Protein AF-A0A7J6LJI0-F1 (afdb_monomer_lite)

Foldseek 3Di:
DDDDDDDDDPDDDPPPPQPDFAFDPQFDELVLLLLLLLLQQAQLCLWALLLLCLAWFDPLSVVLLVVLLVQLLVLLVLLLVLQCLDLVDNRAGQQAQLSLLCSQPRPVRNVVCLVQQQLLLLLVLLLLLLLLLVLVCLVPVPDDSLVSSVVLLVVLLVLLLDDAVVVLSVLSVLLVVLLVLLLVLLLVLLVCCLVVPDPPPDDGDAPDRGNDGDHDPLSSLLSSLSSNSSNNSLSCSSNNLNRHRGSVCVSVSSVVSSVVSVVSSVSSNVSQCSRHHSNCNVDNTPLPVQRDSDPVPHDPSNVSNSVSSNSNSSSSSSSSSNSSLVSVCVVVVLVPPVVDPDPVVSSVVSSVVSSVSSVVSSVVCVVDSGSNVSSSVSSQPRSLCSSQPSSLSSSVSSCVSSVPDDDPVVVVVSVVSVVVSVVSNVSSVVVVCCVCCVVCVVVVLPPPPPPVPPPPDDDDDDDPVVVVVVVVVVLVVQVPAFDWDWDAFPQQAIEIEGEDPDQKKKKKKKFQDAQLPDDLLQRQLLVLLQQQLQCDFPVGHNVRLVVVCVVQPKDWDWDGDHGITMTMIMGGAVCVLVRLLSNLRSLPTRPQDQVSLVVVLVVLVVVVVVVVVVVVSVQVLVQQCQFQVPRSSNADRNGDNVSSVVDDPVSNVVSSLQGVANSRMYIFMYYNYDRVVSVVSCCVRCVPGHRDPDSDDDRDQGGGDQEEAEAADCPVPQKKKKKKKFKAFAPPDLCLLLLLLLQLLLAKDAPVDPDPAQLCRDPRPNSNQQQQDPVNDDSDGQFGMKHWDWAHHQGITITTMMGMGGPVRQQSNLLSRLLSLVCLQPPDDQVSSVSSLVVSLVVLVSLCPDSVSVRCQQGVCCSRVVGHQRSSNSNVSSVPDGSVSSNVSSCVTQALGRMYMYMYYNCPPHDDRVRSSVSSNDDPPDPDPD

Structure (mmCIF, N/CA/C/O backbone):
data_AF-A0A7J6LJI0-F1
#
_entry.id   AF-A0A7J6LJI0-F1
#
loop_
_atom_site.group_PDB
_atom_site.id
_atom_site.type_symbol
_atom_site.label_atom_id
_atom_site.label_alt_id
_atom_site.label_comp_id
_atom_site.label_asym_id
_atom_site.label_entity_id
_atom_site.label_seq_id
_atom_site.pdbx_PDB_ins_code
_atom_site.Cartn_x
_atom_site.Cartn_y
_atom_site.Cartn_z
_atom_site.occupancy
_atom_site.B_iso_or_equiv
_atom_site.auth_seq_id
_atom_site.auth_comp_id
_atom_site.auth_asym_id
_atom_site.auth_atom_id
_atom_site.pdbx_PDB_model_num
ATOM 1 N N . MET A 1 1 ? -45.291 64.180 21.297 1.00 36.34 1 MET A N 1
ATOM 2 C CA . MET A 1 1 ? -46.353 63.161 21.133 1.00 36.34 1 MET A CA 1
ATOM 3 C C . MET A 1 1 ? -46.719 63.072 19.653 1.00 36.34 1 MET A C 1
ATOM 5 O O . MET A 1 1 ? -46.856 64.115 19.028 1.00 36.34 1 MET A O 1
ATOM 9 N N . SER A 1 2 ? -46.889 61.838 19.151 1.00 25.89 2 SER A N 1
ATOM 10 C CA . SER A 1 2 ? -47.176 61.412 17.756 1.00 25.89 2 SER A CA 1
ATOM 11 C C . SER A 1 2 ? -46.004 61.509 16.744 1.00 25.89 2 SER A C 1
ATOM 13 O O . SER A 1 2 ? -45.050 62.235 17.014 1.00 25.89 2 SER A O 1
ATOM 15 N N . PRO A 1 3 ? -46.009 60.719 15.648 1.00 38.97 3 PRO A N 1
ATOM 16 C CA . PRO A 1 3 ? -45.572 59.318 15.632 1.00 38.97 3 PRO A CA 1
ATOM 17 C C . PRO A 1 3 ? -44.532 59.035 14.523 1.00 38.97 3 PRO A C 1
ATOM 19 O O . PRO A 1 3 ? -44.311 59.841 13.625 1.00 38.97 3 PRO A O 1
ATOM 22 N N . GLY A 1 4 ? -43.864 57.880 14.600 1.00 37.00 4 GLY A N 1
ATOM 23 C CA . GLY A 1 4 ? -42.831 57.482 13.643 1.00 37.00 4 GLY A CA 1
ATOM 24 C C . GLY A 1 4 ? -43.352 57.070 12.264 1.00 37.00 4 GLY A C 1
ATOM 25 O O . GLY A 1 4 ? -44.535 56.797 12.078 1.00 37.00 4 GLY A O 1
ATOM 26 N N . SER A 1 5 ? -42.417 56.919 11.324 1.00 26.34 5 SER A N 1
ATOM 27 C CA . SER A 1 5 ? -42.541 55.913 10.271 1.00 26.34 5 SER A CA 1
ATOM 28 C C . SER A 1 5 ? -41.179 55.271 9.947 1.00 26.34 5 SER A C 1
ATOM 30 O O . SER A 1 5 ? -40.139 55.878 10.221 1.00 26.34 5 SER A O 1
ATOM 32 N N . PRO A 1 6 ? -41.181 54.013 9.470 1.00 44.16 6 PRO A N 1
ATOM 33 C CA . PRO A 1 6 ? -40.078 53.067 9.616 1.00 44.16 6 PRO A CA 1
ATOM 34 C C . PRO A 1 6 ? -39.482 52.655 8.264 1.00 44.16 6 PRO A C 1
ATOM 36 O O . PRO A 1 6 ? -40.239 52.287 7.383 1.00 44.16 6 PRO A O 1
ATOM 39 N N . THR A 1 7 ? -38.151 52.616 8.119 1.00 28.30 7 THR A N 1
ATOM 40 C CA . THR A 1 7 ? -37.441 51.665 7.227 1.00 28.30 7 THR A CA 1
ATOM 41 C C . THR A 1 7 ? -35.925 51.890 7.244 1.00 28.30 7 THR A C 1
ATOM 43 O O . THR A 1 7 ? -35.460 53.021 7.150 1.00 28.30 7 THR A O 1
ATOM 46 N N . SER A 1 8 ? -35.179 50.776 7.266 1.00 23.16 8 SER A N 1
ATOM 47 C CA . SER A 1 8 ? -33.708 50.618 7.292 1.00 23.16 8 SER A CA 1
ATOM 48 C C . SER A 1 8 ? -33.062 50.907 8.663 1.00 23.16 8 SER A C 1
ATOM 50 O O . SER A 1 8 ? -33.266 51.955 9.248 1.00 23.16 8 SER A O 1
ATOM 52 N N . SER A 1 9 ? -32.289 50.037 9.310 1.00 25.69 9 SER A N 1
ATOM 53 C CA . SER A 1 9 ? -31.582 48.829 8.893 1.00 25.69 9 SER A CA 1
ATOM 54 C C . SER A 1 9 ? -31.419 47.895 10.105 1.00 25.69 9 SER A C 1
ATOM 56 O O . SER A 1 9 ? -31.029 48.303 11.199 1.00 25.69 9 SER A O 1
ATOM 58 N N . VAL A 1 10 ? -31.741 46.618 9.908 1.00 30.22 10 VAL A N 1
ATOM 59 C CA . VAL A 1 10 ? -31.504 45.534 10.868 1.00 30.22 10 VAL A CA 1
ATOM 60 C C . VAL A 1 10 ? -30.024 45.160 10.787 1.00 30.22 10 VAL A C 1
ATOM 62 O O . VAL A 1 10 ? -29.657 44.240 10.074 1.00 30.22 10 VAL A O 1
ATOM 65 N N . LEU A 1 11 ? -29.163 45.911 11.477 1.00 28.36 11 LEU A N 1
ATOM 66 C CA . LEU A 1 11 ? -27.764 45.555 11.755 1.00 28.36 11 LEU A CA 1
ATOM 67 C C . LEU A 1 11 ? -27.332 46.251 13.060 1.00 28.36 11 LEU A C 1
ATOM 69 O O . LEU A 1 11 ? -27.009 47.431 13.112 1.00 28.36 11 LEU A O 1
ATOM 73 N N . PHE A 1 12 ? -27.427 45.479 14.142 1.00 34.94 12 PHE A N 1
ATOM 74 C CA . PHE A 1 12 ? -27.018 45.732 15.528 1.00 34.94 12 PHE A CA 1
ATOM 75 C C . PHE A 1 12 ? -26.008 46.872 15.810 1.00 34.94 12 PHE A C 1
ATOM 77 O O . PHE A 1 12 ? -24.849 46.812 15.403 1.00 34.94 12 PHE A O 1
ATOM 84 N N . LYS A 1 13 ? -26.372 47.785 16.728 1.00 35.41 13 LYS A N 1
ATOM 85 C CA . LYS A 1 13 ? -25.414 48.526 17.572 1.00 35.41 13 LYS A CA 1
ATOM 86 C C . LYS A 1 13 ? -24.771 47.558 18.582 1.00 35.41 13 LYS A C 1
ATOM 88 O O . LYS A 1 13 ? -25.374 47.224 19.595 1.00 35.41 13 LYS A O 1
ATOM 93 N N . ILE A 1 14 ? -23.545 47.103 18.313 1.00 43.47 14 ILE A N 1
ATOM 94 C CA . ILE A 1 14 ? -22.691 46.356 19.269 1.00 43.47 14 ILE A CA 1
ATOM 95 C C . ILE A 1 14 ? -21.822 47.323 20.120 1.00 43.47 14 ILE A C 1
ATOM 97 O O . ILE A 1 14 ? -21.064 46.912 20.990 1.00 43.47 14 ILE A O 1
ATOM 101 N N . GLY A 1 15 ? -21.950 48.638 19.904 1.00 39.94 15 GLY A N 1
ATOM 102 C CA . GLY A 1 15 ? -21.090 49.662 20.512 1.00 39.94 15 GLY A CA 1
ATOM 103 C C . GLY A 1 15 ? -21.413 50.091 21.951 1.00 39.94 15 GLY A C 1
ATOM 104 O O . GLY A 1 15 ? -20.602 50.794 22.538 1.00 39.94 15 GLY A O 1
ATOM 105 N N . GLU A 1 16 ? -22.544 49.694 22.543 1.00 42.22 16 GLU A N 1
ATOM 106 C CA . GLU A 1 16 ? -22.980 50.197 23.867 1.00 42.22 16 GLU A CA 1
ATOM 107 C C . GLU A 1 16 ? -22.423 49.404 25.072 1.00 42.22 16 GLU A C 1
ATOM 109 O O . GLU A 1 16 ? -22.780 49.681 26.213 1.00 42.22 16 GLU A O 1
ATOM 114 N N . SER A 1 17 ? -21.534 48.424 24.860 1.00 49.53 17 SER A N 1
ATOM 115 C CA . SER A 1 17 ? -20.990 47.581 25.946 1.00 49.53 17 SER A CA 1
ATOM 116 C C . SER A 1 17 ? -19.634 48.024 26.512 1.00 49.53 17 SER A C 1
ATOM 118 O O . SER A 1 17 ? -19.169 47.427 27.483 1.00 49.53 17 SER A O 1
ATOM 120 N N . TYR A 1 18 ? -18.992 49.057 25.960 1.00 53.94 18 TYR A N 1
ATOM 121 C CA . TYR A 1 18 ? -17.708 49.545 26.474 1.00 53.94 18 TYR A CA 1
ATOM 122 C C . TYR A 1 18 ? -17.928 50.601 27.560 1.00 53.94 18 TYR A C 1
ATOM 124 O O . TYR A 1 18 ? -18.447 51.678 27.287 1.00 53.94 18 TYR A O 1
ATOM 132 N N . LYS A 1 19 ? -17.513 50.305 28.799 1.00 52.50 19 LYS A N 1
ATOM 133 C CA . LYS A 1 19 ? -17.612 51.251 29.926 1.00 52.50 19 LYS A CA 1
ATOM 134 C C . LYS A 1 19 ? -16.608 52.420 29.836 1.00 52.50 19 LYS A C 1
ATOM 136 O O . LYS A 1 19 ? -16.816 53.417 30.517 1.00 52.50 19 LYS A O 1
ATOM 141 N N . ALA A 1 20 ? -15.552 52.315 29.017 1.00 59.75 20 ALA A N 1
ATOM 142 C CA . ALA A 1 20 ? -14.551 53.363 28.764 1.00 59.75 20 ALA A CA 1
ATOM 143 C C . ALA A 1 20 ? -13.821 53.146 27.416 1.00 59.75 20 ALA A C 1
ATOM 145 O O . ALA A 1 20 ? -13.665 52.005 26.974 1.00 59.75 20 ALA A O 1
ATOM 146 N N . GLU A 1 21 ? -13.364 54.227 26.767 1.00 72.81 21 GLU A N 1
ATOM 147 C CA . GLU A 1 21 ? -12.492 54.164 25.579 1.00 72.81 21 GLU A CA 1
ATOM 148 C C . GLU A 1 21 ? -11.061 53.777 26.004 1.00 72.81 21 GLU A C 1
ATOM 150 O O . GLU A 1 21 ? -10.511 54.338 26.949 1.00 72.81 21 GLU A O 1
ATOM 155 N N . ILE A 1 22 ? -10.465 52.797 25.319 1.00 79.56 22 ILE A N 1
ATOM 156 C CA . ILE A 1 22 ? -9.112 52.283 25.594 1.00 79.56 22 ILE A CA 1
ATOM 157 C C . ILE A 1 22 ? -8.183 52.894 24.552 1.00 79.56 22 ILE A C 1
ATOM 159 O O . ILE A 1 22 ? -8.407 52.718 23.355 1.00 79.56 22 ILE A O 1
ATOM 163 N N . ILE A 1 23 ? -7.140 53.589 25.002 1.00 80.19 23 ILE A N 1
ATOM 164 C CA . ILE A 1 23 ? -6.153 54.231 24.131 1.00 80.19 23 ILE A CA 1
ATOM 165 C C . ILE A 1 23 ? -4.787 53.618 24.420 1.00 80.19 23 ILE A C 1
ATOM 167 O O . ILE A 1 23 ? -4.312 53.668 25.553 1.00 80.19 23 ILE A O 1
ATOM 171 N N . VAL A 1 24 ? -4.148 53.061 23.389 1.00 80.06 24 VAL A N 1
ATOM 172 C CA . VAL A 1 24 ? -2.784 52.524 23.493 1.00 80.06 24 VAL A CA 1
ATOM 173 C C . VAL A 1 24 ? -1.785 53.615 23.079 1.00 80.06 24 VAL A C 1
ATOM 175 O O . VAL A 1 24 ? -1.740 53.985 21.898 1.00 80.06 24 VAL A O 1
ATOM 178 N N . PRO A 1 25 ? -0.978 54.164 24.007 1.00 72.69 25 PRO A N 1
ATOM 179 C CA . PRO A 1 25 ? 0.011 55.185 23.673 1.00 72.69 25 PRO A CA 1
ATOM 180 C C . PRO A 1 25 ? 1.071 54.610 22.719 1.00 72.69 25 PRO A C 1
ATOM 182 O O . PRO A 1 25 ? 1.584 53.518 22.941 1.00 72.69 25 PRO A O 1
ATOM 185 N N . ASN A 1 26 ? 1.401 55.349 21.653 1.00 72.94 26 ASN A N 1
ATOM 186 C CA . ASN A 1 26 ? 2.303 54.931 20.563 1.00 72.94 26 ASN A CA 1
ATOM 187 C C . ASN A 1 26 ? 1.827 53.739 19.698 1.00 72.94 26 ASN A C 1
ATOM 189 O O . ASN A 1 26 ? 2.646 53.150 18.984 1.00 72.94 26 ASN A O 1
ATOM 193 N N . GLY A 1 27 ? 0.529 53.409 19.717 1.00 74.69 27 GLY A N 1
ATOM 194 C CA . GLY A 1 27 ? -0.056 52.357 18.876 1.00 74.69 27 GLY A CA 1
ATOM 195 C C . GLY A 1 27 ? 0.040 52.620 17.362 1.00 74.69 27 GLY A C 1
ATOM 196 O O . GLY A 1 27 ? 0.193 53.754 16.902 1.00 74.69 27 GLY A O 1
ATOM 197 N N . CYS A 1 28 ? -0.048 51.556 16.562 1.00 80.31 28 CYS A N 1
ATOM 198 C CA . CYS A 1 28 ? -0.049 51.604 15.104 1.00 80.31 28 CYS A CA 1
ATOM 199 C C . CYS A 1 28 ? -1.390 52.110 14.538 1.00 80.31 28 CYS A C 1
ATOM 201 O O . CYS A 1 28 ? -2.442 52.029 15.181 1.00 80.31 28 CYS A O 1
ATOM 203 N N . SER A 1 29 ? -1.342 52.669 13.323 1.00 85.75 29 SER A N 1
ATOM 204 C CA . SER A 1 29 ? -2.524 53.177 12.623 1.00 85.75 29 SER A CA 1
ATOM 205 C C . SER A 1 29 ? -3.402 52.040 12.099 1.00 85.75 29 SER A C 1
ATOM 207 O O . SER A 1 29 ? -2.917 50.948 11.796 1.00 85.75 29 SER A O 1
ATOM 209 N N . ASN A 1 30 ? -4.692 52.324 11.898 1.00 85.62 30 ASN A N 1
ATOM 210 C CA . ASN A 1 30 ? -5.641 51.352 11.347 1.00 85.62 30 ASN A CA 1
ATOM 211 C C . ASN A 1 30 ? -5.193 50.801 9.983 1.00 85.62 30 ASN A C 1
ATOM 213 O O . ASN A 1 30 ? -5.393 49.624 9.719 1.00 85.62 30 ASN A O 1
ATOM 217 N N . ALA A 1 31 ? -4.525 51.606 9.149 1.00 84.19 31 ALA A N 1
ATOM 218 C CA . ALA A 1 31 ? -3.984 51.150 7.866 1.00 84.19 31 ALA A CA 1
ATOM 219 C C . ALA A 1 31 ? -2.896 50.071 8.030 1.00 84.19 31 ALA A C 1
ATOM 221 O O . ALA A 1 31 ? -2.928 49.056 7.341 1.00 84.19 31 ALA A O 1
ATOM 222 N N . LYS A 1 32 ? -1.974 50.234 8.992 1.00 84.06 32 LYS A N 1
ATOM 223 C CA . LYS A 1 32 ? -0.954 49.211 9.291 1.00 84.06 32 LYS A CA 1
ATOM 224 C C . LYS A 1 32 ? -1.578 47.934 9.856 1.00 84.06 32 LYS A C 1
ATOM 226 O O . LYS A 1 32 ? -1.126 46.838 9.539 1.00 84.06 32 LYS A O 1
ATOM 231 N N . ALA A 1 33 ? -2.636 48.071 10.656 1.00 85.75 33 ALA A N 1
ATOM 232 C CA . ALA A 1 33 ? -3.402 46.930 11.147 1.00 85.75 33 ALA A CA 1
ATOM 233 C C . ALA A 1 33 ? -4.111 46.178 10.005 1.00 85.75 33 ALA A C 1
ATOM 235 O O . ALA A 1 33 ? -4.071 44.950 9.986 1.00 85.75 33 ALA A O 1
ATOM 236 N N . VAL A 1 34 ? -4.678 46.898 9.021 1.00 88.44 34 VAL A N 1
ATOM 237 C CA . VAL A 1 34 ? -5.245 46.288 7.805 1.00 88.44 34 VAL A CA 1
ATOM 238 C C . VAL A 1 34 ? -4.172 45.501 7.057 1.00 88.44 34 VAL A C 1
ATOM 240 O O . VAL A 1 34 ? -4.415 44.338 6.751 1.00 88.44 34 VAL A O 1
ATOM 243 N N . PHE A 1 35 ? -2.990 46.081 6.810 1.00 87.44 35 PHE A N 1
ATOM 244 C CA . PHE A 1 35 ? -1.911 45.382 6.102 1.00 87.44 35 PHE A CA 1
ATOM 245 C C . PHE A 1 35 ? -1.467 44.109 6.822 1.00 87.44 35 PHE A C 1
ATOM 247 O O . PHE A 1 35 ? -1.378 43.069 6.185 1.00 87.44 35 PHE A O 1
ATOM 254 N N . ASN A 1 36 ? -1.274 44.145 8.143 1.00 85.00 36 ASN A N 1
ATOM 255 C CA . ASN A 1 36 ? -0.908 42.949 8.908 1.00 85.00 36 ASN A CA 1
ATOM 256 C C . ASN A 1 36 ? -1.998 41.864 8.889 1.00 85.00 36 ASN A C 1
ATOM 258 O O . ASN A 1 36 ? -1.672 40.683 8.805 1.00 85.00 36 ASN A O 1
ATOM 262 N N . LEU A 1 37 ? -3.282 42.236 8.945 1.00 87.44 37 LEU A N 1
ATOM 263 C CA . LEU A 1 37 ? -4.386 41.271 8.863 1.00 87.44 37 LEU A CA 1
ATOM 264 C C . LEU A 1 37 ? -4.515 40.662 7.465 1.00 87.44 37 LEU A C 1
ATOM 266 O O . LEU A 1 37 ? -4.658 39.449 7.343 1.00 87.44 37 LEU A O 1
ATOM 270 N N . VAL A 1 38 ? -4.424 41.486 6.419 1.00 88.62 38 VAL A N 1
ATOM 271 C CA . VAL A 1 38 ? -4.421 41.028 5.022 1.00 88.62 38 VAL A CA 1
ATOM 272 C C . VAL A 1 38 ? -3.249 40.069 4.797 1.00 88.62 38 VAL A C 1
ATOM 274 O O . VAL A 1 38 ? -3.443 38.963 4.309 1.00 88.62 38 VAL A O 1
ATOM 277 N N . MET A 1 39 ? -2.060 40.442 5.267 1.00 85.19 39 MET A N 1
ATOM 278 C CA . MET A 1 39 ? -0.856 39.613 5.231 1.00 85.19 39 MET A CA 1
ATOM 279 C C . MET A 1 39 ? -0.944 38.358 6.109 1.00 85.19 39 MET A C 1
ATOM 281 O O . MET A 1 39 ? -0.177 37.427 5.943 1.00 85.19 39 MET A O 1
ATOM 285 N N . THR A 1 40 ? -1.851 38.297 7.081 1.00 84.94 40 THR A N 1
ATOM 286 C CA . THR A 1 40 ? -2.051 37.051 7.835 1.00 84.94 40 THR A CA 1
ATOM 287 C C . THR A 1 40 ? -2.884 36.065 7.019 1.00 84.94 40 THR A C 1
ATOM 289 O O . THR A 1 40 ? -2.604 34.871 7.030 1.00 84.94 40 THR A O 1
ATOM 292 N N . ALA A 1 41 ? -3.911 36.560 6.324 1.00 84.31 41 ALA A N 1
ATOM 293 C CA . ALA A 1 41 ? -4.841 35.720 5.580 1.00 84.31 41 ALA A CA 1
ATOM 294 C C . ALA A 1 41 ? -4.226 35.193 4.278 1.00 84.31 41 ALA A C 1
ATOM 296 O O . ALA A 1 41 ? -4.250 33.995 4.028 1.00 84.31 41 ALA A O 1
ATOM 297 N N . ILE A 1 42 ? -3.660 36.087 3.463 1.00 81.88 42 ILE A N 1
ATOM 298 C CA . ILE A 1 42 ? -3.459 35.849 2.031 1.00 81.88 42 ILE A CA 1
ATOM 299 C C . ILE A 1 42 ? -2.454 34.730 1.699 1.00 81.88 42 ILE A C 1
ATOM 301 O O . ILE A 1 42 ? -2.652 34.027 0.711 1.00 81.88 42 ILE A O 1
ATOM 305 N N . GLY A 1 43 ? -1.401 34.550 2.501 1.00 74.31 43 GLY A N 1
ATOM 306 C CA . GLY A 1 43 ? -0.220 33.750 2.152 1.00 74.31 43 GLY A CA 1
ATOM 307 C C . GLY A 1 43 ? -0.509 32.341 1.650 1.00 74.31 43 GLY A C 1
ATOM 308 O O . GLY A 1 43 ? -0.435 32.074 0.453 1.00 74.31 43 GLY A O 1
ATOM 309 N N . LEU A 1 44 ? -0.822 31.425 2.567 1.00 68.31 44 LEU A N 1
ATOM 310 C CA . LEU A 1 44 ? -1.060 30.022 2.224 1.00 68.31 44 LEU A CA 1
ATOM 311 C C . LEU A 1 44 ? -2.347 29.832 1.397 1.00 68.31 44 LEU A C 1
ATOM 313 O O . LEU A 1 44 ? -2.441 28.902 0.596 1.00 68.31 44 LEU A O 1
ATOM 317 N N . GLY A 1 45 ? -3.320 30.735 1.567 1.00 73.81 45 GLY A N 1
ATOM 318 C CA . GLY A 1 45 ? -4.577 30.710 0.828 1.00 73.81 45 GLY A CA 1
ATOM 319 C C . GLY A 1 45 ? -4.367 30.890 -0.671 1.00 73.81 45 GLY A C 1
ATOM 320 O O . GLY A 1 45 ? -4.786 30.034 -1.438 1.00 73.81 45 GLY A O 1
ATOM 321 N N . ILE A 1 46 ? -3.636 31.922 -1.111 1.00 75.00 46 ILE A N 1
ATOM 322 C CA . ILE A 1 46 ? -3.358 32.134 -2.547 1.00 75.00 46 ILE A CA 1
ATOM 323 C C . ILE A 1 46 ? -2.768 30.890 -3.209 1.00 75.00 46 ILE A C 1
ATOM 325 O O . ILE A 1 46 ? -3.109 30.570 -4.343 1.00 75.00 46 ILE A O 1
ATOM 329 N N . MET A 1 47 ? -1.890 30.190 -2.496 1.00 73.19 47 MET A N 1
ATOM 330 C CA . MET A 1 47 ? -1.185 29.047 -3.057 1.00 73.19 47 MET A CA 1
ATOM 331 C C . MET A 1 47 ? -2.068 27.810 -3.173 1.00 73.19 47 MET A C 1
ATOM 333 O O . MET A 1 47 ? -1.918 27.076 -4.138 1.00 73.19 47 MET A O 1
ATOM 337 N N . THR A 1 48 ? -2.997 27.597 -2.239 1.00 76.12 48 THR A N 1
ATOM 338 C CA . THR A 1 48 ? -3.765 26.341 -2.117 1.00 76.12 48 THR A CA 1
ATOM 339 C C . THR A 1 48 ? -5.223 26.445 -2.582 1.00 76.12 48 THR A C 1
ATOM 341 O O . THR A 1 48 ? -5.873 25.424 -2.808 1.00 76.12 48 THR A O 1
ATOM 344 N N . LEU A 1 49 ? -5.758 27.662 -2.748 1.00 78.75 49 LEU A N 1
ATOM 345 C CA . LEU A 1 49 ? -7.159 27.902 -3.111 1.00 78.75 49 LEU A CA 1
ATOM 346 C C . LEU A 1 49 ? -7.564 27.322 -4.474 1.00 78.75 49 LEU A C 1
ATOM 348 O O . LEU A 1 49 ? -8.604 26.666 -4.515 1.00 78.75 49 LEU A O 1
ATOM 352 N N . PRO A 1 50 ? -6.802 27.488 -5.572 1.00 76.62 50 PRO A N 1
ATOM 353 C CA . PRO A 1 50 ? -7.230 26.963 -6.869 1.00 76.62 50 PRO A CA 1
ATOM 354 C C . PRO A 1 50 ? -7.381 25.434 -6.877 1.00 76.62 50 PRO A C 1
ATOM 356 O O . PRO A 1 50 ? -8.377 24.916 -7.377 1.00 76.62 50 PRO A O 1
ATOM 359 N N . MET A 1 51 ? -6.473 24.715 -6.207 1.00 77.69 51 MET A N 1
ATOM 360 C CA . MET A 1 51 ? -6.578 23.266 -5.990 1.00 77.69 51 MET A CA 1
ATOM 361 C C . MET A 1 51 ? -7.868 22.892 -5.239 1.00 77.69 51 MET A C 1
ATOM 363 O O . MET A 1 51 ? -8.529 21.907 -5.569 1.00 77.69 51 MET A O 1
ATOM 367 N N . ALA A 1 52 ? -8.261 23.678 -4.232 1.00 80.75 52 ALA A N 1
ATOM 368 C CA . ALA A 1 52 ? -9.490 23.440 -3.478 1.00 80.75 52 ALA A CA 1
ATOM 369 C C . ALA A 1 52 ? -10.752 23.578 -4.355 1.00 80.75 52 ALA A C 1
ATOM 371 O O . ALA A 1 52 ? -11.715 22.838 -4.157 1.00 80.75 52 ALA A O 1
ATOM 372 N N . PHE A 1 53 ? -10.726 24.467 -5.353 1.00 82.31 53 PHE A N 1
ATOM 373 C CA . PHE A 1 53 ? -11.785 24.585 -6.358 1.00 82.31 53 PHE A CA 1
ATOM 374 C C . PHE A 1 53 ? -11.776 23.421 -7.353 1.00 82.31 53 PHE A C 1
ATOM 376 O O . PHE A 1 53 ? -12.838 22.850 -7.576 1.00 82.31 53 PHE A O 1
ATOM 383 N N . GLY A 1 54 ? -10.610 22.984 -7.842 1.00 77.25 54 GLY A N 1
ATOM 384 C CA . GLY A 1 54 ? -10.511 21.769 -8.668 1.00 77.25 54 GLY A CA 1
ATOM 385 C C . GLY A 1 54 ? -11.027 20.510 -7.954 1.00 77.25 54 GLY A C 1
ATOM 386 O O . GLY A 1 54 ? -11.624 19.635 -8.566 1.00 77.25 54 GLY A O 1
ATOM 387 N N . ARG A 1 55 ? -10.888 20.432 -6.622 1.00 80.12 55 ARG A N 1
ATOM 388 C CA . ARG A 1 55 ? -11.410 19.311 -5.816 1.00 80.12 55 ARG A CA 1
ATOM 389 C C . ARG A 1 55 ? -12.912 19.392 -5.518 1.00 80.12 55 ARG A C 1
ATOM 391 O O . ARG A 1 55 ? -13.507 18.353 -5.249 1.00 80.12 55 ARG A O 1
ATOM 398 N N . ALA A 1 56 ? -13.512 20.579 -5.472 1.00 81.31 56 ALA A N 1
ATOM 399 C CA . ALA A 1 56 ? -14.916 20.756 -5.081 1.00 81.31 56 ALA A CA 1
ATOM 400 C C . ALA A 1 56 ? -15.847 21.103 -6.246 1.00 81.31 56 ALA A C 1
ATOM 402 O O . ALA A 1 56 ? -17.060 21.041 -6.068 1.00 81.31 56 ALA A O 1
ATOM 403 N N . GLY A 1 57 ? -15.317 21.497 -7.401 1.00 83.25 57 GLY A N 1
ATOM 404 C CA . GLY A 1 57 ? -16.094 22.082 -8.490 1.00 83.25 57 GLY A CA 1
ATOM 405 C C . GLY A 1 57 ? -16.467 23.544 -8.227 1.00 83.25 57 GLY A C 1
ATOM 406 O O . GLY A 1 57 ? -16.444 24.039 -7.091 1.00 83.25 57 GLY A O 1
ATOM 407 N N . TRP A 1 58 ? -16.833 24.256 -9.293 1.00 84.62 58 TRP A N 1
ATOM 408 C CA . TRP A 1 58 ? -16.973 25.716 -9.277 1.00 84.62 58 TRP A CA 1
ATOM 409 C C . TRP A 1 58 ? -18.029 26.233 -8.289 1.00 84.62 58 TRP A C 1
ATOM 411 O O . TRP A 1 58 ? -17.753 27.080 -7.434 1.00 84.62 58 TRP A O 1
ATOM 421 N N . VAL A 1 59 ? -19.256 25.709 -8.380 1.00 85.31 59 VAL A N 1
ATOM 422 C CA . VAL A 1 59 ? -20.402 26.197 -7.594 1.00 85.31 59 VAL A CA 1
ATOM 423 C C . VAL A 1 59 ? -20.230 25.886 -6.108 1.00 85.31 59 VAL A C 1
ATOM 425 O O . VAL A 1 59 ? -20.421 26.766 -5.265 1.00 85.31 59 VAL A O 1
ATOM 428 N N . SER A 1 60 ? -19.827 24.658 -5.773 1.00 84.50 60 SER A N 1
ATOM 429 C CA . SER A 1 60 ? -19.542 24.234 -4.395 1.00 84.50 60 SER A CA 1
ATOM 430 C C . SER A 1 60 ? -18.402 25.042 -3.800 1.00 84.50 60 SER A C 1
ATOM 432 O O . SER A 1 60 ? -18.531 25.524 -2.676 1.00 84.50 60 SER A O 1
ATOM 434 N N . GLY A 1 61 ? -17.312 25.222 -4.554 1.00 87.31 61 GLY A N 1
ATOM 435 C CA . GLY A 1 61 ? -16.163 26.019 -4.140 1.00 87.31 61 GLY A CA 1
ATOM 436 C C . GLY A 1 61 ? -16.571 27.443 -3.766 1.00 87.31 61 GLY A C 1
ATOM 437 O O . GLY A 1 61 ? -16.269 27.895 -2.661 1.00 87.31 61 GLY A O 1
ATOM 438 N N . CYS A 1 62 ? -17.346 28.128 -4.618 1.00 88.06 62 CYS A N 1
ATOM 439 C CA . CYS A 1 62 ? -17.825 29.486 -4.340 1.00 88.06 62 CYS A CA 1
ATOM 440 C C . CYS A 1 62 ? -18.703 29.557 -3.083 1.00 88.06 62 CYS A C 1
ATOM 442 O O . CYS A 1 62 ? -18.507 30.437 -2.241 1.00 88.06 62 CYS A O 1
ATOM 444 N N . ILE A 1 63 ? -19.664 28.637 -2.941 1.00 88.31 63 ILE A N 1
ATOM 445 C CA . ILE A 1 63 ? -20.555 28.596 -1.774 1.00 88.31 63 ILE A CA 1
ATOM 446 C C . ILE A 1 63 ? -19.735 28.371 -0.500 1.00 88.31 63 ILE A C 1
ATOM 448 O O . ILE A 1 63 ? -19.870 29.127 0.463 1.00 88.31 63 ILE A O 1
ATOM 452 N N . LEU A 1 64 ? -18.857 27.366 -0.497 1.00 88.31 64 LEU A N 1
ATOM 453 C CA . LEU A 1 64 ? -18.035 27.018 0.658 1.00 88.31 64 LEU A CA 1
ATOM 454 C C . LEU A 1 64 ? -17.057 28.140 1.029 1.00 88.31 64 LEU A C 1
ATOM 456 O O . LEU A 1 64 ? -16.890 28.409 2.218 1.00 88.31 64 LEU A O 1
ATOM 460 N N . LEU A 1 65 ? -16.469 28.836 0.051 1.00 89.12 65 LEU A N 1
ATOM 461 C CA . LEU A 1 65 ? -15.570 29.969 0.287 1.00 89.12 65 LEU A CA 1
ATOM 462 C C . LEU A 1 65 ? -16.299 31.138 0.969 1.00 89.12 65 LEU A C 1
ATOM 464 O O . LEU A 1 65 ? -15.809 31.675 1.963 1.00 89.12 65 LEU A O 1
ATOM 468 N N . ILE A 1 66 ? -17.493 31.504 0.482 1.00 90.06 66 ILE A N 1
ATOM 469 C CA . ILE A 1 66 ? -18.316 32.576 1.070 1.00 90.06 66 ILE A CA 1
ATOM 470 C C . ILE A 1 66 ? -18.750 32.203 2.489 1.00 90.06 66 ILE A C 1
ATOM 472 O O . ILE A 1 66 ? -18.666 33.026 3.406 1.00 90.06 66 ILE A O 1
ATOM 476 N N . VAL A 1 67 ? -19.193 30.958 2.687 1.00 88.75 67 VAL A N 1
ATOM 477 C CA . VAL A 1 67 ? -19.595 30.455 4.005 1.00 88.75 67 VAL A CA 1
ATOM 478 C C . VAL A 1 67 ? -18.405 30.476 4.966 1.00 88.75 67 VAL A C 1
ATOM 480 O O . VAL A 1 67 ? -18.536 30.995 6.074 1.00 88.75 67 VAL A O 1
ATOM 483 N N . ALA A 1 68 ? -17.231 29.997 4.548 1.00 87.62 68 ALA A N 1
ATOM 484 C CA . ALA A 1 68 ? -16.021 30.023 5.367 1.00 87.62 68 ALA A CA 1
ATOM 485 C C . ALA A 1 68 ? -15.637 31.460 5.757 1.00 87.62 68 ALA A C 1
ATOM 487 O O . ALA A 1 68 ? -15.440 31.742 6.940 1.00 87.62 68 ALA A O 1
ATOM 488 N N . ALA A 1 69 ? -15.621 32.391 4.797 1.00 89.62 69 ALA A N 1
ATOM 489 C CA . ALA A 1 69 ? -15.318 33.799 5.048 1.00 89.62 69 ALA A CA 1
ATOM 490 C C . ALA A 1 69 ? -16.277 34.425 6.075 1.00 89.62 69 ALA A C 1
ATOM 492 O O . ALA A 1 69 ? -15.835 35.080 7.023 1.00 89.62 69 ALA A O 1
ATOM 493 N N . ALA A 1 70 ? -17.585 34.184 5.932 1.00 89.00 70 ALA A N 1
ATOM 494 C CA . ALA A 1 70 ? -18.600 34.693 6.853 1.00 89.00 70 ALA A CA 1
ATOM 495 C C . ALA A 1 70 ? -18.434 34.125 8.273 1.00 89.00 70 ALA A C 1
ATOM 497 O O . ALA A 1 70 ? -18.515 34.869 9.255 1.00 89.00 70 ALA A O 1
ATOM 498 N N . PHE A 1 71 ? -18.161 32.821 8.388 1.00 87.44 71 PHE A N 1
ATOM 499 C CA . PHE A 1 71 ? -17.951 32.147 9.670 1.00 87.44 71 PHE A CA 1
ATOM 500 C C . PHE A 1 71 ? -16.708 32.665 10.394 1.00 87.44 71 PHE A C 1
ATOM 502 O O . PHE A 1 71 ? -16.780 32.986 11.585 1.00 87.44 71 PHE A O 1
ATOM 509 N N . VAL A 1 72 ? -15.576 32.768 9.695 1.00 88.50 72 VAL A N 1
ATOM 510 C CA . VAL A 1 72 ? -14.332 33.241 10.312 1.00 88.50 72 VAL A CA 1
ATOM 511 C C . VAL A 1 72 ? -14.450 34.719 10.680 1.00 88.50 72 VAL A C 1
ATOM 513 O O . VAL A 1 72 ? -14.103 35.084 11.802 1.00 88.50 72 VAL A O 1
ATOM 516 N N . TYR A 1 73 ? -15.028 35.561 9.815 1.00 91.19 73 TYR A N 1
ATOM 517 C CA . TYR A 1 73 ? -15.268 36.971 10.132 1.00 91.19 73 TYR A CA 1
ATOM 518 C C . TYR A 1 73 ? -16.115 37.138 11.400 1.00 91.19 73 TYR A C 1
ATOM 520 O O . TYR A 1 73 ? -15.745 37.893 12.304 1.00 91.19 73 TYR A O 1
ATOM 528 N N . TYR A 1 74 ? -17.225 36.400 11.509 1.00 89.38 74 TYR A N 1
ATOM 529 C CA . TYR A 1 74 ? -18.085 36.448 12.691 1.00 89.38 74 TYR A CA 1
ATOM 530 C C . TYR A 1 74 ? -17.315 36.090 13.971 1.00 89.38 74 TYR A C 1
ATOM 532 O O . TYR A 1 74 ? -17.395 36.812 14.968 1.00 89.38 74 TYR A O 1
ATOM 540 N N . ASN A 1 75 ? -16.515 35.021 13.936 1.00 88.75 75 ASN A N 1
ATOM 541 C CA . ASN A 1 75 ? -15.706 34.590 15.077 1.00 88.75 75 ASN A CA 1
ATOM 542 C C . ASN A 1 75 ? -14.590 35.583 15.427 1.00 88.75 75 ASN A C 1
ATOM 544 O O . ASN A 1 75 ? -14.359 35.846 16.607 1.00 88.75 75 ASN A O 1
ATOM 548 N N . VAL A 1 76 ? -13.950 36.204 14.436 1.00 90.25 76 VAL A N 1
ATOM 549 C CA . VAL A 1 76 ? -12.965 37.275 14.653 1.00 90.25 76 VAL A CA 1
ATOM 550 C C . VAL A 1 76 ? -13.602 38.462 15.371 1.00 90.25 76 VAL A C 1
ATOM 552 O O . VAL A 1 76 ? -13.014 38.996 16.311 1.00 90.25 76 VAL A O 1
ATOM 555 N N . VAL A 1 77 ? -14.823 38.856 15.000 1.00 89.12 77 VAL A N 1
ATOM 556 C CA . VAL A 1 77 ? -15.551 39.931 15.693 1.00 89.12 77 VAL A CA 1
ATOM 557 C C . VAL A 1 77 ? -15.845 39.555 17.151 1.00 89.12 77 VAL A C 1
ATOM 559 O O . VAL A 1 77 ? -15.650 40.386 18.041 1.00 89.12 77 VAL A O 1
ATOM 562 N N . LEU A 1 78 ? -16.263 38.312 17.422 1.00 88.38 78 LEU A N 1
ATOM 563 C CA . LEU A 1 78 ? -16.449 37.824 18.796 1.00 88.38 78 LEU A CA 1
ATOM 564 C C . LEU A 1 78 ? -15.143 37.871 19.598 1.00 88.38 78 LEU A C 1
ATOM 566 O O . LEU A 1 78 ? -15.141 38.347 20.735 1.00 88.38 78 LEU A O 1
ATOM 570 N N . LEU A 1 79 ? -14.036 37.435 18.993 1.00 89.81 79 LEU A N 1
ATOM 571 C CA . LEU A 1 79 ? -12.713 37.471 19.608 1.00 89.81 79 LEU A CA 1
ATOM 572 C C . LEU A 1 79 ? -12.293 38.904 19.947 1.00 89.81 79 LEU A C 1
ATOM 574 O O . LEU A 1 79 ? -11.881 39.164 21.073 1.00 89.81 79 LEU A O 1
ATOM 578 N N . CYS A 1 80 ? -12.456 39.851 19.019 1.00 88.44 80 CYS A N 1
ATOM 579 C CA . CYS A 1 80 ? -12.129 41.261 19.251 1.00 88.44 80 CYS A CA 1
ATOM 580 C C . CYS A 1 80 ? -12.882 41.820 20.461 1.00 88.44 80 CYS A C 1
ATOM 582 O O . CYS A 1 80 ? -12.292 42.465 21.326 1.00 88.44 80 CYS A O 1
ATOM 584 N N . HIS A 1 81 ? -14.181 41.532 20.553 1.00 85.06 81 HIS A N 1
ATOM 585 C CA . HIS A 1 81 ? -14.983 41.958 21.694 1.00 85.06 81 HIS A CA 1
ATOM 586 C C . HIS A 1 81 ? -14.535 41.290 22.997 1.00 85.06 81 HIS A C 1
ATOM 588 O O . HIS A 1 81 ? -14.458 41.969 24.016 1.00 85.06 81 HIS A O 1
ATOM 594 N N . ALA A 1 82 ? -14.206 39.995 22.975 1.00 86.38 82 ALA A N 1
ATOM 595 C CA . ALA A 1 82 ? -13.704 39.284 24.150 1.00 86.38 82 ALA A CA 1
ATOM 596 C C . ALA A 1 82 ? -12.385 39.884 24.665 1.00 86.38 82 ALA A C 1
ATOM 598 O O . ALA A 1 82 ? -12.227 40.073 25.867 1.00 86.38 82 ALA A O 1
ATOM 599 N N . LEU A 1 83 ? -11.466 40.236 23.762 1.00 87.31 83 LEU A N 1
ATOM 600 C CA . LEU A 1 83 ? -10.166 40.816 24.114 1.00 87.31 83 LEU A CA 1
ATOM 601 C C . LEU A 1 83 ? -10.292 42.224 24.711 1.00 87.31 83 LEU A C 1
ATOM 603 O O . LEU A 1 83 ? -9.538 42.577 25.618 1.00 87.31 83 LEU A O 1
ATOM 607 N N . CYS A 1 84 ? -11.242 43.027 24.220 1.00 84.94 84 CYS A N 1
ATOM 608 C CA . CYS A 1 84 ? -11.506 44.369 24.743 1.00 84.94 84 CYS A CA 1
ATOM 609 C C . CYS A 1 84 ? -12.354 44.375 26.028 1.00 84.94 84 CYS A C 1
ATOM 611 O O . CYS A 1 84 ? -12.315 45.354 26.771 1.00 84.94 84 CYS A O 1
ATOM 613 N N . LEU A 1 85 ? -13.113 43.312 26.308 1.00 82.31 85 LEU A N 1
ATOM 614 C CA . LEU A 1 85 ? -13.915 43.151 27.526 1.00 82.31 85 LEU A CA 1
ATOM 615 C C . LEU A 1 85 ? -13.114 42.435 28.621 1.00 82.31 85 LEU A C 1
ATOM 617 O O . LEU A 1 85 ? -13.502 41.370 29.088 1.00 82.31 85 LEU A O 1
ATOM 621 N N . ASN A 1 86 ? -11.987 43.010 29.039 1.00 82.88 86 ASN A N 1
ATOM 622 C CA . ASN A 1 86 ? -11.134 42.409 30.063 1.00 82.88 86 ASN A CA 1
ATOM 623 C C . ASN A 1 86 ? -11.793 42.461 31.466 1.00 82.88 86 ASN A C 1
ATOM 625 O O . ASN A 1 86 ? -11.958 43.560 32.008 1.00 82.88 86 ASN A O 1
ATOM 629 N N . PRO A 1 87 ? -12.143 41.312 32.089 1.00 78.94 87 PRO A N 1
ATOM 630 C CA . PRO A 1 87 ? -12.765 41.277 33.415 1.00 78.94 87 PRO A CA 1
ATOM 631 C C . PRO A 1 87 ? -11.802 41.614 34.565 1.00 78.94 87 PRO A C 1
ATOM 633 O O . PRO A 1 87 ? -12.254 42.110 35.593 1.00 78.94 87 PRO A O 1
ATOM 636 N N . GLU A 1 88 ? -10.497 41.349 34.413 1.00 82.38 88 GLU A N 1
ATOM 637 C CA . GLU A 1 88 ? -9.484 41.612 35.450 1.00 82.38 88 GLU A CA 1
ATOM 638 C C . GLU A 1 88 ? -9.035 43.085 35.446 1.00 82.38 88 GLU A C 1
ATOM 640 O O . GLU A 1 88 ? -8.798 43.663 36.506 1.00 82.38 88 GLU A O 1
ATOM 645 N N . ASN A 1 89 ? -8.923 43.712 34.266 1.00 80.19 89 ASN A N 1
ATOM 646 C CA . ASN A 1 89 ? -8.513 45.114 34.127 1.00 80.19 89 ASN A CA 1
ATOM 647 C C . ASN A 1 89 ? -9.231 45.816 32.954 1.00 80.19 89 ASN A C 1
ATOM 649 O O . ASN A 1 89 ? -8.754 45.748 31.820 1.00 80.19 89 ASN A O 1
ATOM 653 N N . PRO A 1 90 ? -10.324 46.561 33.210 1.00 76.50 90 PRO A N 1
ATOM 654 C CA . PRO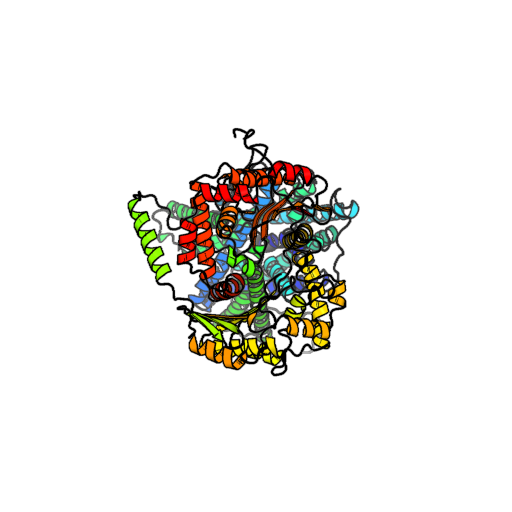 A 1 90 ? -11.138 47.185 32.161 1.00 76.50 90 PRO A CA 1
ATOM 655 C C . PRO A 1 90 ? -10.429 48.234 31.288 1.00 76.50 90 PRO A C 1
ATOM 657 O O . PRO A 1 90 ? -10.971 48.618 30.255 1.00 76.50 90 PRO A O 1
ATOM 660 N N . GLN A 1 91 ? -9.251 48.727 31.690 1.00 73.94 91 GLN A N 1
ATOM 661 C CA . GLN A 1 91 ? -8.479 49.712 30.919 1.00 73.94 91 GLN A CA 1
ATOM 662 C C . GLN A 1 91 ? -7.425 49.082 29.998 1.00 73.94 91 GLN A C 1
ATOM 664 O O . GLN A 1 91 ? -6.792 49.796 29.225 1.00 73.94 91 GLN A O 1
ATOM 669 N N . HIS A 1 92 ? -7.221 47.763 30.066 1.00 81.12 92 HIS A N 1
ATOM 670 C CA . HIS A 1 92 ? -6.186 47.068 29.305 1.00 81.12 92 HIS A CA 1
ATOM 671 C C . HIS A 1 92 ? -6.780 45.930 28.478 1.00 81.12 92 HIS A C 1
ATOM 673 O O . HIS A 1 92 ? -7.522 45.094 28.987 1.00 81.12 92 HIS A O 1
ATOM 679 N N . VAL A 1 93 ? -6.404 45.866 27.201 1.00 84.31 93 VAL A N 1
ATOM 680 C CA . VAL A 1 93 ? -6.781 44.765 26.304 1.00 84.31 93 VAL A CA 1
ATOM 681 C C . VAL A 1 93 ? -5.988 43.508 26.665 1.00 84.31 93 VAL A C 1
ATOM 683 O O . VAL A 1 93 ? -4.804 43.595 27.004 1.00 84.31 93 VAL A O 1
ATOM 686 N N . ILE A 1 94 ? -6.636 42.348 26.576 1.00 84.69 94 ILE A N 1
ATOM 687 C CA . ILE A 1 94 ? -5.989 41.041 26.740 1.00 84.69 94 ILE A CA 1
ATOM 688 C C . ILE A 1 94 ? -4.996 40.819 25.587 1.00 84.69 94 ILE A C 1
ATOM 690 O O . ILE A 1 94 ? -5.327 41.059 24.426 1.00 84.69 94 ILE A O 1
ATOM 694 N N . ARG A 1 95 ? -3.771 40.379 25.892 1.00 78.31 95 ARG A N 1
ATOM 695 C CA . ARG A 1 95 ? -2.627 40.458 24.965 1.00 78.31 95 ARG A CA 1
ATOM 696 C C . ARG A 1 95 ? -2.348 39.175 24.185 1.00 78.31 95 ARG A C 1
ATOM 698 O O . ARG A 1 95 ? -1.619 39.230 23.195 1.00 78.31 95 ARG A O 1
ATOM 705 N N . SER A 1 96 ? -2.880 38.032 24.619 1.00 82.88 96 SER A N 1
ATOM 706 C CA . SER A 1 96 ? -2.687 36.738 23.950 1.00 82.88 96 SER A CA 1
ATOM 707 C C . SER A 1 96 ? -3.853 35.770 24.184 1.00 82.88 96 SER A C 1
ATOM 709 O O . SER A 1 96 ? -4.694 35.982 25.063 1.00 82.88 96 SER A O 1
ATOM 711 N N . PHE A 1 97 ? -3.900 34.680 23.410 1.00 82.88 97 PHE A N 1
ATOM 712 C CA . PHE A 1 97 ? -4.888 33.614 23.612 1.00 82.88 97 PHE A CA 1
ATOM 713 C C . PHE A 1 97 ? -4.708 32.893 24.949 1.00 82.88 97 PHE A C 1
ATOM 715 O O . PHE A 1 97 ? -5.684 32.490 25.571 1.00 82.88 97 PHE A O 1
ATOM 722 N N . GLU A 1 98 ? -3.482 32.719 25.423 1.00 83.00 98 GLU A N 1
ATOM 723 C CA . GLU A 1 98 ? -3.161 32.046 26.683 1.00 83.00 98 GLU A CA 1
ATOM 724 C C . GLU A 1 98 ? -3.615 32.867 27.882 1.00 83.00 98 GLU A C 1
ATOM 726 O O . GLU A 1 98 ? -4.116 32.304 28.857 1.00 83.00 98 GLU A O 1
ATOM 731 N N . GLU A 1 99 ? -3.474 34.192 27.793 1.00 84.69 99 GLU A N 1
ATOM 732 C CA . GLU A 1 99 ? -3.995 35.124 28.786 1.00 84.69 99 GLU A CA 1
ATOM 733 C C . GLU A 1 99 ? -5.529 35.109 28.793 1.00 84.69 99 GLU A C 1
ATOM 735 O O . GLU A 1 99 ? -6.132 34.979 29.859 1.00 84.69 99 GLU A O 1
ATOM 740 N N . LEU A 1 100 ? -6.163 35.128 27.614 1.00 87.25 100 LEU A N 1
ATOM 741 C CA . LEU A 1 100 ? -7.617 34.993 27.483 1.00 87.25 100 LEU A CA 1
ATOM 742 C C . LEU A 1 100 ? -8.119 33.665 28.080 1.00 87.25 100 LEU A C 1
ATOM 744 O O . LEU A 1 100 ? -9.085 33.645 28.847 1.00 87.25 100 LEU A O 1
ATOM 748 N N . GLY A 1 101 ? -7.429 32.562 27.785 1.00 87.00 101 GLY A N 1
ATOM 749 C CA . GLY A 1 101 ? -7.715 31.238 28.335 1.00 87.00 101 GLY A CA 1
ATOM 750 C C . GLY A 1 101 ? -7.542 31.183 29.855 1.00 87.00 101 GLY A C 1
ATOM 751 O O . GLY A 1 101 ? -8.417 30.656 30.546 1.00 87.00 101 GLY A O 1
ATOM 752 N N . ARG A 1 102 ? -6.469 31.790 30.387 1.00 88.31 102 ARG A N 1
ATOM 753 C CA . ARG A 1 102 ? -6.199 31.889 31.832 1.00 88.31 102 ARG A CA 1
ATOM 754 C C . ARG A 1 102 ? -7.343 32.584 32.563 1.00 88.31 102 ARG A C 1
ATOM 756 O O . ARG A 1 102 ? -7.797 32.070 33.581 1.00 88.31 102 ARG A O 1
ATOM 763 N N . ILE A 1 103 ? -7.805 33.721 32.043 1.00 86.50 103 ILE A N 1
ATOM 764 C CA . ILE A 1 103 ? -8.904 34.501 32.631 1.00 86.50 103 ILE A CA 1
ATOM 765 C C . ILE A 1 103 ? -10.209 33.691 32.619 1.00 86.50 103 ILE A C 1
ATOM 767 O O . ILE A 1 103 ? -10.967 33.707 33.586 1.00 86.50 103 ILE A O 1
ATOM 771 N N . CYS A 1 104 ? -10.474 32.950 31.541 1.00 88.19 104 CYS A N 1
ATOM 772 C CA . CYS A 1 104 ? -11.737 32.232 31.375 1.00 88.19 104 CYS A CA 1
ATOM 773 C C . CYS A 1 104 ? -11.827 30.926 32.189 1.00 88.19 104 CYS A C 1
ATOM 775 O O . CYS A 1 104 ? -12.865 30.662 32.808 1.00 88.19 104 CYS A O 1
ATOM 777 N N . TYR A 1 105 ? -10.770 30.103 32.157 1.00 89.56 105 TYR A N 1
ATOM 778 C CA . TYR A 1 105 ? -10.767 28.717 32.660 1.00 89.56 105 TYR A CA 1
ATOM 779 C C . TYR A 1 105 ? -9.466 28.315 33.388 1.00 89.56 105 TYR A C 1
ATOM 781 O O . TYR A 1 105 ? -9.251 27.138 33.681 1.00 89.56 105 TYR A O 1
ATOM 789 N N . GLY A 1 106 ? -8.585 29.265 33.707 1.00 87.06 106 GLY A N 1
ATOM 790 C CA . GLY A 1 106 ? -7.362 29.005 34.468 1.00 87.06 106 GLY A CA 1
ATOM 791 C C . GLY A 1 106 ? -6.266 28.280 33.677 1.00 87.06 106 GLY A C 1
ATOM 792 O O . GLY A 1 106 ? -6.208 28.331 32.449 1.00 87.06 106 GLY A O 1
ATOM 793 N N . ARG A 1 107 ? -5.357 27.606 34.400 1.00 85.12 107 ARG A N 1
ATOM 794 C CA . ARG A 1 107 ? -4.113 27.037 33.837 1.00 85.12 107 ARG A CA 1
ATOM 795 C C . ARG A 1 107 ? -4.342 25.984 32.751 1.00 85.12 107 ARG A C 1
ATOM 797 O O . ARG A 1 107 ? -3.525 25.885 31.841 1.00 85.12 107 ARG A O 1
ATOM 804 N N . LEU A 1 108 ? -5.429 25.216 32.832 1.00 85.06 108 LEU A N 1
ATOM 805 C CA . LEU A 1 108 ? -5.726 24.169 31.851 1.00 85.06 108 LEU A CA 1
ATOM 806 C C . LEU A 1 108 ? -5.919 24.764 30.448 1.00 85.06 108 LEU A C 1
ATOM 808 O O . LEU A 1 108 ? -5.302 24.297 29.496 1.00 85.06 108 LEU A O 1
ATOM 812 N N . ALA A 1 109 ? -6.695 25.846 30.330 1.00 85.50 109 ALA A N 1
ATOM 813 C CA . ALA A 1 109 ? -6.917 26.512 29.048 1.00 85.50 109 ALA A CA 1
ATOM 814 C C . ALA A 1 109 ? -5.654 27.197 28.506 1.00 85.50 109 ALA A C 1
ATOM 816 O O . ALA A 1 109 ? -5.444 27.213 27.299 1.00 85.50 109 ALA A O 1
ATOM 817 N N . THR A 1 110 ? -4.780 27.707 29.377 1.00 84.25 110 THR A N 1
ATOM 818 C CA . THR A 1 110 ? -3.461 28.225 28.976 1.00 84.25 110 THR A CA 1
ATOM 819 C C . THR A 1 110 ? -2.620 27.140 28.294 1.00 84.25 110 THR A C 1
ATOM 821 O O . THR A 1 110 ? -2.045 27.387 27.236 1.00 84.25 110 THR A O 1
ATOM 824 N N . VAL A 1 111 ? -2.571 25.930 28.867 1.00 84.88 111 VAL A N 1
ATOM 825 C CA . VAL A 1 111 ? -1.830 24.799 28.284 1.00 84.88 111 VAL A CA 1
ATOM 826 C C . VAL A 1 111 ? -2.475 24.340 26.980 1.00 84.88 111 VAL A C 1
ATOM 828 O O . VAL A 1 111 ? -1.766 24.173 25.994 1.00 84.88 111 VAL A O 1
ATOM 831 N N . MET A 1 112 ? -3.804 24.195 26.946 1.00 85.56 112 MET A N 1
ATOM 832 C CA . MET A 1 112 ? -4.525 23.810 25.728 1.00 85.56 112 MET A CA 1
ATOM 833 C C . MET A 1 112 ? -4.261 24.791 24.581 1.00 85.56 112 MET A C 1
ATOM 835 O O . MET A 1 112 ? -3.884 24.360 23.496 1.00 85.56 112 MET A O 1
ATOM 839 N N . ASN A 1 113 ? -4.362 26.101 24.833 1.00 86.12 113 ASN A N 1
ATOM 840 C CA . ASN A 1 113 ? -4.079 27.121 23.822 1.00 86.12 113 ASN A CA 1
ATOM 841 C C . ASN A 1 113 ? -2.642 27.021 23.325 1.00 86.12 113 ASN A C 1
ATOM 843 O O . ASN A 1 113 ? -2.433 26.942 22.119 1.00 86.12 113 ASN A O 1
ATOM 847 N N . SER A 1 114 ? -1.676 26.904 24.237 1.00 83.88 114 SER A N 1
ATOM 848 C CA . SER A 1 114 ? -0.263 26.755 23.886 1.00 83.88 114 SER A CA 1
ATOM 849 C C . SER A 1 114 ? 0.006 25.524 23.007 1.00 83.88 114 SER A C 1
ATOM 851 O O . SER A 1 114 ? 0.677 25.644 21.981 1.00 83.88 114 SER A O 1
ATOM 853 N N . VAL A 1 115 ? -0.562 24.364 23.361 1.00 84.75 115 VAL A N 1
ATOM 854 C CA . VAL A 1 115 ? -0.423 23.101 22.609 1.00 84.75 115 VAL A CA 1
ATOM 855 C C . VAL A 1 115 ? -1.122 23.164 21.250 1.00 84.75 115 VAL A C 1
ATOM 857 O O . VAL A 1 115 ? -0.715 22.468 20.330 1.00 84.75 115 VAL A O 1
ATOM 860 N N . THR A 1 116 ? -2.139 24.010 21.083 1.00 84.94 116 THR A N 1
ATOM 861 C CA . THR A 1 116 ? -2.792 24.198 19.778 1.00 84.94 116 THR A CA 1
ATOM 862 C C . THR A 1 116 ? -2.135 25.267 18.902 1.00 84.94 116 THR A C 1
ATOM 864 O O . THR A 1 116 ? -2.000 25.062 17.699 1.00 84.94 116 THR A O 1
ATOM 867 N N . LEU A 1 117 ? -1.703 26.399 19.470 1.00 85.31 117 LEU A N 1
ATOM 868 C CA . LEU A 1 117 ? -1.192 27.539 18.704 1.00 85.31 117 LEU A CA 1
ATOM 869 C C . LEU A 1 117 ? 0.266 27.361 18.266 1.00 85.31 117 LEU A C 1
ATOM 871 O O . LEU A 1 117 ? 0.571 27.657 17.112 1.00 85.31 117 LEU A O 1
ATOM 875 N N . HIS A 1 118 ? 1.166 26.879 19.137 1.00 85.00 118 HIS A N 1
ATOM 876 C CA . HIS A 1 118 ? 2.582 26.756 18.756 1.00 85.00 118 HIS A CA 1
ATOM 877 C C . HIS A 1 118 ? 2.795 25.760 17.621 1.00 85.00 118 HIS A C 1
ATOM 879 O O . HIS A 1 118 ? 3.453 26.138 16.653 1.00 85.00 118 HIS A O 1
ATOM 885 N N . PRO A 1 119 ? 2.253 24.525 17.673 1.00 85.62 119 PRO A N 1
ATOM 886 C CA . PRO A 1 119 ? 2.458 23.584 16.581 1.00 85.62 119 PRO A CA 1
ATOM 887 C C . PRO A 1 119 ? 1.860 24.099 15.274 1.00 85.62 119 PRO A C 1
ATOM 889 O O . PRO A 1 119 ? 2.495 23.957 14.234 1.00 85.62 119 PRO A O 1
ATOM 892 N N . LEU A 1 120 ? 0.698 24.769 15.332 1.00 86.12 120 LEU A N 1
ATOM 893 C CA . LEU A 1 120 ? 0.073 25.358 14.150 1.00 86.12 120 LEU A CA 1
ATOM 894 C C . LEU A 1 120 ? 0.979 26.401 13.482 1.00 86.12 120 LEU A C 1
ATOM 896 O O . LEU A 1 120 ? 1.222 26.329 12.280 1.00 86.12 120 LEU A O 1
ATOM 900 N N . LEU A 1 121 ? 1.486 27.362 14.256 1.00 86.69 121 LEU A N 1
ATOM 901 C CA . LEU A 1 121 ? 2.304 28.453 13.729 1.00 86.69 121 LEU A CA 1
ATOM 902 C C . LEU A 1 121 ? 3.701 27.986 13.298 1.00 86.69 121 LEU A C 1
ATOM 904 O O . LEU A 1 121 ? 4.191 28.423 12.263 1.00 86.69 121 LEU A O 1
ATOM 908 N N . ILE A 1 122 ? 4.334 27.082 14.054 1.00 88.38 122 ILE A N 1
ATOM 909 C CA . ILE A 1 122 ? 5.642 26.506 13.698 1.00 88.38 122 ILE A CA 1
ATOM 910 C C . ILE A 1 122 ? 5.536 25.730 12.385 1.00 88.38 122 ILE A C 1
ATOM 912 O O . ILE A 1 122 ? 6.378 25.885 11.504 1.00 88.38 122 ILE A O 1
ATOM 916 N N . ALA A 1 123 ? 4.490 24.922 12.227 1.00 86.75 123 ALA A N 1
ATOM 917 C CA . ALA A 1 123 ? 4.296 24.165 11.004 1.00 86.75 123 ALA A CA 1
ATOM 918 C C . ALA A 1 123 ? 3.905 25.076 9.826 1.00 86.75 123 ALA A C 1
ATOM 920 O O . ALA A 1 123 ? 4.445 24.906 8.739 1.00 86.75 123 ALA A O 1
ATOM 921 N N . ALA A 1 124 ? 3.075 26.107 10.025 1.00 86.00 124 ALA A N 1
ATOM 922 C CA . ALA A 1 124 ? 2.828 27.111 8.984 1.00 86.00 124 ALA A CA 1
ATOM 923 C C . ALA A 1 124 ? 4.135 27.794 8.526 1.00 86.00 124 ALA A C 1
ATOM 925 O O . ALA A 1 124 ? 4.383 27.932 7.331 1.00 86.00 124 ALA A O 1
ATOM 926 N N . CYS A 1 125 ? 5.019 28.144 9.465 1.00 89.75 125 CYS A N 1
ATOM 927 C CA . CYS A 1 125 ? 6.353 28.660 9.161 1.00 89.75 125 CYS A CA 1
ATOM 928 C C . CYS A 1 125 ? 7.233 27.643 8.413 1.00 89.75 125 CYS A C 1
ATOM 930 O O . CYS A 1 125 ? 7.952 28.031 7.494 1.00 89.75 125 CYS A O 1
ATOM 932 N N . ALA A 1 126 ? 7.156 26.352 8.750 1.00 90.81 126 ALA A N 1
ATOM 933 C CA . ALA A 1 126 ? 7.850 25.293 8.018 1.00 90.81 126 ALA A CA 1
ATOM 934 C C . ALA A 1 126 ? 7.366 25.192 6.560 1.00 90.81 126 ALA A C 1
ATOM 936 O O . ALA A 1 126 ? 8.195 25.111 5.657 1.00 90.81 126 ALA A O 1
ATOM 937 N N . VAL A 1 127 ? 6.054 25.299 6.309 1.00 88.25 127 VAL A N 1
ATOM 938 C CA . VAL A 1 127 ? 5.495 25.350 4.945 1.00 88.25 127 VAL A CA 1
ATOM 939 C C . VAL A 1 127 ? 6.085 26.511 4.142 1.00 88.25 127 VAL A C 1
ATOM 941 O O . VAL A 1 127 ? 6.486 26.330 2.996 1.00 88.25 127 VAL A O 1
ATOM 944 N N . PHE A 1 128 ? 6.206 27.698 4.734 1.00 89.06 128 PHE A N 1
ATOM 945 C CA . PHE A 1 128 ? 6.809 28.842 4.046 1.00 89.06 128 PHE A CA 1
ATOM 946 C C . PHE A 1 128 ? 8.297 28.647 3.741 1.00 89.06 128 PHE A C 1
ATOM 948 O O . PHE A 1 128 ? 8.757 29.076 2.684 1.00 89.06 128 PHE A O 1
ATOM 955 N N . LEU A 1 129 ? 9.047 27.960 4.608 1.00 90.62 129 LEU A N 1
ATOM 956 C CA . LEU A 1 129 ? 10.431 27.589 4.304 1.00 90.62 129 LEU A CA 1
ATOM 957 C C . LEU A 1 129 ? 10.508 26.607 3.128 1.00 90.62 129 LEU A C 1
ATOM 959 O O . LEU A 1 129 ? 11.359 26.791 2.258 1.00 90.62 129 LEU A O 1
ATOM 963 N N . ILE A 1 130 ? 9.601 25.625 3.054 1.00 89.00 130 ILE A N 1
ATOM 964 C CA . ILE A 1 130 ? 9.491 24.702 1.910 1.00 89.00 130 ILE A CA 1
ATOM 965 C C . ILE A 1 130 ? 9.239 25.491 0.620 1.00 89.00 130 ILE A C 1
ATOM 967 O O . ILE A 1 130 ? 9.970 25.334 -0.356 1.00 89.00 130 ILE A O 1
ATOM 971 N N . LEU A 1 131 ? 8.262 26.400 0.627 1.00 86.88 131 LEU A N 1
ATOM 972 C CA . LEU A 1 131 ? 7.885 27.199 -0.544 1.00 86.88 131 LEU A CA 1
ATOM 973 C C . LEU A 1 131 ? 9.007 28.129 -1.020 1.00 86.88 131 LEU A C 1
ATOM 975 O O . LEU A 1 131 ? 9.275 28.214 -2.220 1.00 86.88 131 LEU A O 1
ATOM 979 N N . LEU A 1 132 ? 9.701 28.798 -0.093 1.00 88.81 132 LEU A N 1
ATOM 980 C CA . LEU A 1 132 ? 10.861 29.633 -0.421 1.00 88.81 132 LEU A CA 1
ATOM 981 C C . LEU A 1 132 ? 11.987 28.818 -1.043 1.00 88.81 132 LEU A C 1
ATOM 983 O O . LEU A 1 132 ? 12.572 29.233 -2.038 1.00 88.81 132 LEU A O 1
ATOM 987 N N . SER A 1 133 ? 12.278 27.659 -0.459 1.00 88.75 133 SER A N 1
ATOM 988 C CA . SER A 1 133 ? 13.368 26.792 -0.910 1.00 88.75 133 SER A CA 1
ATOM 989 C C . SER A 1 133 ? 13.061 26.180 -2.267 1.00 88.75 133 SER A C 1
ATOM 991 O O . SER A 1 133 ? 13.942 26.126 -3.115 1.00 88.75 133 SER A O 1
ATOM 993 N N . THR A 1 134 ? 11.800 25.811 -2.500 1.00 85.50 134 THR A N 1
ATOM 994 C CA . THR A 1 134 ? 11.307 25.336 -3.799 1.00 85.50 134 THR A CA 1
ATOM 995 C C . THR A 1 134 ? 11.436 26.433 -4.855 1.00 85.50 134 THR A C 1
ATOM 997 O O . THR A 1 134 ? 12.001 26.199 -5.915 1.00 85.50 134 THR A O 1
ATOM 1000 N N . SER A 1 135 ? 11.027 27.668 -4.538 1.00 86.56 135 SER A N 1
ATOM 1001 C CA . SER A 1 135 ? 11.158 28.808 -5.461 1.00 86.56 135 SER A CA 1
ATOM 1002 C C . SER A 1 135 ? 12.629 29.119 -5.788 1.00 86.56 135 SER A C 1
ATOM 1004 O O . SER A 1 135 ? 12.978 29.361 -6.941 1.00 86.56 135 SER A O 1
ATOM 1006 N N . MET A 1 136 ? 13.520 29.080 -4.786 1.00 87.50 136 MET A N 1
ATOM 1007 C CA . MET A 1 136 ? 14.969 29.269 -4.968 1.00 87.50 136 MET A CA 1
ATOM 1008 C C . MET A 1 136 ? 15.607 28.157 -5.802 1.00 87.50 136 MET A C 1
ATOM 1010 O O . MET A 1 136 ? 16.422 28.435 -6.687 1.00 87.50 136 MET A O 1
ATOM 1014 N N . TYR A 1 137 ? 15.231 26.909 -5.525 1.00 86.75 137 TYR A N 1
ATOM 1015 C CA . TYR A 1 137 ? 15.680 25.741 -6.267 1.00 86.75 137 TYR A CA 1
ATOM 1016 C C . TYR A 1 137 ? 15.274 25.859 -7.740 1.00 86.75 137 TYR A C 1
ATOM 1018 O O . TYR A 1 137 ? 16.145 25.896 -8.606 1.00 86.75 137 TYR A O 1
ATOM 1026 N N . ASN A 1 138 ? 13.987 26.091 -8.003 1.00 81.94 138 ASN A N 1
ATOM 1027 C CA . ASN A 1 138 ? 13.427 26.233 -9.345 1.00 81.94 138 ASN A CA 1
ATOM 1028 C C . ASN A 1 138 ? 14.078 27.382 -10.143 1.00 81.94 138 ASN A C 1
ATOM 1030 O O . ASN A 1 138 ? 14.385 27.224 -11.325 1.00 81.94 138 ASN A O 1
ATOM 1034 N N . MET A 1 139 ? 14.358 28.527 -9.505 1.00 82.75 139 MET A N 1
ATOM 1035 C CA . MET A 1 139 ? 14.982 29.685 -10.166 1.00 82.75 139 MET A CA 1
ATOM 1036 C C . MET A 1 139 ? 16.480 29.530 -10.453 1.00 82.75 139 MET A C 1
ATOM 1038 O O . MET A 1 139 ? 16.969 30.124 -11.412 1.00 82.75 139 MET A O 1
ATOM 1042 N N . THR A 1 140 ? 17.232 28.794 -9.626 1.00 82.75 140 THR A N 1
ATOM 1043 C CA . THR A 1 140 ? 18.704 28.738 -9.737 1.00 82.75 140 THR A CA 1
ATOM 1044 C C . THR A 1 140 ? 19.229 27.408 -10.268 1.00 82.75 140 THR A C 1
ATOM 1046 O O . THR A 1 140 ? 20.074 27.418 -11.156 1.00 82.75 140 THR A O 1
ATOM 1049 N N . ASP A 1 141 ? 18.677 26.271 -9.830 1.00 76.25 141 ASP A N 1
ATOM 1050 C CA . ASP A 1 141 ? 19.114 24.895 -10.156 1.00 76.25 141 ASP A CA 1
ATOM 1051 C C . ASP A 1 141 ? 20.629 24.654 -9.961 1.00 76.25 141 ASP A C 1
ATOM 1053 O O . ASP A 1 141 ? 21.241 23.790 -10.573 1.00 76.25 141 ASP A O 1
ATOM 1057 N N . VAL A 1 142 ? 21.269 25.454 -9.098 1.00 78.25 142 VAL A N 1
ATOM 1058 C CA . VAL A 1 142 ? 22.713 25.347 -8.805 1.00 78.25 142 VAL A CA 1
ATOM 1059 C C . VAL A 1 142 ? 22.975 24.476 -7.575 1.00 78.25 142 VAL A C 1
ATOM 1061 O O . VAL A 1 142 ? 24.004 23.812 -7.476 1.00 78.25 142 VAL A O 1
ATOM 1064 N N . LEU A 1 143 ? 22.065 24.510 -6.599 1.00 83.94 143 LEU A N 1
ATOM 1065 C CA . LEU A 1 143 ? 22.210 23.849 -5.301 1.00 83.94 143 LEU A CA 1
ATOM 1066 C C . LEU A 1 143 ? 21.013 22.938 -5.048 1.00 83.94 143 LEU A C 1
ATOM 1068 O O . LEU A 1 143 ? 19.908 23.218 -5.505 1.00 83.94 143 LEU A O 1
ATOM 1072 N N . SER A 1 144 ? 21.216 21.878 -4.265 1.00 86.25 144 SER A N 1
ATOM 1073 C CA . SER A 1 144 ? 20.128 20.979 -3.880 1.00 86.25 144 SER A CA 1
ATOM 1074 C C . SER A 1 144 ? 19.068 21.696 -3.038 1.00 86.25 144 SER A C 1
ATOM 1076 O O . SER A 1 144 ? 19.375 22.609 -2.265 1.00 86.25 144 SER A O 1
ATOM 1078 N N . TYR A 1 145 ? 17.819 21.234 -3.133 1.00 84.31 145 TYR A N 1
ATOM 1079 C CA . TYR A 1 145 ? 16.690 21.746 -2.348 1.00 84.31 145 TYR A CA 1
ATOM 1080 C C . TYR A 1 145 ? 17.002 21.841 -0.842 1.00 84.31 145 TYR A C 1
ATOM 1082 O O . TYR A 1 145 ? 16.774 22.877 -0.218 1.00 84.31 145 TYR A O 1
ATOM 1090 N N . ASN A 1 146 ? 17.604 20.795 -0.261 1.00 88.88 146 ASN A N 1
ATOM 1091 C CA . ASN A 1 146 ? 17.955 20.763 1.164 1.00 88.88 146 ASN A CA 1
ATOM 1092 C C . ASN A 1 146 ? 18.988 21.836 1.540 1.00 88.88 146 ASN A C 1
ATOM 1094 O O . ASN A 1 146 ? 18.928 22.403 2.631 1.00 88.88 146 ASN A O 1
ATOM 1098 N N . LEU A 1 147 ? 19.935 22.130 0.644 1.00 88.88 147 LEU A N 1
ATOM 1099 C CA . LEU A 1 147 ? 20.927 23.174 0.877 1.00 88.88 147 LEU A CA 1
ATOM 1100 C C . LEU A 1 147 ? 20.296 24.565 0.760 1.00 88.88 147 LEU A C 1
ATOM 1102 O O . LEU A 1 147 ? 20.559 25.420 1.607 1.00 88.88 147 LEU A O 1
ATOM 1106 N N . TRP A 1 148 ? 19.406 24.772 -0.214 1.00 91.81 148 TRP A N 1
ATOM 1107 C CA . TRP A 1 148 ? 18.600 25.991 -0.300 1.00 91.81 148 TRP A CA 1
ATOM 1108 C C . TRP A 1 148 ? 17.744 26.206 0.947 1.00 91.81 148 TRP A C 1
ATOM 1110 O O . TRP A 1 148 ? 17.707 27.320 1.464 1.00 91.81 148 TRP A O 1
ATOM 1120 N N . LEU A 1 149 ? 17.154 25.146 1.500 1.00 91.00 149 LEU A N 1
ATOM 1121 C CA . LEU A 1 149 ? 16.389 25.213 2.745 1.00 91.00 149 LEU A CA 1
ATOM 1122 C C . LEU A 1 149 ? 17.231 25.675 3.934 1.00 91.00 149 LEU A C 1
ATOM 1124 O O . LEU A 1 149 ? 16.783 26.521 4.716 1.00 91.00 149 LEU A O 1
ATOM 1128 N N . LEU A 1 150 ? 18.470 25.192 4.049 1.00 90.69 150 LEU A N 1
ATOM 1129 C CA . LEU A 1 150 ? 19.404 25.656 5.076 1.00 90.69 150 LEU A CA 1
ATOM 1130 C C . LEU A 1 150 ? 19.801 27.122 4.862 1.00 90.69 150 LEU A C 1
ATOM 1132 O O . LEU A 1 150 ? 19.777 27.901 5.815 1.00 90.69 150 LEU A O 1
ATOM 1136 N N . ILE A 1 151 ? 20.114 27.516 3.625 1.00 91.44 151 ILE A N 1
ATOM 1137 C CA . ILE A 1 151 ? 20.497 28.894 3.283 1.00 91.44 151 ILE A CA 1
ATOM 1138 C C . ILE A 1 151 ? 19.355 29.866 3.587 1.00 91.44 151 ILE A C 1
ATOM 1140 O O . ILE A 1 151 ? 19.562 30.859 4.280 1.00 91.44 151 ILE A O 1
ATOM 1144 N N . VAL A 1 152 ? 18.139 29.569 3.129 1.00 90.81 152 VAL A N 1
ATOM 1145 C CA . VAL A 1 152 ? 16.950 30.397 3.372 1.00 90.81 152 VAL A CA 1
ATOM 1146 C C . VAL A 1 152 ? 16.677 30.517 4.871 1.00 90.81 152 VAL A C 1
ATOM 1148 O O . VAL A 1 152 ? 16.429 31.616 5.368 1.00 90.81 152 VAL A O 1
ATOM 1151 N N . SER A 1 153 ? 16.795 29.416 5.616 1.00 90.75 153 SER A N 1
ATOM 1152 C CA . SER A 1 153 ? 16.620 29.427 7.073 1.00 90.75 153 SER A CA 1
ATOM 1153 C C . SER A 1 153 ? 17.661 30.311 7.773 1.00 90.75 153 SER A C 1
ATOM 1155 O O . SER A 1 153 ? 17.312 31.069 8.679 1.00 90.75 153 SER A O 1
ATOM 1157 N N . LEU A 1 154 ? 18.924 30.275 7.331 1.00 90.38 154 LEU A N 1
ATOM 1158 C CA . LEU A 1 154 ? 19.994 31.139 7.845 1.00 90.38 154 LEU A CA 1
ATOM 1159 C C . LEU A 1 154 ? 19.773 32.615 7.499 1.00 90.38 154 LEU A C 1
ATOM 1161 O O . LEU A 1 154 ? 20.045 33.477 8.331 1.00 90.38 154 LEU A O 1
ATOM 1165 N N . VAL A 1 155 ? 19.254 32.910 6.306 1.00 90.00 155 VAL A N 1
ATOM 1166 C CA . VAL A 1 155 ? 18.931 34.280 5.878 1.00 90.00 155 VAL A CA 1
ATOM 1167 C C . VAL A 1 155 ? 17.765 34.851 6.686 1.00 90.00 155 VAL A C 1
ATOM 1169 O O . VAL A 1 155 ? 17.785 36.030 7.027 1.00 90.00 155 VAL A O 1
ATOM 1172 N N . ILE A 1 156 ? 16.767 34.034 7.032 1.00 87.81 156 ILE A N 1
ATOM 1173 C CA . ILE A 1 156 ? 15.581 34.461 7.789 1.00 87.81 156 ILE A CA 1
ATOM 1174 C C . ILE A 1 156 ? 15.851 34.588 9.295 1.00 87.81 156 ILE A C 1
ATOM 1176 O O . ILE A 1 156 ? 15.254 35.442 9.957 1.00 87.81 156 ILE A O 1
ATOM 1180 N N . ALA A 1 157 ? 16.758 33.781 9.851 1.00 87.06 157 ALA A N 1
ATOM 1181 C CA . ALA A 1 157 ? 17.019 33.723 11.289 1.00 87.06 157 ALA A CA 1
ATOM 1182 C C . ALA A 1 157 ? 17.319 35.092 11.957 1.00 87.06 157 ALA A C 1
ATOM 1184 O O . ALA A 1 157 ? 16.764 35.345 13.028 1.00 87.06 157 ALA A O 1
ATOM 1185 N N . PRO A 1 158 ? 18.098 36.020 11.362 1.00 84.62 158 PRO A N 1
ATOM 1186 C CA . PRO A 1 158 ? 18.304 37.356 11.929 1.00 84.62 158 PRO A CA 1
ATOM 1187 C C . PRO A 1 158 ? 17.027 38.206 11.980 1.00 84.62 158 PRO A C 1
ATOM 1189 O O . PRO A 1 158 ? 16.813 38.941 12.943 1.00 84.62 158 PRO A O 1
ATOM 1192 N N . PHE A 1 159 ? 16.154 38.093 10.976 1.00 81.56 159 PHE A N 1
ATOM 1193 C CA . PHE A 1 159 ? 14.900 38.853 10.912 1.00 81.56 159 PHE A CA 1
ATOM 1194 C C . PHE A 1 159 ? 13.852 38.335 11.906 1.00 81.56 159 PHE A C 1
ATOM 1196 O O . PHE A 1 159 ? 13.004 39.095 12.370 1.00 81.56 159 PHE A O 1
ATOM 1203 N N . ALA A 1 160 ? 13.943 37.065 12.306 1.00 77.75 160 ALA A N 1
ATOM 1204 C CA . ALA A 1 160 ? 13.113 36.484 13.361 1.00 77.75 160 ALA A CA 1
ATOM 1205 C C . ALA A 1 160 ? 13.373 37.108 14.753 1.00 77.75 160 ALA A C 1
ATOM 1207 O O . ALA A 1 160 ? 12.529 37.034 15.652 1.00 77.75 160 ALA A O 1
ATOM 1208 N N . CYS A 1 161 ? 14.522 37.765 14.936 1.00 81.00 161 CYS A N 1
ATOM 1209 C CA . CYS A 1 161 ? 14.891 38.456 16.171 1.00 81.00 161 CYS A CA 1
ATOM 1210 C C . CYS A 1 161 ? 14.318 39.878 16.282 1.00 81.00 161 CYS A C 1
ATOM 1212 O O . CYS A 1 161 ? 14.546 40.534 17.296 1.00 81.00 161 CYS A O 1
ATOM 1214 N N . LEU A 1 162 ? 13.558 40.362 15.289 1.00 75.62 162 LEU A N 1
ATOM 1215 C CA . LEU A 1 162 ? 12.961 41.697 15.352 1.00 75.62 162 LEU A CA 1
ATOM 1216 C C . LEU A 1 162 ? 12.006 41.825 16.567 1.00 75.62 162 LEU A C 1
ATOM 1218 O O . LEU A 1 162 ? 11.145 40.960 16.786 1.00 75.62 162 LEU A O 1
ATOM 1222 N N . PRO A 1 163 ? 12.157 42.872 17.400 1.00 59.16 163 PRO A N 1
ATOM 1223 C CA . PRO A 1 163 ? 11.509 42.957 18.708 1.00 59.16 163 PRO A CA 1
ATOM 1224 C C . PRO A 1 163 ? 10.023 43.344 18.675 1.00 59.16 163 PRO A C 1
ATOM 1226 O O . PRO A 1 163 ? 9.314 43.024 19.630 1.00 59.16 163 PRO A O 1
ATOM 1229 N N . THR A 1 164 ? 9.520 44.030 17.635 1.00 64.19 164 THR A N 1
ATOM 1230 C CA . THR A 1 164 ? 8.156 44.605 17.667 1.00 64.19 164 THR A CA 1
ATOM 1231 C C . THR A 1 164 ? 7.355 44.472 16.363 1.00 64.19 164 THR A C 1
ATOM 1233 O O . THR A 1 164 ? 7.880 44.615 15.260 1.00 64.19 164 THR A O 1
ATOM 1236 N N . MET A 1 165 ? 6.026 44.301 16.474 1.00 64.62 165 MET A N 1
ATOM 1237 C CA . MET A 1 165 ? 5.097 44.289 15.321 1.00 64.62 165 MET A CA 1
ATOM 1238 C C . MET A 1 165 ? 5.078 45.618 14.548 1.00 64.62 165 MET A C 1
ATOM 1240 O O . MET A 1 165 ? 4.659 45.669 13.393 1.00 64.62 165 MET A O 1
ATOM 1244 N N . LYS A 1 166 ? 5.546 46.709 15.166 1.00 67.06 166 LYS A N 1
ATOM 1245 C CA . LYS A 1 166 ? 5.680 48.023 14.527 1.00 67.06 166 LYS A CA 1
ATOM 1246 C C . LYS A 1 166 ? 6.725 48.013 13.408 1.00 67.06 166 LYS A C 1
ATOM 1248 O O . LYS A 1 166 ? 6.518 48.682 12.396 1.00 67.06 166 LYS A O 1
ATOM 1253 N N . GLU A 1 167 ? 7.805 47.257 13.591 1.00 69.69 167 GLU A N 1
ATOM 1254 C CA . GLU A 1 167 ? 8.870 47.057 12.600 1.00 69.69 167 GLU A CA 1
ATOM 1255 C C . GLU A 1 167 ? 8.425 46.063 11.521 1.00 69.69 167 GLU A C 1
ATOM 1257 O O . GLU A 1 167 ? 8.568 46.335 10.329 1.00 69.69 167 GLU A O 1
ATOM 1262 N N . VAL A 1 168 ? 7.751 44.979 11.926 1.00 70.75 168 VAL A N 1
ATOM 1263 C CA . VAL A 1 168 ? 7.146 43.998 11.005 1.00 70.75 168 VAL A CA 1
ATOM 1264 C C . VAL A 1 168 ? 6.061 44.635 10.122 1.00 70.75 168 VAL A C 1
ATOM 1266 O O . VAL A 1 168 ? 5.917 44.278 8.957 1.00 70.75 168 VAL A O 1
ATOM 1269 N N . GLY A 1 169 ? 5.347 45.647 10.626 1.00 70.31 169 GLY A N 1
ATOM 1270 C CA . GLY A 1 169 ? 4.305 46.368 9.889 1.00 70.31 169 GLY A CA 1
ATOM 1271 C C . GLY A 1 169 ? 4.781 47.115 8.633 1.00 70.31 169 GLY A C 1
ATOM 1272 O O . GLY A 1 169 ? 3.958 47.494 7.804 1.00 70.31 169 GLY A O 1
ATOM 1273 N N . VAL A 1 170 ? 6.086 47.366 8.486 1.00 77.00 170 VAL A N 1
ATOM 1274 C CA . VAL A 1 170 ? 6.664 47.911 7.242 1.00 77.00 170 VAL A CA 1
ATOM 1275 C C . VAL A 1 170 ? 6.888 46.788 6.225 1.00 77.00 170 VAL A C 1
ATOM 1277 O O . VAL A 1 170 ? 6.594 46.957 5.044 1.00 77.00 170 VAL A O 1
ATOM 1280 N N . LEU A 1 171 ? 7.332 45.619 6.692 1.00 80.44 171 LEU A N 1
ATOM 1281 C CA . LEU A 1 171 ? 7.518 44.423 5.867 1.00 80.44 171 LEU A CA 1
ATOM 1282 C C . LEU A 1 171 ? 6.184 43.854 5.367 1.00 80.44 171 LEU A C 1
ATOM 1284 O O . LEU A 1 171 ? 6.118 43.358 4.246 1.00 80.44 171 LEU A O 1
ATOM 1288 N N . SER A 1 172 ? 5.100 43.981 6.136 1.00 81.50 172 SER A N 1
ATOM 1289 C CA . SER A 1 172 ? 3.770 43.571 5.669 1.00 81.50 172 SER A CA 1
ATOM 1290 C C . SER A 1 172 ? 3.226 44.459 4.550 1.00 81.50 172 SER A C 1
ATOM 1292 O O . SER A 1 172 ? 2.520 43.955 3.684 1.00 81.50 172 SER A O 1
ATOM 1294 N N . ALA A 1 173 ? 3.595 45.744 4.486 1.00 84.94 173 ALA A N 1
ATOM 1295 C CA . ALA A 1 173 ? 3.247 46.593 3.342 1.00 84.94 173 ALA A CA 1
ATOM 1296 C C . ALA A 1 173 ? 3.950 46.129 2.051 1.00 84.94 173 ALA A C 1
ATOM 1298 O O . ALA A 1 173 ? 3.322 46.087 0.995 1.00 84.94 173 ALA A O 1
ATOM 1299 N N . LEU A 1 174 ? 5.223 45.719 2.149 1.00 87.44 174 LEU A N 1
ATOM 1300 C CA . LEU A 1 174 ? 5.958 45.097 1.040 1.00 87.44 174 LEU A CA 1
ATOM 1301 C C . LEU A 1 174 ? 5.309 43.771 0.614 1.00 87.44 174 LEU A C 1
ATOM 1303 O O . LEU A 1 174 ? 5.131 43.526 -0.577 1.00 87.44 174 LEU A O 1
ATOM 1307 N N . GLY A 1 175 ? 4.900 42.950 1.581 1.00 86.50 175 GLY A N 1
ATOM 1308 C CA . GLY A 1 175 ? 4.170 41.713 1.326 1.00 86.50 175 GLY A CA 1
ATOM 1309 C C . GLY A 1 175 ? 2.840 41.936 0.604 1.00 86.50 175 GLY A C 1
ATOM 1310 O O . GLY A 1 175 ? 2.576 41.284 -0.400 1.00 86.50 175 GLY A O 1
ATOM 1311 N N . VAL A 1 176 ? 2.036 42.916 1.031 1.00 87.19 176 VAL A N 1
ATOM 1312 C CA . VAL A 1 176 ? 0.770 43.281 0.364 1.00 87.19 176 VAL A CA 1
ATOM 1313 C C . VAL A 1 176 ? 1.003 43.820 -1.055 1.00 87.19 176 VAL A C 1
ATOM 1315 O O . VAL A 1 176 ? 0.223 43.520 -1.957 1.00 87.19 176 VAL A O 1
ATOM 1318 N N . ALA A 1 177 ? 2.081 44.574 -1.291 1.00 89.12 177 ALA A N 1
ATOM 1319 C CA . ALA A 1 177 ? 2.448 45.000 -2.644 1.00 89.12 177 ALA A CA 1
ATOM 1320 C C . ALA A 1 177 ? 2.831 43.804 -3.535 1.00 89.12 177 ALA A C 1
ATOM 1322 O O . ALA A 1 177 ? 2.412 43.737 -4.690 1.00 89.12 177 ALA A O 1
ATOM 1323 N N . SER A 1 178 ? 3.564 42.832 -2.984 1.00 89.12 178 SER A N 1
ATOM 1324 C CA . SER A 1 178 ? 3.894 41.579 -3.671 1.00 89.12 178 SER A CA 1
ATOM 1325 C C . SER A 1 178 ? 2.645 40.742 -3.989 1.00 89.12 178 SER A C 1
ATOM 1327 O O . SER A 1 178 ? 2.521 40.239 -5.103 1.00 89.12 178 SER A O 1
ATOM 1329 N N . VAL A 1 179 ? 1.659 40.677 -3.083 1.00 88.50 179 VAL A N 1
ATOM 1330 C CA . VAL A 1 179 ? 0.348 40.063 -3.369 1.00 88.50 179 VAL A CA 1
ATOM 1331 C C . VAL A 1 179 ? -0.297 40.699 -4.595 1.00 88.50 179 VAL A C 1
ATOM 1333 O O . VAL A 1 179 ? -0.731 39.988 -5.496 1.00 88.50 179 VAL A O 1
ATOM 1336 N N . ALA A 1 180 ? -0.372 42.032 -4.636 1.00 88.56 180 ALA A N 1
ATOM 1337 C CA . ALA A 1 180 ? -0.981 42.734 -5.760 1.00 88.56 180 ALA A CA 1
ATOM 1338 C C . ALA A 1 180 ? -0.249 42.426 -7.077 1.00 88.56 180 ALA A C 1
ATOM 1340 O O . ALA A 1 180 ? -0.901 42.204 -8.096 1.00 88.56 180 ALA A O 1
ATOM 1341 N N . ALA A 1 181 ? 1.085 42.339 -7.044 1.00 90.38 181 ALA A N 1
ATOM 1342 C CA . ALA A 1 181 ? 1.884 41.925 -8.192 1.00 90.38 181 ALA A CA 1
ATOM 1343 C C . ALA A 1 181 ? 1.563 40.485 -8.627 1.00 90.38 181 ALA A C 1
ATOM 1345 O O . ALA A 1 181 ? 1.316 40.262 -9.807 1.00 90.38 181 ALA A O 1
ATOM 1346 N N . ILE A 1 182 ? 1.488 39.529 -7.694 1.00 88.12 182 ILE A N 1
ATOM 1347 C CA . ILE A 1 182 ? 1.143 38.129 -7.993 1.00 88.12 182 ILE A CA 1
ATOM 1348 C C . ILE A 1 182 ? -0.246 38.028 -8.615 1.00 88.12 182 ILE A C 1
ATOM 1350 O O . ILE A 1 182 ? -0.390 37.354 -9.625 1.00 88.12 182 ILE A O 1
ATOM 1354 N N . VAL A 1 183 ? -1.249 38.725 -8.071 1.00 88.44 183 VAL A N 1
ATOM 1355 C CA . VAL A 1 183 ? -2.610 38.738 -8.637 1.00 88.44 183 VAL A CA 1
ATOM 1356 C C . VAL A 1 183 ? -2.584 39.214 -10.087 1.00 88.44 183 VAL A C 1
ATOM 1358 O O . VAL A 1 183 ? -3.159 38.565 -10.955 1.00 88.44 183 VAL A O 1
ATOM 1361 N N . VAL A 1 184 ? -1.900 40.328 -10.364 1.00 90.44 184 VAL A N 1
ATOM 1362 C CA . VAL A 1 184 ? -1.791 40.870 -11.725 1.00 90.44 184 VAL A CA 1
ATOM 1363 C C . VAL A 1 184 ? -1.062 39.891 -12.644 1.00 90.44 184 VAL A C 1
ATOM 1365 O O . VAL A 1 184 ? -1.547 39.621 -13.738 1.00 90.44 184 VAL A O 1
ATOM 1368 N N . LEU A 1 185 ? 0.065 39.329 -12.204 1.00 89.69 185 LEU A N 1
ATOM 1369 C CA . LEU A 1 185 ? 0.858 38.382 -12.992 1.00 89.69 185 LEU A CA 1
ATOM 1370 C C . LEU A 1 185 ? 0.085 37.104 -13.301 1.00 89.69 185 LEU A C 1
ATOM 1372 O O . LEU A 1 185 ? 0.092 36.659 -14.440 1.00 89.69 185 LEU A O 1
ATOM 1376 N N . VAL A 1 186 ? -0.614 36.553 -12.313 1.00 86.94 186 VAL A N 1
ATOM 1377 C CA . VAL A 1 186 ? -1.473 35.379 -12.465 1.00 86.94 186 VAL A CA 1
ATOM 1378 C C . VAL A 1 186 ? -2.594 35.652 -13.459 1.00 86.94 186 VAL A C 1
ATOM 1380 O O . VAL A 1 186 ? -2.828 34.833 -14.340 1.00 86.94 186 VAL A O 1
ATOM 1383 N N . VAL A 1 187 ? -3.281 36.793 -13.349 1.00 87.56 187 VAL A N 1
ATOM 1384 C CA . VAL A 1 187 ? -4.363 37.152 -14.277 1.00 87.56 187 VAL A CA 1
ATOM 1385 C C . VAL A 1 187 ? -3.823 37.307 -15.697 1.00 87.56 187 VAL A C 1
ATOM 1387 O O . VAL A 1 187 ? -4.420 36.777 -16.629 1.00 87.56 187 VAL A O 1
ATOM 1390 N N . LEU A 1 188 ? -2.684 37.982 -15.867 1.00 88.56 188 LEU A N 1
ATOM 1391 C CA . LEU A 1 188 ? -2.049 38.141 -17.176 1.00 88.56 188 LEU A CA 1
ATOM 1392 C C . LEU A 1 188 ? -1.594 36.799 -17.759 1.00 88.56 188 LEU A C 1
ATOM 1394 O O . LEU A 1 188 ? -1.907 36.526 -18.909 1.00 88.56 188 LEU A O 1
ATOM 1398 N N . ALA A 1 189 ? -0.937 35.948 -16.968 1.00 85.25 189 ALA A N 1
ATOM 1399 C CA . ALA A 1 189 ? -0.497 34.619 -17.395 1.00 85.25 189 ALA A CA 1
ATOM 1400 C C . ALA A 1 189 ? -1.681 33.702 -17.743 1.00 85.25 189 ALA A C 1
ATOM 1402 O O . ALA A 1 189 ? -1.623 32.940 -18.702 1.00 85.25 189 ALA A O 1
ATOM 1403 N N . SER A 1 190 ? -2.779 33.807 -16.991 1.00 85.06 190 SER A N 1
ATOM 1404 C CA . SER A 1 190 ? -4.015 33.061 -17.252 1.00 85.06 190 SER A CA 1
ATOM 1405 C C . SER A 1 190 ? -4.676 33.501 -18.558 1.00 85.06 190 SER A C 1
ATOM 1407 O O . SER A 1 190 ? -5.119 32.663 -19.335 1.00 85.06 190 SER A O 1
ATOM 1409 N N . LEU A 1 191 ? -4.732 34.814 -18.816 1.00 84.25 191 LEU A N 1
ATOM 1410 C CA . LEU A 1 191 ? -5.264 35.364 -20.066 1.00 84.25 191 LEU A CA 1
ATOM 1411 C C . LEU A 1 191 ? -4.382 35.008 -21.263 1.00 84.25 191 LEU A C 1
ATOM 1413 O O . LEU A 1 191 ? -4.911 34.658 -22.312 1.00 84.25 191 LEU A O 1
ATOM 1417 N N . ASP A 1 192 ? -3.061 35.078 -21.100 1.00 83.06 192 ASP A N 1
ATOM 1418 C CA . ASP A 1 192 ? -2.091 34.704 -22.128 1.00 83.06 192 ASP A CA 1
ATOM 1419 C C . ASP A 1 192 ? -2.263 33.235 -22.529 1.00 83.06 192 ASP A C 1
ATOM 1421 O O . ASP A 1 192 ? -2.474 32.942 -23.703 1.00 83.06 192 ASP A O 1
ATOM 1425 N N . ARG A 1 193 ? -2.329 32.328 -21.546 1.00 80.12 193 ARG A N 1
ATOM 1426 C CA . ARG A 1 193 ? -2.605 30.899 -21.764 1.00 80.12 193 ARG A CA 1
ATOM 1427 C C . ARG A 1 193 ? -3.977 30.648 -22.396 1.00 80.12 193 ARG A C 1
ATOM 1429 O O . ARG A 1 193 ? -4.103 29.794 -23.265 1.00 80.12 193 ARG A O 1
ATOM 1436 N N . TYR A 1 194 ? -5.010 31.386 -21.986 1.00 76.00 194 TYR A N 1
ATOM 1437 C CA . TYR A 1 194 ? -6.357 31.238 -22.547 1.00 76.00 194 TYR A CA 1
ATOM 1438 C C . TYR A 1 194 ? -6.443 31.698 -24.013 1.00 76.00 194 TYR A C 1
ATOM 1440 O O . TYR A 1 194 ? -7.177 31.109 -24.801 1.00 76.00 194 TYR A O 1
ATOM 1448 N N . ILE A 1 195 ? -5.714 32.757 -24.385 1.00 78.94 195 ILE A N 1
ATOM 1449 C CA . ILE A 1 195 ? -5.726 33.321 -25.745 1.00 78.94 195 ILE A CA 1
ATOM 1450 C C . ILE A 1 195 ? -4.795 32.542 -26.680 1.00 78.94 195 ILE A C 1
ATOM 1452 O O . ILE A 1 195 ? -5.173 32.266 -27.817 1.00 78.94 195 ILE A O 1
ATOM 1456 N N . ASN A 1 196 ? -3.587 32.218 -26.216 1.00 75.81 196 ASN A N 1
ATOM 1457 C CA . ASN A 1 196 ? -2.524 31.641 -27.039 1.00 75.81 196 ASN A CA 1
ATOM 1458 C C . ASN A 1 196 ? -2.453 30.105 -26.961 1.00 75.81 196 ASN A C 1
ATOM 1460 O O . ASN A 1 196 ? -1.732 29.502 -27.751 1.00 75.81 196 ASN A O 1
ATOM 1464 N N . GLY A 1 197 ? -3.226 29.477 -26.069 1.00 66.38 197 GLY A N 1
ATOM 1465 C CA . GLY A 1 197 ? -3.183 28.036 -25.813 1.00 66.38 197 GLY A CA 1
ATOM 1466 C C . GLY A 1 197 ? -2.049 27.628 -24.858 1.00 66.38 197 GLY A C 1
ATOM 1467 O O . GLY A 1 197 ? -1.217 28.460 -24.482 1.00 66.38 197 GLY A O 1
ATOM 1468 N N . PRO A 1 198 ? -2.025 26.359 -24.404 1.00 65.00 198 PRO A N 1
ATOM 1469 C CA . PRO A 1 198 ? -0.911 25.832 -23.622 1.00 65.00 198 PRO A CA 1
ATOM 1470 C C . PRO A 1 198 ? 0.387 25.792 -24.460 1.00 65.00 198 PRO A C 1
ATOM 1472 O O . PRO A 1 198 ? 0.317 25.681 -25.686 1.00 65.00 198 PRO A O 1
ATOM 1475 N N . PRO A 1 199 ? 1.572 25.901 -23.830 1.00 61.78 199 PRO A N 1
ATOM 1476 C CA . PRO A 1 199 ? 2.855 25.770 -24.522 1.00 61.78 199 PRO A CA 1
ATOM 1477 C C . PRO A 1 199 ? 3.001 24.394 -25.202 1.00 61.78 199 PRO A C 1
ATOM 1479 O O . PRO A 1 199 ? 2.435 23.402 -24.741 1.00 61.78 199 PRO A O 1
ATOM 1482 N N . GLU A 1 200 ? 3.756 24.337 -26.307 1.00 50.88 200 GLU A N 1
ATOM 1483 C CA . GLU A 1 200 ? 3.961 23.116 -27.106 1.00 50.88 200 GLU A CA 1
ATOM 1484 C C . GLU A 1 200 ? 4.481 21.954 -26.233 1.00 50.88 200 GLU A C 1
ATOM 1486 O O . GLU A 1 200 ? 5.564 22.047 -25.659 1.00 50.88 200 GLU A O 1
ATOM 1491 N N . GLY A 1 201 ? 3.714 20.859 -26.138 1.00 52.91 201 GLY A N 1
ATOM 1492 C CA . GLY A 1 201 ? 4.064 19.661 -25.356 1.00 52.91 201 GLY A CA 1
ATOM 1493 C C . GLY A 1 201 ? 3.174 19.373 -24.137 1.00 52.91 201 GLY A C 1
ATOM 1494 O O . GLY A 1 201 ? 3.278 18.285 -23.574 1.00 52.91 201 GLY A O 1
ATOM 1495 N N . GLU A 1 202 ? 2.277 20.286 -23.746 1.00 55.22 202 GLU A N 1
ATOM 1496 C CA . GLU A 1 202 ? 1.187 20.012 -22.790 1.00 55.22 202 GLU A CA 1
ATOM 1497 C C . GLU A 1 202 ? -0.098 19.566 -23.528 1.00 55.22 202 GLU A C 1
ATOM 1499 O O . GLU A 1 202 ? -0.380 20.063 -24.618 1.00 55.22 202 GLU A O 1
ATOM 1504 N N . GLU A 1 203 ? -0.863 18.619 -22.955 1.00 47.50 203 GLU A N 1
ATOM 1505 C CA . GLU A 1 203 ? -2.105 18.053 -23.533 1.00 47.50 203 GLU A CA 1
ATOM 1506 C C . GLU A 1 203 ? -3.096 19.131 -24.040 1.00 47.50 203 GLU A C 1
ATOM 1508 O O . GLU A 1 203 ? -3.208 20.222 -23.474 1.00 47.50 203 GLU A O 1
ATOM 1513 N N . GLU A 1 204 ? -3.833 18.815 -25.117 1.00 43.84 204 GLU A N 1
ATOM 1514 C CA . GLU A 1 204 ? -4.775 19.725 -25.787 1.00 43.84 204 GLU A CA 1
ATOM 1515 C C . GLU A 1 204 ? -5.921 20.192 -24.861 1.00 43.84 204 GLU A C 1
ATOM 1517 O O . GLU A 1 204 ? -6.941 19.525 -24.707 1.00 43.84 204 GLU A O 1
ATOM 1522 N N . GLY A 1 205 ? -5.785 21.410 -24.325 1.00 54.31 205 GLY A N 1
ATOM 1523 C CA . GLY A 1 205 ? -6.874 22.229 -23.777 1.00 54.31 205 GLY A CA 1
ATOM 1524 C C . GLY A 1 205 ? -7.057 22.180 -22.250 1.00 54.31 205 GLY A C 1
ATOM 1525 O O . GLY A 1 205 ? -6.645 21.226 -21.595 1.00 54.31 205 GLY A O 1
ATOM 1526 N N . PRO A 1 206 ? -7.662 23.223 -21.640 1.00 59.03 206 PRO A N 1
ATOM 1527 C CA . PRO A 1 206 ? -8.049 23.172 -20.230 1.00 59.03 206 PRO A CA 1
ATOM 1528 C C . PRO A 1 206 ? -9.025 22.005 -20.009 1.00 59.03 206 PRO A C 1
ATOM 1530 O O . PRO A 1 206 ? -10.010 21.895 -20.743 1.00 59.03 206 PRO A O 1
ATOM 1533 N N . GLU A 1 207 ? -8.760 21.148 -19.013 1.00 64.81 207 GLU A N 1
ATOM 1534 C CA . GLU A 1 207 ? -9.665 20.042 -18.651 1.00 64.81 207 GLU A CA 1
ATOM 1535 C C . GLU A 1 207 ? -11.090 20.566 -18.408 1.00 64.81 207 GLU A C 1
ATOM 1537 O O . GLU A 1 207 ? -11.264 21.701 -17.948 1.00 64.81 207 GLU A O 1
ATOM 1542 N N . GLU A 1 208 ? -12.111 19.751 -18.718 1.00 67.81 208 GLU A N 1
ATOM 1543 C CA . GLU A 1 208 ? -13.516 20.160 -18.601 1.00 67.81 208 GLU A CA 1
ATOM 1544 C C . GLU A 1 208 ? -13.797 20.797 -17.237 1.00 67.81 208 GLU A C 1
ATOM 1546 O O . GLU A 1 208 ? -13.508 20.244 -16.180 1.00 67.81 208 GLU A O 1
ATOM 1551 N N . VAL A 1 209 ? -14.368 21.998 -17.272 1.00 67.94 209 VAL A N 1
ATOM 1552 C CA . VAL A 1 209 ? -14.680 22.758 -16.068 1.00 67.94 209 VAL A CA 1
ATOM 1553 C C . VAL A 1 209 ? -15.912 22.150 -15.403 1.00 67.94 209 VAL A C 1
ATOM 1555 O O . VAL A 1 209 ? -17.029 22.277 -15.914 1.00 67.94 209 VAL A O 1
ATOM 1558 N N . THR A 1 210 ? -15.749 21.534 -14.231 1.00 73.75 210 THR A N 1
ATOM 1559 C CA . THR A 1 210 ? -16.895 21.005 -13.487 1.00 73.75 210 THR A CA 1
ATOM 1560 C C . THR A 1 210 ? -17.710 22.130 -12.834 1.00 73.75 210 THR A C 1
ATOM 1562 O O . THR A 1 210 ? -17.390 22.671 -11.771 1.00 73.75 210 THR A O 1
ATOM 1565 N N . TYR A 1 211 ? -18.840 22.470 -13.464 1.00 72.94 211 TYR A N 1
ATOM 1566 C CA . TYR A 1 211 ? -19.768 23.506 -12.987 1.00 72.94 211 TYR A CA 1
ATOM 1567 C C . TYR A 1 211 ? -20.755 23.034 -11.902 1.00 72.94 211 TYR A C 1
ATOM 1569 O O . TYR A 1 211 ? -21.461 23.859 -11.323 1.00 72.94 211 TYR A O 1
ATOM 1577 N N . ILE A 1 212 ? -20.851 21.730 -11.629 1.00 73.06 212 ILE A N 1
ATOM 1578 C CA . ILE A 1 212 ? -21.852 21.138 -10.720 1.00 73.06 212 ILE A CA 1
ATOM 1579 C C . ILE A 1 212 ? -21.190 20.742 -9.389 1.00 73.06 212 ILE A C 1
ATOM 1581 O O . ILE A 1 212 ? -19.970 20.702 -9.280 1.00 73.06 212 ILE A O 1
ATOM 1585 N N . LEU A 1 213 ? -21.997 20.482 -8.355 1.00 70.75 213 LEU A N 1
ATOM 1586 C CA . LEU A 1 213 ? -21.538 19.950 -7.074 1.00 70.75 213 LEU A CA 1
ATOM 1587 C C . LEU A 1 213 ? -20.776 18.626 -7.277 1.00 70.75 213 LEU A C 1
ATOM 1589 O O . LEU A 1 213 ? -21.401 17.586 -7.493 1.00 70.75 213 LEU A O 1
ATOM 1593 N N . SER A 1 214 ? -19.447 18.667 -7.192 1.00 63.19 214 SER A N 1
ATOM 1594 C CA . SER A 1 214 ? -18.566 17.514 -7.376 1.00 63.19 214 SER A CA 1
ATOM 1595 C C . SER A 1 214 ? -17.741 17.227 -6.124 1.00 63.19 214 SER A C 1
ATOM 1597 O O . SER A 1 214 ? -17.326 18.128 -5.397 1.00 63.19 214 SER A O 1
ATOM 1599 N N . GLY A 1 215 ? -17.504 15.943 -5.867 1.00 68.75 215 GLY A N 1
ATOM 1600 C CA . GLY A 1 215 ? -16.711 15.471 -4.734 1.00 68.75 215 GLY A CA 1
ATOM 1601 C C . GLY A 1 215 ? -17.539 14.793 -3.643 1.00 68.75 215 GLY A C 1
ATOM 1602 O O . GLY A 1 215 ? -18.724 15.063 -3.441 1.00 68.75 215 GLY A O 1
ATOM 1603 N N . SER A 1 216 ? -16.901 13.864 -2.932 1.00 78.06 216 SER A N 1
ATOM 1604 C CA . SER A 1 216 ? -17.536 13.160 -1.812 1.00 78.06 216 SER A CA 1
ATOM 1605 C C . SER A 1 216 ? -17.856 14.126 -0.654 1.00 78.06 216 SER A C 1
ATOM 1607 O O . SER A 1 216 ? -17.168 15.138 -0.493 1.00 78.06 216 SER A O 1
ATOM 1609 N N . PRO A 1 217 ? -18.835 13.822 0.226 1.00 78.06 217 PRO A N 1
ATOM 1610 C CA . PRO A 1 217 ? -19.115 14.648 1.406 1.00 78.06 217 PRO A CA 1
ATOM 1611 C C . PRO A 1 217 ? -17.869 14.927 2.256 1.00 78.06 217 PRO A C 1
ATOM 1613 O O . PRO A 1 217 ? -17.712 16.007 2.816 1.00 78.06 217 PRO A O 1
ATOM 1616 N N . VAL A 1 218 ? -16.954 13.962 2.311 1.00 72.94 218 VAL A N 1
ATOM 1617 C CA . VAL A 1 218 ? -15.704 14.061 3.062 1.00 72.94 218 VAL A CA 1
ATOM 1618 C C . VAL A 1 218 ? -14.716 15.022 2.388 1.00 72.94 218 VAL A C 1
ATOM 1620 O O . VAL A 1 218 ? -14.105 15.854 3.057 1.00 72.94 218 VAL A O 1
ATOM 1623 N N . GLN A 1 219 ? -14.612 14.968 1.061 1.00 76.88 219 GLN A N 1
ATOM 1624 C CA . GLN A 1 219 ? -13.788 15.881 0.265 1.00 76.88 219 GLN A CA 1
ATOM 1625 C C . GLN A 1 219 ? -14.278 17.330 0.366 1.00 76.88 219 GLN A C 1
ATOM 1627 O O . GLN A 1 219 ? -13.469 18.238 0.549 1.00 76.88 219 GLN A O 1
ATOM 1632 N N . LEU A 1 220 ? -15.595 17.553 0.334 1.00 82.62 220 LEU A N 1
ATOM 1633 C CA . LEU A 1 220 ? -16.181 18.886 0.516 1.00 82.62 220 LEU A CA 1
ATOM 1634 C C . LEU A 1 220 ? -15.873 19.467 1.904 1.00 82.62 220 LEU A C 1
ATOM 1636 O O . LEU A 1 220 ? -15.596 20.660 2.030 1.00 82.62 220 LEU A O 1
ATOM 1640 N N . VAL A 1 221 ? -1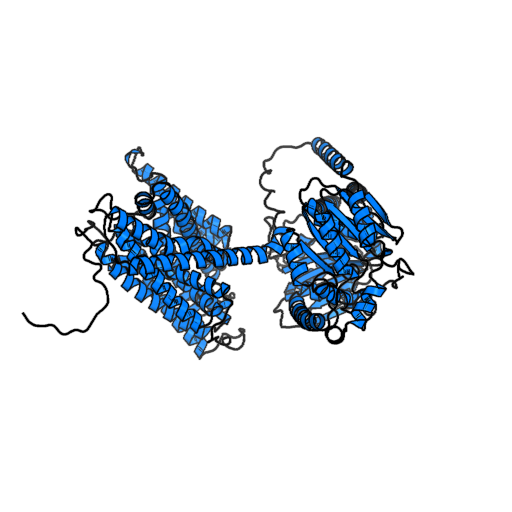5.866 18.630 2.946 1.00 78.81 221 VAL A N 1
ATOM 1641 C CA . VAL A 1 221 ? -15.465 19.042 4.300 1.00 78.81 221 VAL A CA 1
ATOM 1642 C C . VAL A 1 221 ? -13.975 19.399 4.356 1.00 78.81 221 VAL A C 1
ATOM 1644 O O . VAL A 1 221 ? -13.619 20.407 4.965 1.00 78.81 221 VAL A O 1
ATOM 1647 N N . ALA A 1 222 ? -13.104 18.633 3.693 1.00 76.50 222 ALA A N 1
ATOM 1648 C CA . ALA A 1 222 ? -11.677 18.952 3.613 1.00 76.50 222 ALA A CA 1
ATOM 1649 C C . ALA A 1 222 ? -11.436 20.304 2.914 1.00 76.50 222 ALA A C 1
ATOM 1651 O O . ALA A 1 222 ? -10.728 21.156 3.450 1.00 76.50 222 ALA A O 1
ATOM 1652 N N . VAL A 1 223 ? -12.105 20.541 1.779 1.00 82.31 223 VAL A N 1
ATOM 1653 C CA . VAL A 1 223 ? -12.052 21.817 1.044 1.00 82.31 223 VAL A CA 1
ATOM 1654 C C . VAL A 1 223 ? -12.542 22.984 1.905 1.00 82.31 223 VAL A C 1
ATOM 1656 O O . VAL A 1 223 ? -11.893 24.031 1.962 1.00 82.31 223 VAL A O 1
ATOM 1659 N N . PHE A 1 224 ? -13.636 22.799 2.649 1.00 84.69 224 PHE A N 1
ATOM 1660 C CA . PHE A 1 224 ? -14.124 23.812 3.585 1.00 84.69 224 PHE A CA 1
ATOM 1661 C C . PHE A 1 224 ? -13.069 24.189 4.637 1.00 84.69 224 PHE A C 1
ATOM 1663 O O . PHE A 1 224 ? -12.915 25.364 4.967 1.00 84.69 224 PHE A O 1
ATOM 1670 N N . CYS A 1 225 ? -12.291 23.228 5.134 1.00 79.50 225 CYS A N 1
ATOM 1671 C CA . CYS A 1 225 ? -11.221 23.495 6.094 1.00 79.50 225 CYS A CA 1
ATOM 1672 C C . CYS A 1 225 ? -10.017 24.213 5.493 1.00 79.50 225 CYS A C 1
ATOM 1674 O O . CYS A 1 225 ? -9.471 25.100 6.151 1.00 79.50 225 CYS A O 1
ATOM 1676 N N . THR A 1 226 ? -9.651 23.911 4.249 1.00 81.44 226 THR A N 1
ATOM 1677 C CA . THR A 1 226 ? -8.651 24.695 3.510 1.00 81.44 226 THR A CA 1
ATOM 1678 C C . THR A 1 226 ? -9.101 26.153 3.372 1.00 81.44 226 THR A C 1
ATOM 1680 O O . THR A 1 226 ? -8.306 27.075 3.580 1.00 81.44 226 THR A O 1
ATOM 1683 N N . PHE A 1 227 ? -10.395 26.398 3.133 1.00 86.38 227 PHE A N 1
ATOM 1684 C CA . PHE A 1 227 ? -10.953 27.755 3.129 1.00 86.38 227 PHE A CA 1
ATOM 1685 C C . PHE A 1 227 ? -10.949 28.408 4.516 1.00 86.38 227 PHE A C 1
ATOM 1687 O O . PHE A 1 227 ? -10.597 29.583 4.631 1.00 86.38 227 PHE A O 1
ATOM 1694 N N . LEU A 1 228 ? -11.269 27.667 5.584 1.00 86.00 228 LEU A N 1
ATOM 1695 C CA . LEU A 1 228 ? -11.148 28.179 6.955 1.00 86.00 228 LEU A CA 1
ATOM 1696 C C . LEU A 1 228 ? -9.709 28.594 7.273 1.00 86.00 228 LEU A C 1
ATOM 1698 O O . LEU A 1 228 ? -9.511 29.662 7.849 1.00 86.00 228 LEU A O 1
ATOM 1702 N N . LEU A 1 229 ? -8.715 27.793 6.875 1.00 83.44 229 LEU A N 1
ATOM 1703 C CA . LEU A 1 229 ? -7.300 28.124 7.044 1.00 83.44 229 LEU A CA 1
ATOM 1704 C C . LEU A 1 229 ? -6.920 29.375 6.243 1.00 83.44 229 LEU A C 1
ATOM 1706 O O . LEU A 1 229 ? -6.272 30.264 6.787 1.00 83.44 229 LEU A O 1
ATOM 1710 N N . SER A 1 230 ? -7.392 29.484 5.001 1.00 85.38 230 SER A N 1
ATOM 1711 C CA . SER A 1 230 ? -7.130 30.630 4.117 1.00 85.38 230 SER A CA 1
ATOM 1712 C C . SER A 1 230 ? -7.658 31.957 4.675 1.00 85.38 230 SER A C 1
ATOM 1714 O O . SER A 1 230 ? -7.106 33.015 4.390 1.00 85.38 230 SER A O 1
ATOM 1716 N N . TYR A 1 231 ? -8.723 31.931 5.478 1.00 88.12 231 TYR A N 1
ATOM 1717 C CA . TYR A 1 231 ? -9.261 33.122 6.145 1.00 88.12 231 TYR A CA 1
ATOM 1718 C C . TYR A 1 231 ? -8.824 33.262 7.609 1.00 88.12 231 TYR A C 1
ATOM 1720 O O . TYR A 1 231 ? -9.240 34.214 8.277 1.00 88.12 231 TYR A O 1
ATOM 1728 N N . ASN A 1 232 ? -8.006 32.345 8.138 1.00 85.62 232 ASN A N 1
ATOM 1729 C CA . ASN A 1 232 ? -7.708 32.275 9.566 1.00 85.62 232 ASN A CA 1
ATOM 1730 C C . ASN A 1 232 ? -6.761 33.391 10.027 1.00 85.62 232 ASN A C 1
ATOM 1732 O O . ASN A 1 232 ? -5.563 33.193 10.210 1.00 85.62 232 ASN A O 1
ATOM 1736 N N . VAL A 1 233 ? -7.324 34.564 10.304 1.00 86.69 233 VAL A N 1
ATOM 1737 C CA . VAL A 1 233 ? -6.596 35.673 10.935 1.00 86.69 233 VAL A CA 1
ATOM 1738 C C . VAL A 1 233 ? -6.655 35.631 12.459 1.00 86.69 233 VAL A C 1
ATOM 1740 O O . VAL A 1 233 ? -5.899 36.343 13.115 1.00 86.69 233 VAL A O 1
ATOM 1743 N N . SER A 1 234 ? -7.526 34.798 13.043 1.00 86.06 234 SER A N 1
ATOM 1744 C CA . SER A 1 234 ? -7.775 34.743 14.489 1.00 86.06 234 SER A CA 1
ATOM 1745 C C . SER A 1 234 ? -6.483 34.595 15.293 1.00 86.06 234 SER A C 1
ATOM 1747 O O . SER A 1 234 ? -6.344 35.255 16.317 1.00 86.06 234 SER A O 1
ATOM 1749 N N . ILE A 1 235 ? -5.519 33.819 14.784 1.00 83.25 235 ILE A N 1
ATOM 1750 C CA . ILE A 1 235 ? -4.188 33.583 15.368 1.00 83.25 235 ILE A CA 1
ATOM 1751 C C . ILE A 1 235 ? -3.366 34.857 15.633 1.00 83.25 235 ILE A C 1
ATOM 1753 O O . ILE A 1 235 ? -2.629 34.899 16.616 1.00 83.25 235 ILE A O 1
ATOM 1757 N N . THR A 1 236 ? -3.497 35.903 14.811 1.00 83.94 236 THR A N 1
ATOM 1758 C CA . THR A 1 236 ? -2.741 37.163 14.961 1.00 83.94 236 THR A CA 1
ATOM 1759 C C . THR A 1 236 ? -3.582 38.299 15.541 1.00 83.94 236 THR A C 1
ATOM 1761 O O . THR A 1 236 ? -3.041 39.334 15.923 1.00 83.94 236 THR A O 1
ATOM 1764 N N . VAL A 1 237 ? -4.901 38.131 15.686 1.00 88.31 237 VAL A N 1
ATOM 1765 C CA . VAL A 1 237 ? -5.773 39.191 16.223 1.00 88.31 237 VAL A CA 1
ATOM 1766 C C . VAL A 1 237 ? -5.310 39.694 17.600 1.00 88.31 237 VAL A C 1
ATOM 1768 O O . VAL A 1 237 ? -5.164 40.910 17.729 1.00 88.31 237 VAL A O 1
ATOM 1771 N N . PRO A 1 238 ? -5.007 38.846 18.610 1.00 86.25 238 PRO A N 1
ATOM 1772 C CA . PRO A 1 238 ? -4.551 39.331 19.917 1.00 86.25 238 PRO A CA 1
ATOM 1773 C C . PRO A 1 238 ? -3.225 40.097 19.866 1.00 86.25 238 PRO A C 1
ATOM 1775 O O . PRO A 1 238 ? -3.034 41.060 20.610 1.00 86.25 238 PRO A O 1
ATOM 1778 N N . THR A 1 239 ? -2.314 39.702 18.972 1.00 80.62 239 THR A N 1
ATOM 1779 C CA . THR A 1 239 ? -1.001 40.344 18.846 1.00 80.62 239 THR A CA 1
ATOM 1780 C C . THR A 1 239 ? -1.075 41.664 18.094 1.00 80.62 239 THR A C 1
ATOM 1782 O O . THR A 1 239 ? -0.308 42.567 18.409 1.00 80.62 239 THR A O 1
ATOM 1785 N N . ILE A 1 240 ? -2.010 41.811 17.151 1.00 84.00 240 ILE A N 1
ATOM 1786 C CA . ILE A 1 240 ? -2.223 43.070 16.432 1.00 84.00 240 ILE A CA 1
ATOM 1787 C C . ILE A 1 240 ? -3.043 44.034 17.298 1.00 84.00 240 ILE A C 1
ATOM 1789 O O . ILE A 1 240 ? -2.646 45.184 17.461 1.00 84.00 240 ILE A O 1
ATOM 1793 N N . ILE A 1 241 ? -4.159 43.594 17.892 1.00 85.62 241 ILE A N 1
ATOM 1794 C CA . ILE A 1 241 ? -5.110 44.483 18.583 1.00 85.62 241 ILE A CA 1
ATOM 1795 C C . ILE A 1 241 ? -4.496 45.207 19.788 1.00 85.62 241 ILE A C 1
ATOM 1797 O O . ILE A 1 241 ? -4.851 46.357 20.042 1.00 85.62 241 ILE A O 1
ATOM 1801 N N . LYS A 1 242 ? -3.550 44.572 20.496 1.00 81.38 242 LYS A N 1
ATOM 1802 C CA . LYS A 1 242 ? -2.838 45.182 21.633 1.00 81.38 242 LYS A CA 1
ATOM 1803 C C . LYS A 1 242 ? -1.958 46.369 21.225 1.00 81.38 242 LYS A C 1
ATOM 1805 O O . LYS A 1 242 ? -1.691 47.229 22.058 1.00 81.38 242 LYS A O 1
ATOM 1810 N N . ASP A 1 243 ? -1.545 46.413 19.959 1.00 80.81 243 ASP A N 1
ATOM 1811 C CA . ASP A 1 243 ? -0.642 47.421 19.410 1.00 80.81 243 ASP A CA 1
ATOM 1812 C C . ASP A 1 243 ? -1.388 48.445 18.535 1.00 80.81 243 ASP A C 1
ATOM 1814 O O . ASP A 1 243 ? -0.751 49.329 17.966 1.00 80.81 243 ASP A O 1
ATOM 1818 N N . VAL A 1 244 ? -2.720 48.370 18.397 1.00 85.12 244 VAL A N 1
ATOM 1819 C CA . VAL A 1 244 ? -3.529 49.358 17.655 1.00 85.12 244 VAL A CA 1
ATOM 1820 C C . VAL A 1 244 ? -3.910 50.526 18.559 1.00 85.12 244 VAL A C 1
ATOM 1822 O O . VAL A 1 244 ? -4.337 50.333 19.692 1.00 85.12 244 VAL A O 1
ATOM 1825 N N . TYR A 1 245 ? -3.827 51.753 18.031 1.00 83.62 245 TYR A N 1
ATOM 1826 C CA . TYR A 1 245 ? -4.140 52.973 18.786 1.00 83.62 245 TYR A CA 1
ATOM 1827 C C . TYR A 1 245 ? -5.547 52.969 19.423 1.00 83.62 245 TYR A C 1
ATOM 1829 O O . TYR A 1 245 ? -5.696 53.369 20.578 1.00 83.62 245 TYR A O 1
ATOM 1837 N N . ARG A 1 246 ? -6.568 52.487 18.691 1.00 85.31 246 ARG A N 1
ATOM 1838 C CA . ARG A 1 246 ? -7.961 52.318 19.163 1.00 85.31 246 ARG A CA 1
ATOM 1839 C C . ARG A 1 246 ? -8.481 50.890 18.934 1.00 85.31 246 ARG A C 1
ATOM 1841 O O . ARG A 1 246 ? -9.100 50.630 17.891 1.00 85.31 246 ARG A O 1
ATOM 1848 N N . PRO A 1 247 ? -8.297 49.980 19.905 1.00 84.19 247 PRO A N 1
ATOM 1849 C CA . PRO A 1 247 ? -8.738 48.585 19.830 1.00 84.19 247 PRO A CA 1
ATOM 1850 C C . PRO A 1 247 ? -10.233 48.401 19.519 1.00 84.19 247 PRO A C 1
ATOM 1852 O O . PRO A 1 247 ? -10.605 47.493 18.785 1.00 84.19 247 PRO A O 1
ATOM 1855 N N . GLN A 1 248 ? -11.111 49.300 19.977 1.00 82.94 248 GLN A N 1
ATOM 1856 C CA . GLN A 1 248 ? -12.558 49.201 19.719 1.00 82.94 248 GLN A CA 1
ATOM 1857 C C . GLN A 1 248 ? -12.922 49.354 18.235 1.00 82.94 248 GLN A C 1
ATOM 1859 O O . GLN A 1 248 ? -14.006 48.952 17.816 1.00 82.94 248 GLN A O 1
ATOM 1864 N N . THR A 1 249 ? -12.041 49.946 17.422 1.00 83.69 249 THR A N 1
ATOM 1865 C CA . THR A 1 249 ? -12.272 50.106 15.978 1.00 83.69 249 THR A CA 1
ATOM 1866 C C . THR A 1 249 ? -11.860 48.878 15.167 1.00 83.69 249 THR A C 1
ATOM 1868 O O . THR A 1 249 ? -12.151 48.809 13.971 1.00 83.69 249 THR A O 1
ATOM 1871 N N . PHE A 1 250 ? -11.248 47.880 15.809 1.00 86.06 250 PHE A N 1
ATOM 1872 C CA . PHE A 1 250 ? -10.704 46.693 15.158 1.00 86.06 250 PHE A CA 1
ATOM 1873 C C . PHE A 1 250 ? -11.728 45.866 14.359 1.00 86.06 250 PHE A C 1
ATOM 1875 O O . PHE A 1 250 ? -11.369 45.413 13.277 1.00 86.06 250 PHE A O 1
ATOM 1882 N N . PRO A 1 251 ? -13.014 45.733 14.752 1.00 88.00 251 PRO A N 1
ATOM 1883 C CA . PRO A 1 251 ? -14.010 45.070 13.903 1.00 88.00 251 PRO A CA 1
ATOM 1884 C C . PRO A 1 251 ? -14.179 45.716 12.515 1.00 88.00 251 PRO A C 1
ATOM 1886 O O . PRO A 1 251 ? -14.433 45.015 11.535 1.00 88.00 251 PRO A O 1
ATOM 1889 N N . LYS A 1 252 ? -14.000 47.044 12.405 1.00 87.19 252 LYS A N 1
ATOM 1890 C CA . LYS A 1 252 ? -14.007 47.749 11.109 1.00 87.19 252 LYS A CA 1
ATOM 1891 C C . LYS A 1 252 ? -12.735 47.466 10.311 1.00 87.19 252 LYS A C 1
ATOM 1893 O O . LYS A 1 252 ? -12.814 47.287 9.102 1.00 87.19 252 LYS A O 1
ATOM 1898 N N . VAL A 1 253 ? -11.586 47.406 10.988 1.00 89.25 253 VAL A N 1
ATOM 1899 C CA . VAL A 1 253 ? -10.298 47.023 10.385 1.00 89.25 253 VAL A CA 1
ATOM 1900 C C . VAL A 1 253 ? -10.401 45.608 9.811 1.00 89.25 253 VAL A C 1
ATOM 1902 O O . VAL A 1 253 ? -10.110 45.412 8.637 1.00 89.25 253 VAL A O 1
ATOM 1905 N N . ALA A 1 254 ? -10.914 44.657 10.597 1.00 89.31 254 ALA A N 1
ATOM 1906 C CA . ALA A 1 254 ? -11.145 43.284 10.164 1.00 89.31 254 ALA A CA 1
ATOM 1907 C C . ALA A 1 254 ? -12.081 43.217 8.949 1.00 89.31 254 ALA A C 1
ATOM 1909 O O . ALA A 1 254 ? -11.751 42.549 7.980 1.00 89.31 254 ALA A O 1
ATOM 1910 N N . TRP A 1 255 ? -13.201 43.949 8.944 1.00 90.25 255 TRP A N 1
ATOM 1911 C CA . TRP A 1 255 ? -14.108 43.972 7.788 1.00 90.25 255 TRP A CA 1
ATOM 1912 C C . TRP A 1 255 ? -13.408 44.416 6.498 1.00 90.25 255 TRP A C 1
ATOM 1914 O O . TRP A 1 255 ? -13.501 43.732 5.483 1.00 90.25 255 TRP A O 1
ATOM 1924 N N . ILE A 1 256 ? -12.664 45.527 6.548 1.00 90.56 256 ILE A N 1
ATOM 1925 C CA . ILE A 1 256 ? -11.917 46.038 5.389 1.00 90.56 256 ILE A CA 1
ATOM 1926 C C . ILE A 1 256 ? -10.898 44.996 4.910 1.00 90.56 256 ILE A C 1
ATOM 1928 O O . ILE A 1 256 ? -10.820 44.727 3.714 1.00 90.56 256 ILE A O 1
ATOM 1932 N N . SER A 1 257 ? -10.160 44.369 5.831 1.00 91.38 257 SER A N 1
ATOM 1933 C CA . SER A 1 257 ? -9.211 43.304 5.495 1.00 91.38 257 SER A CA 1
ATOM 1934 C C . SER A 1 257 ? -9.892 42.111 4.821 1.00 91.38 257 SER A C 1
ATOM 1936 O O . SER A 1 257 ? -9.414 41.662 3.787 1.00 91.38 257 SER A O 1
ATOM 1938 N N . PHE A 1 258 ? -11.022 41.623 5.343 1.00 91.31 258 PHE A N 1
ATOM 1939 C CA . PHE A 1 258 ? -11.750 40.491 4.754 1.00 91.31 258 PHE A CA 1
ATOM 1940 C C . PHE A 1 258 ? -12.283 40.797 3.353 1.00 91.31 258 PHE A C 1
ATOM 1942 O O . PHE A 1 258 ? -12.232 39.925 2.491 1.00 91.31 258 PHE A O 1
ATOM 1949 N N . VAL A 1 259 ? -12.746 42.027 3.103 1.00 90.56 259 VAL A N 1
ATOM 1950 C CA . VAL A 1 259 ? -13.172 42.456 1.761 1.00 90.56 259 VAL A CA 1
ATOM 1951 C C . VAL A 1 259 ? -11.994 42.429 0.787 1.00 90.56 259 VAL A C 1
ATOM 1953 O O . VAL A 1 259 ? -12.121 41.868 -0.297 1.00 90.56 259 VAL A O 1
ATOM 1956 N N . ILE A 1 260 ? -10.834 42.970 1.180 1.00 90.31 260 ILE A N 1
ATOM 1957 C CA . ILE A 1 260 ? -9.619 42.941 0.348 1.00 90.31 260 ILE A CA 1
ATOM 1958 C C . ILE A 1 260 ? -9.211 41.493 0.041 1.00 90.31 260 ILE A C 1
ATOM 1960 O O . ILE A 1 260 ? -8.980 41.152 -1.116 1.00 90.31 260 ILE A O 1
ATOM 1964 N N . VAL A 1 261 ? -9.172 40.632 1.062 1.00 90.69 261 VAL A N 1
ATOM 1965 C CA . VAL A 1 261 ? -8.814 39.212 0.920 1.00 90.69 261 VAL A CA 1
ATOM 1966 C C . VAL A 1 261 ? -9.790 38.489 -0.008 1.00 90.69 261 VAL A C 1
ATOM 1968 O O . VAL A 1 261 ? -9.359 37.765 -0.897 1.00 90.69 261 VAL A O 1
ATOM 1971 N N . ALA A 1 262 ? -11.098 38.709 0.151 1.00 89.31 262 ALA A N 1
ATOM 1972 C CA . ALA A 1 262 ? -12.114 38.085 -0.691 1.00 89.31 262 ALA A CA 1
ATOM 1973 C C . ALA A 1 262 ? -11.986 38.490 -2.166 1.00 89.31 262 ALA A C 1
ATOM 1975 O O . ALA A 1 262 ? -12.097 37.630 -3.034 1.00 89.31 262 ALA A O 1
ATOM 1976 N N . VAL A 1 263 ? -11.702 39.766 -2.452 1.00 89.62 263 VAL A N 1
ATOM 1977 C CA . VAL A 1 263 ? -11.464 40.240 -3.826 1.00 89.62 263 VAL A CA 1
ATOM 1978 C C . VAL A 1 263 ? -10.234 39.564 -4.431 1.00 89.62 263 VAL A C 1
ATOM 1980 O O . VAL A 1 263 ? -10.296 39.084 -5.560 1.00 89.62 263 VAL A O 1
ATOM 1983 N N . VAL A 1 264 ? -9.138 39.485 -3.673 1.00 89.31 264 VAL A N 1
ATOM 1984 C CA . VAL A 1 264 ? -7.897 38.838 -4.121 1.00 89.31 264 VAL A CA 1
ATOM 1985 C C . VAL A 1 264 ? -8.111 37.347 -4.390 1.00 89.31 264 VAL A C 1
ATOM 1987 O O . VAL A 1 264 ? -7.752 36.862 -5.461 1.00 89.31 264 VAL A O 1
ATOM 1990 N N . TYR A 1 265 ? -8.734 36.628 -3.455 1.00 89.69 265 TYR A N 1
ATOM 1991 C CA . TYR A 1 265 ? -9.015 35.198 -3.593 1.00 89.69 265 TYR A CA 1
ATOM 1992 C C . TYR A 1 265 ? -9.936 34.902 -4.765 1.00 89.69 265 TYR A C 1
ATOM 1994 O O . TYR A 1 265 ? -9.667 33.975 -5.527 1.00 89.69 265 TYR A O 1
ATOM 2002 N N . PHE A 1 266 ? -10.983 35.704 -4.946 1.00 86.19 266 PHE A N 1
ATOM 2003 C CA . PHE A 1 266 ? -11.887 35.549 -6.075 1.00 86.19 266 PHE A CA 1
ATOM 2004 C C . PHE A 1 266 ? -11.161 35.768 -7.407 1.00 86.19 266 PHE A C 1
ATOM 2006 O O . PHE A 1 266 ? -11.269 34.928 -8.294 1.00 86.19 266 PHE A O 1
ATOM 2013 N N . ALA A 1 267 ? -10.363 36.835 -7.532 1.00 87.06 267 ALA A N 1
ATOM 2014 C CA . ALA A 1 267 ? -9.625 37.135 -8.759 1.00 87.06 267 ALA A CA 1
ATOM 2015 C C . ALA A 1 267 ? -8.647 36.015 -9.150 1.00 87.06 267 ALA A C 1
ATOM 2017 O O . ALA A 1 267 ? -8.646 35.567 -10.294 1.00 87.06 267 ALA A O 1
ATOM 2018 N N . ILE A 1 268 ? -7.855 35.532 -8.189 1.00 85.69 268 ILE A N 1
ATOM 2019 C CA . ILE A 1 268 ? -6.882 34.454 -8.403 1.00 85.69 268 ILE A CA 1
ATOM 2020 C C . ILE A 1 268 ? -7.568 33.133 -8.748 1.00 85.69 268 ILE A C 1
ATOM 2022 O O . ILE A 1 268 ? -7.142 32.441 -9.668 1.00 85.69 268 ILE A O 1
ATOM 2026 N N . THR A 1 269 ? -8.642 32.794 -8.038 1.00 82.25 269 THR A N 1
ATOM 2027 C CA . THR A 1 269 ? -9.356 31.535 -8.265 1.00 82.25 269 THR A CA 1
ATOM 2028 C C . THR A 1 269 ? -10.017 31.524 -9.640 1.00 82.25 269 THR A C 1
ATOM 2030 O O . THR A 1 269 ? -9.876 30.547 -10.365 1.00 82.25 269 THR A O 1
ATOM 2033 N N . VAL A 1 270 ? -10.691 32.615 -10.028 1.00 83.25 270 VAL A N 1
ATOM 2034 C CA . VAL A 1 270 ? -11.297 32.752 -11.363 1.00 83.25 270 VAL A CA 1
ATOM 2035 C C . VAL A 1 270 ? -10.229 32.634 -12.446 1.00 83.25 270 VAL A C 1
ATOM 2037 O O . VAL A 1 270 ? -10.399 31.854 -13.374 1.00 83.25 270 VAL A O 1
ATOM 2040 N N . ALA A 1 271 ? -9.124 33.370 -12.320 1.00 83.06 271 ALA A N 1
ATOM 2041 C CA . ALA A 1 271 ? -8.057 33.347 -13.314 1.00 83.06 271 ALA A CA 1
ATOM 2042 C C . ALA A 1 271 ? -7.413 31.956 -13.442 1.00 83.06 271 ALA A C 1
ATOM 2044 O O . ALA A 1 271 ? -7.342 31.417 -14.543 1.00 83.06 271 ALA A O 1
ATOM 2045 N N . GLY A 1 272 ? -7.023 31.343 -12.319 1.00 77.94 272 GLY A N 1
ATOM 2046 C CA . GLY A 1 272 ? -6.392 30.023 -12.313 1.00 77.94 272 GLY A CA 1
ATOM 2047 C C . GLY A 1 272 ? -7.310 28.918 -12.832 1.00 77.94 272 GLY A C 1
ATOM 2048 O O . GLY A 1 272 ? -6.885 28.086 -13.624 1.00 77.94 272 GLY A O 1
ATOM 2049 N N . TYR A 1 273 ? -8.584 28.929 -12.439 1.00 77.75 273 TYR A N 1
ATOM 2050 C CA . TYR A 1 273 ? -9.532 27.902 -12.864 1.00 77.75 273 TYR A CA 1
ATOM 2051 C C . TYR A 1 273 ? -9.934 28.049 -14.340 1.00 77.75 273 TYR A C 1
ATOM 2053 O O . TYR A 1 273 ? -10.095 27.049 -15.027 1.00 77.75 273 TYR A O 1
ATOM 2061 N N . LEU A 1 274 ? -10.009 29.277 -14.870 1.00 77.50 274 LEU A N 1
ATOM 2062 C CA . LEU A 1 274 ? -10.191 29.501 -16.312 1.00 77.50 274 LEU A CA 1
ATOM 2063 C C . LEU A 1 274 ? -8.979 29.053 -17.143 1.00 77.50 274 LEU A C 1
ATOM 2065 O O . LEU A 1 274 ? -9.151 28.659 -18.292 1.00 77.50 274 LEU A O 1
ATOM 2069 N N . ALA A 1 275 ? -7.768 29.126 -16.583 1.00 77.62 275 ALA A N 1
ATOM 2070 C CA . ALA A 1 275 ? -6.535 28.772 -17.285 1.00 77.62 275 ALA A CA 1
ATOM 2071 C C . ALA A 1 275 ? -6.241 27.261 -17.311 1.00 77.62 275 ALA A C 1
ATOM 2073 O O . ALA A 1 275 ? -5.638 26.779 -18.270 1.00 77.62 275 ALA A O 1
ATOM 2074 N N . PHE A 1 276 ? -6.635 26.527 -16.266 1.00 77.50 276 PHE A N 1
ATOM 2075 C CA . PHE A 1 276 ? -6.271 25.115 -16.079 1.00 77.50 276 PHE A CA 1
ATOM 2076 C C . PHE A 1 276 ? -7.464 24.153 -15.970 1.00 77.50 276 PHE A C 1
ATOM 2078 O O . PHE A 1 276 ? -7.257 22.943 -16.030 1.00 77.50 276 PHE A O 1
ATOM 2085 N N . GLY A 1 277 ? -8.692 24.652 -15.798 1.00 78.31 277 GLY A N 1
ATOM 2086 C CA . GLY A 1 277 ? -9.861 23.808 -15.547 1.00 78.31 277 GLY A CA 1
ATOM 2087 C C . GLY A 1 277 ? -9.700 22.946 -14.292 1.00 78.31 277 GLY A C 1
ATOM 2088 O O . GLY A 1 277 ? -9.103 23.377 -13.299 1.00 78.31 277 GLY A O 1
ATOM 2089 N N . ASP A 1 278 ? -10.194 21.709 -14.340 1.00 76.38 278 ASP A N 1
ATOM 2090 C CA . ASP A 1 278 ? -10.033 20.736 -13.247 1.00 76.38 278 ASP A CA 1
ATOM 2091 C C . ASP A 1 278 ? -8.586 20.218 -13.105 1.00 76.38 278 ASP A C 1
ATOM 2093 O O . ASP A 1 278 ? -8.184 19.773 -12.020 1.00 76.38 278 ASP A O 1
ATOM 2097 N N . GLY A 1 279 ? -7.753 20.421 -14.132 1.00 73.69 279 GLY A N 1
ATOM 2098 C CA . GLY A 1 279 ? -6.336 20.057 -14.149 1.00 73.69 279 GLY A CA 1
ATOM 2099 C C . GLY A 1 279 ? -5.505 20.808 -13.112 1.00 73.69 279 GLY A C 1
ATOM 2100 O O . GLY A 1 279 ? -4.447 20.331 -12.703 1.00 73.69 279 GLY A O 1
ATOM 2101 N N . ILE A 1 280 ? -6.009 21.930 -12.580 1.00 76.94 280 ILE A N 1
ATOM 2102 C CA . ILE A 1 280 ? -5.358 22.637 -11.470 1.00 76.94 280 ILE A CA 1
ATOM 2103 C C . ILE A 1 280 ? -5.277 21.792 -10.193 1.00 76.94 280 ILE A C 1
ATOM 2105 O O . ILE A 1 280 ? -4.463 22.074 -9.318 1.00 76.94 280 ILE A O 1
ATOM 2109 N N . SER A 1 281 ? -6.106 20.748 -10.078 1.00 73.50 281 SER A N 1
ATOM 2110 C CA . SER A 1 281 ? -6.064 19.800 -8.962 1.00 73.50 281 SER A CA 1
ATOM 2111 C C . SER A 1 281 ? -4.815 18.907 -8.960 1.00 73.50 281 SER A C 1
ATOM 2113 O O . SER A 1 281 ? -4.533 18.293 -7.928 1.00 73.50 281 SER A O 1
ATOM 2115 N N . LYS A 1 282 ? -4.067 18.857 -10.076 1.00 75.69 282 LYS A N 1
ATOM 2116 C CA . LYS A 1 282 ? -2.817 18.094 -10.228 1.00 75.69 282 LYS A CA 1
ATOM 2117 C C . LYS A 1 282 ? -1.606 18.779 -9.580 1.00 75.69 282 LYS A C 1
ATOM 2119 O O . LYS A 1 282 ? -0.616 18.104 -9.322 1.00 75.69 282 LYS A O 1
ATOM 2124 N N . TYR A 1 283 ? -1.682 20.084 -9.313 1.00 78.06 283 TYR A N 1
ATOM 2125 C CA . TYR A 1 283 ? -0.590 20.869 -8.729 1.00 78.06 283 TYR A CA 1
ATOM 2126 C C . TYR A 1 283 ? -0.859 21.167 -7.248 1.00 78.06 283 TYR A C 1
ATOM 2128 O O . TYR A 1 283 ? -1.988 21.495 -6.872 1.00 78.06 283 TYR A O 1
ATOM 2136 N N . ASP A 1 284 ? 0.179 21.115 -6.407 1.00 70.94 284 ASP A N 1
ATOM 2137 C CA . ASP A 1 284 ? 0.050 21.386 -4.968 1.00 70.94 284 ASP A CA 1
ATOM 2138 C C . ASP A 1 284 ? -0.125 22.887 -4.697 1.00 70.94 284 ASP A C 1
ATOM 2140 O O . ASP A 1 284 ? -0.739 23.291 -3.700 1.00 70.94 284 ASP A O 1
ATOM 2144 N N . THR A 1 285 ? 0.425 23.734 -5.577 1.00 78.06 285 THR A N 1
ATOM 2145 C CA . THR A 1 285 ? 0.287 25.187 -5.474 1.00 78.06 285 THR A CA 1
ATOM 2146 C C . THR A 1 285 ? 0.066 25.889 -6.806 1.00 78.06 285 THR A C 1
ATOM 2148 O O . THR A 1 285 ? 0.500 25.444 -7.862 1.00 78.06 285 THR A O 1
ATOM 2151 N N . MET A 1 286 ? -0.536 27.077 -6.745 1.00 77.56 286 MET A N 1
ATOM 2152 C CA . MET A 1 286 ? -0.681 27.936 -7.920 1.00 77.56 286 MET A CA 1
ATOM 2153 C C . MET A 1 286 ? 0.659 28.346 -8.542 1.00 77.56 286 MET A C 1
ATOM 2155 O O . MET A 1 286 ? 0.739 28.526 -9.749 1.00 77.56 286 MET A O 1
ATOM 2159 N N . VAL A 1 287 ? 1.705 28.518 -7.732 1.00 79.31 287 VAL A N 1
ATOM 2160 C CA . VAL A 1 287 ? 3.034 28.874 -8.247 1.00 79.31 287 VAL A CA 1
ATOM 2161 C C . VAL A 1 287 ? 3.551 27.745 -9.128 1.00 79.31 287 VAL A C 1
ATOM 2163 O O . VAL A 1 287 ? 3.949 28.010 -10.253 1.00 79.31 287 VAL A O 1
ATOM 2166 N N . GLU A 1 288 ? 3.435 26.507 -8.648 1.00 78.31 288 GLU A N 1
ATOM 2167 C CA . GLU A 1 288 ? 3.821 25.298 -9.375 1.00 78.31 288 GLU A CA 1
ATOM 2168 C C . GLU A 1 288 ? 3.087 25.157 -10.713 1.00 78.31 288 GLU A C 1
ATOM 2170 O O . GLU A 1 288 ? 3.725 24.886 -11.725 1.00 78.31 288 GLU A O 1
ATOM 2175 N N . ALA A 1 289 ? 1.783 25.455 -10.749 1.00 78.88 289 ALA A N 1
ATOM 2176 C CA . ALA A 1 289 ? 0.995 25.414 -11.982 1.00 78.88 289 ALA A CA 1
ATOM 2177 C C . ALA A 1 289 ? 1.542 26.337 -13.093 1.00 78.88 289 ALA A C 1
ATOM 2179 O O . ALA A 1 289 ? 1.455 26.005 -14.270 1.00 78.88 289 ALA A O 1
ATOM 2180 N N . PHE A 1 290 ? 2.134 27.488 -12.747 1.00 80.38 290 PHE A N 1
ATOM 2181 C CA . PHE A 1 290 ? 2.718 28.430 -13.718 1.00 80.38 290 PHE A CA 1
ATOM 2182 C C . PHE A 1 290 ? 4.236 28.284 -13.887 1.00 80.38 290 PHE A C 1
ATOM 2184 O O . PHE A 1 290 ? 4.866 29.090 -14.584 1.00 80.38 290 PHE A O 1
ATOM 2191 N N . THR A 1 291 ? 4.852 27.300 -13.235 1.00 79.44 291 THR A N 1
ATOM 2192 C CA . THR A 1 291 ? 6.302 27.096 -13.255 1.00 79.44 291 THR A CA 1
ATOM 2193 C C . THR A 1 291 ? 6.593 25.663 -13.674 1.00 79.44 291 THR A C 1
ATOM 2195 O O . THR A 1 291 ? 6.739 24.801 -12.803 1.00 79.44 291 THR A O 1
ATOM 2198 N N . PRO A 1 292 ? 6.665 25.396 -14.990 1.00 73.75 292 PRO A N 1
ATOM 2199 C CA . PRO A 1 292 ? 6.932 24.055 -15.480 1.00 73.75 292 PRO A CA 1
ATOM 2200 C C . PRO A 1 292 ? 8.274 23.531 -14.937 1.00 73.75 292 PRO A C 1
ATOM 2202 O O . PRO A 1 292 ? 9.195 24.321 -14.684 1.00 73.75 292 PRO A O 1
ATOM 2205 N N . PRO A 1 293 ? 8.400 22.205 -14.741 1.00 68.19 293 PRO A N 1
ATOM 2206 C CA . PRO A 1 293 ? 9.577 21.593 -14.122 1.00 68.19 293 PRO A CA 1
ATOM 2207 C C . PRO A 1 293 ? 10.850 21.812 -14.948 1.00 68.19 293 PRO A C 1
ATOM 2209 O O . PRO A 1 293 ? 11.943 21.911 -14.393 1.00 68.19 293 PRO A O 1
ATOM 2212 N N . ASN A 1 294 ? 10.715 21.942 -16.267 1.00 72.94 294 ASN A N 1
ATOM 2213 C CA . ASN A 1 294 ? 11.817 22.269 -17.153 1.00 72.94 294 ASN A CA 1
ATOM 2214 C C . ASN A 1 294 ? 11.978 23.793 -17.286 1.00 72.94 294 ASN A C 1
ATOM 2216 O O . ASN A 1 294 ? 11.072 24.501 -17.728 1.00 72.94 294 ASN A O 1
ATOM 2220 N N . ARG A 1 295 ? 13.163 24.310 -16.936 1.00 75.94 295 ARG A N 1
ATOM 2221 C CA . ARG A 1 295 ? 13.460 25.753 -16.995 1.00 75.94 295 ARG A CA 1
ATOM 2222 C C . ARG A 1 295 ? 13.398 26.317 -18.416 1.00 75.94 295 ARG A C 1
ATOM 2224 O O . ARG A 1 295 ? 13.134 27.507 -18.575 1.00 75.94 295 ARG A O 1
ATOM 2231 N N . ALA A 1 296 ? 13.661 25.499 -19.434 1.00 74.94 296 ALA A N 1
ATOM 2232 C CA . ALA A 1 296 ? 13.634 25.951 -20.826 1.00 74.94 296 ALA A CA 1
ATOM 2233 C C . ALA A 1 296 ? 12.250 26.483 -21.245 1.00 74.94 296 ALA A C 1
ATOM 2235 O O . ALA A 1 296 ? 12.175 27.387 -22.072 1.00 74.94 296 ALA A O 1
ATOM 2236 N N . ASP A 1 297 ? 11.191 26.003 -20.591 1.00 75.31 297 ASP A N 1
ATOM 2237 C CA . ASP A 1 297 ? 9.798 26.324 -20.909 1.00 75.31 297 ASP A CA 1
ATOM 2238 C C . ASP A 1 297 ? 9.267 27.508 -20.074 1.00 75.31 297 ASP A C 1
ATOM 2240 O O . ASP A 1 297 ? 8.074 27.812 -20.058 1.00 75.31 297 ASP A O 1
ATOM 2244 N N . TRP A 1 298 ? 10.148 28.200 -19.338 1.00 82.38 298 TRP A N 1
ATOM 2245 C CA . TRP A 1 298 ? 9.755 29.310 -18.474 1.00 82.38 298 TRP A CA 1
ATOM 2246 C C . TRP A 1 298 ? 9.454 30.573 -19.267 1.00 82.38 298 TRP A C 1
ATOM 2248 O O . TRP A 1 298 ? 10.323 31.181 -19.895 1.00 82.38 298 TRP A O 1
ATOM 2258 N N . THR A 1 299 ? 8.227 31.056 -19.107 1.00 83.69 299 THR A N 1
ATOM 2259 C CA . THR A 1 299 ? 7.835 32.377 -19.591 1.00 83.69 299 THR A CA 1
ATOM 2260 C C . THR A 1 299 ? 8.373 33.481 -18.678 1.00 83.69 299 THR A C 1
ATOM 2262 O O . THR A 1 299 ? 8.781 33.255 -17.531 1.00 83.69 299 THR A O 1
ATOM 2265 N N . ILE A 1 300 ? 8.309 34.730 -19.148 1.00 86.19 300 ILE A N 1
ATOM 2266 C CA . ILE A 1 300 ? 8.590 35.898 -18.301 1.00 86.19 300 ILE A CA 1
ATOM 2267 C C . ILE A 1 300 ? 7.679 35.936 -17.061 1.00 86.19 300 ILE A C 1
ATOM 2269 O O . ILE A 1 300 ? 8.111 36.367 -15.989 1.00 86.19 300 ILE A O 1
ATOM 2273 N N . TYR A 1 301 ? 6.446 35.429 -17.174 1.00 86.81 301 TYR A N 1
ATOM 2274 C CA . TYR A 1 301 ? 5.515 35.333 -16.056 1.00 86.81 301 TYR A CA 1
ATOM 2275 C C . TYR A 1 301 ? 6.011 34.345 -14.999 1.00 86.81 301 TYR A C 1
ATOM 2277 O O . TYR A 1 301 ? 5.999 34.689 -13.821 1.00 86.81 301 TYR A O 1
ATOM 2285 N N . SER A 1 302 ? 6.536 33.181 -15.393 1.00 85.56 302 SER A N 1
ATOM 2286 C CA . SER A 1 302 ? 7.085 32.173 -14.471 1.00 85.56 302 SER A CA 1
ATOM 2287 C C . SER A 1 302 ? 8.220 32.743 -13.606 1.00 85.56 302 SER A C 1
ATOM 2289 O O . SER A 1 302 ? 8.247 32.547 -12.386 1.00 85.56 302 SER A O 1
ATOM 2291 N N . TRP A 1 303 ? 9.117 33.536 -14.203 1.00 88.75 303 TRP A N 1
ATOM 2292 C CA . TRP A 1 303 ? 10.187 34.232 -13.477 1.00 88.75 303 TRP A CA 1
ATOM 2293 C C . TRP A 1 303 ? 9.650 35.281 -12.497 1.00 88.75 303 TRP A C 1
ATOM 2295 O O . TRP A 1 303 ? 10.047 35.311 -11.329 1.00 88.75 303 TRP A O 1
ATOM 2305 N N . LEU A 1 304 ? 8.732 36.138 -12.953 1.00 89.94 304 LEU A N 1
ATOM 2306 C CA . LEU A 1 304 ? 8.171 37.219 -12.139 1.00 89.94 304 LEU A CA 1
ATOM 2307 C C . LEU A 1 304 ? 7.277 36.698 -11.003 1.00 89.94 304 LEU A C 1
ATOM 2309 O O . LEU A 1 304 ? 7.284 37.275 -9.910 1.00 89.94 304 LEU A O 1
ATOM 2313 N N . ILE A 1 305 ? 6.542 35.604 -11.228 1.00 87.94 305 ILE A N 1
ATOM 2314 C CA . ILE A 1 305 ? 5.707 34.941 -10.220 1.00 87.94 305 ILE A CA 1
ATOM 2315 C C . ILE A 1 305 ? 6.590 34.344 -9.121 1.00 87.94 305 ILE A C 1
ATOM 2317 O O . ILE A 1 305 ? 6.324 34.606 -7.947 1.00 87.94 305 ILE A O 1
ATOM 2321 N N . ASN A 1 306 ? 7.671 33.628 -9.459 1.00 87.25 306 ASN A N 1
ATOM 2322 C CA . ASN A 1 306 ? 8.615 33.120 -8.453 1.00 87.25 306 ASN A CA 1
ATOM 2323 C C . ASN A 1 306 ? 9.269 34.259 -7.662 1.00 87.25 306 ASN A C 1
ATOM 2325 O O . ASN A 1 306 ? 9.248 34.243 -6.431 1.00 87.25 306 ASN A O 1
ATOM 2329 N N . ALA A 1 307 ? 9.787 35.285 -8.349 1.00 89.62 307 ALA A N 1
ATOM 2330 C CA . ALA A 1 307 ? 10.420 36.439 -7.707 1.00 89.62 307 ALA A CA 1
ATOM 2331 C C . ALA A 1 307 ? 9.474 37.136 -6.715 1.00 89.62 307 ALA A C 1
ATOM 2333 O O . ALA A 1 307 ? 9.847 37.427 -5.575 1.00 89.62 307 ALA A O 1
ATOM 2334 N N . SER A 1 308 ? 8.222 37.348 -7.126 1.00 88.75 308 SER A N 1
ATOM 2335 C CA . SER A 1 308 ? 7.198 37.943 -6.268 1.00 88.75 308 SER A CA 1
ATOM 2336 C C . SER A 1 308 ? 6.842 37.016 -5.103 1.00 88.75 308 SER A C 1
ATOM 2338 O O . SER A 1 308 ? 6.734 37.480 -3.967 1.00 88.75 308 SER A O 1
ATOM 2340 N N . THR A 1 309 ? 6.746 35.706 -5.349 1.00 87.56 309 THR A N 1
ATOM 2341 C CA . THR A 1 309 ? 6.472 34.677 -4.335 1.00 87.56 309 THR A CA 1
ATOM 2342 C C . THR A 1 309 ? 7.526 34.664 -3.234 1.00 87.56 309 THR A C 1
ATOM 2344 O O . THR A 1 309 ? 7.183 34.570 -2.059 1.00 87.56 309 THR A O 1
ATOM 2347 N N . ILE A 1 310 ? 8.803 34.843 -3.563 1.00 89.00 310 ILE A N 1
ATOM 2348 C CA . ILE A 1 310 ? 9.875 34.888 -2.559 1.00 89.00 310 ILE A CA 1
ATOM 2349 C C . ILE A 1 310 ? 9.682 36.066 -1.600 1.00 89.00 310 ILE A C 1
ATOM 2351 O O . ILE A 1 310 ? 9.760 35.904 -0.379 1.00 89.00 310 ILE A O 1
ATOM 2355 N N . VAL A 1 311 ? 9.367 37.249 -2.137 1.00 88.88 311 VAL A N 1
ATOM 2356 C CA . VAL A 1 311 ? 9.079 38.441 -1.324 1.00 88.88 311 VAL A CA 1
ATOM 2357 C C . VAL A 1 311 ? 7.827 38.221 -0.474 1.00 88.88 311 VAL A C 1
ATOM 2359 O O . VAL A 1 311 ? 7.827 38.535 0.721 1.00 88.88 311 VAL A O 1
ATOM 2362 N N . LEU A 1 312 ? 6.779 37.644 -1.067 1.00 88.00 312 LEU A N 1
ATOM 2363 C CA . LEU A 1 312 ? 5.531 37.313 -0.387 1.00 88.00 312 LEU A CA 1
ATOM 2364 C C . LEU A 1 312 ? 5.782 36.384 0.802 1.00 88.00 312 LEU A C 1
ATOM 2366 O O . LEU A 1 312 ? 5.408 36.700 1.930 1.00 88.00 312 LEU A O 1
ATOM 2370 N N . VAL A 1 313 ? 6.405 35.236 0.556 1.00 88.00 313 VAL A N 1
ATOM 2371 C CA . VAL A 1 313 ? 6.556 34.169 1.543 1.00 88.00 313 VAL A CA 1
ATOM 2372 C C . VAL A 1 313 ? 7.535 34.572 2.642 1.00 88.00 313 VAL A C 1
ATOM 2374 O O . VAL A 1 313 ? 7.254 34.350 3.820 1.00 88.00 313 VAL A O 1
ATOM 2377 N N . GLY A 1 314 ? 8.638 35.240 2.292 1.00 87.62 314 GLY A N 1
ATOM 2378 C CA . GLY A 1 314 ? 9.602 35.738 3.274 1.00 87.62 314 GLY A CA 1
ATOM 2379 C C . GLY A 1 314 ? 8.979 36.743 4.245 1.00 87.62 314 GLY A C 1
ATOM 2380 O O . GLY A 1 314 ? 9.187 36.662 5.456 1.00 87.62 314 GLY A O 1
ATOM 2381 N N . THR A 1 315 ? 8.146 37.658 3.742 1.00 87.12 315 THR A N 1
ATOM 2382 C CA . THR A 1 315 ? 7.436 38.621 4.598 1.00 87.12 315 THR A CA 1
ATOM 2383 C C . THR A 1 315 ? 6.298 37.967 5.400 1.00 87.12 315 THR A C 1
ATOM 2385 O O . THR A 1 315 ? 6.101 38.331 6.561 1.00 87.12 315 THR A O 1
ATOM 2388 N N . HIS A 1 316 ? 5.605 36.955 4.854 1.00 87.19 316 HIS A N 1
ATOM 2389 C CA . HIS A 1 316 ? 4.583 36.168 5.571 1.00 87.19 316 HIS A CA 1
ATOM 2390 C C . HIS A 1 316 ? 5.171 35.390 6.746 1.00 87.19 316 HIS A C 1
ATOM 2392 O O . HIS A 1 316 ? 4.605 35.418 7.843 1.00 87.19 316 HIS A O 1
ATOM 2398 N N . PHE A 1 317 ? 6.322 34.742 6.537 1.00 88.94 317 PHE A N 1
ATOM 2399 C CA . PHE A 1 317 ? 7.024 34.000 7.581 1.00 88.94 317 PHE A CA 1
ATOM 2400 C C . PHE A 1 317 ? 7.233 34.876 8.821 1.00 88.94 317 PHE A C 1
ATOM 2402 O O . PHE A 1 317 ? 6.907 34.469 9.931 1.00 88.94 317 PHE A O 1
ATOM 2409 N N . LEU A 1 318 ? 7.708 36.112 8.645 1.00 83.88 318 LEU A N 1
ATOM 2410 C CA . LEU A 1 318 ? 7.998 37.014 9.765 1.00 83.88 318 LEU A CA 1
ATOM 2411 C C . LEU A 1 318 ? 6.739 37.450 10.526 1.00 83.88 318 LEU A C 1
ATOM 2413 O O . LEU A 1 318 ? 6.758 37.539 11.756 1.00 83.88 318 LEU A O 1
ATOM 2417 N N . VAL A 1 319 ? 5.633 37.684 9.813 1.00 82.62 319 VAL A N 1
ATOM 2418 C CA . VAL A 1 319 ? 4.347 38.053 10.424 1.00 82.62 319 VAL A CA 1
ATOM 2419 C C . VAL A 1 319 ? 3.793 36.908 11.274 1.00 82.62 319 VAL A C 1
ATOM 2421 O O . VAL A 1 319 ? 3.338 37.149 12.393 1.00 82.62 319 VAL A O 1
ATOM 2424 N N . LEU A 1 320 ? 3.866 35.670 10.779 1.00 84.75 320 LEU A N 1
ATOM 2425 C CA . LEU A 1 320 ? 3.327 34.488 11.461 1.00 84.75 320 LEU A CA 1
ATOM 2426 C C . LEU A 1 320 ? 4.265 33.910 12.526 1.00 84.75 320 LEU A C 1
ATOM 2428 O O . LEU A 1 320 ? 3.800 33.317 13.499 1.00 84.75 320 LEU A O 1
ATOM 2432 N N . PHE A 1 321 ? 5.570 34.142 12.403 1.00 86.81 321 PHE A N 1
ATOM 2433 C CA . PHE A 1 321 ? 6.550 33.745 13.409 1.00 86.81 321 PHE A CA 1
ATOM 2434 C C . PHE A 1 321 ? 6.478 34.615 14.673 1.00 86.81 321 PHE A C 1
ATOM 2436 O O . PHE A 1 321 ? 6.679 34.119 15.782 1.00 86.81 321 PHE A O 1
ATOM 2443 N N . SER A 1 322 ? 6.154 35.906 14.529 1.00 80.81 322 SER A N 1
ATOM 2444 C CA . SER A 1 322 ? 6.124 36.870 15.640 1.00 80.81 322 SER A CA 1
ATOM 2445 C C . SER A 1 322 ? 5.223 36.446 16.821 1.00 80.81 322 SER A C 1
ATOM 2447 O O . SER A 1 322 ? 5.707 36.474 17.958 1.00 80.81 322 SER A O 1
ATOM 2449 N N . PRO A 1 323 ? 3.967 35.989 16.622 1.00 79.38 323 PRO A N 1
ATOM 2450 C CA . PRO A 1 323 ? 3.147 35.455 17.710 1.00 79.38 323 PRO A CA 1
ATOM 2451 C C . PRO A 1 323 ? 3.801 34.286 18.457 1.00 79.38 323 PRO A C 1
ATOM 2453 O O . PRO A 1 323 ? 3.829 34.306 19.685 1.00 79.38 323 PRO A O 1
ATOM 2456 N N . THR A 1 324 ? 4.380 33.312 17.747 1.00 82.75 324 THR A N 1
ATOM 2457 C CA . THR A 1 324 ? 5.089 32.170 18.356 1.00 82.75 324 THR A CA 1
ATOM 2458 C C . THR A 1 324 ? 6.290 32.628 19.169 1.00 82.75 324 THR A C 1
ATOM 2460 O O . THR A 1 324 ? 6.506 32.154 20.282 1.00 82.75 324 THR A O 1
ATOM 2463 N N . ALA A 1 325 ? 7.060 33.577 18.636 1.00 80.56 325 ALA A N 1
ATOM 2464 C CA . ALA A 1 325 ? 8.225 34.126 19.311 1.00 80.56 325 ALA A CA 1
ATOM 2465 C C . ALA A 1 325 ? 7.832 34.817 20.627 1.00 80.56 325 ALA A C 1
ATOM 2467 O O . ALA A 1 325 ? 8.343 34.459 21.686 1.00 80.56 325 ALA A O 1
ATOM 2468 N N . GLN A 1 326 ? 6.854 35.727 20.586 1.00 76.31 326 GLN A N 1
ATOM 2469 C CA . GLN A 1 326 ? 6.353 36.432 21.776 1.00 76.31 326 GLN A CA 1
ATOM 2470 C C . GLN A 1 326 ? 5.755 35.477 22.813 1.00 76.31 326 GLN A C 1
ATOM 2472 O O . GLN A 1 326 ? 5.880 35.673 24.026 1.00 76.31 326 GLN A O 1
ATOM 2477 N N . LEU A 1 327 ? 5.094 34.428 22.335 1.00 74.62 327 LEU A N 1
ATOM 2478 C CA . LEU A 1 327 ? 4.498 33.431 23.196 1.00 74.62 327 LEU A CA 1
ATOM 2479 C C . LEU A 1 327 ? 5.560 32.575 23.900 1.00 74.62 327 LEU A C 1
ATOM 2481 O O . LEU A 1 327 ? 5.472 32.351 25.110 1.00 74.62 327 LEU A O 1
ATOM 2485 N N . SER A 1 328 ? 6.607 32.178 23.175 1.00 77.06 328 SER A N 1
ATOM 2486 C CA . SER A 1 328 ? 7.759 31.481 23.748 1.00 77.06 328 SER A CA 1
ATOM 2487 C C . SER A 1 328 ? 8.491 32.340 24.787 1.00 77.06 328 SER A C 1
ATOM 2489 O O . SER A 1 328 ? 8.833 31.836 25.860 1.00 77.06 328 SER A O 1
ATOM 2491 N N . ASP A 1 329 ? 8.625 33.648 24.535 1.00 77.94 329 ASP A N 1
ATOM 2492 C CA . ASP A 1 329 ? 9.231 34.608 25.464 1.00 77.94 329 ASP A CA 1
ATOM 2493 C C . ASP A 1 329 ? 8.437 34.686 26.779 1.00 77.94 329 ASP A C 1
ATOM 2495 O O . ASP A 1 329 ? 9.016 34.677 27.872 1.00 77.94 329 ASP A O 1
ATOM 2499 N N . THR A 1 330 ? 7.103 34.670 26.681 1.00 73.31 330 THR A N 1
ATOM 2500 C CA . THR A 1 330 ? 6.193 34.693 27.835 1.00 73.31 330 THR A CA 1
ATOM 2501 C C . THR A 1 330 ? 6.260 33.389 28.636 1.00 73.31 330 THR A C 1
ATOM 2503 O O . THR A 1 330 ? 6.369 33.420 29.865 1.00 73.31 330 THR A O 1
ATOM 2506 N N . LEU A 1 331 ? 6.236 32.233 27.964 1.00 72.88 331 LEU A N 1
ATOM 2507 C CA . LEU A 1 331 ? 6.299 30.917 28.612 1.00 72.88 331 LEU A CA 1
ATOM 2508 C C . LEU A 1 331 ? 7.625 30.685 29.340 1.00 72.88 331 LEU A C 1
ATOM 2510 O O . LEU A 1 331 ? 7.640 30.194 30.470 1.00 72.88 331 LEU A O 1
ATOM 2514 N N . LEU A 1 332 ? 8.736 31.067 28.711 1.00 76.44 332 LEU A N 1
ATOM 2515 C CA . LEU A 1 332 ? 10.080 30.912 29.265 1.00 76.44 332 LEU A CA 1
ATOM 2516 C C . LEU A 1 332 ? 10.469 32.045 30.229 1.00 76.44 332 LEU A C 1
ATOM 2518 O O . LEU A 1 332 ? 11.563 32.003 30.804 1.00 76.44 332 LEU A O 1
ATOM 2522 N N . LYS A 1 333 ? 9.579 33.029 30.439 1.00 74.12 333 LYS A N 1
ATOM 2523 C CA . LYS A 1 333 ? 9.806 34.236 31.252 1.00 74.12 333 LYS A CA 1
ATOM 2524 C C . LYS A 1 333 ? 11.097 34.959 30.851 1.00 74.12 333 LYS A C 1
ATOM 2526 O O . LYS A 1 333 ? 11.919 35.298 31.705 1.00 74.12 333 LYS A O 1
ATOM 2531 N N . LEU A 1 334 ? 11.311 35.131 29.548 1.00 73.88 334 LEU A N 1
ATOM 2532 C CA . LEU A 1 334 ? 12.490 35.817 29.009 1.00 73.88 334 LEU A CA 1
ATOM 2533 C C . LEU A 1 334 ? 12.358 37.343 29.116 1.00 73.88 334 LEU A C 1
ATOM 2535 O O . LEU A 1 334 ? 13.370 38.032 29.228 1.00 73.88 334 LEU A O 1
ATOM 2539 N N . ASP A 1 335 ? 11.126 37.854 29.191 1.00 66.44 335 ASP A N 1
ATOM 2540 C CA . ASP A 1 335 ? 10.815 39.286 29.314 1.00 66.44 335 ASP A CA 1
ATOM 2541 C C . ASP A 1 335 ? 10.992 39.864 30.727 1.00 66.44 335 ASP A C 1
ATOM 2543 O O . ASP A 1 335 ? 10.904 41.080 30.926 1.00 66.44 335 ASP A O 1
ATOM 2547 N N . ASP A 1 336 ? 11.272 39.015 31.720 1.00 73.81 336 ASP A N 1
ATOM 2548 C CA . ASP A 1 336 ? 11.522 39.454 33.088 1.00 73.81 336 ASP A CA 1
ATOM 2549 C C . ASP A 1 336 ? 12.927 40.062 33.216 1.00 73.81 336 ASP A C 1
ATOM 2551 O O . ASP A 1 336 ? 13.934 39.366 33.374 1.00 73.81 336 ASP A O 1
ATOM 2555 N N . LYS A 1 337 ? 12.990 41.398 33.165 1.00 67.81 337 LYS A N 1
ATOM 2556 C CA . LYS A 1 337 ? 14.240 42.165 33.293 1.00 67.81 337 LYS A CA 1
ATOM 2557 C C . LYS A 1 337 ? 14.975 41.905 34.612 1.00 67.81 337 LYS A C 1
ATOM 2559 O O . LYS A 1 337 ? 16.182 42.115 34.658 1.00 67.81 337 LYS A O 1
ATOM 2564 N N . SER A 1 338 ? 14.289 41.437 35.660 1.00 69.81 338 SER A N 1
ATOM 2565 C CA . SER A 1 338 ? 14.907 41.149 36.962 1.00 69.81 338 SER A CA 1
ATOM 2566 C C . SER A 1 338 ? 15.771 39.879 36.963 1.00 69.81 338 SER A C 1
ATOM 2568 O O . SER A 1 338 ? 16.621 39.708 37.835 1.00 69.81 338 SER A O 1
ATOM 2570 N N . ARG A 1 339 ? 15.596 39.002 35.964 1.00 77.31 339 ARG A N 1
ATOM 2571 C CA . ARG A 1 339 ? 16.302 37.718 35.847 1.00 77.31 339 ARG A CA 1
ATOM 2572 C C . ARG A 1 339 ? 17.730 37.847 35.308 1.00 77.31 339 ARG A C 1
ATOM 2574 O O . ARG A 1 339 ? 18.552 36.957 35.528 1.00 77.31 339 ARG A O 1
ATOM 2581 N N . TRP A 1 340 ? 18.035 38.923 34.585 1.00 80.56 340 TRP A N 1
ATOM 2582 C CA . TRP A 1 340 ? 19.267 39.044 33.804 1.00 80.56 340 TRP A CA 1
ATOM 2583 C C . TRP A 1 340 ? 20.249 40.033 34.436 1.00 80.56 340 TRP A C 1
ATOM 2585 O O . TRP A 1 340 ? 19.898 41.167 34.740 1.00 80.56 340 TRP A O 1
ATOM 2595 N N . LYS A 1 341 ? 21.518 39.620 34.578 1.00 76.44 341 LYS A N 1
ATOM 2596 C CA . LYS A 1 341 ? 22.595 40.465 35.135 1.00 76.44 341 LYS A CA 1
ATOM 2597 C C . LYS A 1 341 ? 22.910 41.694 34.271 1.00 76.44 341 LYS A C 1
ATOM 2599 O O . LYS A 1 341 ? 23.380 42.698 34.793 1.00 76.44 341 LYS A O 1
ATOM 2604 N N . SER A 1 342 ? 22.674 41.613 32.961 1.00 81.88 342 SER A N 1
ATOM 2605 C CA . SER A 1 342 ? 22.760 42.743 32.035 1.00 81.88 342 SER A CA 1
ATOM 2606 C C . SER A 1 342 ? 21.670 42.635 30.959 1.00 81.88 342 SER A C 1
ATOM 2608 O O . SER A 1 342 ? 21.296 41.521 30.575 1.00 81.88 342 SER A O 1
ATOM 2610 N N . PRO A 1 343 ? 21.163 43.768 30.438 1.00 76.38 343 PRO A N 1
ATOM 2611 C CA . PRO A 1 343 ? 20.127 43.765 29.403 1.00 76.38 343 PRO A CA 1
ATOM 2612 C C . PRO A 1 343 ? 20.597 43.101 28.100 1.00 76.38 343 PRO A C 1
ATOM 2614 O O . PRO A 1 343 ? 19.805 42.445 27.432 1.00 76.38 343 PRO A O 1
ATOM 2617 N N . ALA A 1 344 ? 21.894 43.188 27.780 1.00 80.12 344 ALA A N 1
ATOM 2618 C CA . ALA A 1 344 ? 22.478 42.544 26.604 1.00 80.12 344 ALA A CA 1
ATOM 2619 C C . ALA A 1 344 ? 22.436 41.007 26.678 1.00 80.12 344 ALA A C 1
ATOM 2621 O O . ALA A 1 344 ? 22.211 40.350 25.665 1.00 80.12 344 ALA A O 1
ATOM 2622 N N . VAL A 1 345 ? 22.610 40.423 27.871 1.00 81.94 345 VAL A N 1
ATOM 2623 C CA . VAL A 1 345 ? 22.529 38.964 28.060 1.00 81.94 345 VAL A CA 1
ATOM 2624 C C . VAL A 1 345 ? 21.093 38.473 27.889 1.00 81.94 345 VAL A C 1
ATOM 2626 O O . VAL A 1 345 ? 20.880 37.451 27.243 1.00 81.94 345 VAL A O 1
ATOM 2629 N N . GLY A 1 346 ? 20.108 39.213 28.409 1.00 80.56 346 GLY A N 1
ATOM 2630 C CA . GLY A 1 346 ? 18.694 38.892 28.193 1.00 80.56 346 GLY A CA 1
ATOM 2631 C C . GLY A 1 346 ? 18.315 38.906 26.709 1.00 80.56 346 GLY A C 1
ATOM 2632 O O . GLY A 1 346 ? 17.666 37.976 26.233 1.00 80.56 346 GLY A O 1
ATOM 2633 N N . GLU A 1 347 ? 18.795 39.903 25.959 1.00 82.06 347 GLU A N 1
ATOM 2634 C CA . GLU A 1 347 ? 18.553 39.997 24.514 1.00 82.06 347 GLU A CA 1
ATOM 2635 C C . GLU A 1 347 ? 19.247 38.872 23.732 1.00 82.06 347 GLU A C 1
ATOM 2637 O O . GLU A 1 347 ? 18.633 38.246 22.871 1.00 82.06 347 GLU A O 1
ATOM 2642 N N . ALA A 1 348 ? 20.498 38.541 24.070 1.00 83.94 348 ALA A N 1
ATOM 2643 C CA . ALA A 1 348 ? 21.229 37.450 23.426 1.00 83.94 348 ALA A CA 1
ATOM 2644 C C . ALA A 1 348 ? 20.540 36.089 23.629 1.00 83.94 348 ALA A C 1
ATOM 2646 O O . ALA A 1 348 ? 20.440 35.296 22.688 1.00 83.94 348 ALA A O 1
ATOM 2647 N N . VAL A 1 349 ? 20.023 35.821 24.834 1.00 84.56 349 VAL A N 1
ATOM 2648 C CA . VAL A 1 349 ? 19.272 34.588 25.120 1.00 84.56 349 VAL A CA 1
ATOM 2649 C C . VAL A 1 349 ? 17.956 34.561 24.344 1.00 84.56 349 VAL A C 1
ATOM 2651 O O . VAL A 1 349 ? 17.642 33.539 23.734 1.00 84.56 349 VAL A O 1
ATOM 2654 N N . ARG A 1 350 ? 17.222 35.681 24.293 1.00 83.38 350 ARG A N 1
ATOM 2655 C CA . ARG A 1 350 ? 15.989 35.793 23.503 1.00 83.38 350 ARG A CA 1
ATOM 2656 C C . ARG A 1 350 ? 16.243 35.506 22.021 1.00 83.38 350 ARG A C 1
ATOM 2658 O O . ARG A 1 350 ? 15.566 34.661 21.437 1.00 83.38 350 ARG A O 1
ATOM 2665 N N . CYS A 1 351 ? 17.255 36.142 21.431 1.00 86.50 351 CYS A N 1
ATOM 2666 C CA . CYS A 1 351 ? 17.659 35.901 20.046 1.00 86.50 351 CYS A CA 1
ATOM 2667 C C . CYS A 1 351 ? 18.027 34.432 19.812 1.00 86.50 351 CYS A C 1
ATOM 2669 O O . CYS A 1 351 ? 17.565 33.828 18.849 1.00 86.50 351 CYS A O 1
ATOM 2671 N N . THR A 1 352 ? 18.788 33.822 20.724 1.00 87.12 352 THR A N 1
ATOM 2672 C CA . THR A 1 352 ? 19.180 32.406 20.614 1.00 87.12 352 THR A CA 1
ATOM 2673 C C . THR A 1 352 ? 17.965 31.474 20.629 1.00 87.12 352 THR A C 1
ATOM 2675 O O . THR A 1 352 ? 17.875 30.569 19.800 1.00 87.12 352 THR A O 1
ATOM 2678 N N . CYS A 1 353 ? 16.994 31.708 21.519 1.00 86.31 353 CYS A N 1
ATOM 2679 C CA . CYS A 1 353 ? 15.752 30.933 21.562 1.00 86.31 353 CYS A CA 1
ATOM 2680 C C . CYS A 1 353 ? 14.944 31.064 20.263 1.00 86.31 353 CYS A C 1
ATOM 2682 O O . CYS A 1 353 ? 14.469 30.060 19.733 1.00 86.31 353 CYS A O 1
ATOM 2684 N N . ARG A 1 354 ? 14.827 32.278 19.713 1.00 88.62 354 ARG A N 1
ATOM 2685 C CA . ARG A 1 354 ? 14.108 32.525 18.454 1.00 88.62 354 ARG A CA 1
ATOM 2686 C C . ARG A 1 354 ? 14.805 31.889 17.250 1.00 88.62 354 ARG A C 1
ATOM 2688 O O . ARG A 1 354 ? 14.134 31.260 16.439 1.00 88.62 354 ARG A O 1
ATOM 2695 N N . VAL A 1 355 ? 16.135 31.948 17.170 1.00 89.75 355 VAL A N 1
ATOM 2696 C CA . VAL A 1 355 ? 16.910 31.211 16.152 1.00 89.75 355 VAL A CA 1
ATOM 2697 C C . VAL A 1 355 ? 16.692 29.700 16.292 1.00 89.75 355 VAL A C 1
ATOM 2699 O O . VAL A 1 355 ? 16.500 29.015 15.290 1.00 89.75 355 VAL A O 1
ATOM 2702 N N . GLY A 1 356 ? 16.628 29.181 17.522 1.00 89.44 356 GLY A N 1
ATOM 2703 C CA . GLY A 1 356 ? 16.275 27.784 17.787 1.00 89.44 356 GLY A CA 1
ATOM 2704 C C . GLY A 1 356 ? 14.885 27.395 17.267 1.00 89.44 356 GLY A C 1
ATOM 2705 O O . GLY A 1 356 ? 14.720 26.309 16.718 1.00 89.44 356 GLY A O 1
ATOM 2706 N N . LEU A 1 357 ? 13.892 28.285 17.367 1.00 89.75 357 LEU A N 1
ATOM 2707 C CA . LEU A 1 357 ? 12.559 28.062 16.792 1.00 89.75 357 LEU A CA 1
ATOM 2708 C C . LEU A 1 357 ? 12.576 28.061 15.256 1.00 89.75 357 LEU A C 1
ATOM 2710 O O . LEU A 1 357 ? 11.883 27.246 14.650 1.00 89.75 357 LEU A O 1
ATOM 2714 N N . VAL A 1 358 ? 13.376 28.921 14.616 1.00 91.56 358 VAL A N 1
ATOM 2715 C CA . VAL A 1 358 ? 13.567 28.882 13.152 1.00 91.56 358 VAL A CA 1
ATOM 2716 C C . VAL A 1 358 ? 14.240 27.571 12.735 1.00 91.56 358 VAL A C 1
ATOM 2718 O O . VAL A 1 358 ? 13.788 26.929 11.790 1.00 91.56 358 VAL A O 1
ATOM 2721 N N . ALA A 1 359 ? 15.253 27.114 13.479 1.00 90.94 359 ALA A N 1
ATOM 2722 C CA . ALA A 1 359 ? 15.895 25.821 13.244 1.00 90.94 359 ALA A CA 1
ATOM 2723 C C . ALA A 1 359 ? 14.917 24.644 13.412 1.00 90.94 359 ALA A C 1
ATOM 2725 O O . ALA A 1 359 ? 14.971 23.688 12.642 1.00 90.94 359 ALA A O 1
ATOM 2726 N N . LEU A 1 360 ? 13.982 24.726 14.364 1.00 91.19 360 LEU A N 1
ATOM 2727 C CA . LEU A 1 360 ? 12.906 23.745 14.511 1.00 91.19 360 LEU A CA 1
ATOM 2728 C C . LEU A 1 360 ? 11.953 23.752 13.303 1.00 91.19 360 LEU A C 1
ATOM 2730 O O . LEU A 1 360 ? 11.577 22.683 12.830 1.00 91.19 360 LEU A O 1
ATOM 2734 N N . CYS A 1 361 ? 11.601 24.929 12.771 1.00 92.00 361 CYS A N 1
ATOM 2735 C CA . CYS A 1 361 ? 10.810 25.029 11.538 1.00 92.00 361 CYS A CA 1
ATOM 2736 C C . CYS A 1 361 ? 11.546 24.372 10.358 1.00 92.00 361 CYS A C 1
ATOM 2738 O O . CYS A 1 361 ? 10.941 23.610 9.609 1.00 92.00 361 CYS A O 1
ATOM 2740 N N . ALA A 1 362 ? 12.853 24.617 10.227 1.00 91.12 362 ALA A N 1
ATOM 2741 C CA . ALA A 1 362 ? 13.691 24.011 9.193 1.00 91.12 362 ALA A CA 1
ATOM 2742 C C . ALA A 1 362 ? 13.796 22.485 9.349 1.00 91.12 362 ALA A C 1
ATOM 2744 O O . ALA A 1 362 ? 13.703 21.758 8.365 1.00 91.12 362 ALA A O 1
ATOM 2745 N N . LEU A 1 363 ? 13.924 21.983 10.582 1.00 90.69 363 LEU A N 1
ATOM 2746 C CA . LEU A 1 363 ? 13.924 20.547 10.867 1.00 90.69 363 LEU A CA 1
ATOM 2747 C C . LEU A 1 363 ? 12.599 19.897 10.456 1.00 90.69 363 LEU A C 1
ATOM 2749 O O . LEU A 1 363 ? 12.607 18.845 9.827 1.00 90.69 363 LEU A O 1
ATOM 2753 N N . ILE A 1 364 ? 11.464 20.524 10.775 1.00 88.00 364 ILE A N 1
ATOM 2754 C CA . ILE A 1 364 ? 10.145 20.028 10.359 1.00 88.00 364 ILE A CA 1
ATOM 2755 C C . ILE A 1 364 ? 10.026 20.037 8.830 1.00 88.00 364 ILE A C 1
ATOM 2757 O O . ILE A 1 364 ? 9.563 19.051 8.262 1.00 88.00 364 ILE A O 1
ATOM 2761 N N . ALA A 1 365 ? 10.495 21.096 8.166 1.00 87.75 365 ALA A N 1
ATOM 2762 C CA . ALA A 1 365 ? 10.516 21.188 6.707 1.00 87.75 365 ALA A CA 1
ATOM 2763 C C . ALA A 1 365 ? 11.406 20.115 6.043 1.00 87.75 365 ALA A C 1
ATOM 2765 O O . ALA A 1 365 ? 11.067 19.630 4.968 1.00 87.75 365 ALA A O 1
ATOM 2766 N N . LEU A 1 366 ? 12.509 19.712 6.688 1.00 85.19 366 LEU A N 1
ATOM 2767 C CA . LEU A 1 366 ? 13.360 18.600 6.241 1.00 85.19 366 LEU A CA 1
ATOM 2768 C C . LEU A 1 366 ? 12.696 17.233 6.449 1.00 85.19 366 LEU A C 1
ATOM 2770 O O . LEU A 1 366 ? 12.833 16.350 5.608 1.00 85.19 366 LEU A O 1
ATOM 2774 N N . LEU A 1 367 ? 11.999 17.045 7.573 1.00 83.19 367 LEU A N 1
ATOM 2775 C CA . LEU A 1 367 ? 11.344 15.776 7.907 1.00 83.19 367 LEU A CA 1
ATOM 2776 C C . LEU A 1 367 ? 10.075 15.533 7.080 1.00 83.19 367 LEU A C 1
ATOM 2778 O O . LEU A 1 367 ? 9.742 14.386 6.794 1.00 83.19 367 LEU A O 1
ATOM 2782 N N . VAL A 1 368 ? 9.358 16.598 6.715 1.00 80.81 368 VAL A N 1
ATOM 2783 C CA . VAL A 1 368 ? 8.106 16.534 5.950 1.00 80.81 368 VAL A CA 1
ATOM 2784 C C . VAL A 1 368 ? 8.168 17.539 4.791 1.00 80.81 368 VAL A C 1
ATOM 2786 O O . VAL A 1 368 ? 7.575 18.615 4.883 1.00 80.81 368 VAL A O 1
ATOM 2789 N N . PRO A 1 369 ? 8.857 17.213 3.681 1.00 75.81 369 PRO A N 1
ATOM 2790 C CA . PRO A 1 369 ? 9.032 18.114 2.540 1.00 75.81 369 PRO A CA 1
ATOM 2791 C C . PRO A 1 369 ? 7.795 18.106 1.622 1.00 75.81 369 PRO A C 1
ATOM 2793 O O . PRO A 1 369 ? 7.891 17.856 0.428 1.00 75.81 369 PRO A O 1
ATOM 2796 N N . SER A 1 370 ? 6.599 18.298 2.183 1.00 75.38 370 SER A N 1
ATOM 2797 C CA . SER A 1 370 ? 5.344 18.332 1.421 1.00 75.38 370 SER A CA 1
ATOM 2798 C C . SER A 1 370 ? 4.372 19.327 2.038 1.00 75.38 370 SER A C 1
ATOM 2800 O O . SER A 1 370 ? 3.967 19.190 3.198 1.00 75.38 370 SER A O 1
ATOM 2802 N N . VAL A 1 371 ? 3.995 20.325 1.236 1.00 73.81 371 VAL A N 1
ATOM 2803 C CA . VAL A 1 371 ? 3.088 21.403 1.638 1.00 73.81 371 VAL A CA 1
ATOM 2804 C C . VAL A 1 371 ? 1.689 20.853 1.899 1.00 73.81 371 VAL A C 1
ATOM 2806 O O . VAL A 1 371 ? 1.174 21.041 2.998 1.00 73.81 371 VAL A O 1
ATOM 2809 N N . ASP A 1 372 ? 1.106 20.104 0.958 1.00 69.88 372 ASP A N 1
ATOM 2810 C CA . ASP A 1 372 ? -0.257 19.564 1.079 1.00 69.88 372 ASP A CA 1
ATOM 2811 C C . ASP A 1 372 ? -0.429 18.685 2.329 1.00 69.88 372 ASP A C 1
ATOM 2813 O O . ASP A 1 372 ? -1.360 18.880 3.114 1.00 69.88 372 ASP A O 1
ATOM 2817 N N . LYS A 1 373 ? 0.518 17.776 2.605 1.00 72.06 373 LYS A N 1
ATOM 2818 C CA . LYS A 1 373 ? 0.456 16.899 3.790 1.00 72.06 373 LYS A CA 1
ATOM 2819 C C . LYS A 1 373 ? 0.448 17.693 5.092 1.00 72.06 373 LYS A C 1
ATOM 2821 O O . LYS A 1 373 ? -0.344 17.396 5.990 1.00 72.06 373 LYS A O 1
ATOM 2826 N N . LEU A 1 374 ? 1.326 18.690 5.202 1.00 72.50 374 LEU A N 1
ATOM 2827 C CA . LEU A 1 374 ? 1.430 19.492 6.414 1.00 72.50 374 LEU A CA 1
ATOM 2828 C C . LEU A 1 374 ? 0.190 20.378 6.575 1.00 72.50 374 LEU A C 1
ATOM 2830 O O . LEU A 1 374 ? -0.402 20.417 7.649 1.00 72.50 374 LEU A O 1
ATOM 2834 N N . VAL A 1 375 ? -0.270 21.012 5.497 1.00 73.94 375 VAL A N 1
ATOM 2835 C CA . VAL A 1 375 ? -1.462 21.869 5.490 1.00 73.94 375 VAL A CA 1
ATOM 2836 C C . VAL A 1 375 ? -2.733 21.092 5.829 1.00 73.94 375 VAL A C 1
ATOM 2838 O O . VAL A 1 375 ? -3.521 21.560 6.655 1.00 73.94 375 VAL A O 1
ATOM 2841 N N . ASN A 1 376 ? -2.923 19.896 5.273 1.00 71.62 376 ASN A N 1
ATOM 2842 C CA . ASN A 1 376 ? -4.085 19.056 5.565 1.00 71.62 376 ASN A CA 1
ATOM 2843 C C . ASN A 1 376 ? -4.099 18.603 7.028 1.00 71.62 376 ASN A C 1
ATOM 2845 O O . ASN A 1 376 ? -5.131 18.702 7.695 1.00 71.62 376 ASN A O 1
ATOM 2849 N N . LEU A 1 377 ? -2.946 18.187 7.564 1.00 71.44 377 LEU A N 1
ATOM 2850 C CA . LEU A 1 377 ? -2.813 17.809 8.973 1.00 71.44 377 LEU A CA 1
ATOM 2851 C C . LEU A 1 377 ? -3.118 18.989 9.911 1.00 71.44 377 LEU A C 1
ATOM 2853 O O . LEU A 1 377 ? -3.842 18.843 10.897 1.00 71.44 377 LEU A O 1
ATOM 2857 N N . LEU A 1 378 ? -2.597 20.175 9.590 1.00 70.50 378 LEU A N 1
ATOM 2858 C CA . LEU A 1 378 ? -2.809 21.390 10.379 1.00 70.50 378 LEU A CA 1
ATOM 2859 C C . LEU A 1 378 ? -4.270 21.843 10.362 1.00 70.50 378 LEU A C 1
ATOM 2861 O O . LEU A 1 378 ? -4.837 22.174 11.411 1.00 70.50 378 LEU A O 1
ATOM 2865 N N . SER A 1 379 ? -4.878 21.832 9.175 1.00 68.00 379 SER A N 1
ATOM 2866 C CA . SER A 1 379 ? -6.276 22.209 8.952 1.00 68.00 379 SER A CA 1
ATOM 2867 C C . SER A 1 379 ? -7.232 21.297 9.708 1.00 68.00 379 SER A C 1
ATOM 2869 O O . SER A 1 379 ? -8.217 21.765 10.279 1.00 68.00 379 SER A O 1
ATOM 2871 N N . ALA A 1 380 ? -6.903 20.009 9.759 1.00 66.75 380 ALA A N 1
ATOM 2872 C CA . ALA A 1 380 ? -7.717 18.994 10.395 1.00 66.75 380 ALA A CA 1
ATOM 2873 C C . ALA A 1 380 ? -7.789 19.105 11.917 1.00 66.75 380 ALA A C 1
ATOM 2875 O O . ALA A 1 380 ? -8.858 18.920 12.498 1.00 66.75 380 ALA A O 1
ATOM 2876 N N . VAL A 1 381 ? -6.660 19.400 12.561 1.00 71.50 381 VAL A N 1
ATOM 2877 C CA . VAL A 1 381 ? -6.540 19.280 14.020 1.00 71.50 381 VAL A CA 1
ATOM 2878 C C . VAL A 1 381 ? -6.678 20.629 14.726 1.00 71.50 381 VAL A C 1
ATOM 2880 O O . VAL A 1 381 ? -7.338 20.721 15.760 1.00 71.50 381 VAL A O 1
ATOM 2883 N N . PHE A 1 382 ? -6.077 21.694 14.188 1.00 82.75 382 PHE A N 1
ATOM 2884 C CA . PHE A 1 382 ? -5.874 22.936 14.947 1.00 82.75 382 PHE A CA 1
ATOM 2885 C C . PHE A 1 382 ? -6.727 24.109 14.459 1.00 82.75 382 PHE A C 1
ATOM 2887 O O . PHE A 1 382 ? -7.196 24.913 15.270 1.00 82.75 382 PHE A O 1
ATOM 2894 N N . VAL A 1 383 ? -6.959 24.216 13.148 1.00 81.88 383 VAL A N 1
ATOM 2895 C CA . VAL A 1 383 ? -7.628 25.388 12.559 1.00 81.88 383 VAL A CA 1
ATOM 2896 C C . VAL A 1 383 ? -9.072 25.510 13.027 1.00 81.88 383 VAL A C 1
ATOM 2898 O O . VAL A 1 383 ? -9.487 26.600 13.407 1.00 81.88 383 VAL A O 1
ATOM 2901 N N . VAL A 1 384 ? -9.830 24.412 13.077 1.00 82.81 384 VAL A N 1
ATOM 2902 C CA . VAL A 1 384 ? -11.237 24.447 13.515 1.00 82.81 384 VAL A CA 1
ATOM 2903 C C . VAL A 1 384 ? -11.361 24.922 14.969 1.00 82.81 384 VAL A C 1
ATOM 2905 O O . VAL A 1 384 ? -12.233 25.737 15.288 1.00 82.81 384 VAL A O 1
ATOM 2908 N N . LEU A 1 385 ? -10.448 24.487 15.845 1.00 85.31 385 LEU A N 1
ATOM 2909 C CA . LEU A 1 385 ? -10.425 24.909 17.246 1.00 85.31 385 LEU A CA 1
ATOM 2910 C C . LEU A 1 385 ? -10.184 26.415 17.377 1.00 85.31 385 LEU A C 1
ATOM 2912 O O . LEU A 1 385 ? -10.931 27.101 18.073 1.00 85.31 385 LEU A O 1
ATOM 2916 N N . ILE A 1 386 ? -9.179 26.941 16.679 1.00 85.38 386 ILE A N 1
ATOM 2917 C CA . ILE A 1 386 ? -8.768 28.343 16.818 1.00 85.38 386 ILE A CA 1
ATOM 2918 C C . ILE A 1 386 ? -9.692 29.295 16.048 1.00 85.38 386 ILE A C 1
ATOM 2920 O O . ILE A 1 386 ? -9.987 30.390 16.529 1.00 85.38 386 ILE A O 1
ATOM 2924 N N . ALA A 1 387 ? -10.164 28.896 14.867 1.00 83.62 387 ALA A N 1
ATOM 2925 C CA . ALA A 1 387 ? -10.992 29.744 14.018 1.00 83.62 387 ALA A CA 1
ATOM 2926 C C . ALA A 1 387 ? -12.456 29.792 14.481 1.00 83.62 387 ALA A C 1
ATOM 2928 O O . ALA A 1 387 ? -13.087 30.839 14.340 1.00 83.62 387 ALA A O 1
ATOM 2929 N N . LEU A 1 388 ? -12.996 28.697 15.038 1.00 83.88 388 LEU A N 1
ATOM 2930 C CA . LEU A 1 388 ? -14.428 28.583 15.358 1.00 83.88 388 LEU A CA 1
ATOM 2931 C C . LEU A 1 388 ? -14.711 28.365 16.852 1.00 83.88 388 LEU A C 1
ATOM 2933 O O . LEU A 1 388 ? -15.566 29.044 17.426 1.00 83.88 388 LEU A O 1
ATOM 2937 N N . VAL A 1 389 ? -14.013 27.432 17.507 1.00 87.00 389 VAL A N 1
ATOM 2938 C CA . VAL A 1 389 ? -14.372 27.005 18.873 1.00 87.00 389 VAL A CA 1
ATOM 2939 C C . VAL A 1 389 ? -13.922 28.023 19.925 1.00 87.00 389 VAL A C 1
ATOM 2941 O O . VAL A 1 389 ? -14.745 28.518 20.699 1.00 87.00 389 VAL A O 1
ATOM 2944 N N . TYR A 1 390 ? -12.633 28.370 19.956 1.00 88.94 390 TYR A N 1
ATOM 2945 C CA . TYR A 1 390 ? -12.057 29.236 20.989 1.00 88.94 390 TYR A CA 1
ATOM 2946 C C . TYR A 1 390 ? -12.686 30.637 21.040 1.00 88.94 390 TYR A C 1
ATOM 2948 O O . TYR A 1 390 ? -13.083 31.047 22.136 1.00 88.94 390 TYR A O 1
ATOM 2956 N N . PRO A 1 391 ? -12.862 31.367 19.917 1.00 89.31 391 PRO A N 1
ATOM 2957 C CA . PRO A 1 391 ? -13.491 32.687 19.938 1.00 89.31 391 PRO A CA 1
ATOM 2958 C C . PRO A 1 391 ? -14.895 32.670 20.547 1.00 89.31 391 PRO A C 1
ATOM 2960 O O . PRO A 1 391 ? -15.226 33.520 21.375 1.00 89.31 391 PRO A O 1
ATOM 2963 N N . THR A 1 392 ? -15.702 31.669 20.186 1.00 87.88 392 THR A N 1
ATOM 2964 C CA . THR A 1 392 ? -17.083 31.540 20.663 1.00 87.88 392 THR A CA 1
ATOM 2965 C C . THR A 1 392 ? -17.134 31.197 22.154 1.00 87.88 392 THR A C 1
ATOM 2967 O O . THR A 1 392 ? -17.863 31.841 22.915 1.00 87.88 392 THR A O 1
ATOM 2970 N N . VAL A 1 393 ? -16.338 30.218 22.597 1.00 88.75 393 VAL A N 1
ATOM 2971 C CA . VAL A 1 393 ? -16.321 29.759 23.996 1.00 88.75 393 VAL A CA 1
ATOM 2972 C C . VAL A 1 393 ? -15.776 30.836 24.937 1.00 88.75 393 VAL A C 1
ATOM 2974 O O . VAL A 1 393 ? -16.349 31.059 26.009 1.00 88.75 393 VAL A O 1
ATOM 2977 N N . TYR A 1 394 ? -14.701 31.531 24.553 1.00 89.56 394 TYR A N 1
ATOM 2978 C CA . TYR A 1 394 ? -14.123 32.590 25.383 1.00 89.56 394 TYR A CA 1
ATOM 2979 C C . TYR A 1 394 ? -14.994 33.830 25.438 1.00 89.56 394 TYR A C 1
ATOM 2981 O O . TYR A 1 394 ? -15.203 34.357 26.528 1.00 89.56 394 TYR A O 1
ATOM 2989 N N . TYR A 1 395 ? -15.584 34.254 24.320 1.00 88.06 395 TYR A N 1
ATOM 2990 C CA . TYR A 1 395 ? -16.523 35.372 24.332 1.00 88.06 395 TYR A CA 1
ATOM 2991 C C . TYR A 1 395 ? -17.695 35.119 25.289 1.00 88.06 395 TYR A C 1
ATOM 2993 O O . TYR A 1 395 ? -18.027 35.975 26.110 1.00 88.06 395 TYR A O 1
ATOM 3001 N N . TRP A 1 396 ? -18.281 33.918 25.249 1.00 86.19 396 TRP A N 1
ATOM 3002 C CA . TRP A 1 396 ? -19.378 33.560 26.147 1.00 86.19 396 TRP A CA 1
ATOM 3003 C C . TRP A 1 396 ? -18.965 33.597 27.623 1.00 86.19 396 TRP A C 1
ATOM 3005 O O . TRP A 1 396 ? -19.693 34.135 28.461 1.00 86.19 396 TRP A O 1
ATOM 3015 N N . ARG A 1 397 ? -17.779 33.072 27.950 1.00 87.56 397 ARG A N 1
ATOM 3016 C CA . ARG A 1 397 ? -17.266 33.064 29.324 1.00 87.56 397 ARG A CA 1
ATOM 3017 C C . ARG A 1 397 ? -16.933 34.468 29.827 1.00 87.56 397 ARG A C 1
ATOM 3019 O O . ARG A 1 397 ? -17.279 34.796 30.959 1.00 87.56 397 ARG A O 1
ATOM 3026 N N . VAL A 1 398 ? -16.332 35.307 28.986 1.00 86.62 398 VAL A N 1
ATOM 3027 C CA . VAL A 1 398 ? -16.049 36.713 29.305 1.00 86.62 398 VAL A CA 1
ATOM 3028 C C . VAL A 1 398 ? -17.343 37.475 29.596 1.00 86.62 398 VAL A C 1
ATOM 3030 O O . VAL A 1 398 ? -17.418 38.159 30.611 1.00 86.62 398 VAL A O 1
ATOM 3033 N N . LEU A 1 399 ? -18.403 37.292 28.800 1.00 84.69 399 LEU A N 1
ATOM 3034 C CA . LEU A 1 399 ? -19.702 37.924 29.074 1.00 84.69 399 LEU A CA 1
ATOM 3035 C C . LEU A 1 399 ? -20.285 37.528 30.438 1.00 84.69 399 LEU A C 1
ATOM 3037 O O . LEU A 1 399 ? -20.840 38.382 31.134 1.00 84.69 399 LEU A O 1
ATOM 3041 N N . GLN A 1 400 ? -20.145 36.256 30.832 1.00 84.06 400 GLN A N 1
ATOM 3042 C CA . GLN A 1 400 ? -20.568 35.786 32.156 1.00 84.06 400 GLN A CA 1
ATOM 3043 C C . GLN A 1 400 ? -19.768 36.460 33.276 1.00 84.06 400 GLN A C 1
ATOM 3045 O O . GLN A 1 400 ? -20.366 36.939 34.238 1.00 84.06 400 GLN A O 1
ATOM 3050 N N . LEU A 1 401 ? -18.439 36.519 33.138 1.00 84.94 401 LEU A N 1
ATOM 3051 C CA . LEU A 1 401 ? -17.540 37.140 34.119 1.00 84.94 401 LEU A CA 1
ATOM 3052 C C . LEU A 1 401 ? -17.749 38.658 34.221 1.00 84.94 401 LEU A C 1
ATOM 3054 O O . LEU A 1 401 ? -17.631 39.226 35.300 1.00 84.94 401 LEU A O 1
ATOM 3058 N N . SER A 1 402 ? -18.103 39.318 33.119 1.00 78.19 402 SER A N 1
ATOM 3059 C CA . SER A 1 402 ? -18.400 40.754 33.078 1.00 78.19 402 SER A CA 1
ATOM 3060 C C . SER A 1 402 ? -19.861 41.100 33.410 1.00 78.19 402 SER A C 1
ATOM 3062 O O . SER A 1 402 ? -20.231 42.274 33.350 1.00 78.19 402 SER A O 1
ATOM 3064 N N . HIS A 1 403 ? -20.698 40.110 33.752 1.00 78.06 403 HIS A N 1
ATOM 3065 C CA . HIS A 1 403 ? -22.128 40.260 34.060 1.00 78.06 403 HIS A CA 1
ATOM 3066 C C . HIS A 1 403 ? -22.962 40.952 32.960 1.00 78.06 403 HIS A C 1
ATOM 3068 O O . HIS A 1 403 ? -23.947 41.638 33.246 1.00 78.06 403 HIS A O 1
ATOM 3074 N N . VAL A 1 404 ? -22.602 40.764 31.686 1.00 77.31 404 VAL A N 1
ATOM 3075 C CA . VAL A 1 404 ? -23.321 41.346 30.541 1.00 77.31 404 VAL A CA 1
ATOM 3076 C C . VAL A 1 404 ? -24.361 40.348 30.023 1.00 77.31 404 VAL A C 1
ATOM 3078 O O . VAL A 1 404 ? -24.025 39.242 29.601 1.00 77.31 404 VAL A O 1
ATOM 3081 N N . LYS A 1 405 ? -25.647 40.726 30.039 1.00 73.50 405 LYS A N 1
ATOM 3082 C CA . LYS A 1 405 ? -26.738 39.875 29.530 1.00 73.50 405 LYS A CA 1
ATOM 3083 C C . LYS A 1 405 ? -26.786 39.894 27.999 1.00 73.50 405 LYS A C 1
ATOM 3085 O O . LYS A 1 405 ? -26.721 40.953 27.382 1.00 73.50 405 LYS A O 1
ATOM 3090 N N . GLN A 1 406 ? -26.969 38.721 27.395 1.00 77.12 406 GLN A N 1
ATOM 3091 C CA . GLN A 1 406 ? -27.074 38.535 25.945 1.00 77.12 406 GLN A CA 1
ATOM 3092 C C . GLN A 1 406 ? -28.481 38.049 25.565 1.00 77.12 406 GLN A C 1
ATOM 3094 O O . GLN A 1 406 ? -29.126 37.324 26.320 1.00 77.12 406 GLN A O 1
ATOM 3099 N N . ALA A 1 407 ? -28.967 38.444 24.385 1.00 78.38 407 ALA A N 1
ATOM 3100 C CA . ALA A 1 407 ? -30.255 37.987 23.864 1.00 78.38 407 ALA A CA 1
ATOM 3101 C C . ALA A 1 407 ? -30.244 36.475 23.560 1.00 78.38 407 ALA A C 1
ATOM 3103 O O . ALA A 1 407 ? -29.294 35.974 22.955 1.00 78.38 407 ALA A O 1
ATOM 3104 N N . ALA A 1 408 ? -31.334 35.775 23.900 1.00 75.50 408 ALA A N 1
ATOM 3105 C CA . ALA A 1 408 ? -31.442 34.314 23.803 1.00 75.50 408 ALA A CA 1
ATOM 3106 C C . ALA A 1 408 ? -31.172 33.757 22.392 1.00 75.50 408 ALA A C 1
ATOM 3108 O O . ALA A 1 408 ? -30.520 32.723 22.250 1.00 75.50 408 ALA A O 1
ATOM 3109 N N . TRP A 1 409 ? -31.603 34.465 21.342 1.00 71.88 409 TRP A N 1
ATOM 3110 C CA . TRP A 1 409 ? -31.377 34.039 19.957 1.00 71.88 409 TRP A CA 1
ATOM 3111 C C . TRP A 1 409 ? -29.884 34.022 19.582 1.00 71.88 409 TRP A C 1
ATOM 3113 O O . TRP A 1 409 ? -29.445 33.134 18.855 1.00 71.88 409 TRP A O 1
ATOM 3123 N N . LYS A 1 410 ? -29.073 34.950 20.121 1.00 74.88 410 LYS A N 1
ATOM 3124 C CA . LYS A 1 410 ? -27.620 34.970 19.881 1.00 74.88 410 LYS A CA 1
ATOM 3125 C C . LYS A 1 410 ? -26.936 33.790 20.560 1.00 74.88 410 LYS A C 1
ATOM 3127 O O . LYS A 1 410 ? -26.037 33.192 19.981 1.00 74.88 410 LYS A O 1
ATOM 3132 N N . THR A 1 411 ? -27.387 33.434 21.761 1.00 77.81 411 THR A N 1
ATOM 3133 C CA . THR A 1 411 ? -26.896 32.255 22.482 1.00 77.81 411 THR A CA 1
ATOM 3134 C C . THR A 1 411 ? -27.257 30.964 21.745 1.00 77.81 411 THR A C 1
ATOM 3136 O O . THR A 1 411 ? -26.427 30.064 21.645 1.00 77.81 411 THR A O 1
ATOM 3139 N N . TRP A 1 412 ? -28.465 30.874 21.179 1.00 80.06 412 TRP A N 1
ATOM 3140 C CA . TRP A 1 412 ? -28.876 29.738 20.347 1.00 80.06 412 TRP A CA 1
ATOM 3141 C C . TRP A 1 412 ? -28.041 29.626 19.062 1.00 80.06 412 TRP A C 1
ATOM 3143 O O . TRP A 1 412 ? -27.548 28.545 18.734 1.00 80.06 412 TRP A O 1
ATOM 3153 N N . HIS A 1 413 ? -27.799 30.751 18.384 1.00 79.00 413 HIS A N 1
ATOM 3154 C CA . HIS A 1 413 ? -26.946 30.803 17.197 1.00 79.00 413 HIS A CA 1
ATOM 3155 C C . HIS A 1 413 ? -25.512 30.334 17.502 1.00 79.00 413 HIS A C 1
ATOM 3157 O O . HIS A 1 413 ? -24.996 29.450 16.826 1.00 79.00 413 HIS A O 1
ATOM 3163 N N . GLN A 1 414 ? -24.899 30.833 18.580 1.00 81.56 414 GLN A N 1
ATOM 3164 C CA . GLN A 1 414 ? -23.550 30.433 19.007 1.00 81.56 414 GLN A CA 1
ATOM 3165 C C . GLN A 1 414 ? -23.449 28.944 19.377 1.00 81.56 414 GLN A C 1
ATOM 3167 O O . GLN A 1 414 ? -22.464 28.293 19.040 1.00 81.56 414 GLN A O 1
ATOM 3172 N N . ARG A 1 415 ? -24.475 28.371 20.023 1.00 82.06 415 ARG A N 1
ATOM 3173 C CA . ARG A 1 415 ? -24.526 26.923 20.301 1.00 82.06 415 ARG A CA 1
ATOM 3174 C C . ARG A 1 415 ? -24.594 26.097 19.023 1.00 82.06 415 ARG A C 1
ATOM 3176 O O . ARG A 1 415 ? -23.903 25.091 18.917 1.00 82.06 415 ARG A O 1
ATOM 3183 N N . SER A 1 416 ? -25.385 26.546 18.055 1.00 78.88 416 SER A N 1
ATOM 3184 C CA . SER A 1 416 ? -25.503 25.880 16.756 1.00 78.88 416 SER A CA 1
ATOM 3185 C C . SER A 1 416 ? -24.163 25.882 16.011 1.00 78.88 416 SER A C 1
ATOM 3187 O O . SER A 1 416 ? -23.760 24.853 15.479 1.00 78.88 416 SER A O 1
ATOM 3189 N N . LEU A 1 417 ? -23.417 26.994 16.060 1.00 77.56 417 LEU A N 1
ATOM 3190 C CA . LEU A 1 417 ? -22.068 27.087 15.487 1.00 77.56 417 LEU A CA 1
ATOM 3191 C C . LEU A 1 417 ? -21.083 26.091 16.121 1.00 77.56 417 LEU A C 1
ATOM 3193 O O . LEU A 1 417 ? -20.299 25.473 15.406 1.00 77.56 417 LEU A O 1
ATOM 3197 N N . LEU A 1 418 ? -21.143 25.891 17.443 1.00 81.81 418 LEU A N 1
ATOM 3198 C CA . LEU A 1 418 ? -20.295 24.910 18.131 1.00 81.81 418 LEU A CA 1
ATOM 3199 C C . LEU A 1 418 ? -20.629 23.465 17.739 1.00 81.81 418 LEU A C 1
ATOM 3201 O O . LEU A 1 418 ? -19.719 22.651 17.609 1.00 81.81 418 LEU A O 1
ATOM 3205 N N . VAL A 1 419 ? -21.908 23.152 17.508 1.00 80.69 419 VAL A N 1
ATOM 3206 C CA . VAL A 1 419 ? -22.328 21.828 17.015 1.00 80.69 419 VAL A CA 1
ATOM 3207 C C . VAL A 1 419 ? -21.792 21.580 15.605 1.00 80.69 419 VAL A C 1
ATOM 3209 O O . VAL A 1 419 ? -21.249 20.510 15.344 1.00 80.69 419 VAL A O 1
ATOM 3212 N N . VAL A 1 420 ? -21.870 22.578 14.718 1.00 76.56 420 VAL A N 1
ATOM 3213 C CA . VAL A 1 420 ? -21.301 22.483 13.362 1.00 76.56 420 VAL A CA 1
ATOM 3214 C C . VAL A 1 420 ? -19.782 22.300 13.416 1.00 76.56 420 VAL A C 1
ATOM 3216 O O . VAL A 1 420 ? -19.250 21.440 12.720 1.00 76.56 420 VAL A O 1
ATOM 3219 N N . ALA A 1 421 ? -19.081 23.041 14.279 1.00 76.44 421 ALA A N 1
ATOM 3220 C CA . ALA A 1 421 ? -17.636 22.890 14.455 1.00 76.44 421 ALA A CA 1
ATOM 3221 C C . ALA A 1 421 ? -17.253 21.496 14.990 1.00 76.44 421 ALA A C 1
ATOM 3223 O O . ALA A 1 421 ? -16.281 20.907 14.523 1.00 76.44 421 ALA A O 1
ATOM 3224 N N . ALA A 1 422 ? -18.028 20.939 15.928 1.00 77.69 422 ALA A N 1
ATOM 3225 C CA . ALA A 1 422 ? -17.812 19.588 16.448 1.00 77.69 422 ALA A CA 1
ATOM 3226 C C . ALA A 1 422 ? -18.047 18.507 15.380 1.00 77.69 422 ALA A C 1
ATOM 3228 O O . ALA A 1 422 ? -17.246 17.581 15.261 1.00 77.69 422 ALA A O 1
ATOM 3229 N N . ALA A 1 423 ? -19.101 18.653 14.570 1.00 74.38 423 ALA A N 1
ATOM 3230 C CA . ALA A 1 423 ? -19.366 17.760 13.447 1.00 74.38 423 ALA A CA 1
ATOM 3231 C C . ALA A 1 423 ? -18.236 17.817 12.406 1.00 74.38 423 ALA A C 1
ATOM 3233 O O . ALA A 1 423 ? -17.744 16.771 11.987 1.00 74.38 423 ALA A O 1
ATOM 3234 N N . ALA A 1 424 ? -17.768 19.019 12.050 1.00 71.06 424 ALA A N 1
ATOM 3235 C CA . ALA A 1 424 ? -16.632 19.192 11.149 1.00 71.06 424 ALA A CA 1
ATOM 3236 C C . ALA A 1 424 ? -15.380 18.475 11.687 1.00 71.06 424 ALA A C 1
ATOM 3238 O O . ALA A 1 424 ? -14.816 17.642 10.984 1.00 71.06 424 ALA A O 1
ATOM 3239 N N . MET A 1 425 ? -14.999 18.699 12.953 1.00 75.44 425 MET A N 1
ATOM 3240 C CA . MET A 1 425 ? -13.850 18.013 13.570 1.00 75.44 425 MET A CA 1
ATOM 3241 C C . MET A 1 425 ? -13.974 16.485 13.531 1.00 75.44 425 MET A C 1
ATOM 3243 O O . MET A 1 425 ? -12.984 15.805 13.261 1.00 75.44 425 MET A O 1
ATOM 3247 N N . PHE A 1 426 ? -15.169 15.936 13.766 1.00 74.69 426 PHE A N 1
ATOM 3248 C CA . PHE A 1 426 ? -15.404 14.493 13.711 1.00 74.69 426 PHE A CA 1
ATOM 3249 C C . PHE A 1 426 ? -15.177 13.925 12.303 1.00 74.69 426 PHE A C 1
ATOM 3251 O O . PHE A 1 426 ? -14.375 13.005 12.136 1.00 74.69 426 PHE A O 1
ATOM 3258 N N . PHE A 1 427 ? -15.818 14.502 11.280 1.00 69.75 427 PHE A N 1
ATOM 3259 C CA . PHE A 1 427 ? -15.678 14.027 9.898 1.00 69.75 427 PHE A CA 1
ATOM 3260 C C . PHE A 1 427 ? -14.256 14.179 9.360 1.00 69.75 427 PHE A C 1
ATOM 3262 O O . PHE A 1 427 ? -13.794 13.331 8.603 1.00 69.75 427 PHE A O 1
ATOM 3269 N N . ILE A 1 428 ? -13.537 15.219 9.776 1.00 66.94 428 ILE A N 1
ATOM 3270 C CA . ILE A 1 428 ? -12.153 15.428 9.350 1.00 66.94 428 ILE A CA 1
ATOM 3271 C C . ILE A 1 428 ? -11.201 14.484 10.070 1.00 66.94 428 ILE A C 1
ATOM 3273 O O . ILE A 1 428 ? -10.277 13.970 9.452 1.00 66.94 428 ILE A O 1
ATOM 3277 N N . THR A 1 429 ? -11.427 14.219 11.358 1.00 68.06 429 THR A N 1
ATOM 3278 C CA . THR A 1 429 ? -10.649 13.198 12.068 1.00 68.06 429 THR A CA 1
ATOM 3279 C C . THR A 1 429 ? -10.835 11.856 11.371 1.00 68.06 429 THR A C 1
ATOM 3281 O O . THR A 1 429 ? -9.852 11.175 11.113 1.00 68.06 429 THR A O 1
ATOM 3284 N N . LEU A 1 430 ? -12.063 11.523 10.963 1.00 66.62 430 LEU A N 1
ATOM 3285 C CA . LEU A 1 430 ? -12.340 10.331 10.167 1.00 66.62 430 LEU A CA 1
ATOM 3286 C C . LEU A 1 430 ? -11.639 10.370 8.800 1.00 66.62 430 LEU A C 1
ATOM 3288 O O . LEU A 1 430 ? -11.062 9.367 8.405 1.00 66.62 430 LEU A O 1
ATOM 3292 N N . TYR A 1 431 ? -11.632 11.510 8.100 1.00 66.38 431 TYR A N 1
ATOM 3293 C CA . TYR A 1 431 ? -10.928 11.672 6.822 1.00 66.38 431 TYR A CA 1
ATOM 3294 C C . TYR A 1 431 ? -9.418 11.513 6.955 1.00 66.38 431 TYR A C 1
ATOM 3296 O O . TYR A 1 431 ? -8.821 10.781 6.183 1.00 66.38 431 TYR A O 1
ATOM 3304 N N . VAL A 1 432 ? -8.794 12.175 7.930 1.00 62.12 432 VAL A N 1
ATOM 3305 C CA . VAL A 1 432 ? -7.349 12.097 8.164 1.00 62.12 432 VAL A CA 1
ATOM 3306 C C . VAL A 1 432 ? -6.970 10.714 8.651 1.00 62.12 432 VAL A C 1
ATOM 3308 O O . VAL A 1 432 ? -5.984 10.175 8.172 1.00 62.12 432 VAL A O 1
ATOM 3311 N N . VAL A 1 433 ? -7.760 10.105 9.536 1.00 63.16 433 VAL A N 1
ATOM 3312 C CA . VAL A 1 433 ? -7.570 8.703 9.913 1.00 63.16 433 VAL A CA 1
ATOM 3313 C C . VAL A 1 433 ? -7.717 7.821 8.687 1.00 63.16 433 VAL A C 1
ATOM 3315 O O . VAL A 1 433 ? -6.855 6.992 8.488 1.00 63.16 433 VAL A O 1
ATOM 3318 N N . ASN A 1 434 ? -8.706 8.018 7.818 1.00 58.75 434 ASN A N 1
ATOM 3319 C CA . ASN A 1 434 ? -8.867 7.207 6.614 1.00 58.75 434 ASN A CA 1
ATOM 3320 C C . ASN A 1 434 ? -7.752 7.454 5.584 1.00 58.75 434 ASN A C 1
ATOM 3322 O O . ASN A 1 434 ? -7.275 6.511 4.980 1.00 58.75 434 ASN A O 1
ATOM 3326 N N . MET A 1 435 ? -7.264 8.684 5.424 1.00 58.94 435 MET A N 1
ATOM 3327 C CA . MET A 1 435 ? -6.134 9.020 4.553 1.00 58.94 435 MET A CA 1
ATOM 3328 C C . MET A 1 435 ? -4.831 8.427 5.096 1.00 58.94 435 MET A C 1
ATOM 3330 O O . MET A 1 435 ? -4.034 7.868 4.343 1.00 58.94 435 MET A O 1
ATOM 3334 N N . LEU A 1 436 ? -4.618 8.531 6.411 1.00 52.00 436 LEU A N 1
ATOM 3335 C CA . LEU A 1 436 ? -3.498 7.903 7.092 1.00 52.00 436 LEU A CA 1
ATOM 3336 C C . LEU A 1 436 ? -3.637 6.388 7.000 1.00 52.00 436 LEU A C 1
ATOM 3338 O O . LEU A 1 436 ? -2.671 5.766 6.615 1.00 52.00 436 LEU A O 1
ATOM 3342 N N . VAL A 1 437 ? -4.801 5.791 7.246 1.00 50.41 437 VAL A N 1
ATOM 3343 C CA . VAL A 1 437 ? -5.052 4.339 7.241 1.00 50.41 437 VAL A CA 1
ATOM 3344 C C . VAL A 1 437 ? -5.006 3.757 5.829 1.00 50.41 437 VAL A C 1
ATOM 3346 O O . VAL A 1 437 ? -4.301 2.783 5.634 1.00 50.41 437 VAL A O 1
ATOM 3349 N N . GLN A 1 438 ? -5.630 4.354 4.814 1.00 43.34 438 GLN A N 1
ATOM 3350 C CA . GLN A 1 438 ? -5.531 3.890 3.421 1.00 43.34 438 GLN A CA 1
ATOM 3351 C C . GLN A 1 438 ? -4.098 3.960 2.887 1.00 43.34 438 GLN A C 1
ATOM 3353 O O . GLN A 1 438 ? -3.705 3.099 2.108 1.00 43.34 438 GLN A O 1
ATOM 3358 N N . LYS A 1 439 ? -3.285 4.926 3.342 1.00 42.97 439 LYS A N 1
ATOM 3359 C CA . LYS A 1 439 ? -1.843 4.931 3.050 1.00 42.97 439 LYS A CA 1
ATOM 3360 C C . LYS A 1 439 ? -1.028 4.068 4.017 1.00 42.97 439 LYS A C 1
ATOM 3362 O O . LYS A 1 439 ? 0.022 3.600 3.617 1.00 42.97 439 LYS A O 1
ATOM 3367 N N . SER A 1 440 ? -1.493 3.795 5.239 1.00 34.59 440 SER A N 1
ATOM 3368 C CA . SER A 1 440 ? -0.780 3.010 6.267 1.00 34.59 440 SER A CA 1
ATOM 3369 C C . SER A 1 440 ? -1.062 1.518 6.201 1.00 34.59 440 SER A C 1
ATOM 3371 O O . SER A 1 440 ? -0.222 0.749 6.626 1.00 34.59 440 SER A O 1
ATOM 3373 N N . VAL A 1 441 ? -2.192 1.051 5.688 1.00 30.34 441 VAL A N 1
ATOM 3374 C CA . VAL A 1 441 ? -2.459 -0.393 5.601 1.00 30.34 441 VAL A CA 1
ATOM 3375 C C . VAL A 1 441 ? -1.490 -1.076 4.619 1.00 30.34 441 VAL A C 1
ATOM 3377 O O . VAL A 1 441 ? -1.044 -2.175 4.936 1.00 30.34 441 VAL A O 1
ATOM 3380 N N . PRO A 1 442 ? -1.010 -0.403 3.551 1.00 29.70 442 PRO A N 1
ATOM 3381 C CA . PRO A 1 442 ? 0.157 -0.867 2.798 1.00 29.70 442 PRO A CA 1
ATOM 3382 C C . PRO A 1 442 ? 1.512 -0.419 3.394 1.00 29.70 442 PRO A C 1
ATOM 3384 O O . PRO A 1 442 ? 2.498 -1.138 3.265 1.00 29.70 442 PRO A O 1
ATOM 3387 N N . TYR A 1 443 ? 1.604 0.742 4.071 1.00 29.14 443 TYR A N 1
ATOM 3388 C CA . TYR A 1 443 ? 2.895 1.271 4.568 1.00 29.14 443 TYR A CA 1
ATOM 3389 C C . TYR A 1 443 ? 3.340 0.775 5.953 1.00 29.14 443 TYR A C 1
ATOM 3391 O O . TYR A 1 443 ? 4.540 0.708 6.197 1.00 29.14 443 TYR A O 1
ATOM 3399 N N . PHE A 1 444 ? 2.447 0.428 6.880 1.00 25.17 444 PHE A N 1
ATOM 3400 C CA . PHE A 1 444 ? 2.813 0.049 8.255 1.00 25.17 444 PHE A CA 1
ATOM 3401 C C . PHE A 1 444 ? 3.459 -1.342 8.307 1.00 25.17 444 PHE A C 1
ATOM 3403 O O . PHE A 1 444 ? 4.277 -1.599 9.188 1.00 25.17 444 PHE A O 1
ATOM 3410 N N . ALA A 1 445 ? 3.165 -2.200 7.322 1.00 28.17 445 ALA A N 1
ATOM 3411 C CA . ALA A 1 445 ? 3.869 -3.464 7.103 1.00 28.17 445 ALA A CA 1
ATOM 3412 C C . ALA A 1 445 ? 5.303 -3.263 6.565 1.00 28.17 445 ALA A C 1
ATOM 3414 O O . ALA A 1 445 ? 6.159 -4.115 6.784 1.00 28.17 445 ALA A O 1
ATOM 3415 N N . HIS A 1 446 ? 5.599 -2.117 5.934 1.00 30.59 446 HIS A N 1
ATOM 3416 C CA . HIS A 1 446 ? 6.918 -1.804 5.368 1.00 30.59 446 HIS A CA 1
ATOM 3417 C C . HIS A 1 446 ? 7.746 -0.783 6.181 1.00 30.59 446 HIS A C 1
ATOM 3419 O O . HIS A 1 446 ? 8.972 -0.774 6.073 1.00 30.59 446 HIS A O 1
ATOM 3425 N N . SER A 1 447 ? 7.135 0.074 7.012 1.00 28.03 447 SER A N 1
ATOM 3426 C CA . SER A 1 447 ? 7.815 1.245 7.599 1.00 28.03 447 SER A CA 1
ATOM 3427 C C . SER A 1 447 ? 8.392 1.065 9.008 1.00 28.03 447 SER A C 1
ATOM 3429 O O . SER A 1 447 ? 9.096 1.959 9.474 1.00 28.03 447 SER A O 1
ATOM 3431 N N . LEU A 1 448 ? 8.124 -0.035 9.720 1.00 25.47 448 LEU A N 1
ATOM 3432 C CA . LEU A 1 448 ? 8.670 -0.242 11.076 1.00 25.47 448 LEU A CA 1
ATOM 3433 C C . LEU A 1 448 ? 10.091 -0.838 11.105 1.00 25.47 448 LEU A C 1
ATOM 3435 O O . LEU A 1 448 ? 10.705 -0.895 12.167 1.00 25.47 448 LEU A O 1
ATOM 3439 N N . GLY A 1 449 ? 10.663 -1.186 9.949 1.00 32.94 449 GLY A N 1
ATOM 3440 C CA . GLY A 1 449 ? 12.050 -1.652 9.829 1.00 32.94 449 GLY A CA 1
ATOM 3441 C C . GLY A 1 449 ? 13.148 -0.627 10.190 1.00 32.94 449 GLY A C 1
ATOM 3442 O O . GLY A 1 449 ? 14.119 -1.022 10.836 1.00 32.94 449 GLY A O 1
ATOM 3443 N N . PRO A 1 450 ? 13.065 0.676 9.833 1.00 32.44 450 PRO A N 1
ATOM 3444 C CA . PRO A 1 450 ? 14.237 1.555 9.965 1.00 32.44 450 PRO A CA 1
ATOM 3445 C C . PRO A 1 450 ? 14.316 2.388 11.258 1.00 32.44 450 PRO A C 1
ATOM 3447 O O . PRO A 1 450 ? 15.403 2.832 11.624 1.00 32.44 450 PRO A O 1
ATOM 3450 N N . ALA A 1 451 ? 13.208 2.641 11.967 1.00 24.36 451 ALA A N 1
ATOM 3451 C CA . ALA A 1 451 ? 13.173 3.686 13.005 1.00 24.36 451 ALA A CA 1
ATOM 3452 C C . ALA A 1 451 ? 13.738 3.275 14.383 1.00 24.36 451 ALA A C 1
ATOM 3454 O O . ALA A 1 451 ? 13.999 4.142 15.215 1.00 24.36 451 ALA A O 1
ATOM 3455 N N . VAL A 1 452 ? 13.977 1.982 14.634 1.00 26.09 452 VAL A N 1
ATOM 3456 C CA . VAL A 1 452 ? 14.554 1.497 15.910 1.00 26.09 452 VAL A CA 1
ATOM 3457 C C . VAL A 1 452 ? 16.085 1.314 15.832 1.00 26.09 452 VAL A C 1
ATOM 3459 O O . VAL A 1 452 ? 16.753 1.135 16.849 1.00 26.09 452 VAL A O 1
ATOM 3462 N N . LEU A 1 453 ? 16.690 1.459 14.647 1.00 30.84 453 LEU A N 1
ATOM 3463 C CA . LEU A 1 453 ? 18.128 1.236 14.424 1.00 30.84 453 LEU A CA 1
ATOM 3464 C C . LEU A 1 453 ? 19.054 2.369 14.917 1.00 30.84 453 LEU A C 1
ATOM 3466 O O . LEU A 1 453 ? 20.272 2.200 14.930 1.00 30.84 453 LEU A O 1
ATOM 3470 N N . THR A 1 454 ? 18.532 3.511 15.367 1.00 28.03 454 THR A N 1
ATOM 3471 C CA . THR A 1 454 ? 19.350 4.702 15.679 1.00 28.03 454 THR A CA 1
ATOM 3472 C C . THR A 1 454 ? 19.731 4.893 17.152 1.00 28.03 454 THR A C 1
ATOM 3474 O O . THR A 1 454 ? 20.453 5.839 17.462 1.00 28.03 454 THR A O 1
ATOM 3477 N N . ALA A 1 455 ? 19.360 3.990 18.069 1.00 25.80 455 ALA A N 1
ATOM 3478 C CA . ALA A 1 455 ? 19.724 4.122 19.491 1.00 25.80 455 ALA A CA 1
ATOM 3479 C C . ALA A 1 455 ? 20.962 3.312 19.944 1.00 25.80 455 ALA A C 1
ATOM 3481 O O . ALA A 1 455 ? 21.424 3.503 21.067 1.00 25.80 455 ALA A O 1
ATOM 3482 N N . ALA A 1 456 ? 21.550 2.455 19.098 1.00 27.17 456 ALA A N 1
ATOM 3483 C CA . ALA A 1 456 ? 22.666 1.572 19.487 1.00 27.17 456 ALA A CA 1
ATOM 3484 C C . ALA A 1 456 ? 24.018 1.904 18.816 1.00 27.17 456 ALA A C 1
ATOM 3486 O O . ALA A 1 456 ? 24.938 1.091 18.804 1.00 27.17 456 ALA A O 1
ATOM 3487 N N . GLY A 1 457 ? 24.166 3.109 18.259 1.00 28.17 457 GLY A N 1
ATOM 3488 C CA . GLY A 1 457 ? 25.381 3.550 17.570 1.00 28.17 457 GLY A CA 1
ATOM 3489 C C . GLY A 1 457 ? 26.291 4.440 18.418 1.00 28.17 457 GLY A C 1
ATOM 3490 O O . GLY A 1 457 ? 26.440 5.621 18.112 1.00 28.17 457 GLY A O 1
ATOM 3491 N N . ARG A 1 458 ? 26.952 3.904 19.454 1.00 28.92 458 ARG A N 1
ATOM 3492 C CA . ARG A 1 458 ? 28.176 4.524 20.001 1.00 28.92 458 ARG A CA 1
ATOM 3493 C C . ARG A 1 458 ? 29.284 3.489 20.179 1.00 28.92 458 ARG A C 1
ATOM 3495 O O . ARG A 1 458 ? 29.134 2.500 20.881 1.00 28.92 458 ARG A O 1
ATOM 3502 N N . LYS A 1 459 ? 30.389 3.773 19.483 1.00 33.00 459 LYS A N 1
ATOM 3503 C CA . LYS A 1 459 ? 31.647 3.025 19.361 1.00 33.00 459 LYS A CA 1
ATOM 3504 C C . LYS A 1 459 ? 32.106 2.357 20.661 1.00 33.00 459 LYS A C 1
ATOM 3506 O O . LYS A 1 459 ? 32.261 3.026 21.677 1.00 33.00 459 LYS A O 1
ATOM 3511 N N . GLY A 1 460 ? 32.479 1.085 20.554 1.00 28.30 460 GLY A N 1
ATOM 3512 C CA . GLY A 1 460 ? 33.271 0.382 21.557 1.00 28.30 460 GLY A CA 1
ATOM 3513 C C . GLY A 1 460 ? 33.450 -1.087 21.193 1.00 28.30 460 GLY A C 1
ATOM 3514 O O . GLY A 1 460 ? 32.518 -1.862 21.342 1.00 28.30 460 GLY A O 1
ATOM 3515 N N . PHE A 1 461 ? 34.631 -1.425 20.670 1.00 35.50 461 PHE A N 1
ATOM 3516 C CA . PHE A 1 461 ? 35.302 -2.732 20.738 1.00 35.50 461 PHE A CA 1
ATOM 3517 C C . PHE A 1 461 ? 34.441 -3.910 21.257 1.00 35.50 461 PHE A C 1
ATOM 3519 O O . PHE A 1 461 ? 34.254 -4.054 22.464 1.00 35.50 461 PHE A O 1
ATOM 3526 N N . LEU A 1 462 ? 33.972 -4.797 20.373 1.00 31.89 462 LEU A N 1
ATOM 3527 C CA . LEU A 1 462 ? 33.404 -6.085 20.785 1.00 31.89 462 LEU A CA 1
ATOM 3528 C C . LEU A 1 462 ? 34.140 -7.233 20.091 1.00 31.89 462 LEU A C 1
ATOM 3530 O O . LEU A 1 462 ? 34.068 -7.424 18.881 1.00 31.89 462 LEU A O 1
ATOM 3534 N N . ASN A 1 463 ? 34.884 -7.964 20.922 1.00 29.75 463 ASN A N 1
ATOM 3535 C CA . ASN A 1 463 ? 35.604 -9.196 20.626 1.00 29.75 463 ASN A CA 1
ATOM 3536 C C . ASN A 1 463 ? 34.691 -10.262 19.992 1.00 29.75 463 ASN A C 1
ATOM 3538 O O . ASN A 1 463 ? 33.535 -10.412 20.388 1.00 29.75 463 ASN A O 1
ATOM 3542 N N . SER A 1 464 ? 35.253 -11.109 19.120 1.00 33.12 464 SER A N 1
ATOM 3543 C CA . SER A 1 464 ? 34.548 -12.230 18.467 1.00 33.12 464 SER A CA 1
ATOM 3544 C C . SER A 1 464 ? 33.931 -13.264 19.429 1.00 33.12 464 SER A C 1
ATOM 3546 O O . SER A 1 464 ? 33.105 -14.074 19.016 1.00 33.12 464 SER A O 1
ATOM 3548 N N . ARG A 1 465 ? 34.251 -13.215 20.731 1.00 29.77 465 ARG A N 1
ATOM 3549 C CA . ARG A 1 465 ? 33.646 -14.074 21.763 1.00 29.77 465 ARG A CA 1
ATOM 3550 C C . ARG A 1 465 ? 32.182 -13.744 22.082 1.00 29.77 465 ARG A C 1
ATOM 3552 O O . ARG A 1 465 ? 31.460 -14.645 22.490 1.00 29.77 465 ARG A O 1
ATOM 3559 N N . THR A 1 466 ? 31.719 -12.512 21.867 1.00 28.89 466 THR A N 1
ATOM 3560 C CA . THR A 1 466 ? 30.335 -12.109 22.204 1.00 28.89 466 THR A CA 1
ATOM 3561 C C . THR A 1 466 ? 29.308 -12.566 21.154 1.00 28.89 466 THR A C 1
ATOM 3563 O O . THR A 1 466 ? 28.119 -12.671 21.440 1.00 28.89 466 THR A O 1
ATOM 3566 N N . ILE A 1 467 ? 29.763 -12.895 19.940 1.00 35.59 467 ILE A N 1
ATOM 3567 C CA . ILE A 1 467 ? 28.909 -13.354 18.829 1.00 35.59 467 ILE A CA 1
ATOM 3568 C C . ILE A 1 467 ? 28.484 -14.819 19.031 1.00 35.59 467 ILE A C 1
ATOM 3570 O O . ILE A 1 467 ? 27.340 -15.180 18.754 1.00 35.59 467 ILE A O 1
ATOM 3574 N N . SER A 1 468 ? 29.356 -15.647 19.619 1.00 33.94 468 SER A N 1
ATOM 3575 C CA . SER A 1 468 ? 29.034 -17.041 19.954 1.00 33.94 468 SER A CA 1
ATOM 3576 C C . SER A 1 468 ? 27.872 -17.142 20.953 1.00 33.94 468 SER A C 1
ATOM 3578 O O . SER A 1 468 ? 26.982 -17.971 20.765 1.00 33.94 468 SER A O 1
ATOM 3580 N N . SER A 1 469 ? 27.803 -16.256 21.955 1.00 30.89 469 SER A N 1
ATOM 3581 C CA . SER A 1 469 ? 26.751 -16.311 22.979 1.00 30.89 469 SER A CA 1
ATOM 3582 C C . SER A 1 469 ? 25.361 -15.896 22.479 1.00 30.89 469 SER A C 1
ATOM 3584 O O . SER A 1 469 ? 24.374 -16.407 22.997 1.00 30.89 469 SER A O 1
ATOM 3586 N N . MET A 1 470 ? 25.255 -15.022 21.466 1.00 31.61 470 MET A N 1
ATOM 3587 C CA . MET A 1 470 ? 23.951 -14.640 20.886 1.00 31.61 470 MET A CA 1
ATOM 3588 C C . MET A 1 470 ? 23.389 -15.704 19.932 1.00 31.61 470 MET A C 1
ATOM 3590 O O . MET A 1 470 ? 22.178 -15.915 19.901 1.00 31.61 470 MET A O 1
ATOM 3594 N N . SER A 1 471 ? 24.250 -16.415 19.191 1.00 44.34 471 SER A N 1
ATOM 3595 C CA . SER A 1 471 ? 23.819 -17.565 18.375 1.00 44.34 471 SER A CA 1
ATOM 3596 C C . SER A 1 471 ? 23.284 -18.716 19.238 1.00 44.34 471 SER A C 1
ATOM 3598 O O . SER A 1 471 ? 22.294 -19.350 18.880 1.00 44.34 471 SER A O 1
ATOM 3600 N N . ALA A 1 472 ? 23.875 -18.916 20.424 1.00 46.06 472 ALA A N 1
ATOM 3601 C CA . ALA A 1 472 ? 23.416 -19.903 21.394 1.00 46.06 472 ALA A CA 1
ATOM 3602 C C . ALA A 1 472 ? 22.037 -19.539 21.979 1.00 46.06 472 ALA A C 1
ATOM 3604 O O . ALA A 1 472 ? 21.155 -20.392 22.025 1.00 46.06 472 ALA A O 1
ATOM 3605 N N . SER A 1 473 ? 21.800 -18.267 22.340 1.00 52.28 473 SER A N 1
ATOM 3606 C CA . SER A 1 473 ? 20.518 -17.846 22.930 1.00 52.28 473 SER A CA 1
ATOM 3607 C C . SER A 1 473 ? 19.356 -17.815 21.931 1.00 52.28 473 SER A C 1
ATOM 3609 O O . SER A 1 473 ? 18.218 -18.091 22.309 1.00 52.28 473 SER A O 1
ATOM 3611 N N . LEU A 1 474 ? 19.618 -17.485 20.658 1.00 59.28 474 LEU A N 1
ATOM 3612 C CA . LEU A 1 474 ? 18.610 -17.579 19.596 1.00 59.28 474 LEU A CA 1
ATOM 3613 C C . LEU A 1 474 ? 18.267 -19.043 19.293 1.00 59.28 474 LEU A C 1
ATOM 3615 O O . LEU A 1 474 ? 17.093 -19.369 19.127 1.00 59.28 474 LEU A O 1
ATOM 3619 N N . GLY A 1 475 ? 19.274 -19.924 19.283 1.00 62.50 475 GLY A N 1
ATOM 3620 C CA . GLY A 1 475 ? 19.074 -21.367 19.174 1.00 62.50 475 GLY A CA 1
ATOM 3621 C C . GLY A 1 475 ? 18.101 -21.873 20.237 1.00 62.50 475 GLY A C 1
ATOM 3622 O O . GLY A 1 475 ? 17.072 -22.451 19.892 1.00 62.50 475 GLY A O 1
ATOM 3623 N N . ASP A 1 476 ? 18.361 -21.577 21.511 1.00 69.00 476 ASP A N 1
ATOM 3624 C CA . ASP A 1 476 ? 17.517 -22.029 22.623 1.00 69.00 476 ASP A CA 1
ATOM 3625 C C . ASP A 1 476 ? 16.070 -21.522 22.517 1.00 69.00 476 ASP A C 1
ATOM 3627 O O . ASP A 1 476 ? 15.130 -22.282 22.751 1.00 69.00 476 ASP A O 1
ATOM 3631 N N . ALA A 1 477 ? 15.851 -20.262 22.126 1.00 73.12 477 ALA A N 1
ATOM 3632 C CA . ALA A 1 477 ? 14.502 -19.720 21.944 1.00 73.12 477 ALA A CA 1
ATOM 3633 C C . ALA A 1 477 ? 13.738 -20.415 20.800 1.00 73.12 477 ALA A C 1
ATOM 3635 O O . ALA A 1 477 ? 12.551 -20.712 20.940 1.00 73.12 477 ALA A O 1
ATOM 3636 N N . LEU A 1 478 ? 14.418 -20.719 19.689 1.00 76.44 478 LEU A N 1
ATOM 3637 C CA . LEU A 1 478 ? 13.827 -21.411 18.541 1.00 76.44 478 LEU A CA 1
ATOM 3638 C C . LEU A 1 478 ? 13.542 -22.890 18.833 1.00 76.44 478 LEU A C 1
ATOM 3640 O O . LEU A 1 478 ? 12.514 -23.404 18.393 1.00 76.44 478 LEU A O 1
ATOM 3644 N N . TYR A 1 479 ? 14.416 -23.570 19.582 1.00 77.31 479 TYR A N 1
ATOM 3645 C CA . TYR A 1 479 ? 14.192 -24.955 20.016 1.00 77.31 479 TYR A CA 1
ATOM 3646 C C . TYR A 1 479 ? 13.046 -25.073 21.024 1.00 77.31 479 TYR A C 1
ATOM 3648 O O . TYR A 1 479 ? 12.335 -26.075 21.020 1.00 77.31 479 TYR A O 1
ATOM 3656 N N . ASN A 1 480 ? 12.841 -24.046 21.852 1.00 82.25 480 ASN A N 1
ATOM 3657 C CA . ASN A 1 480 ? 11.762 -23.992 22.839 1.00 82.25 480 ASN A CA 1
ATOM 3658 C C . ASN A 1 480 ? 10.444 -23.423 22.283 1.00 82.25 480 ASN A C 1
ATOM 3660 O O . ASN A 1 480 ? 9.479 -23.268 23.037 1.00 82.25 480 ASN A O 1
ATOM 3664 N N . ALA A 1 481 ? 10.374 -23.109 20.984 1.00 81.00 481 ALA A N 1
ATOM 3665 C CA . ALA A 1 481 ? 9.138 -22.662 20.357 1.00 81.00 481 ALA A CA 1
ATOM 3666 C C . ALA A 1 481 ? 8.049 -23.753 20.471 1.00 81.00 481 ALA A C 1
ATOM 3668 O O . ALA A 1 481 ? 8.341 -24.937 20.270 1.00 81.00 481 ALA A O 1
ATOM 3669 N N . PRO A 1 482 ? 6.785 -23.390 20.768 1.00 86.38 482 PRO A N 1
ATOM 3670 C CA . PRO A 1 482 ? 5.704 -24.362 20.886 1.00 86.38 482 PRO A CA 1
ATOM 3671 C C . PRO A 1 482 ? 5.576 -25.229 19.624 1.00 86.38 482 PRO A C 1
ATOM 3673 O O . PRO A 1 482 ? 5.517 -24.687 18.517 1.00 86.38 482 PRO A O 1
ATOM 3676 N N . PRO A 1 483 ? 5.510 -26.568 19.750 1.00 89.94 483 PRO A N 1
ATOM 3677 C CA . PRO A 1 483 ? 5.423 -27.436 18.588 1.00 89.94 483 PRO A CA 1
ATOM 3678 C C . PRO A 1 483 ? 4.072 -27.265 17.892 1.00 89.94 483 PRO A C 1
ATOM 3680 O O . PRO A 1 483 ? 3.027 -27.116 18.530 1.00 89.94 483 PRO A O 1
ATOM 3683 N N . THR A 1 484 ? 4.081 -27.354 16.564 1.00 95.56 484 THR A N 1
ATOM 3684 C CA . THR A 1 484 ? 2.841 -27.446 15.789 1.00 95.56 484 THR A CA 1
ATOM 3685 C C . THR A 1 484 ? 2.284 -28.855 15.907 1.00 95.56 484 THR A C 1
ATOM 3687 O O . THR A 1 484 ? 2.914 -29.816 15.467 1.00 95.56 484 THR A O 1
ATOM 3690 N N . LYS A 1 485 ? 1.100 -28.980 16.502 1.00 97.06 485 LYS A N 1
ATOM 3691 C CA . LYS A 1 485 ? 0.376 -30.251 16.598 1.00 97.06 485 LYS A CA 1
ATOM 3692 C C . LYS A 1 485 ? -0.481 -30.429 15.356 1.00 97.06 485 LYS A C 1
ATOM 3694 O O . LYS A 1 485 ? -1.128 -29.474 14.933 1.00 97.06 485 LYS A O 1
ATOM 3699 N N . VAL A 1 486 ? -0.485 -31.628 14.781 1.00 97.88 486 VAL A N 1
ATOM 3700 C CA . VAL A 1 486 ? -1.245 -31.952 13.569 1.00 97.88 486 VAL A CA 1
ATOM 3701 C C . VAL A 1 486 ? -2.001 -33.254 13.790 1.00 97.88 486 VAL A C 1
ATOM 3703 O O . VAL A 1 486 ? -1.390 -34.271 14.107 1.00 97.88 486 VAL A O 1
ATOM 3706 N N . THR A 1 487 ? -3.309 -33.225 13.561 1.00 98.06 487 THR A N 1
ATOM 3707 C CA . THR A 1 487 ? -4.194 -34.392 13.603 1.00 98.06 487 THR A CA 1
ATOM 3708 C C . THR A 1 487 ? -4.907 -34.522 12.263 1.00 98.06 487 THR A C 1
ATOM 3710 O O . THR A 1 487 ? -5.330 -33.527 11.680 1.00 98.06 487 THR A O 1
ATOM 3713 N N . THR A 1 488 ? -5.030 -35.745 11.747 1.00 97.25 488 THR A N 1
ATOM 3714 C CA . THR A 1 488 ? -5.777 -36.019 10.509 1.00 97.25 488 THR A CA 1
ATOM 3715 C C . THR A 1 488 ? -7.080 -36.722 10.860 1.00 97.25 488 THR A C 1
ATOM 3717 O O . THR A 1 488 ? -7.062 -37.776 11.492 1.00 97.25 488 THR A O 1
ATOM 3720 N N . LEU A 1 489 ? -8.207 -36.137 10.462 1.00 96.75 489 LEU A N 1
ATOM 3721 C CA . LEU A 1 489 ? -9.533 -36.716 10.651 1.00 96.75 489 LEU A CA 1
ATOM 3722 C C . LEU A 1 489 ? -9.753 -37.923 9.716 1.00 96.75 489 LEU A C 1
ATOM 3724 O O . LEU A 1 489 ? -9.088 -38.028 8.682 1.00 96.75 489 LEU A O 1
ATOM 3728 N N . PRO A 1 490 ? -10.723 -38.815 10.004 1.00 94.75 490 PRO A N 1
ATOM 3729 C CA . PRO A 1 490 ? -10.994 -39.992 9.169 1.00 94.75 490 PRO A CA 1
ATOM 3730 C C . PRO A 1 490 ? -11.323 -39.672 7.701 1.00 94.75 490 PRO A C 1
ATOM 3732 O O . PRO A 1 490 ? -11.003 -40.454 6.805 1.00 94.75 490 PRO A O 1
ATOM 3735 N N . ASN A 1 491 ? -11.923 -38.507 7.436 1.00 93.25 491 ASN A N 1
ATOM 3736 C CA . ASN A 1 491 ? -12.232 -38.030 6.085 1.00 93.25 491 ASN A CA 1
ATOM 3737 C C . ASN A 1 491 ? -11.015 -37.440 5.340 1.00 93.25 491 ASN A C 1
ATOM 3739 O O . ASN A 1 491 ? -11.126 -37.104 4.165 1.00 93.25 491 ASN A O 1
ATOM 3743 N N . GLY A 1 492 ? -9.845 -37.358 5.983 1.00 93.81 492 GLY A N 1
ATOM 3744 C CA . GLY A 1 492 ? -8.599 -36.848 5.406 1.00 93.81 492 GLY A CA 1
ATOM 3745 C C . GLY A 1 492 ? -8.316 -35.370 5.686 1.00 93.81 492 GLY A C 1
ATOM 3746 O O . GLY A 1 492 ? -7.220 -34.914 5.361 1.00 93.81 492 GLY A O 1
ATOM 3747 N N . LEU A 1 493 ? -9.243 -34.639 6.318 1.00 96.25 493 LEU A N 1
ATOM 3748 C CA . LEU A 1 493 ? -9.012 -33.254 6.731 1.00 96.25 493 LEU A CA 1
ATOM 3749 C C . LEU A 1 493 ? -7.895 -33.186 7.767 1.00 96.25 493 LEU A C 1
ATOM 3751 O O . LEU A 1 493 ? -7.916 -33.899 8.772 1.00 96.25 493 LEU A O 1
ATOM 3755 N N . ARG A 1 494 ? -6.933 -32.295 7.544 1.00 97.56 494 ARG A N 1
ATOM 3756 C CA . ARG A 1 494 ? -5.841 -32.056 8.490 1.00 97.56 494 ARG A CA 1
ATOM 3757 C C . ARG A 1 494 ? -6.170 -30.851 9.353 1.00 97.56 494 ARG A C 1
ATOM 3759 O O . ARG A 1 494 ? -6.534 -29.800 8.840 1.00 97.56 494 ARG A O 1
ATOM 3766 N N . VAL A 1 495 ? -6.016 -31.009 10.658 1.00 98.19 495 VAL A N 1
ATOM 3767 C CA . VAL A 1 495 ? -6.207 -29.959 11.655 1.00 98.19 495 VAL A CA 1
ATOM 3768 C C . VAL A 1 495 ? -4.866 -29.704 12.314 1.00 98.19 495 VAL A C 1
ATOM 3770 O O . VAL A 1 495 ? -4.265 -30.620 12.875 1.00 98.19 495 VAL A O 1
ATOM 3773 N N . ALA A 1 496 ? -4.383 -28.473 12.235 1.00 98.19 496 ALA A N 1
ATOM 3774 C CA . ALA A 1 496 ? -3.087 -28.088 12.753 1.00 98.19 496 ALA A CA 1
ATOM 3775 C C . ALA A 1 496 ? -3.188 -26.865 13.649 1.00 98.19 496 ALA A C 1
ATOM 3777 O O . ALA A 1 496 ? -3.845 -25.883 13.313 1.00 98.19 496 ALA A O 1
ATOM 3778 N N . THR A 1 497 ? -2.522 -26.916 14.797 1.00 97.69 497 THR A N 1
ATOM 3779 C CA . THR A 1 497 ? -2.562 -25.814 15.755 1.00 97.69 497 THR A CA 1
ATOM 3780 C C . THR A 1 497 ? -1.188 -25.508 16.320 1.00 97.69 497 THR A C 1
ATOM 3782 O O . THR A 1 497 ? -0.443 -26.433 16.662 1.00 97.69 497 THR A O 1
ATOM 3785 N N . GLN A 1 498 ? -0.895 -24.227 16.520 1.00 95.19 498 GLN A N 1
ATOM 3786 C CA . GLN A 1 498 ? 0.229 -23.787 17.340 1.00 95.19 498 GLN A CA 1
ATOM 3787 C C . GLN A 1 498 ? -0.249 -22.861 18.454 1.00 95.19 498 GLN A C 1
ATOM 3789 O O . GLN A 1 498 ? -0.869 -21.829 18.203 1.00 95.19 498 GLN A O 1
ATOM 3794 N N . HIS A 1 499 ? 0.097 -23.220 19.688 1.00 92.75 499 HIS A N 1
ATOM 3795 C CA . HIS A 1 499 ? -0.165 -22.375 20.842 1.00 92.75 499 HIS A CA 1
ATOM 3796 C C . HIS A 1 499 ? 0.809 -21.189 20.874 1.00 92.75 499 HIS A C 1
ATOM 3798 O O . HIS A 1 499 ? 2.017 -21.386 20.748 1.00 92.75 499 HIS A O 1
ATOM 3804 N N . THR A 1 500 ? 0.304 -19.973 21.068 1.00 88.00 500 THR A N 1
ATOM 3805 C CA . THR A 1 500 ? 1.100 -18.750 21.265 1.00 88.00 500 THR A CA 1
ATOM 3806 C C . THR A 1 500 ? 0.597 -17.983 22.486 1.00 88.00 500 THR A C 1
ATOM 3808 O O . THR A 1 500 ? -0.581 -18.047 22.833 1.00 88.00 500 THR A O 1
ATOM 3811 N N . PHE A 1 501 ? 1.476 -17.213 23.132 1.00 85.62 501 PHE A N 1
ATOM 3812 C CA . PHE A 1 501 ? 1.162 -16.452 24.353 1.00 85.62 501 PHE A CA 1
ATOM 3813 C C . PHE A 1 501 ? 0.424 -15.119 24.086 1.00 85.62 501 PHE A C 1
ATOM 3815 O O . PHE A 1 501 ? 0.552 -14.161 24.847 1.00 85.62 501 PHE A O 1
ATOM 3822 N N . THR A 1 502 ? -0.335 -15.037 22.991 1.00 89.62 502 THR A N 1
ATOM 3823 C CA . THR A 1 502 ? -1.108 -13.855 22.575 1.00 89.62 502 THR A CA 1
ATOM 3824 C C . THR A 1 502 ? -2.520 -13.873 23.170 1.00 89.62 502 THR A C 1
ATOM 3826 O O . THR A 1 502 ? -2.970 -14.885 23.699 1.00 89.62 502 THR A O 1
ATOM 3829 N N . GLN A 1 503 ? -3.243 -12.749 23.092 1.00 87.88 503 GLN A N 1
ATOM 3830 C CA . GLN A 1 503 ? -4.659 -12.666 23.508 1.00 87.88 503 GLN A CA 1
ATOM 3831 C C . GLN A 1 503 ? -5.641 -12.830 22.335 1.00 87.88 503 GLN A C 1
ATOM 3833 O O . GLN A 1 503 ? -6.815 -13.145 22.528 1.00 87.88 503 GLN A O 1
ATOM 3838 N N . SER A 1 504 ? -5.160 -12.637 21.108 1.00 93.62 504 SER A N 1
ATOM 3839 C CA . SER A 1 504 ? -5.873 -12.940 19.869 1.00 93.62 504 SER A CA 1
ATOM 3840 C C . SER A 1 504 ? -5.462 -14.306 19.329 1.00 93.62 504 SER A C 1
ATOM 3842 O O . SER A 1 504 ? -4.356 -14.787 19.597 1.00 93.62 504 SER A O 1
ATOM 3844 N N . ALA A 1 505 ? -6.360 -14.912 18.559 1.00 96.19 505 ALA A N 1
ATOM 3845 C CA . ALA A 1 505 ? -6.145 -16.138 17.811 1.00 96.19 505 ALA A CA 1
ATOM 3846 C C . ALA A 1 505 ? -6.613 -15.952 16.364 1.00 96.19 505 ALA A C 1
ATOM 3848 O O . ALA A 1 505 ? -7.549 -15.202 16.094 1.00 96.19 505 ALA A O 1
ATOM 3849 N N . THR A 1 506 ? -5.984 -16.668 15.444 1.00 97.69 506 THR A N 1
ATOM 3850 C CA . THR A 1 506 ? -6.432 -16.787 14.058 1.00 97.69 506 THR A CA 1
ATOM 3851 C C . THR A 1 506 ? -6.772 -18.240 13.784 1.00 97.69 506 THR A C 1
ATOM 3853 O O . THR A 1 506 ? -5.989 -19.125 14.124 1.00 97.69 506 THR A O 1
ATOM 3856 N N . VAL A 1 507 ? -7.929 -18.486 13.177 1.00 97.75 507 VAL A N 1
ATOM 3857 C CA . VAL A 1 507 ? -8.351 -19.798 12.679 1.00 97.75 507 VAL A CA 1
ATOM 3858 C C . VAL A 1 507 ? -8.755 -19.662 11.220 1.00 97.75 507 VAL A C 1
ATOM 3860 O O . VAL A 1 507 ? -9.412 -18.696 10.851 1.00 97.75 507 VAL A O 1
ATOM 3863 N N . GLY A 1 508 ? -8.370 -20.609 10.375 1.00 97.69 508 GLY A N 1
ATOM 3864 C CA . GLY A 1 508 ? -8.703 -20.563 8.958 1.00 97.69 508 GLY A CA 1
ATOM 3865 C C . GLY A 1 508 ? -8.680 -21.925 8.291 1.00 97.69 508 GLY A C 1
ATOM 3866 O O . GLY A 1 508 ? -8.222 -22.914 8.868 1.00 97.69 508 GLY A O 1
ATOM 3867 N N . VAL A 1 509 ? -9.180 -21.954 7.062 1.00 98.19 509 VAL A N 1
ATOM 3868 C CA . VAL A 1 509 ? -9.183 -23.115 6.180 1.00 98.19 509 VAL A CA 1
ATOM 3869 C C . VAL A 1 509 ? -8.375 -22.771 4.936 1.00 98.19 509 VAL A C 1
ATOM 3871 O O . VAL A 1 509 ? -8.731 -21.869 4.179 1.00 98.19 509 VAL A O 1
ATOM 3874 N N . TRP A 1 510 ? -7.292 -23.512 4.735 1.00 97.94 510 TRP A N 1
ATOM 3875 C CA . TRP A 1 510 ? -6.463 -23.468 3.539 1.00 97.94 510 TRP A CA 1
ATOM 3876 C C . TRP A 1 510 ? -6.897 -24.598 2.622 1.00 97.94 510 TRP A C 1
ATOM 3878 O O . TRP A 1 510 ? -6.917 -25.763 3.028 1.00 97.94 510 TRP A O 1
ATOM 3888 N N . ILE A 1 511 ? -7.250 -24.252 1.393 1.00 96.06 511 ILE A N 1
ATOM 3889 C CA . ILE A 1 511 ? -7.764 -25.177 0.393 1.00 96.06 511 ILE A CA 1
ATOM 3890 C C . ILE A 1 511 ? -6.762 -25.232 -0.749 1.00 96.06 511 ILE A C 1
ATOM 3892 O O . ILE A 1 511 ? -6.350 -24.205 -1.284 1.00 96.06 511 ILE A O 1
ATOM 3896 N N . ASP A 1 512 ? -6.392 -26.443 -1.141 1.00 94.50 512 ASP A N 1
ATOM 3897 C CA . ASP A 1 512 ? -5.581 -26.709 -2.323 1.00 94.50 512 ASP A CA 1
ATOM 3898 C C . ASP A 1 512 ? -6.419 -26.552 -3.601 1.00 94.50 512 ASP A C 1
ATOM 3900 O O . ASP A 1 512 ? -6.750 -27.536 -4.263 1.00 94.50 512 ASP A O 1
ATOM 3904 N N . ALA A 1 513 ? -6.844 -25.323 -3.884 1.00 93.12 513 ALA A N 1
ATOM 3905 C CA . ALA A 1 513 ? -7.702 -24.904 -4.989 1.00 93.12 513 ALA A CA 1
ATOM 3906 C C . ALA A 1 513 ? -7.289 -23.496 -5.458 1.00 93.12 513 ALA A C 1
ATOM 3908 O O . ALA A 1 513 ? -6.648 -22.773 -4.713 1.00 93.12 513 ALA A O 1
ATOM 3909 N N . GLY A 1 514 ? -7.626 -23.103 -6.684 1.00 94.31 514 GLY A N 1
ATOM 3910 C CA . GLY A 1 514 ? -7.160 -21.853 -7.293 1.00 94.31 514 GLY A CA 1
ATOM 3911 C C . GLY A 1 514 ? -7.283 -21.892 -8.815 1.00 94.31 514 GLY A C 1
ATOM 3912 O O . GLY A 1 514 ? -7.754 -22.896 -9.361 1.00 94.31 514 GLY A O 1
ATOM 3913 N N . SER A 1 515 ? -6.836 -20.837 -9.505 1.00 94.75 515 SER A N 1
ATOM 3914 C CA . SER A 1 515 ? -7.014 -20.718 -10.965 1.00 94.75 515 SER A CA 1
ATOM 3915 C C . SER A 1 515 ? -6.343 -21.837 -11.773 1.00 94.75 515 SER A C 1
ATOM 3917 O O . SER A 1 515 ? -6.850 -22.241 -12.818 1.00 94.75 515 SER A O 1
ATOM 3919 N N . ARG A 1 516 ? -5.274 -22.451 -11.247 1.00 93.25 516 ARG A N 1
ATOM 3920 C CA . ARG A 1 516 ? -4.610 -23.614 -11.859 1.00 93.25 516 ARG A CA 1
ATOM 3921 C C . ARG A 1 516 ? -5.531 -24.839 -11.973 1.00 93.25 516 ARG A C 1
ATOM 3923 O O . ARG A 1 516 ? -5.308 -25.707 -12.814 1.00 93.25 516 ARG A O 1
ATOM 3930 N N . TYR A 1 517 ? -6.543 -24.948 -11.113 1.00 91.62 517 TYR A N 1
ATOM 3931 C CA . TYR A 1 517 ? -7.483 -26.076 -11.094 1.00 91.62 517 TYR A CA 1
ATOM 3932 C C . TYR A 1 517 ? -8.759 -25.813 -11.901 1.00 91.62 517 TYR A C 1
ATOM 3934 O O . TYR A 1 517 ? -9.696 -26.616 -11.854 1.00 91.62 517 TYR A O 1
ATOM 3942 N N . GLU A 1 518 ? -8.806 -24.697 -12.621 1.00 93.25 518 GLU A N 1
ATOM 3943 C CA . GLU A 1 518 ? -9.910 -24.326 -13.492 1.00 93.25 518 GLU A CA 1
ATOM 3944 C C . GLU A 1 518 ? -9.707 -24.862 -14.911 1.00 93.25 518 GLU A C 1
ATOM 3946 O O . GLU A 1 518 ? -8.636 -25.328 -15.300 1.00 93.25 518 GLU A O 1
ATOM 3951 N N . THR A 1 519 ? -10.771 -24.798 -15.705 1.00 91.81 519 THR A N 1
ATOM 3952 C CA . THR A 1 519 ? -10.696 -25.007 -17.152 1.00 91.81 519 THR A CA 1
ATOM 3953 C C . THR A 1 519 ? -10.653 -23.657 -17.857 1.00 91.81 519 THR A C 1
ATOM 3955 O O . THR A 1 519 ? -11.117 -22.662 -17.305 1.00 91.81 519 THR A O 1
ATOM 3958 N N . LYS A 1 520 ? -10.184 -23.619 -19.108 1.00 92.19 520 LYS A N 1
ATOM 3959 C CA . LYS A 1 520 ? -10.178 -22.394 -19.925 1.00 92.19 520 LYS A CA 1
ATOM 3960 C C . LYS A 1 520 ? -11.555 -21.722 -20.008 1.00 92.19 520 LYS A C 1
ATOM 3962 O O . LYS A 1 520 ? -11.632 -20.501 -20.044 1.00 92.19 520 LYS A O 1
ATOM 3967 N N . GLN A 1 521 ? -12.636 -22.505 -20.021 1.00 93.19 521 GLN A N 1
ATOM 3968 C CA . GLN A 1 521 ? -14.020 -22.021 -20.106 1.00 93.19 521 GLN A CA 1
ATOM 3969 C C . GLN A 1 521 ? -14.568 -21.516 -18.766 1.00 93.19 521 GLN A C 1
ATOM 3971 O O . GLN A 1 521 ? -15.507 -20.729 -18.744 1.00 93.19 521 GLN A O 1
ATOM 3976 N N . THR A 1 522 ? -14.010 -21.984 -17.650 1.00 93.94 522 THR A N 1
ATOM 3977 C CA . THR A 1 522 ? -14.454 -21.634 -16.293 1.00 93.94 522 THR A CA 1
ATOM 3978 C C . THR A 1 522 ? -13.390 -20.844 -15.535 1.00 93.94 522 THR A C 1
ATOM 3980 O O . THR A 1 522 ? -13.414 -20.814 -14.306 1.00 93.94 522 THR A O 1
ATOM 3983 N N . ASN A 1 523 ? -12.416 -20.256 -16.231 1.00 96.12 523 ASN A N 1
ATOM 3984 C CA . ASN A 1 523 ? -11.366 -19.491 -15.576 1.00 96.12 523 ASN A CA 1
ATOM 3985 C C . ASN A 1 523 ? -11.953 -18.210 -14.962 1.00 96.12 523 ASN A C 1
ATOM 3987 O O . ASN A 1 523 ? -12.714 -17.513 -15.637 1.00 96.12 523 ASN A O 1
ATOM 3991 N N . GLY A 1 524 ? -11.633 -17.959 -13.690 1.00 95.50 524 GLY A N 1
ATOM 3992 C CA . GLY A 1 524 ? -12.203 -16.899 -12.854 1.00 95.50 524 GLY A CA 1
ATOM 3993 C C . GLY A 1 524 ? -13.238 -17.391 -11.833 1.00 95.50 524 GLY A C 1
ATOM 3994 O O . GLY A 1 524 ? -13.726 -16.610 -11.020 1.00 95.50 524 GLY A O 1
ATOM 3995 N N . THR A 1 525 ? -13.579 -18.684 -11.826 1.00 96.31 525 THR A N 1
ATOM 3996 C CA . THR A 1 525 ? -14.587 -19.262 -10.914 1.00 96.31 525 THR A CA 1
ATOM 3997 C C . THR A 1 525 ? -14.135 -19.248 -9.451 1.00 96.31 525 THR A C 1
ATOM 3999 O O . THR A 1 525 ? -14.957 -19.030 -8.564 1.00 96.31 525 THR A O 1
ATOM 4002 N N . ALA A 1 526 ? -12.846 -19.455 -9.180 1.00 94.88 526 ALA A N 1
ATOM 4003 C CA . ALA A 1 526 ? -12.258 -19.443 -7.847 1.00 94.88 526 ALA A CA 1
ATOM 4004 C C . ALA A 1 526 ? -12.385 -18.056 -7.204 1.00 94.88 526 ALA A C 1
ATOM 4006 O O . ALA A 1 526 ? -12.913 -17.939 -6.099 1.00 94.88 526 ALA A O 1
ATOM 4007 N N . HIS A 1 527 ? -11.997 -17.014 -7.943 1.00 96.12 527 HIS A N 1
ATOM 4008 C CA . HIS A 1 527 ? -12.137 -15.623 -7.521 1.00 96.12 527 HIS A CA 1
ATOM 4009 C C . HIS A 1 527 ? -13.614 -15.221 -7.373 1.00 96.12 527 HIS A C 1
ATOM 4011 O O . HIS A 1 527 ? -14.022 -14.636 -6.374 1.00 96.12 527 HIS A O 1
ATOM 4017 N N . PHE A 1 528 ? -14.470 -15.624 -8.317 1.00 95.88 528 PHE A N 1
ATOM 4018 C CA . PHE A 1 528 ? -15.911 -15.370 -8.223 1.00 95.88 528 PHE A CA 1
ATOM 4019 C C . PHE A 1 528 ? -16.523 -15.997 -6.958 1.00 95.88 528 PHE A C 1
ATOM 4021 O O . PHE A 1 528 ? -17.352 -15.389 -6.277 1.00 95.88 528 PHE A O 1
ATOM 4028 N N . LEU A 1 529 ? -16.108 -17.220 -6.618 1.00 94.75 529 LEU A N 1
ATOM 4029 C CA . LEU A 1 529 ? -16.568 -17.916 -5.421 1.00 94.75 529 LEU A CA 1
ATOM 4030 C C . LEU A 1 529 ? -16.131 -17.206 -4.134 1.00 94.75 529 LEU A C 1
ATOM 4032 O O . LEU A 1 529 ? -16.904 -17.165 -3.178 1.00 94.75 529 LEU A O 1
ATOM 4036 N N . GLU A 1 530 ? -14.936 -16.621 -4.113 1.00 94.38 530 GLU A N 1
ATOM 4037 C CA . GLU A 1 530 ? -14.451 -15.804 -3.000 1.00 94.38 530 GLU A CA 1
ATOM 4038 C C . GLU A 1 530 ? -15.392 -14.631 -2.691 1.00 94.38 530 GLU A C 1
ATOM 4040 O O . GLU A 1 530 ? -15.844 -14.499 -1.552 1.00 94.38 530 GLU A O 1
ATOM 4045 N N . HIS A 1 531 ? -15.796 -13.861 -3.707 1.00 92.88 531 HIS A N 1
ATOM 4046 C CA . HIS A 1 531 ? -16.749 -12.753 -3.545 1.00 92.88 531 HIS A CA 1
ATOM 4047 C C . HIS A 1 531 ? -18.096 -13.209 -2.983 1.00 92.88 531 HIS A C 1
ATOM 4049 O O . HIS A 1 531 ? -18.730 -12.510 -2.187 1.00 92.88 531 HIS A O 1
ATOM 4055 N N . LEU A 1 532 ? -18.545 -14.397 -3.390 1.00 92.88 532 LEU A N 1
ATOM 4056 C CA . LEU A 1 532 ? -19.827 -14.957 -2.975 1.00 92.88 532 LEU A CA 1
ATOM 4057 C C . LEU A 1 532 ? -19.791 -15.618 -1.599 1.00 92.88 532 LEU A C 1
ATOM 4059 O O . LEU A 1 532 ? -20.848 -15.755 -0.977 1.00 92.88 532 LEU A O 1
ATOM 4063 N N . ALA A 1 533 ? -18.613 -16.007 -1.108 1.00 87.50 533 ALA A N 1
ATOM 4064 C CA . ALA A 1 533 ? -18.453 -16.709 0.162 1.00 87.50 533 ALA A CA 1
ATOM 4065 C C . ALA A 1 533 ? -19.093 -15.935 1.331 1.00 87.50 533 ALA A C 1
ATOM 4067 O O . ALA A 1 533 ? -19.724 -16.526 2.206 1.00 87.50 533 ALA A O 1
ATOM 4068 N N . PHE A 1 534 ? -19.037 -14.601 1.295 1.00 87.38 534 PHE A N 1
ATOM 4069 C CA . PHE A 1 534 ? -19.573 -13.732 2.348 1.00 87.38 534 PHE A CA 1
ATOM 4070 C C . PHE A 1 534 ? -21.001 -13.218 2.091 1.00 87.38 534 PHE A C 1
ATOM 4072 O O . PHE A 1 534 ? -21.534 -12.445 2.884 1.00 87.38 534 PHE A O 1
ATOM 4079 N N . LYS A 1 535 ? -21.674 -13.643 1.011 1.00 90.69 535 LYS A N 1
ATOM 4080 C CA . LYS A 1 535 ? -23.010 -13.129 0.622 1.00 90.69 535 LYS A CA 1
ATOM 4081 C C . LYS A 1 535 ? -24.178 -13.915 1.224 1.00 90.69 535 LYS A C 1
ATOM 4083 O O . LYS A 1 535 ? -25.323 -13.759 0.800 1.00 90.69 535 LYS A O 1
ATOM 4088 N N . GLY A 1 536 ? -23.902 -14.702 2.259 1.00 88.81 536 GLY A N 1
ATOM 4089 C CA . GLY A 1 536 ? -24.891 -15.439 3.039 1.00 88.81 536 GLY A CA 1
ATOM 4090 C C . GLY A 1 536 ? -24.897 -16.944 2.768 1.00 88.81 536 GLY A C 1
ATOM 4091 O O . GLY A 1 536 ? -24.582 -17.433 1.681 1.00 88.81 536 GLY A O 1
ATOM 4092 N N . THR A 1 537 ? -25.303 -17.680 3.793 1.00 94.06 537 THR A N 1
ATOM 4093 C CA . THR A 1 537 ? -25.406 -19.138 3.813 1.00 94.06 537 THR A CA 1
ATOM 4094 C C . THR A 1 537 ? -26.875 -19.558 3.908 1.00 94.06 537 THR A C 1
ATOM 4096 O O . THR A 1 537 ? -27.791 -18.735 3.973 1.00 94.06 537 THR A O 1
ATOM 4099 N N . GLN A 1 538 ? -27.137 -20.862 3.913 1.00 92.50 538 GLN A N 1
ATOM 4100 C CA . GLN A 1 538 ? -28.474 -21.391 4.190 1.00 92.50 538 GLN A CA 1
ATOM 4101 C C . GLN A 1 538 ? -28.908 -21.141 5.643 1.00 92.50 538 GLN A C 1
ATOM 4103 O O . GLN A 1 538 ? -30.098 -20.963 5.897 1.00 92.50 538 GLN A O 1
ATOM 4108 N N . ARG A 1 539 ? -27.957 -21.115 6.590 1.00 93.00 539 ARG A N 1
ATOM 4109 C CA . ARG A 1 539 ? -28.219 -20.888 8.022 1.00 93.00 539 ARG A CA 1
ATOM 4110 C C . ARG A 1 539 ? -28.292 -19.402 8.378 1.00 93.00 539 ARG A C 1
ATOM 4112 O O . ARG A 1 539 ? -29.019 -19.044 9.301 1.00 93.00 539 ARG A O 1
ATOM 4119 N N . ARG A 1 540 ? -27.543 -18.551 7.673 1.00 92.31 540 ARG A N 1
ATOM 4120 C CA . ARG A 1 540 ? -27.359 -17.131 7.997 1.00 92.31 540 ARG A CA 1
ATOM 4121 C C . ARG A 1 540 ? -27.554 -16.272 6.762 1.00 92.31 540 ARG A C 1
ATOM 4123 O O . ARG A 1 540 ? -26.851 -16.426 5.767 1.00 92.31 540 ARG A O 1
ATOM 4130 N N . SER A 1 541 ? -28.463 -15.306 6.835 1.00 93.25 541 SER A N 1
ATOM 4131 C CA . SER A 1 541 ? -28.501 -14.245 5.822 1.00 93.25 541 SER A CA 1
ATOM 4132 C C . SER A 1 541 ? -27.203 -13.427 5.842 1.00 93.25 541 SER A C 1
ATOM 4134 O O . SER A 1 541 ? -26.517 -13.385 6.861 1.00 93.25 541 SER A O 1
ATOM 4136 N N . ARG A 1 542 ? -26.892 -12.725 4.745 1.00 91.31 542 ARG A N 1
ATOM 4137 C CA . ARG A 1 542 ? -25.713 -11.846 4.650 1.00 91.31 542 ARG A CA 1
ATOM 4138 C C . ARG A 1 542 ? -25.585 -10.889 5.843 1.00 91.31 542 ARG A C 1
ATOM 4140 O O . ARG A 1 542 ? -24.545 -10.849 6.481 1.00 91.31 542 ARG A O 1
ATOM 4147 N N . ILE A 1 543 ? -26.666 -10.185 6.187 1.00 92.81 543 ILE A N 1
ATOM 4148 C CA . ILE A 1 543 ? -26.675 -9.204 7.287 1.00 92.81 543 ILE A CA 1
ATOM 4149 C C . ILE A 1 543 ? -26.442 -9.884 8.641 1.00 92.81 543 ILE A C 1
ATOM 4151 O O . ILE A 1 543 ? -25.776 -9.325 9.505 1.00 92.81 543 ILE A O 1
ATOM 4155 N N . GLN A 1 544 ? -26.999 -11.081 8.847 1.00 93.56 544 GLN A N 1
ATOM 4156 C CA . GLN A 1 544 ? -26.767 -11.838 10.079 1.00 93.56 544 GLN A CA 1
ATOM 4157 C C . GLN A 1 544 ? -25.322 -12.318 10.174 1.00 93.56 544 GLN A C 1
ATOM 4159 O O . GLN A 1 544 ? -24.750 -12.232 11.249 1.00 93.56 544 GLN A O 1
ATOM 4164 N N . LEU A 1 545 ? -24.744 -12.784 9.064 1.00 92.75 545 LEU A N 1
ATOM 4165 C CA . LEU A 1 545 ? -23.349 -13.205 8.995 1.00 92.75 545 LEU A CA 1
ATOM 4166 C C . LEU A 1 545 ? -22.405 -12.036 9.307 1.00 92.75 545 LEU A C 1
ATOM 4168 O O . LEU A 1 545 ? -21.569 -12.157 10.193 1.00 92.75 545 LEU A O 1
ATOM 4172 N N . GLU A 1 546 ? -22.577 -10.900 8.624 1.00 92.06 546 GLU A N 1
ATOM 4173 C CA . GLU A 1 546 ? -21.780 -9.684 8.842 1.00 92.06 546 GLU A CA 1
ATOM 4174 C C . GLU A 1 546 ? -21.915 -9.190 10.294 1.00 92.06 546 GLU A C 1
ATOM 4176 O O . GLU A 1 546 ? -20.912 -8.952 10.963 1.00 92.06 546 GLU A O 1
ATOM 4181 N N . ARG A 1 547 ? -23.143 -9.136 10.831 1.00 93.75 547 ARG A N 1
ATOM 4182 C CA . ARG A 1 547 ? -23.385 -8.721 12.220 1.00 93.75 547 ARG A CA 1
ATOM 4183 C C . ARG A 1 547 ? -22.795 -9.690 13.243 1.00 93.75 547 ARG A C 1
ATOM 4185 O O . ARG A 1 547 ? -22.210 -9.235 14.211 1.00 93.75 547 ARG A O 1
ATOM 4192 N N . GLU A 1 548 ? -22.931 -11.002 13.051 1.00 93.69 548 GLU A N 1
ATOM 4193 C CA . GLU A 1 548 ? -22.376 -12.001 13.977 1.00 93.69 548 GLU A CA 1
ATOM 4194 C C . GLU A 1 548 ? -20.850 -11.884 14.060 1.00 93.69 548 GLU A C 1
ATOM 4196 O O . GLU A 1 548 ? -20.285 -11.993 15.143 1.00 93.69 548 GLU A O 1
ATOM 4201 N N . VAL A 1 549 ? -20.193 -11.600 12.933 1.00 93.69 549 VAL A N 1
ATOM 4202 C CA . VAL A 1 549 ? -18.744 -11.376 12.852 1.00 93.69 549 VAL A CA 1
ATOM 4203 C C . VAL A 1 549 ? -18.338 -10.091 13.578 1.00 93.69 549 VAL A C 1
ATOM 4205 O O . VAL A 1 549 ? -17.389 -10.113 14.364 1.00 93.69 549 VAL A O 1
ATOM 4208 N N . GLU A 1 550 ? -19.076 -8.994 13.383 1.00 91.94 550 GLU A N 1
ATOM 4209 C CA . GLU A 1 550 ? -18.847 -7.731 14.099 1.00 91.94 550 GLU A CA 1
ATOM 4210 C C . GLU A 1 550 ? -19.113 -7.853 15.609 1.00 91.94 550 GLU A C 1
ATOM 4212 O O . GLU A 1 550 ? -18.305 -7.384 16.413 1.00 91.94 550 GLU A O 1
ATOM 4217 N N . ASP A 1 551 ? -20.189 -8.535 16.010 1.00 93.56 551 ASP A N 1
ATOM 4218 C CA . ASP A 1 551 ? -20.606 -8.699 17.410 1.00 93.56 551 ASP A CA 1
ATOM 4219 C C . ASP A 1 551 ? -19.554 -9.462 18.235 1.00 93.56 551 ASP A C 1
ATOM 4221 O O . ASP A 1 551 ? -19.324 -9.153 19.409 1.00 93.56 551 ASP A O 1
ATOM 4225 N N . ILE A 1 552 ? -18.872 -10.443 17.631 1.00 92.31 552 ILE A N 1
ATOM 4226 C CA . ILE A 1 552 ? -17.780 -11.180 18.290 1.00 92.31 552 ILE A CA 1
ATOM 4227 C C . ILE A 1 552 ? -16.426 -10.450 18.194 1.00 92.31 552 ILE A C 1
ATOM 4229 O O . ILE A 1 552 ? -15.447 -10.880 18.819 1.00 92.31 552 ILE A O 1
ATOM 4233 N N . GLY A 1 553 ? -16.369 -9.333 17.458 1.00 90.06 553 GLY A N 1
ATOM 4234 C CA . GLY A 1 553 ? -15.153 -8.569 17.178 1.00 90.06 553 GLY A CA 1
ATOM 4235 C C . GLY A 1 553 ? -14.163 -9.336 16.302 1.00 90.06 553 GLY A C 1
ATOM 4236 O O . GLY A 1 553 ? -12.952 -9.228 16.506 1.00 90.06 553 GLY A O 1
ATOM 4237 N N . ALA A 1 554 ? -14.666 -10.182 15.401 1.00 93.12 554 ALA A N 1
ATOM 4238 C CA . ALA A 1 554 ? -13.852 -10.955 14.479 1.00 93.12 554 ALA A CA 1
ATOM 4239 C C . ALA A 1 554 ? -13.560 -10.168 13.201 1.00 93.12 554 ALA A C 1
ATOM 4241 O O . ALA A 1 554 ? -14.392 -9.416 12.702 1.00 93.12 554 ALA A O 1
ATOM 4242 N N . HIS A 1 555 ? -12.388 -10.417 12.626 1.00 92.19 555 HIS A N 1
ATOM 4243 C CA . HIS A 1 555 ? -12.056 -9.994 11.272 1.00 92.19 555 HIS A CA 1
ATOM 4244 C C . HIS A 1 555 ? -11.997 -11.228 10.383 1.00 92.19 555 HIS A C 1
ATOM 4246 O O . HIS A 1 555 ? -11.112 -12.069 10.549 1.00 92.19 555 HIS A O 1
ATOM 4252 N N . LEU A 1 556 ? -12.957 -11.343 9.469 1.00 91.88 556 LEU A N 1
ATOM 4253 C CA . LEU A 1 556 ? -12.931 -12.342 8.408 1.00 91.88 556 LEU A CA 1
ATOM 4254 C C . LEU A 1 556 ? -12.220 -11.785 7.187 1.00 91.88 556 LEU A C 1
ATOM 4256 O O . LEU A 1 556 ? -12.410 -10.622 6.837 1.00 91.88 556 LEU A O 1
ATOM 4260 N N . ASN A 1 557 ? -11.446 -12.635 6.529 1.00 93.38 557 ASN A N 1
ATOM 4261 C CA . ASN A 1 557 ? -10.877 -12.320 5.234 1.00 93.38 557 ASN A CA 1
ATOM 4262 C C . ASN A 1 557 ? -10.716 -13.590 4.394 1.00 93.38 557 ASN A C 1
ATOM 4264 O O . ASN A 1 557 ? -10.735 -14.712 4.917 1.00 93.38 557 ASN A O 1
ATOM 4268 N N . ALA A 1 558 ? -10.548 -13.397 3.094 1.00 93.75 558 ALA A N 1
ATOM 4269 C CA . ALA A 1 558 ? -10.190 -14.442 2.159 1.00 93.75 558 ALA A CA 1
ATOM 4270 C C . ALA A 1 558 ? -9.172 -13.921 1.146 1.00 93.75 558 ALA A C 1
ATOM 4272 O O . ALA A 1 558 ? -8.951 -12.717 1.048 1.00 93.75 558 ALA A O 1
ATOM 4273 N N . TYR A 1 559 ? -8.513 -14.849 0.464 1.00 94.81 559 TYR A N 1
ATOM 4274 C CA . TYR A 1 559 ? -7.801 -14.554 -0.770 1.00 94.81 559 TYR A CA 1
ATOM 4275 C C . TYR A 1 559 ? -7.675 -15.816 -1.618 1.00 94.81 559 TYR A C 1
ATOM 4277 O O . TYR A 1 559 ? -7.605 -16.944 -1.104 1.00 94.81 559 TYR A O 1
ATOM 4285 N N . THR A 1 560 ? -7.577 -15.611 -2.926 1.00 94.62 560 THR A N 1
ATOM 4286 C CA . THR A 1 560 ? -7.355 -16.660 -3.918 1.00 94.62 560 THR A CA 1
ATOM 4287 C C . THR A 1 560 ? -6.044 -16.430 -4.658 1.00 94.62 560 THR A C 1
ATOM 4289 O O . THR A 1 560 ? -5.726 -15.328 -5.088 1.00 94.62 560 THR A O 1
ATOM 4292 N N . SER A 1 561 ? -5.280 -17.503 -4.835 1.00 94.25 561 SER A N 1
ATOM 4293 C CA . SER A 1 561 ? -4.069 -17.563 -5.648 1.00 94.25 561 SER A CA 1
ATOM 4294 C C . SER A 1 561 ? -4.230 -18.608 -6.761 1.00 94.25 561 SER A C 1
ATOM 4296 O O . SER A 1 561 ? -5.282 -19.231 -6.925 1.00 94.25 561 SER A O 1
ATOM 4298 N N . ARG A 1 562 ? -3.164 -18.850 -7.527 1.00 94.81 562 ARG A N 1
ATOM 4299 C CA . ARG A 1 562 ? -3.141 -19.866 -8.588 1.00 94.81 562 ARG A CA 1
ATOM 4300 C C . ARG A 1 562 ? -3.331 -21.285 -8.045 1.00 94.81 562 ARG A C 1
ATOM 4302 O O . ARG A 1 562 ? -4.006 -22.084 -8.684 1.00 94.81 562 ARG A O 1
ATOM 4309 N N . GLU A 1 563 ? -2.796 -21.605 -6.864 1.00 93.50 563 GLU A N 1
ATOM 4310 C CA . GLU A 1 563 ? -2.865 -22.965 -6.286 1.00 93.50 563 GLU A CA 1
ATOM 4311 C C . GLU A 1 563 ? -3.554 -23.059 -4.919 1.00 93.50 563 GLU A C 1
ATOM 4313 O O . GLU A 1 563 ? -3.761 -24.172 -4.430 1.00 93.50 563 GLU A O 1
ATOM 4318 N N . GLN A 1 564 ? -3.863 -21.929 -4.278 1.00 94.31 564 GLN A N 1
ATOM 4319 C CA . GLN A 1 564 ? -4.396 -21.905 -2.914 1.00 94.31 564 GLN A CA 1
ATOM 4320 C C . GLN A 1 564 ? -5.545 -20.907 -2.780 1.00 94.31 564 GLN A C 1
ATOM 4322 O O . GLN A 1 564 ? -5.447 -19.781 -3.262 1.00 94.31 564 GLN A O 1
ATOM 4327 N N . THR A 1 565 ? -6.597 -21.307 -2.070 1.00 96.50 565 THR A N 1
ATOM 4328 C CA . THR A 1 565 ? -7.685 -20.426 -1.635 1.00 96.50 565 THR A CA 1
ATOM 4329 C C . THR A 1 565 ? -7.779 -20.507 -0.122 1.00 96.50 565 THR A C 1
ATOM 4331 O O . THR A 1 565 ? -7.785 -21.605 0.446 1.00 96.50 565 THR A O 1
ATOM 4334 N N . VAL A 1 566 ? -7.833 -19.357 0.538 1.00 97.25 566 VAL A N 1
ATOM 4335 C CA . VAL A 1 566 ? -7.755 -19.270 1.996 1.00 97.25 566 VAL A CA 1
ATOM 4336 C C . VAL A 1 566 ? -8.921 -18.462 2.525 1.00 97.25 566 VAL A C 1
ATOM 4338 O O . VAL A 1 566 ? -9.187 -17.373 2.035 1.00 97.25 566 VAL A O 1
ATOM 4341 N N . TYR A 1 567 ? -9.573 -18.979 3.564 1.00 97.50 567 TYR A N 1
ATOM 4342 C CA . TYR A 1 567 ? -10.595 -18.267 4.329 1.00 97.50 567 TYR A CA 1
ATOM 4343 C C . TYR A 1 567 ? -10.220 -18.317 5.800 1.00 97.50 567 TYR A C 1
ATOM 4345 O O . TYR A 1 567 ? -10.069 -19.406 6.358 1.00 97.50 567 TYR A O 1
ATOM 4353 N N . TYR A 1 568 ? -10.067 -17.168 6.448 1.00 97.31 568 TYR A N 1
ATOM 4354 C CA . TYR A 1 568 ? -9.645 -17.123 7.844 1.00 97.31 568 TYR A CA 1
ATOM 4355 C C . TYR A 1 568 ? -10.388 -16.062 8.651 1.00 97.31 568 TYR A C 1
ATOM 4357 O O . TYR A 1 568 ? -10.928 -15.093 8.123 1.00 97.31 568 TYR A O 1
ATOM 4365 N N . ALA A 1 569 ? -10.411 -16.280 9.961 1.00 96.50 569 ALA A N 1
ATOM 4366 C CA . ALA A 1 569 ? -11.021 -15.436 10.967 1.00 96.50 569 ALA A CA 1
ATOM 4367 C C . ALA A 1 569 ? -9.988 -15.127 12.053 1.00 96.50 569 ALA A C 1
ATOM 4369 O O . ALA A 1 569 ? -9.453 -16.039 12.690 1.00 96.50 569 ALA A O 1
ATOM 4370 N N . LYS A 1 570 ? -9.733 -13.844 12.301 1.00 96.31 570 LYS A N 1
ATOM 4371 C CA . LYS A 1 570 ? -8.961 -13.378 13.456 1.00 96.31 570 LYS A CA 1
ATOM 4372 C C . LYS A 1 570 ? -9.920 -12.951 14.555 1.00 96.31 570 LYS A C 1
ATOM 4374 O O . LYS A 1 570 ? -10.734 -12.056 14.347 1.00 96.31 570 LYS A O 1
ATOM 4379 N N . THR A 1 571 ? -9.843 -13.599 15.711 1.00 95.50 571 THR A N 1
ATOM 4380 C CA . THR A 1 571 ? -10.810 -13.450 16.805 1.00 95.50 571 THR A CA 1
ATOM 4381 C C . THR A 1 571 ? -10.113 -13.411 18.167 1.00 95.50 571 THR A C 1
ATOM 4383 O O . THR A 1 571 ? -8.904 -13.621 18.296 1.00 95.50 571 THR A O 1
ATOM 4386 N N . ARG A 1 572 ? -10.888 -13.174 19.229 1.00 93.75 572 ARG A N 1
ATOM 4387 C CA . ARG A 1 572 ? -10.457 -13.471 20.605 1.00 93.75 572 ARG A CA 1
ATOM 4388 C C . ARG A 1 572 ? -10.537 -14.972 20.877 1.00 93.75 572 ARG A C 1
ATOM 4390 O O . ARG A 1 572 ? -11.284 -15.679 20.192 1.00 93.75 572 ARG A O 1
ATOM 4397 N N . ARG A 1 573 ? -9.795 -15.444 21.885 1.00 91.25 573 ARG A N 1
ATOM 4398 C CA . ARG A 1 573 ? -9.713 -16.860 22.284 1.00 91.25 573 ARG A CA 1
ATOM 4399 C C . ARG A 1 573 ? -11.083 -17.519 22.433 1.00 91.25 573 ARG A C 1
ATOM 4401 O O . ARG A 1 573 ? -11.298 -18.615 21.928 1.00 91.25 573 ARG A O 1
ATOM 4408 N N . GLU A 1 574 ? -12.006 -16.848 23.110 1.00 92.00 574 GLU A N 1
ATOM 4409 C CA . GLU A 1 574 ? -13.315 -17.403 23.470 1.00 92.00 574 GLU A CA 1
ATOM 4410 C C . GLU A 1 574 ? -14.205 -17.626 22.239 1.00 92.00 574 GLU A C 1
ATOM 4412 O O . GLU A 1 574 ? -15.117 -18.447 22.266 1.00 92.00 574 GLU A O 1
ATOM 4417 N N . CYS A 1 575 ? -13.928 -16.903 21.151 1.00 94.69 575 CYS A N 1
ATOM 4418 C CA . CYS A 1 575 ? -14.740 -16.892 19.937 1.00 94.69 575 CYS A CA 1
ATOM 4419 C C . CYS A 1 575 ? -14.148 -17.761 18.813 1.00 94.69 575 CYS A C 1
ATOM 4421 O O . CYS A 1 575 ? -14.728 -17.826 17.734 1.00 94.69 575 CYS A O 1
ATOM 4423 N N . VAL A 1 576 ? -13.024 -18.458 19.036 1.00 94.19 576 VAL A N 1
ATOM 4424 C CA . VAL A 1 576 ? -12.368 -19.270 17.988 1.00 94.19 576 VAL A CA 1
ATOM 4425 C C . VAL A 1 576 ? -13.290 -20.373 17.466 1.00 94.19 576 VAL A C 1
ATOM 4427 O O . VAL A 1 576 ? -13.380 -20.588 16.259 1.00 94.19 576 VAL A O 1
ATOM 4430 N N . GLY A 1 577 ? -14.031 -21.039 18.358 1.00 94.25 577 GLY A N 1
ATOM 4431 C CA . GLY A 1 577 ? -15.019 -22.046 17.962 1.00 94.25 577 GLY A CA 1
ATOM 4432 C C . GLY A 1 577 ? -16.159 -21.469 17.114 1.00 94.25 577 GLY A C 1
ATOM 4433 O O . GLY A 1 577 ? -16.598 -22.115 16.166 1.00 94.25 577 GLY A O 1
ATOM 4434 N N . GLN A 1 578 ? -16.596 -20.237 17.405 1.00 94.69 578 GLN A N 1
ATOM 4435 C CA . GLN A 1 578 ? -17.596 -19.525 16.599 1.00 94.69 578 GLN A CA 1
ATOM 4436 C C . GLN A 1 578 ? -17.029 -19.128 15.233 1.00 94.69 578 GLN A C 1
ATOM 4438 O O . GLN A 1 578 ? -17.685 -19.355 14.222 1.00 94.69 578 GLN A O 1
ATOM 4443 N N . GLY A 1 579 ? -15.788 -18.631 15.183 1.00 95.31 579 GLY A N 1
ATOM 4444 C CA . GLY A 1 579 ? -15.086 -18.353 13.928 1.00 95.31 579 GLY A CA 1
ATOM 4445 C C . GLY A 1 579 ? -14.990 -19.592 13.034 1.00 95.31 579 GLY A C 1
ATOM 4446 O O . GLY A 1 579 ? -15.278 -19.516 11.842 1.00 95.31 579 GLY A O 1
ATOM 4447 N N . LEU A 1 580 ? -14.682 -20.758 13.613 1.00 96.00 580 LEU A N 1
ATOM 4448 C CA . LEU A 1 580 ? -14.652 -22.020 12.872 1.00 96.00 580 LEU A CA 1
ATOM 4449 C C . LEU A 1 580 ? -16.049 -22.480 12.413 1.00 96.00 580 LEU A C 1
ATOM 4451 O O . LEU A 1 580 ? -16.170 -22.987 11.300 1.00 96.00 580 LEU A O 1
ATOM 4455 N N . ASP A 1 581 ? -17.110 -22.276 13.211 1.00 95.75 581 ASP A N 1
ATOM 4456 C CA . ASP A 1 581 ? -18.493 -22.543 12.771 1.00 95.75 581 ASP A CA 1
ATOM 4457 C C . ASP A 1 581 ? -18.882 -21.650 11.588 1.00 95.75 581 ASP A C 1
ATOM 4459 O O . ASP A 1 581 ? -19.435 -22.153 10.611 1.00 95.75 581 ASP A O 1
ATOM 4463 N N . ILE A 1 582 ? -18.544 -20.359 11.642 1.00 95.81 582 ILE A N 1
ATOM 4464 C CA . ILE A 1 582 ? -18.802 -19.404 10.559 1.00 95.81 582 ILE A CA 1
ATOM 4465 C C . ILE A 1 582 ? -18.080 -19.837 9.276 1.00 95.81 582 ILE A C 1
ATOM 4467 O O . ILE A 1 582 ? -18.717 -19.959 8.231 1.00 95.81 582 ILE A O 1
ATOM 4471 N N . LEU A 1 583 ? -16.783 -20.150 9.356 1.00 96.31 583 LEU A N 1
ATOM 4472 C CA . LEU A 1 583 ? -16.010 -20.634 8.206 1.00 96.31 583 LEU A CA 1
ATOM 4473 C C . LEU A 1 583 ? -16.582 -21.940 7.642 1.00 96.31 583 LEU A C 1
ATOM 4475 O O . LEU A 1 583 ? -16.691 -22.099 6.427 1.00 96.31 583 LEU A O 1
ATOM 4479 N N . SER A 1 584 ? -16.992 -22.868 8.511 1.00 96.25 584 SER A N 1
ATOM 4480 C CA . SER A 1 584 ? -17.587 -24.135 8.076 1.00 96.25 584 SER A CA 1
ATOM 4481 C C . SER A 1 584 ? -18.903 -23.950 7.326 1.00 96.25 584 SER A C 1
ATOM 4483 O O . SER A 1 584 ? -19.158 -24.670 6.361 1.00 96.25 584 SER A O 1
ATOM 4485 N N . ASP A 1 585 ? -19.709 -22.975 7.743 1.00 95.38 585 ASP A N 1
ATOM 4486 C CA . ASP A 1 585 ? -21.000 -22.655 7.145 1.00 95.38 585 ASP A CA 1
ATOM 4487 C C . ASP A 1 585 ? -20.822 -21.949 5.793 1.00 95.38 585 ASP A C 1
ATOM 4489 O O . ASP A 1 585 ? -21.475 -22.314 4.816 1.00 95.38 585 ASP A O 1
ATOM 4493 N N . ILE A 1 586 ? -19.875 -21.007 5.708 1.00 94.62 586 ILE A N 1
ATOM 4494 C CA . ILE A 1 586 ? -19.505 -20.314 4.464 1.00 94.62 586 ILE A CA 1
ATOM 4495 C C . ILE A 1 586 ? -19.060 -21.314 3.389 1.00 94.62 586 ILE A C 1
ATOM 4497 O O . ILE A 1 586 ? -19.537 -21.262 2.255 1.00 94.62 586 ILE A O 1
ATOM 4501 N N . LEU A 1 587 ? -18.185 -22.257 3.746 1.00 94.44 587 LEU A N 1
ATOM 4502 C CA . LEU A 1 587 ? -17.580 -23.184 2.786 1.00 94.44 587 LEU A CA 1
ATOM 4503 C C . LEU A 1 587 ? -18.513 -24.309 2.323 1.00 94.44 587 LEU A C 1
ATOM 4505 O O . LEU A 1 587 ? -18.342 -24.820 1.218 1.00 94.44 587 LEU A O 1
ATOM 4509 N N . GLN A 1 588 ? -19.474 -24.721 3.153 1.00 93.06 588 GLN A N 1
ATOM 4510 C CA . GLN A 1 588 ? -20.330 -25.886 2.874 1.00 93.06 588 GLN A CA 1
ATOM 4511 C C . GLN A 1 588 ? -21.760 -25.516 2.482 1.00 93.06 588 GLN A C 1
ATOM 4513 O O . GLN A 1 588 ? -22.424 -26.273 1.772 1.00 93.06 588 GLN A O 1
ATOM 4518 N N . HIS A 1 589 ? -22.260 -24.376 2.957 1.00 93.69 589 HIS A N 1
ATOM 4519 C CA . HIS A 1 589 ? -23.675 -24.024 2.879 1.00 93.69 589 HIS A CA 1
ATOM 4520 C C . HIS A 1 589 ? -23.906 -22.635 2.277 1.00 93.69 589 HIS A C 1
ATOM 4522 O O . HIS A 1 589 ? -24.947 -22.025 2.533 1.00 93.69 589 HIS A O 1
ATOM 4528 N N . SER A 1 590 ? -22.981 -22.135 1.451 1.00 93.62 590 SER A N 1
ATOM 4529 C CA . SER A 1 590 ? -23.196 -20.902 0.685 1.00 93.62 590 SER A CA 1
ATOM 4530 C C . SER A 1 590 ? -24.441 -21.014 -0.202 1.00 93.62 590 SER A C 1
ATOM 4532 O O . SER A 1 590 ? -24.678 -22.025 -0.872 1.00 93.62 590 SER A O 1
ATOM 4534 N N . LYS A 1 591 ? -25.280 -19.973 -0.190 1.00 90.94 591 LYS A N 1
ATOM 4535 C CA . LYS A 1 591 ? -26.573 -19.994 -0.888 1.00 90.94 591 LYS A CA 1
ATOM 4536 C C . LYS A 1 591 ? -26.422 -19.858 -2.407 1.00 90.94 591 LYS A C 1
ATOM 4538 O O . LYS A 1 591 ? -27.247 -20.398 -3.151 1.00 90.94 591 LYS A O 1
ATOM 4543 N N . LEU A 1 592 ? -25.368 -19.164 -2.853 1.00 92.62 592 LEU A N 1
ATOM 4544 C CA . LEU A 1 592 ? -25.091 -18.841 -4.259 1.00 92.62 592 LEU A CA 1
ATOM 4545 C C . LEU A 1 592 ? -26.353 -18.325 -4.975 1.00 92.62 592 LEU A C 1
ATOM 4547 O O . LEU A 1 592 ? -26.822 -18.903 -5.961 1.00 92.62 592 LEU A O 1
ATOM 4551 N N . GLU A 1 593 ? -26.975 -17.284 -4.410 1.00 90.88 593 GLU A N 1
ATOM 4552 C CA . GLU A 1 593 ? -28.179 -16.687 -4.988 1.00 90.88 593 GLU A CA 1
ATOM 4553 C C . GLU A 1 593 ? -27.879 -16.079 -6.359 1.00 90.88 593 GLU A C 1
ATOM 4555 O O . GLU A 1 593 ? -26.909 -15.343 -6.515 1.00 90.88 593 GLU A O 1
ATOM 4560 N N . ARG A 1 594 ? -28.767 -16.299 -7.339 1.00 92.19 594 ARG A N 1
ATOM 4561 C CA . ARG A 1 594 ? -28.630 -15.701 -8.681 1.00 92.19 594 ARG A CA 1
ATOM 4562 C C . ARG A 1 594 ? -28.503 -14.180 -8.628 1.00 92.19 594 ARG A C 1
ATOM 4564 O O . ARG A 1 594 ? -27.714 -13.611 -9.365 1.00 92.19 594 ARG A O 1
ATOM 4571 N N . ARG A 1 595 ? -29.255 -13.534 -7.733 1.00 91.81 595 ARG A N 1
ATOM 4572 C CA . ARG A 1 595 ? -29.181 -12.086 -7.535 1.00 91.81 595 ARG A CA 1
ATOM 4573 C C . ARG A 1 595 ? -27.794 -11.651 -7.053 1.00 91.81 595 ARG A C 1
ATOM 4575 O O . ARG A 1 595 ? -27.233 -10.737 -7.639 1.00 91.81 595 ARG A O 1
ATOM 4582 N N . ALA A 1 596 ? -27.241 -12.324 -6.042 1.00 91.06 596 ALA A N 1
ATOM 4583 C CA . ALA A 1 596 ? -25.900 -12.030 -5.537 1.00 91.06 596 ALA A CA 1
ATOM 4584 C C . ALA A 1 596 ? -24.821 -12.277 -6.604 1.00 91.06 596 ALA A C 1
ATOM 4586 O O . ALA A 1 596 ? -23.894 -11.489 -6.715 1.00 91.06 596 ALA A O 1
ATOM 4587 N N . ILE A 1 597 ? -24.971 -13.322 -7.427 1.00 94.69 597 ILE A N 1
ATOM 4588 C CA . ILE A 1 597 ? -24.073 -13.592 -8.561 1.00 94.69 597 ILE A CA 1
ATOM 4589 C C . ILE A 1 597 ? -24.049 -12.407 -9.533 1.00 94.69 597 ILE A C 1
ATOM 4591 O O . ILE A 1 597 ? -22.972 -11.932 -9.872 1.00 94.69 597 ILE A O 1
ATOM 4595 N N . GLU A 1 598 ? -25.208 -11.898 -9.956 1.00 94.81 598 GLU A N 1
ATOM 4596 C CA . GLU A 1 598 ? -25.249 -10.760 -10.885 1.00 94.81 598 GLU A CA 1
ATOM 4597 C C . GLU A 1 598 ? -24.780 -9.442 -10.246 1.00 94.81 598 GLU A C 1
ATOM 4599 O O . GLU A 1 598 ? -24.134 -8.636 -10.914 1.00 94.81 598 GLU A O 1
ATOM 4604 N N . GLU A 1 599 ? -25.048 -9.229 -8.953 1.00 93.06 599 GLU A N 1
ATOM 4605 C CA . GLU A 1 599 ? -24.538 -8.068 -8.209 1.00 93.06 599 GLU A CA 1
ATOM 4606 C C . GLU A 1 599 ? -23.001 -8.093 -8.112 1.00 93.06 599 GLU A C 1
ATOM 4608 O O . GLU A 1 599 ? -22.349 -7.099 -8.441 1.00 93.06 599 GLU A O 1
ATOM 4613 N N . GLU A 1 600 ? -22.410 -9.231 -7.729 1.00 93.75 600 GLU A N 1
ATOM 4614 C CA . GLU A 1 600 ? -20.954 -9.376 -7.605 1.00 93.75 600 GLU A CA 1
ATOM 4615 C C . GLU A 1 600 ? -20.247 -9.399 -8.961 1.00 93.75 600 GLU A C 1
ATOM 4617 O O . GLU A 1 600 ? -19.129 -8.902 -9.062 1.00 93.75 600 GLU A O 1
ATOM 4622 N N . ARG A 1 601 ? -20.898 -9.863 -10.036 1.00 95.12 601 ARG A N 1
ATOM 4623 C CA . ARG A 1 601 ? -20.332 -9.803 -11.393 1.00 95.12 601 ARG A CA 1
ATOM 4624 C C . ARG A 1 601 ? -19.924 -8.380 -11.775 1.00 95.12 601 ARG A C 1
ATOM 4626 O O . ARG A 1 601 ? -18.841 -8.168 -12.310 1.00 95.12 601 ARG A O 1
ATOM 4633 N N . GLY A 1 602 ? -20.776 -7.396 -11.478 1.00 92.88 602 GLY A N 1
ATOM 4634 C CA . GLY A 1 602 ? -20.472 -5.985 -11.722 1.00 92.88 602 GLY A CA 1
ATOM 4635 C C . GLY A 1 602 ? -19.358 -5.434 -10.824 1.00 92.88 602 GLY A C 1
ATOM 4636 O O . GLY A 1 602 ? -18.659 -4.511 -11.231 1.00 92.88 602 GLY A O 1
ATOM 4637 N N . VAL A 1 603 ? -19.181 -5.988 -9.620 1.00 94.88 603 VAL A N 1
ATOM 4638 C CA . VAL A 1 603 ? -18.077 -5.632 -8.711 1.00 94.88 603 VAL A CA 1
ATOM 4639 C C . VAL A 1 603 ? -16.756 -6.174 -9.247 1.00 94.88 603 VAL A C 1
ATOM 4641 O O . VAL A 1 603 ? -15.830 -5.391 -9.412 1.00 94.88 603 VAL A O 1
ATOM 4644 N N . ILE A 1 604 ? -16.709 -7.456 -9.614 1.00 93.62 604 ILE A N 1
ATOM 4645 C CA . ILE A 1 604 ? -15.513 -8.125 -10.152 1.00 93.62 604 ILE A CA 1
ATOM 4646 C C . ILE A 1 604 ? -15.045 -7.455 -11.452 1.00 93.62 604 ILE A C 1
ATOM 4648 O O . ILE A 1 604 ? -13.853 -7.265 -11.667 1.00 93.62 604 ILE A O 1
ATOM 4652 N N . LEU A 1 605 ? -15.973 -7.046 -12.326 1.00 93.62 605 LEU A N 1
ATOM 4653 C CA . LEU A 1 605 ? -15.611 -6.327 -13.552 1.00 93.62 605 LEU A CA 1
ATOM 4654 C C . LEU A 1 605 ? -14.968 -4.959 -13.267 1.00 93.62 605 LEU A C 1
ATOM 4656 O O . LEU A 1 605 ? -14.020 -4.595 -13.955 1.00 93.62 605 LEU A O 1
ATOM 4660 N N . ARG A 1 606 ? -15.441 -4.225 -12.250 1.00 92.06 606 ARG A N 1
ATOM 4661 C CA . ARG A 1 606 ? -14.813 -2.962 -11.823 1.00 92.06 606 ARG A CA 1
ATOM 4662 C C . ARG A 1 606 ? -13.467 -3.191 -11.147 1.00 92.06 606 ARG A C 1
ATOM 4664 O O . ARG A 1 606 ? -12.527 -2.456 -11.403 1.00 92.06 606 ARG A O 1
ATOM 4671 N N . GLU A 1 607 ? -13.365 -4.220 -10.317 1.00 90.56 607 GLU A N 1
ATOM 4672 C CA . GLU A 1 607 ? -12.103 -4.607 -9.691 1.00 90.56 607 GLU A CA 1
ATOM 4673 C C . GLU A 1 607 ? -11.048 -4.961 -10.740 1.00 90.56 607 GLU A C 1
ATOM 4675 O O . GLU A 1 607 ? -9.915 -4.512 -10.641 1.00 90.56 607 GLU A O 1
ATOM 4680 N N . MET A 1 608 ? -11.420 -5.671 -11.805 1.00 88.56 608 MET A N 1
ATOM 4681 C CA . MET A 1 608 ? -10.518 -5.935 -12.927 1.00 88.56 608 MET A CA 1
ATOM 4682 C C . MET A 1 608 ? -10.030 -4.639 -13.598 1.00 88.56 608 MET A C 1
ATOM 4684 O O . MET A 1 608 ? -8.859 -4.537 -13.955 1.00 88.56 608 MET A O 1
ATOM 4688 N N . GLU A 1 609 ? -10.891 -3.625 -13.746 1.00 88.75 609 GLU A N 1
ATOM 4689 C CA . GLU A 1 609 ? -10.482 -2.296 -14.231 1.00 88.75 609 GLU A CA 1
ATOM 4690 C C . GLU A 1 609 ? -9.526 -1.581 -13.259 1.00 88.75 609 GLU A C 1
ATOM 4692 O O . GLU A 1 609 ? -8.664 -0.821 -13.699 1.00 88.75 609 GLU A O 1
ATOM 4697 N N . GLU A 1 610 ? -9.657 -1.811 -11.951 1.00 86.88 610 GLU A N 1
ATOM 4698 C CA . GLU A 1 610 ? -8.758 -1.272 -10.925 1.00 86.88 610 GLU A CA 1
ATOM 4699 C C . GLU A 1 610 ? -7.409 -2.002 -10.901 1.00 86.88 610 GLU A C 1
ATOM 4701 O O . GLU A 1 610 ? -6.367 -1.347 -10.905 1.00 86.88 610 GLU A O 1
ATOM 4706 N N . VAL A 1 611 ? -7.406 -3.337 -10.960 1.00 84.44 611 VAL A N 1
ATOM 4707 C CA . VAL A 1 611 ? -6.191 -4.168 -11.015 1.00 84.44 611 VAL A CA 1
ATOM 4708 C C . VAL A 1 611 ? -5.384 -3.868 -12.276 1.00 84.44 611 VAL A C 1
ATOM 4710 O O . VAL A 1 611 ? -4.164 -3.751 -12.199 1.00 84.44 611 VAL A O 1
ATOM 4713 N N . ASN A 1 612 ? -6.043 -3.618 -13.412 1.00 83.19 612 ASN A N 1
ATOM 4714 C CA . ASN A 1 612 ? -5.376 -3.218 -14.656 1.00 83.19 612 ASN A CA 1
ATOM 4715 C C . ASN A 1 612 ? -4.619 -1.878 -14.559 1.00 83.19 612 ASN A C 1
ATOM 4717 O O . ASN A 1 612 ? -3.830 -1.562 -15.449 1.00 83.19 612 ASN A O 1
ATOM 4721 N N . LYS A 1 613 ? -4.823 -1.088 -13.494 1.00 84.44 613 LYS A N 1
ATOM 4722 C CA . LYS A 1 613 ? -4.034 0.124 -13.206 1.00 84.44 613 LYS A CA 1
ATOM 4723 C C . LYS A 1 613 ? -2.762 -0.179 -12.402 1.00 84.44 613 LYS A C 1
ATOM 4725 O O . LYS A 1 613 ? -1.872 0.666 -12.347 1.00 84.44 613 LYS A O 1
ATOM 4730 N N . SER A 1 614 ? -2.657 -1.361 -11.790 1.00 86.94 614 SER A N 1
ATOM 4731 C CA . SER A 1 614 ? -1.449 -1.837 -11.111 1.00 86.94 614 SER A CA 1
ATOM 4732 C C . SER A 1 614 ? -0.523 -2.531 -12.110 1.00 86.94 614 SER A C 1
ATOM 4734 O O . SER A 1 614 ? -0.671 -3.713 -12.415 1.00 86.94 614 SER A O 1
ATOM 4736 N N . LEU A 1 615 ? 0.449 -1.786 -12.639 1.00 87.94 615 LEU A N 1
ATOM 4737 C CA . LEU A 1 615 ? 1.348 -2.279 -13.691 1.00 87.94 615 LEU A CA 1
ATOM 4738 C C . LEU A 1 615 ? 2.176 -3.496 -13.281 1.00 87.94 615 LEU A C 1
ATOM 4740 O O . LEU A 1 615 ? 2.442 -4.359 -14.112 1.00 87.94 615 LEU A O 1
ATOM 4744 N N . GLU A 1 616 ? 2.576 -3.567 -12.013 1.00 88.19 616 GLU A N 1
ATOM 4745 C CA . GLU A 1 616 ? 3.340 -4.698 -11.491 1.00 88.19 616 GLU A CA 1
ATOM 4746 C C . GLU A 1 616 ? 2.524 -5.999 -11.566 1.00 88.19 616 GLU A C 1
ATOM 4748 O O . GLU A 1 616 ? 3.011 -6.996 -12.097 1.00 88.19 616 GLU A O 1
ATOM 4753 N N . GLU A 1 617 ? 1.256 -5.971 -11.142 1.00 89.69 617 GLU A N 1
ATOM 4754 C CA . GLU A 1 617 ? 0.345 -7.124 -11.229 1.00 89.69 617 GLU A CA 1
ATOM 4755 C C . GLU A 1 617 ? 0.075 -7.520 -12.686 1.00 89.69 617 GLU A C 1
ATOM 4757 O O . GLU A 1 617 ? 0.174 -8.695 -13.041 1.00 89.69 617 GLU A O 1
ATOM 4762 N N . VAL A 1 618 ? -0.182 -6.536 -13.559 1.00 91.31 618 VAL A N 1
ATOM 4763 C CA . VAL A 1 618 ? -0.386 -6.774 -14.999 1.00 91.31 618 VAL A CA 1
ATOM 4764 C C . VAL A 1 618 ? 0.825 -7.474 -15.613 1.00 91.31 618 VAL A C 1
ATOM 4766 O O . VAL A 1 618 ? 0.668 -8.413 -16.395 1.00 91.31 618 VAL A O 1
ATOM 4769 N N . ILE A 1 619 ? 2.037 -7.051 -15.254 1.00 93.44 619 ILE A N 1
ATOM 4770 C CA . ILE A 1 619 ? 3.267 -7.657 -15.763 1.00 93.44 619 ILE A CA 1
ATOM 4771 C C . ILE A 1 619 ? 3.475 -9.055 -15.208 1.00 93.44 619 ILE A C 1
ATOM 4773 O O . ILE A 1 619 ? 3.848 -9.939 -15.976 1.00 93.44 619 ILE A O 1
ATOM 4777 N N . TYR A 1 620 ? 3.203 -9.304 -13.928 1.00 94.38 620 TYR A N 1
ATOM 4778 C CA . TYR A 1 620 ? 3.274 -10.663 -13.399 1.00 94.38 620 TYR A CA 1
ATOM 4779 C C . TYR A 1 620 ? 2.248 -11.588 -14.054 1.00 94.38 620 TYR A C 1
ATOM 4781 O O . TYR A 1 620 ? 2.585 -12.732 -14.365 1.00 94.38 620 TYR A O 1
ATOM 4789 N N . ASP A 1 621 ? 1.030 -11.127 -14.325 1.00 94.25 621 ASP A N 1
ATOM 4790 C CA . ASP A 1 621 ? 0.034 -11.916 -15.049 1.00 94.25 621 ASP A CA 1
ATOM 4791 C C . ASP A 1 621 ? 0.473 -12.199 -16.490 1.00 94.25 621 ASP A C 1
ATOM 4793 O O . ASP A 1 621 ? 0.462 -13.357 -16.919 1.00 94.25 621 ASP A O 1
ATOM 4797 N N . GLN A 1 622 ? 0.962 -11.186 -17.208 1.00 94.31 622 GLN A N 1
ATOM 4798 C CA . GLN A 1 622 ? 1.554 -11.354 -18.537 1.00 94.31 622 GLN A CA 1
ATOM 4799 C C . GLN A 1 622 ? 2.742 -12.318 -18.523 1.00 94.31 622 GLN A C 1
ATOM 4801 O O . GLN A 1 622 ? 2.867 -13.145 -19.425 1.00 94.31 622 GLN A O 1
ATOM 4806 N N . LEU A 1 623 ? 3.583 -12.262 -17.492 1.00 96.12 623 LEU A N 1
ATOM 4807 C CA . LEU A 1 623 ? 4.727 -13.148 -17.318 1.00 96.12 623 LEU A CA 1
ATOM 4808 C C . LEU A 1 623 ? 4.287 -14.599 -17.134 1.00 96.12 623 LEU A C 1
ATOM 4810 O O . LEU A 1 623 ? 4.858 -15.488 -17.758 1.00 96.12 623 LEU A O 1
ATOM 4814 N N . HIS A 1 624 ? 3.244 -14.863 -16.345 1.00 96.19 624 HIS A N 1
ATOM 4815 C CA . HIS A 1 624 ? 2.690 -16.215 -16.218 1.00 96.19 624 HIS A CA 1
ATOM 4816 C C . HIS A 1 624 ? 2.087 -16.707 -17.537 1.00 96.19 624 HIS A C 1
ATOM 4818 O O . HIS A 1 624 ? 2.336 -17.852 -17.923 1.00 96.19 624 HIS A O 1
ATOM 4824 N N . ILE A 1 625 ? 1.356 -15.848 -18.257 1.00 94.75 625 ILE A N 1
ATOM 4825 C CA . ILE A 1 625 ? 0.814 -16.158 -19.590 1.00 94.75 625 ILE A CA 1
ATOM 4826 C C . ILE A 1 625 ? 1.953 -16.482 -20.569 1.00 94.75 625 ILE A C 1
ATOM 4828 O O . ILE A 1 625 ? 1.877 -17.458 -21.312 1.00 94.75 625 ILE A O 1
ATOM 4832 N N . ALA A 1 626 ? 3.036 -15.706 -20.563 1.00 95.25 626 ALA A N 1
ATOM 4833 C CA . ALA A 1 626 ? 4.182 -15.910 -21.442 1.00 95.25 626 ALA A CA 1
ATOM 4834 C C . ALA A 1 626 ? 4.967 -17.186 -21.083 1.00 95.25 626 ALA A C 1
ATOM 4836 O O . ALA A 1 626 ? 5.332 -17.963 -21.970 1.00 95.25 626 ALA A O 1
ATOM 4837 N N . CYS A 1 627 ? 5.192 -17.439 -19.792 1.00 95.44 627 CYS A N 1
ATOM 4838 C CA . CYS A 1 627 ? 5.927 -18.606 -19.307 1.00 95.44 627 CYS A CA 1
ATOM 4839 C C . CYS A 1 627 ? 5.159 -19.915 -19.515 1.00 95.44 627 CYS A C 1
ATOM 4841 O O . CYS A 1 627 ? 5.781 -20.917 -19.859 1.00 95.44 627 CYS A O 1
ATOM 4843 N N . PHE A 1 628 ? 3.837 -19.916 -19.312 1.00 94.00 628 PHE A N 1
ATOM 4844 C CA . PHE A 1 628 ? 3.032 -21.141 -19.236 1.00 94.00 628 PHE A CA 1
ATOM 4845 C C . PHE A 1 628 ? 1.907 -21.242 -20.279 1.00 94.00 628 PHE A C 1
ATOM 4847 O O . PHE A 1 628 ? 1.208 -22.242 -20.282 1.00 94.00 628 PHE A O 1
ATOM 4854 N N . ARG A 1 629 ? 1.739 -20.266 -21.181 1.00 85.88 629 ARG A N 1
ATOM 4855 C CA . ARG A 1 629 ? 0.844 -20.239 -22.365 1.00 85.88 629 ARG A CA 1
ATOM 4856 C C . ARG A 1 629 ? -0.448 -21.069 -22.284 1.00 85.88 629 ARG A C 1
ATOM 4858 O O . ARG A 1 629 ? -1.498 -20.534 -21.950 1.00 85.88 629 ARG A O 1
ATOM 4865 N N . GLU A 1 630 ? -0.384 -22.343 -22.675 1.00 82.81 630 GLU A N 1
ATOM 4866 C CA . GLU A 1 630 ? -1.546 -23.242 -22.777 1.00 82.81 630 GLU A CA 1
ATOM 4867 C C . GLU A 1 630 ? -1.807 -24.045 -21.491 1.00 82.81 630 GLU A C 1
ATOM 4869 O O . GLU A 1 630 ? -2.877 -24.638 -21.336 1.00 82.81 630 GLU A O 1
ATOM 4874 N N . ASP A 1 631 ? -0.849 -24.074 -20.564 1.00 92.19 631 ASP A N 1
ATOM 4875 C CA . ASP A 1 631 ? -0.994 -24.734 -19.275 1.00 92.19 631 ASP A CA 1
ATOM 4876 C C . ASP A 1 631 ? -1.840 -23.881 -18.311 1.00 92.19 631 ASP A C 1
ATOM 4878 O O . ASP A 1 631 ? -1.717 -22.653 -18.291 1.00 92.19 631 ASP A O 1
ATOM 4882 N N . PRO A 1 632 ? -2.643 -24.504 -17.424 1.00 92.12 632 PRO A N 1
ATOM 4883 C CA . PRO A 1 632 ? -3.514 -23.780 -16.490 1.00 92.12 632 PRO A CA 1
ATOM 4884 C C . PRO A 1 632 ? -2.800 -22.797 -15.555 1.00 92.12 632 PRO A C 1
ATOM 4886 O O . PRO A 1 632 ? -3.429 -21.912 -14.984 1.00 92.12 632 PRO A O 1
ATOM 4889 N N . LEU A 1 633 ? -1.484 -22.937 -15.377 1.00 93.81 633 LEU A N 1
ATOM 4890 C CA . LEU A 1 633 ? -0.688 -22.010 -14.573 1.00 93.81 633 LEU A CA 1
ATOM 4891 C C . LEU A 1 633 ? -0.533 -20.626 -15.238 1.00 93.81 633 LEU A C 1
ATOM 4893 O O . LEU A 1 633 ? -0.253 -19.645 -14.549 1.00 93.81 633 LEU A O 1
ATOM 4897 N N . GLY A 1 634 ? -0.748 -20.545 -16.556 1.00 93.50 634 GLY A N 1
ATOM 4898 C CA . GLY A 1 634 ? -0.803 -19.295 -17.310 1.00 93.50 634 GLY A CA 1
ATOM 4899 C C . GLY A 1 634 ? -2.130 -18.546 -17.168 1.00 93.50 634 GLY A C 1
ATOM 4900 O O . GLY A 1 634 ? -2.220 -17.403 -17.602 1.00 93.50 634 GLY A O 1
ATOM 4901 N N . TYR A 1 635 ? -3.158 -19.147 -16.560 1.00 94.50 635 TYR A N 1
ATOM 4902 C CA . TYR A 1 635 ? -4.428 -18.463 -16.326 1.00 94.50 635 TYR A CA 1
ATOM 4903 C C . TYR A 1 635 ? -4.273 -17.365 -15.267 1.00 94.50 635 TYR A C 1
ATOM 4905 O O . TYR A 1 635 ? -3.618 -17.555 -14.234 1.00 94.50 635 TYR A O 1
ATOM 4913 N N . THR A 1 636 ? -4.907 -16.216 -15.508 1.00 94.69 636 THR A N 1
ATOM 4914 C CA . THR A 1 636 ? -5.020 -15.156 -14.501 1.00 94.69 636 THR A CA 1
ATOM 4915 C C . THR A 1 636 ? -6.001 -15.585 -13.412 1.00 94.69 636 THR A C 1
ATOM 4917 O O . THR A 1 636 ? -6.837 -16.474 -13.612 1.00 94.69 636 THR A O 1
ATOM 4920 N N . ILE A 1 637 ? -5.882 -14.987 -12.227 1.00 94.81 637 ILE A N 1
ATOM 4921 C CA . ILE A 1 637 ? -6.727 -15.347 -11.078 1.00 94.81 637 ILE A CA 1
ATOM 4922 C C . ILE A 1 637 ? -8.168 -14.865 -11.297 1.00 94.81 637 ILE A C 1
ATOM 4924 O O . ILE A 1 637 ? -9.110 -15.616 -11.047 1.00 94.81 637 ILE A O 1
ATOM 4928 N N . LEU A 1 638 ? -8.333 -13.643 -11.815 1.00 94.12 638 LEU A N 1
ATOM 4929 C CA . LEU A 1 638 ? -9.642 -13.043 -12.094 1.00 94.12 638 LEU A CA 1
ATOM 4930 C C . LEU A 1 638 ? -10.349 -13.725 -13.277 1.00 94.12 638 LEU A C 1
ATOM 4932 O O . LEU A 1 638 ? -11.575 -13.829 -13.293 1.00 94.12 638 LEU A O 1
ATOM 4936 N N . GLY A 1 639 ? -9.574 -14.215 -14.246 1.00 94.12 639 GLY A N 1
ATOM 4937 C CA . GLY A 1 639 ? -10.066 -14.759 -15.505 1.00 94.12 639 GLY A CA 1
ATOM 4938 C C . GLY A 1 639 ? -10.462 -13.690 -16.534 1.00 94.12 639 GLY A C 1
ATOM 4939 O O . GLY A 1 639 ? -10.487 -12.496 -16.234 1.00 94.12 639 GLY A O 1
ATOM 4940 N N . PRO A 1 640 ? -10.737 -14.096 -17.786 1.00 94.12 640 PRO A N 1
ATOM 4941 C CA . PRO A 1 640 ? -11.078 -13.170 -18.859 1.00 94.12 640 PRO A CA 1
ATOM 4942 C C . PRO A 1 640 ? -12.512 -12.640 -18.730 1.00 94.12 640 PRO A C 1
ATOM 4944 O O . PRO A 1 640 ? -13.410 -13.310 -18.206 1.00 94.12 640 PRO A O 1
ATOM 4947 N N . VAL A 1 641 ? -12.750 -11.448 -19.285 1.00 94.56 641 VAL A N 1
ATOM 4948 C CA . VAL A 1 641 ? -14.039 -10.735 -19.221 1.00 94.56 641 VAL A CA 1
ATOM 4949 C C . VAL A 1 641 ? -15.187 -11.592 -19.759 1.00 94.56 641 VAL A C 1
ATOM 4951 O O . VAL A 1 641 ? -16.292 -11.591 -19.215 1.00 94.56 641 VAL A O 1
ATOM 4954 N N . GLU A 1 642 ? -14.934 -12.346 -20.826 1.00 95.38 642 GLU A N 1
ATOM 4955 C CA . GLU A 1 642 ? -15.909 -13.208 -21.492 1.00 95.38 642 GLU A CA 1
ATOM 4956 C C . GLU A 1 642 ? -16.375 -14.348 -20.575 1.00 95.38 642 GLU A C 1
ATOM 4958 O O . GLU A 1 642 ? -17.572 -14.659 -20.517 1.00 95.38 642 GLU A O 1
ATOM 4963 N N . ASN A 1 643 ? -15.454 -14.928 -19.801 1.00 96.12 643 ASN A N 1
ATOM 4964 C CA . ASN A 1 643 ? -15.781 -15.957 -18.818 1.00 96.12 643 ASN A CA 1
ATOM 4965 C C . ASN A 1 643 ? -16.533 -15.342 -17.641 1.00 96.12 643 ASN A C 1
ATOM 4967 O O . ASN A 1 643 ? -17.599 -15.830 -17.273 1.00 96.12 643 ASN A O 1
ATOM 4971 N N . ILE A 1 644 ? -16.052 -14.214 -17.106 1.00 95.56 644 ILE A N 1
ATOM 4972 C CA . ILE A 1 644 ? -16.727 -13.508 -16.008 1.00 95.56 644 ILE A CA 1
ATOM 4973 C C . ILE A 1 644 ? -18.152 -13.122 -16.404 1.00 95.56 644 ILE A C 1
ATOM 4975 O O . ILE A 1 644 ? -19.014 -13.082 -15.541 1.00 95.56 644 ILE A O 1
ATOM 4979 N N . ARG A 1 645 ? -18.459 -12.878 -17.683 1.00 94.38 645 ARG A N 1
ATOM 4980 C CA . ARG A 1 645 ? -19.834 -12.613 -18.147 1.00 94.38 645 ARG A CA 1
ATOM 4981 C C . ARG A 1 645 ? -20.712 -13.861 -18.269 1.00 94.38 645 ARG A C 1
ATOM 4983 O O . ARG A 1 645 ? -21.931 -13.732 -18.218 1.00 94.38 645 ARG A O 1
ATOM 4990 N N . SER A 1 646 ? -20.122 -15.042 -18.434 1.00 94.56 646 SER A N 1
ATOM 4991 C CA . SER A 1 646 ? -20.840 -16.293 -18.720 1.00 94.56 646 SER A CA 1
ATOM 4992 C C . SER A 1 646 ? -20.903 -17.278 -17.547 1.00 94.56 646 SER A C 1
ATOM 4994 O O . SER A 1 646 ? -21.800 -18.123 -17.533 1.00 94.56 646 SER A O 1
ATOM 4996 N N . ILE A 1 647 ? -20.021 -17.150 -16.545 1.00 95.44 647 ILE A N 1
ATOM 4997 C CA . ILE A 1 647 ? -20.015 -17.989 -15.337 1.00 95.44 647 ILE A CA 1
ATOM 4998 C C . ILE A 1 647 ? -21.381 -17.925 -14.652 1.00 95.44 647 ILE A C 1
ATOM 5000 O O . ILE A 1 647 ? -21.866 -16.851 -14.275 1.00 95.44 647 ILE A O 1
ATOM 5004 N N . ASN A 1 648 ? -21.988 -19.095 -14.469 1.00 93.94 648 ASN A N 1
ATOM 5005 C CA . ASN A 1 648 ? -23.286 -19.251 -13.833 1.00 93.94 648 ASN A CA 1
ATOM 5006 C C . ASN A 1 648 ? -23.185 -20.054 -12.525 1.00 93.94 648 ASN A C 1
ATOM 5008 O O . ASN A 1 648 ? -22.123 -20.529 -12.119 1.00 93.94 648 ASN A O 1
ATOM 5012 N N . ARG A 1 649 ? -24.327 -20.206 -11.845 1.00 95.12 649 ARG A N 1
ATOM 5013 C CA . ARG A 1 649 ? -24.409 -20.931 -10.570 1.00 95.12 649 ARG A CA 1
ATOM 5014 C C . ARG A 1 649 ? -23.944 -22.384 -10.679 1.00 95.12 649 ARG A C 1
ATOM 5016 O O . ARG A 1 649 ? -23.339 -22.881 -9.735 1.00 95.12 649 ARG A O 1
ATOM 5023 N N . ASP A 1 650 ? -24.237 -23.054 -11.785 1.00 95.69 650 ASP A N 1
ATOM 5024 C CA . ASP A 1 650 ? -23.911 -24.468 -11.949 1.00 95.69 650 ASP A CA 1
ATOM 5025 C C . ASP A 1 650 ? -22.391 -24.647 -12.062 1.00 95.69 650 ASP A C 1
ATOM 5027 O O . ASP A 1 650 ? -21.837 -25.513 -11.395 1.00 95.69 650 ASP A O 1
ATOM 5031 N N . ASN A 1 651 ? -21.688 -23.728 -12.739 1.00 95.06 651 ASN A N 1
ATOM 5032 C CA . ASN A 1 651 ? -20.219 -23.717 -12.759 1.00 95.06 651 ASN A CA 1
ATOM 5033 C C . ASN A 1 651 ? -19.606 -23.558 -11.356 1.00 95.06 651 ASN A C 1
ATOM 5035 O O . ASN A 1 651 ? -18.638 -24.241 -11.024 1.00 95.06 651 ASN A O 1
ATOM 5039 N N . LEU A 1 652 ? -20.178 -22.684 -10.519 1.00 95.00 652 LEU A N 1
ATOM 5040 C CA . LEU A 1 652 ? -19.724 -22.477 -9.138 1.00 95.00 652 LEU A CA 1
ATOM 5041 C C . LEU A 1 652 ? -19.943 -23.732 -8.281 1.00 95.00 652 LEU A C 1
ATOM 5043 O O . LEU A 1 652 ? -19.058 -24.138 -7.529 1.00 95.00 652 LEU A O 1
ATOM 5047 N N . VAL A 1 653 ? -21.110 -24.371 -8.408 1.00 94.94 653 VAL A N 1
ATOM 5048 C CA . VAL A 1 653 ? -21.430 -25.619 -7.698 1.00 94.94 653 VAL A CA 1
ATOM 5049 C C . VAL A 1 653 ? -20.512 -26.755 -8.151 1.00 94.94 653 VAL A C 1
ATOM 5051 O O . VAL A 1 653 ? -19.992 -27.491 -7.310 1.00 94.94 653 VAL A O 1
ATOM 5054 N N . ASP A 1 654 ? -20.255 -26.870 -9.452 1.00 94.56 654 ASP A N 1
ATOM 5055 C CA . ASP A 1 654 ? -19.336 -27.859 -10.012 1.00 94.56 654 ASP A CA 1
ATOM 5056 C C . ASP A 1 654 ? -17.908 -27.644 -9.495 1.00 94.56 654 ASP A C 1
ATOM 5058 O O . ASP A 1 654 ? -17.250 -28.601 -9.074 1.00 94.56 654 ASP A O 1
ATOM 5062 N N . TYR A 1 655 ? -17.449 -26.391 -9.426 1.00 94.06 655 TYR A N 1
ATOM 5063 C CA . TYR A 1 655 ? -16.134 -26.051 -8.886 1.00 94.06 655 TYR A CA 1
ATOM 5064 C C . TYR A 1 655 ? -16.004 -26.412 -7.400 1.00 94.06 655 TYR A C 1
ATOM 5066 O O . TYR A 1 655 ? -15.038 -27.081 -7.022 1.00 94.06 655 TYR A O 1
ATOM 5074 N N . ILE A 1 656 ? -16.988 -26.049 -6.565 1.00 93.75 656 ILE A N 1
ATOM 5075 C CA . ILE A 1 656 ? -17.022 -26.427 -5.139 1.00 93.75 656 ILE A CA 1
ATOM 5076 C C . ILE A 1 656 ? -17.022 -27.950 -5.009 1.00 93.75 656 ILE A C 1
ATOM 5078 O O . ILE A 1 656 ? -16.187 -28.520 -4.308 1.00 93.75 656 ILE A O 1
ATOM 5082 N N . SER A 1 657 ? -17.931 -28.629 -5.711 1.00 92.12 657 SER A N 1
ATOM 5083 C CA . SER A 1 657 ? -18.086 -30.079 -5.598 1.00 92.12 657 SER A CA 1
ATOM 5084 C C . SER A 1 657 ? -16.827 -30.833 -6.028 1.00 92.12 657 SER A C 1
ATOM 5086 O O . SER A 1 657 ? -16.543 -31.891 -5.467 1.00 92.12 657 SER A O 1
ATOM 5088 N N . THR A 1 658 ? -16.045 -30.284 -6.958 1.00 90.50 658 THR A N 1
ATOM 5089 C CA . THR A 1 658 ? -14.802 -30.883 -7.454 1.00 90.50 658 THR A CA 1
ATOM 5090 C C . THR A 1 658 ? -13.609 -30.578 -6.549 1.00 90.50 658 THR A C 1
ATOM 5092 O O . THR A 1 658 ? -12.808 -31.472 -6.261 1.00 90.50 658 THR A O 1
ATOM 5095 N N . ASN A 1 659 ? -13.471 -29.331 -6.092 1.00 91.31 659 ASN A N 1
ATOM 5096 C CA . ASN A 1 659 ? -12.243 -28.857 -5.452 1.00 91.31 659 ASN A CA 1
ATOM 5097 C C . ASN A 1 659 ? -12.305 -28.811 -3.922 1.00 91.31 659 ASN A C 1
ATOM 5099 O O . ASN A 1 659 ? -11.282 -29.039 -3.277 1.00 91.31 659 ASN A O 1
ATOM 5103 N N . TYR A 1 660 ? -13.473 -28.571 -3.322 1.00 93.62 660 TYR A N 1
ATOM 5104 C CA . TYR A 1 660 ? -13.611 -28.389 -1.873 1.00 93.62 660 TYR A CA 1
ATOM 5105 C C . TYR A 1 660 ? -13.846 -29.744 -1.192 1.00 93.62 660 TYR A C 1
ATOM 5107 O O . TYR A 1 660 ? -14.952 -30.093 -0.777 1.00 93.62 660 TYR A O 1
ATOM 5115 N N . LYS A 1 661 ? -12.777 -30.545 -1.135 1.00 93.75 661 LYS A N 1
ATOM 5116 C CA . LYS A 1 661 ? -12.747 -31.889 -0.538 1.00 93.75 661 LYS A CA 1
ATOM 5117 C C . LYS A 1 661 ? -11.935 -31.901 0.753 1.00 93.75 661 LYS A C 1
ATOM 5119 O O . LYS A 1 661 ? -10.934 -31.197 0.855 1.00 93.75 661 LYS A O 1
ATOM 5124 N N . ALA A 1 662 ? -12.332 -32.743 1.707 1.00 94.56 662 ALA A N 1
ATOM 5125 C CA . ALA A 1 662 ? -11.729 -32.794 3.042 1.00 94.56 662 ALA A CA 1
ATOM 5126 C C . ALA A 1 662 ? -10.201 -32.993 3.012 1.00 94.56 662 ALA A C 1
ATOM 5128 O O . ALA A 1 662 ? -9.461 -32.290 3.688 1.00 94.56 662 ALA A O 1
ATOM 5129 N N . ASP A 1 663 ? -9.709 -33.908 2.183 1.00 92.25 663 ASP A N 1
ATOM 5130 C CA . ASP A 1 663 ? -8.287 -34.238 2.028 1.00 92.25 663 ASP A CA 1
ATOM 5131 C C . ASP A 1 663 ? -7.452 -33.173 1.297 1.00 92.25 663 ASP A C 1
ATOM 5133 O O . ASP A 1 663 ? -6.222 -33.175 1.397 1.00 92.25 663 ASP A O 1
ATOM 5137 N N . ARG A 1 664 ? -8.112 -32.224 0.624 1.00 92.88 664 ARG A N 1
ATOM 5138 C CA . ARG A 1 664 ? -7.503 -31.037 -0.001 1.00 92.88 664 ARG A CA 1
ATOM 5139 C C . ARG A 1 664 ? -7.533 -29.807 0.909 1.00 92.88 664 ARG A C 1
ATOM 5141 O O . ARG A 1 664 ? -7.102 -28.735 0.495 1.00 92.88 664 ARG A O 1
ATOM 5148 N N . MET A 1 665 ? -8.031 -29.953 2.134 1.00 95.81 665 MET A N 1
ATOM 5149 C CA . MET A 1 665 ? -8.20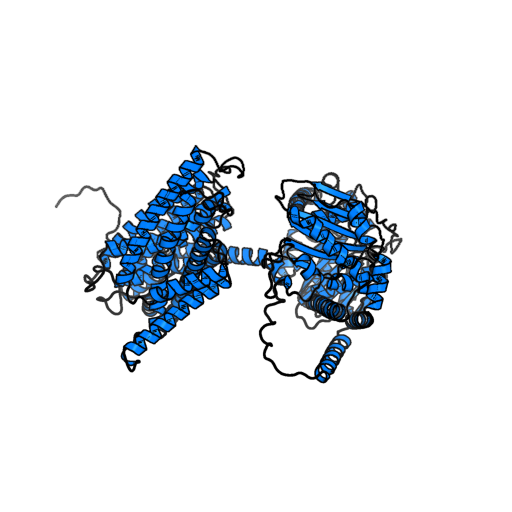1 -28.866 3.091 1.00 95.81 665 MET A CA 1
ATOM 5150 C C . MET A 1 665 ? -7.309 -29.048 4.322 1.00 95.81 665 MET A C 1
ATOM 5152 O O . MET A 1 665 ? -7.006 -30.163 4.763 1.00 95.81 665 MET A O 1
ATOM 5156 N N . VAL A 1 666 ? -6.893 -27.921 4.892 1.00 97.88 666 VAL A N 1
ATOM 5157 C CA . VAL A 1 666 ? -6.199 -27.839 6.176 1.00 97.88 666 VAL A CA 1
ATOM 5158 C C . VAL A 1 666 ? -6.889 -26.780 7.022 1.00 97.88 666 VAL A C 1
ATOM 5160 O O . VAL A 1 666 ? -6.951 -25.619 6.628 1.00 97.88 666 VAL A O 1
ATOM 5163 N N . VAL A 1 667 ? -7.370 -27.166 8.200 1.00 98.31 667 VAL A N 1
ATOM 5164 C CA . VAL A 1 667 ? -7.765 -26.214 9.242 1.00 98.31 667 VAL A CA 1
ATOM 5165 C C . VAL A 1 667 ? -6.509 -25.852 10.024 1.00 98.31 667 VAL A C 1
ATOM 5167 O O . VAL A 1 667 ? -5.919 -26.729 10.656 1.00 98.31 667 VAL A O 1
ATOM 5170 N N . ALA A 1 668 ? -6.095 -24.588 9.991 1.00 98.19 668 ALA A N 1
ATOM 5171 C CA . ALA A 1 668 ? -4.964 -24.102 10.776 1.00 98.19 668 ALA A CA 1
ATOM 5172 C C . ALA A 1 668 ? -5.431 -23.083 11.819 1.00 98.19 668 ALA A C 1
ATOM 5174 O O . ALA A 1 668 ? -6.236 -22.202 11.515 1.00 98.19 668 ALA A O 1
ATOM 5175 N N . ALA A 1 669 ? -4.921 -23.199 13.047 1.00 97.56 669 ALA A N 1
ATOM 5176 C CA . ALA A 1 669 ? -5.162 -22.224 14.104 1.00 97.56 669 ALA A CA 1
ATOM 5177 C C . ALA A 1 669 ? -3.875 -21.848 14.852 1.00 97.56 669 ALA A C 1
ATOM 5179 O O . ALA A 1 669 ? -3.094 -22.711 15.255 1.00 97.56 669 ALA A O 1
ATOM 5180 N N . ALA A 1 670 ? -3.670 -20.557 15.083 1.00 96.88 670 ALA A N 1
ATOM 5181 C CA . ALA A 1 670 ? -2.551 -20.036 15.860 1.00 96.88 670 ALA A CA 1
ATOM 5182 C C . ALA A 1 670 ? -3.051 -19.006 16.874 1.00 96.88 670 ALA A C 1
ATOM 5184 O O . ALA A 1 670 ? -3.883 -18.164 16.543 1.00 96.88 670 ALA A O 1
ATOM 5185 N N . GLY A 1 671 ? -2.582 -19.076 18.117 1.00 95.25 671 GLY A N 1
ATOM 5186 C CA . GLY A 1 671 ? -3.120 -18.262 19.209 1.00 95.25 671 GLY A CA 1
ATOM 5187 C C . GLY A 1 671 ? -3.112 -18.999 20.546 1.00 95.25 671 GLY A C 1
ATOM 5188 O O . GLY A 1 671 ? -2.572 -20.104 20.640 1.00 95.25 671 GLY A O 1
ATOM 5189 N N . PRO A 1 672 ? -3.787 -18.466 21.575 1.00 94.56 672 PRO A N 1
ATOM 5190 C CA . PRO A 1 672 ? -4.039 -19.162 22.835 1.00 94.56 672 PRO A CA 1
ATOM 5191 C C . PRO A 1 672 ? -5.116 -20.260 22.676 1.00 94.56 672 PRO A C 1
ATOM 5193 O O . PRO A 1 672 ? -6.131 -20.259 23.370 1.00 94.56 672 PRO A O 1
ATOM 5196 N N . VAL A 1 673 ? -4.913 -21.189 21.739 1.00 95.56 673 VAL A N 1
ATOM 5197 C CA . VAL A 1 673 ? -5.850 -22.267 21.377 1.00 95.56 673 VAL A CA 1
ATOM 5198 C C . VAL A 1 673 ? -5.404 -23.615 21.945 1.00 95.56 673 VAL A C 1
ATOM 5200 O O . VAL A 1 673 ? -4.201 -23.856 22.095 1.00 95.56 673 VAL A O 1
ATOM 5203 N N . ASP A 1 674 ? -6.368 -24.487 22.254 1.00 94.94 674 ASP A N 1
ATOM 5204 C CA . ASP A 1 674 ? -6.132 -25.891 22.606 1.00 94.94 674 ASP A CA 1
ATOM 5205 C C . ASP A 1 674 ? -6.331 -26.793 21.377 1.00 94.94 674 ASP A C 1
ATOM 5207 O O . ASP A 1 674 ? -7.296 -26.640 20.631 1.00 94.94 674 ASP A O 1
ATOM 5211 N N . HIS A 1 675 ? -5.408 -27.728 21.144 1.00 97.06 675 HIS A N 1
ATOM 5212 C CA . HIS A 1 675 ? -5.452 -28.581 19.954 1.00 97.06 675 HIS A CA 1
ATOM 5213 C C . HIS A 1 675 ? -6.674 -29.500 19.932 1.00 97.06 675 HIS A C 1
ATOM 5215 O O . HIS A 1 675 ? -7.330 -29.614 18.899 1.00 97.06 675 HIS A O 1
ATOM 5221 N N . GLU A 1 676 ? -6.989 -30.138 21.058 1.00 97.56 676 GLU A N 1
ATOM 5222 C CA . GLU A 1 676 ? -8.045 -31.148 21.131 1.00 97.56 676 GLU A CA 1
ATOM 5223 C C . GLU A 1 676 ? -9.425 -30.503 20.972 1.00 97.56 676 GLU A C 1
ATOM 5225 O O . GLU A 1 676 ? -10.301 -31.054 20.303 1.00 97.56 676 GLU A O 1
ATOM 5230 N N . GLU A 1 677 ? -9.607 -29.290 21.506 1.00 95.94 677 GLU A N 1
ATOM 5231 C CA . GLU A 1 677 ? -10.832 -28.508 21.312 1.00 95.94 677 GLU A CA 1
ATOM 5232 C C . GLU A 1 677 ? -11.059 -28.148 19.836 1.00 95.94 677 GLU A C 1
ATOM 5234 O O . GLU A 1 677 ? -12.170 -28.305 19.321 1.00 95.94 677 GLU A O 1
ATOM 5239 N N . ILE A 1 678 ? -10.008 -27.717 19.128 1.00 97.38 678 ILE A N 1
ATOM 5240 C CA . ILE A 1 678 ? -10.098 -27.384 17.699 1.00 97.38 678 ILE A CA 1
ATOM 5241 C C . ILE A 1 678 ? -10.310 -28.637 16.850 1.00 97.38 678 ILE A C 1
ATOM 5243 O O . ILE A 1 678 ? -11.118 -28.602 15.925 1.00 97.38 678 ILE A O 1
ATOM 5247 N N . VAL A 1 679 ? -9.650 -29.754 17.169 1.00 98.06 679 VAL A N 1
ATOM 5248 C CA . VAL A 1 679 ? -9.864 -31.042 16.490 1.00 98.06 679 VAL A CA 1
ATOM 5249 C C . VAL A 1 679 ? -11.304 -31.510 16.662 1.00 98.06 679 VAL A C 1
ATOM 5251 O O . VAL A 1 679 ? -11.939 -31.883 15.675 1.00 98.06 679 VAL A O 1
ATOM 5254 N N . LYS A 1 680 ? -11.850 -31.443 17.881 1.00 97.38 680 LYS A N 1
ATOM 5255 C CA . LYS A 1 680 ? -13.245 -31.801 18.153 1.00 97.38 680 LYS A CA 1
ATOM 5256 C C . LYS A 1 680 ? -14.210 -30.906 17.376 1.00 97.38 680 LYS A C 1
ATOM 5258 O O . LYS A 1 680 ? -15.099 -31.419 16.701 1.00 97.38 680 LYS A O 1
ATOM 5263 N N . CYS A 1 681 ? -14.005 -29.589 17.410 1.00 96.38 681 CYS A N 1
ATOM 5264 C CA . CYS A 1 681 ? -14.836 -28.647 16.661 1.00 96.38 681 CYS A CA 1
ATOM 5265 C C . CYS A 1 681 ? -14.745 -28.902 15.145 1.00 96.38 681 CYS A C 1
ATOM 5267 O O . CYS A 1 681 ? -15.763 -29.004 14.466 1.00 96.38 681 CYS A O 1
ATOM 5269 N N . ALA A 1 682 ? -13.544 -29.108 14.602 1.00 96.94 682 ALA A N 1
ATOM 5270 C CA . ALA A 1 682 ? -13.358 -29.433 13.191 1.00 96.94 682 ALA A CA 1
ATOM 5271 C C . ALA A 1 682 ? -14.017 -30.769 12.807 1.00 96.94 682 ALA A C 1
ATOM 5273 O O . ALA A 1 682 ? -14.620 -30.861 11.740 1.00 96.94 682 ALA A O 1
ATOM 5274 N N . ALA A 1 683 ? -13.962 -31.788 13.670 1.00 97.00 683 ALA A N 1
ATOM 5275 C CA . ALA A 1 683 ? -14.638 -33.063 13.446 1.00 97.00 683 ALA A CA 1
ATOM 5276 C C . ALA A 1 683 ? -16.165 -32.910 13.413 1.00 97.00 683 ALA A C 1
ATOM 5278 O O . ALA A 1 683 ? -16.813 -33.471 12.533 1.00 97.00 683 ALA A O 1
ATOM 5279 N N . GLU A 1 684 ? -16.736 -32.107 14.313 1.00 96.62 684 GLU A N 1
ATOM 5280 C CA . GLU A 1 684 ? -18.173 -31.811 14.331 1.00 96.62 684 GLU A CA 1
ATOM 5281 C C . GLU A 1 684 ? -18.623 -31.015 13.094 1.00 96.62 684 GLU A C 1
ATOM 5283 O O . GLU A 1 684 ? -19.693 -31.281 12.546 1.00 96.62 684 GLU A O 1
ATOM 5288 N N . LYS A 1 685 ? -17.820 -30.043 12.639 1.00 95.94 685 LYS A N 1
ATOM 5289 C CA . LYS A 1 685 ? -18.203 -29.098 11.574 1.00 95.94 685 LYS A CA 1
ATOM 5290 C C . LYS A 1 685 ? -17.858 -29.559 10.159 1.00 95.94 685 LYS A C 1
ATOM 5292 O O . LYS A 1 685 ? -18.610 -29.283 9.229 1.00 95.94 685 LYS A O 1
ATOM 5297 N N . PHE A 1 686 ? -16.737 -30.252 9.989 1.00 96.19 686 PHE A N 1
ATOM 5298 C CA . PHE A 1 686 ? -16.215 -30.676 8.687 1.00 96.19 686 PHE A CA 1
ATOM 5299 C C . PHE A 1 686 ? -16.144 -32.197 8.527 1.00 96.19 686 PHE A C 1
ATOM 5301 O O . PHE A 1 686 ? -15.765 -32.667 7.457 1.00 96.19 686 PHE A O 1
ATOM 5308 N N . GLY A 1 687 ? -16.509 -32.995 9.538 1.00 93.12 687 GLY A N 1
ATOM 5309 C CA . GLY A 1 687 ? -16.415 -34.462 9.483 1.00 93.12 687 GLY A CA 1
ATOM 5310 C C . GLY A 1 687 ? -17.218 -35.106 8.346 1.00 93.12 687 GLY A C 1
ATOM 5311 O O . GLY A 1 687 ? -16.816 -36.145 7.827 1.00 93.12 687 GLY A O 1
ATOM 5312 N N . ASN A 1 688 ? -18.298 -34.452 7.908 1.00 92.88 688 ASN A N 1
ATOM 5313 C CA . ASN A 1 688 ? -19.154 -34.917 6.812 1.00 92.88 688 ASN A CA 1
ATOM 5314 C C . ASN A 1 688 ? -18.671 -34.486 5.417 1.00 92.88 688 ASN A C 1
ATOM 5316 O O . ASN A 1 688 ? -19.277 -34.891 4.423 1.00 92.88 688 ASN A O 1
ATOM 5320 N N . LEU A 1 689 ? -17.608 -33.674 5.313 1.00 93.69 689 LEU A N 1
ATOM 5321 C CA . LEU A 1 689 ? -17.072 -33.290 4.010 1.00 93.69 689 LEU A CA 1
ATOM 5322 C C . LEU A 1 689 ? -16.607 -34.533 3.240 1.00 93.69 689 LEU A C 1
ATOM 5324 O O . LEU A 1 689 ? -15.896 -35.376 3.802 1.00 93.69 689 LEU A O 1
ATOM 5328 N N . PRO A 1 690 ? -16.950 -34.640 1.944 1.00 92.12 690 PRO A N 1
ATOM 5329 C CA . PRO A 1 690 ? -16.519 -35.759 1.133 1.00 92.12 690 PRO A CA 1
ATOM 5330 C C . PRO A 1 690 ? -15.000 -35.736 0.976 1.00 92.12 690 PRO A C 1
ATOM 5332 O O . PRO A 1 690 ? -14.391 -34.702 0.682 1.00 92.12 690 PRO A O 1
ATOM 5335 N N . LYS A 1 691 ? -14.401 -36.913 1.117 1.00 91.25 691 LYS A N 1
ATOM 5336 C CA . LYS A 1 691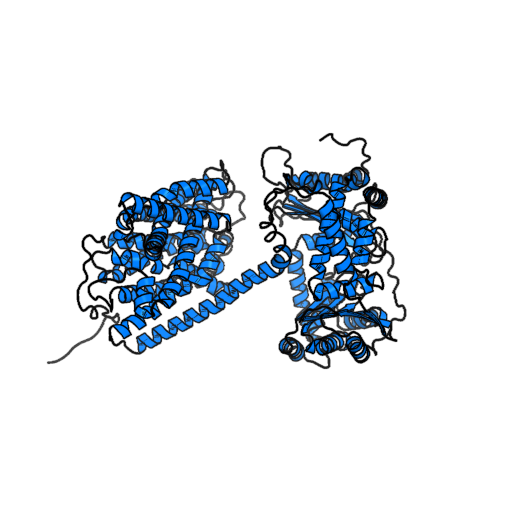 ? -13.029 -37.161 0.687 1.00 91.25 691 LYS A CA 1
ATOM 5337 C C . LYS A 1 691 ? -12.987 -37.217 -0.839 1.00 91.25 691 LYS A C 1
ATOM 5339 O O . LYS A 1 691 ? -13.934 -37.702 -1.464 1.00 91.25 691 LYS A O 1
ATOM 5344 N N . SER A 1 692 ? -11.928 -36.703 -1.452 1.00 84.06 692 SER A N 1
ATOM 5345 C CA . SER A 1 692 ? -11.754 -36.830 -2.895 1.00 84.06 692 SER A CA 1
ATOM 5346 C C . SER A 1 692 ? -11.538 -38.299 -3.299 1.00 84.06 692 SER A C 1
ATOM 5348 O O . SER A 1 692 ? -11.038 -39.112 -2.518 1.00 84.06 692 SER A O 1
ATOM 5350 N N . SER A 1 693 ? -11.929 -38.654 -4.525 1.00 75.81 693 SER A N 1
ATOM 5351 C CA . SER A 1 693 ? -11.610 -39.966 -5.104 1.00 75.81 693 SER A CA 1
ATOM 5352 C C . SER A 1 693 ? -10.110 -40.112 -5.382 1.00 75.81 693 SER A C 1
ATOM 5354 O O . SER A 1 693 ? -9.574 -41.212 -5.286 1.00 75.81 693 SER A O 1
ATOM 5356 N N . GLU A 1 694 ? -9.436 -38.997 -5.680 1.00 68.44 694 GLU A N 1
ATOM 5357 C CA . GLU A 1 694 ? -7.994 -38.900 -5.899 1.00 68.44 694 GLU A CA 1
ATOM 5358 C C . GLU A 1 694 ? -7.406 -37.752 -5.054 1.00 68.44 694 GLU A C 1
ATOM 5360 O O . GLU A 1 694 ? -7.520 -36.588 -5.450 1.00 68.44 694 GLU A O 1
ATOM 5365 N N . PRO A 1 695 ? -6.733 -38.056 -3.921 1.00 57.72 695 PRO A N 1
ATOM 5366 C CA . PRO A 1 695 ? -6.260 -37.069 -2.934 1.00 57.72 695 PRO A CA 1
ATOM 5367 C C . PRO A 1 695 ? -5.348 -35.975 -3.481 1.00 57.72 695 PRO A C 1
ATOM 5369 O O . PRO A 1 695 ? -5.186 -34.916 -2.878 1.00 57.72 695 PRO A O 1
ATOM 5372 N N . ARG A 1 696 ? -4.714 -36.245 -4.620 1.00 60.28 696 ARG A N 1
ATOM 5373 C CA . ARG A 1 696 ? -3.891 -35.308 -5.372 1.00 60.28 696 ARG A CA 1
ATOM 5374 C C . ARG A 1 696 ? -4.200 -35.537 -6.835 1.00 60.28 696 ARG A C 1
ATOM 5376 O O . ARG A 1 696 ? -3.562 -36.380 -7.460 1.00 60.28 696 ARG A O 1
ATOM 5383 N N . ARG A 1 697 ? -5.185 -34.815 -7.372 1.00 61.06 697 ARG A N 1
ATOM 5384 C CA . ARG A 1 697 ? -5.393 -34.786 -8.821 1.00 61.06 697 ARG A CA 1
ATOM 5385 C C . ARG A 1 697 ? -4.057 -34.403 -9.454 1.00 61.06 697 ARG A C 1
ATOM 5387 O O . ARG A 1 697 ? -3.551 -33.312 -9.192 1.00 61.06 697 ARG A O 1
ATOM 5394 N N . ALA A 1 698 ? -3.463 -35.318 -10.214 1.00 57.75 698 ALA A N 1
ATOM 5395 C CA . ALA A 1 698 ? -2.227 -35.051 -10.926 1.00 57.75 698 ALA A CA 1
ATOM 5396 C C . ALA A 1 698 ? -2.541 -34.017 -12.012 1.00 57.75 698 ALA A C 1
ATOM 5398 O O . ALA A 1 698 ? -3.070 -34.351 -13.070 1.00 57.75 698 ALA A O 1
ATOM 5399 N N . VAL A 1 699 ? -2.293 -32.743 -11.717 1.00 69.94 699 VAL A N 1
ATOM 5400 C CA . VAL A 1 699 ? -2.236 -31.715 -12.755 1.00 69.94 699 VAL A CA 1
ATOM 5401 C C . VAL A 1 699 ? -0.953 -31.982 -13.537 1.00 69.94 699 VAL A C 1
ATOM 5403 O O . VAL A 1 699 ? 0.075 -32.301 -12.937 1.00 69.94 699 VAL A O 1
ATOM 5406 N N . SER A 1 700 ? -1.017 -31.924 -14.866 1.00 75.81 700 SER A N 1
ATOM 5407 C CA . SER A 1 700 ? 0.176 -32.065 -15.699 1.00 75.81 700 SER A CA 1
ATOM 5408 C C . SER A 1 700 ? 1.225 -31.039 -15.279 1.00 75.81 700 SER A C 1
ATOM 5410 O O . SER A 1 700 ? 0.881 -29.898 -14.941 1.00 75.81 700 SER A O 1
ATOM 5412 N N . LYS A 1 701 ? 2.500 -31.452 -15.302 1.00 85.56 701 LYS A N 1
ATOM 5413 C CA . LYS A 1 701 ? 3.601 -30.516 -15.091 1.00 85.56 701 LYS A CA 1
ATOM 5414 C C . LYS A 1 701 ? 3.499 -29.423 -16.164 1.00 85.56 701 LYS A C 1
ATOM 5416 O O . LYS A 1 701 ? 3.476 -29.785 -17.342 1.00 85.56 701 LYS A O 1
ATOM 5421 N N . PRO A 1 702 ? 3.433 -28.137 -15.786 1.00 89.00 702 PRO A N 1
ATOM 5422 C CA . PRO A 1 702 ? 3.392 -27.054 -16.747 1.00 89.00 702 PRO A CA 1
ATOM 5423 C C . PRO A 1 702 ? 4.751 -26.942 -17.440 1.00 89.00 702 PRO A C 1
ATOM 5425 O O . PRO A 1 702 ? 5.805 -27.218 -16.854 1.00 89.00 702 PRO A O 1
ATOM 5428 N N . HIS A 1 703 ? 4.720 -26.540 -18.699 1.00 91.06 703 HIS A N 1
ATOM 5429 C CA . HIS A 1 703 ? 5.884 -26.387 -19.545 1.00 91.06 703 HIS A CA 1
ATOM 5430 C C . HIS A 1 703 ? 6.302 -24.926 -19.528 1.00 91.06 703 HIS A C 1
ATOM 5432 O O . HIS A 1 703 ? 5.574 -24.056 -19.997 1.00 91.06 703 HIS A O 1
ATOM 5438 N N . PHE A 1 704 ? 7.496 -24.661 -19.004 1.00 94.44 704 PHE A N 1
ATOM 5439 C CA . PHE A 1 704 ? 8.101 -23.346 -19.136 1.00 94.44 704 PHE A CA 1
ATOM 5440 C C . PHE A 1 704 ? 8.546 -23.136 -20.588 1.00 94.44 704 PHE A C 1
ATOM 5442 O O . PHE A 1 704 ? 9.363 -23.895 -21.118 1.00 94.44 704 PHE A O 1
ATOM 5449 N N . VAL A 1 705 ? 8.010 -22.107 -21.237 1.00 93.88 705 VAL A N 1
ATOM 5450 C CA . VAL A 1 705 ? 8.324 -21.747 -22.621 1.00 93.88 705 VAL A CA 1
ATOM 5451 C C . VAL A 1 705 ? 9.091 -20.437 -22.635 1.00 93.88 705 VAL A C 1
ATOM 5453 O O . VAL A 1 705 ? 8.611 -19.446 -22.095 1.00 93.88 705 VAL A O 1
ATOM 5456 N N . SER A 1 706 ? 10.240 -20.420 -23.317 1.00 93.88 706 SER A N 1
ATOM 5457 C CA . SER A 1 706 ? 10.950 -19.178 -23.636 1.00 93.88 706 SER A CA 1
ATOM 5458 C C . SER A 1 706 ? 10.110 -18.351 -24.599 1.00 93.88 706 SER A C 1
ATOM 5460 O O . SER A 1 706 ? 9.851 -18.779 -25.730 1.00 93.88 706 SER A O 1
ATOM 5462 N N . SER A 1 707 ? 9.641 -17.195 -24.146 1.00 93.94 707 SER A N 1
ATOM 5463 C CA . SER A 1 707 ? 8.857 -16.304 -24.990 1.00 93.94 707 SER A CA 1
ATOM 5464 C C . SER A 1 707 ? 8.994 -14.832 -24.626 1.00 93.94 707 SER A C 1
ATOM 5466 O O . SER A 1 707 ? 9.613 -14.467 -23.629 1.00 93.94 707 SER A O 1
ATOM 5468 N N . GLU A 1 708 ? 8.452 -13.989 -25.496 1.00 94.06 708 GLU A N 1
ATOM 5469 C CA . GLU A 1 708 ? 8.478 -12.541 -25.377 1.00 94.06 708 GLU A CA 1
ATOM 5470 C C . GLU A 1 708 ? 7.057 -12.006 -25.544 1.00 94.06 708 GLU A C 1
ATOM 5472 O O . GLU A 1 708 ? 6.367 -12.376 -26.500 1.00 94.06 708 GLU A O 1
ATOM 5477 N N . LEU A 1 709 ? 6.618 -11.166 -24.607 1.00 93.62 709 LEU A N 1
ATOM 5478 C CA . LEU A 1 709 ? 5.345 -10.452 -24.679 1.00 93.62 709 LEU A CA 1
ATOM 5479 C C . LEU A 1 709 ? 5.572 -8.977 -24.338 1.00 93.62 709 LEU A C 1
ATOM 5481 O O . LEU A 1 709 ? 5.619 -8.598 -23.170 1.00 93.62 709 LEU A O 1
ATOM 5485 N N . LEU A 1 710 ? 5.733 -8.152 -25.370 1.00 92.56 710 LEU A N 1
ATOM 5486 C CA . LEU A 1 710 ? 5.934 -6.710 -25.242 1.00 92.56 710 LEU A CA 1
ATOM 5487 C C . LEU A 1 710 ? 4.686 -5.965 -25.719 1.00 92.56 710 LEU A C 1
ATOM 5489 O O . LEU A 1 710 ? 4.238 -6.153 -26.849 1.00 92.56 710 LEU A O 1
ATOM 5493 N N . SER A 1 711 ? 4.138 -5.109 -24.861 1.00 89.69 711 SER A N 1
ATOM 5494 C CA . SER A 1 711 ? 2.964 -4.286 -25.138 1.00 89.69 711 SER A CA 1
ATOM 5495 C C . SER A 1 711 ? 3.334 -2.807 -25.074 1.00 89.69 711 SER A C 1
ATOM 5497 O O . SER A 1 711 ? 3.337 -2.197 -24.003 1.00 89.69 711 SER A O 1
ATOM 5499 N N . ALA A 1 712 ? 3.633 -2.222 -26.234 1.00 86.56 712 ALA A N 1
ATOM 5500 C CA . ALA A 1 712 ? 3.907 -0.794 -26.336 1.00 86.56 712 ALA A CA 1
ATOM 5501 C C . ALA A 1 712 ? 2.637 0.025 -26.055 1.00 86.56 712 ALA A C 1
ATOM 5503 O O . ALA A 1 712 ? 1.589 -0.229 -26.650 1.00 86.56 712 ALA A O 1
ATOM 5504 N N . THR A 1 713 ? 2.726 0.999 -25.149 1.00 82.38 713 THR A N 1
ATOM 5505 C CA . THR A 1 713 ? 1.630 1.932 -24.861 1.00 82.38 713 THR A CA 1
ATOM 5506 C C . THR A 1 713 ? 2.173 3.294 -24.452 1.00 82.38 713 THR A C 1
ATOM 5508 O O . THR A 1 713 ? 3.067 3.385 -23.613 1.00 82.38 713 THR A O 1
ATOM 5511 N N . GLU A 1 714 ? 1.612 4.353 -25.033 1.00 78.06 714 GLU A N 1
ATOM 5512 C CA . GLU A 1 714 ? 1.973 5.740 -24.716 1.00 78.06 714 GLU A CA 1
ATOM 5513 C C . GLU A 1 714 ? 1.284 6.239 -23.434 1.00 78.06 714 GLU A C 1
ATOM 5515 O O . GLU A 1 714 ? 1.732 7.200 -22.816 1.00 78.06 714 GLU A O 1
ATOM 5520 N N . ALA A 1 715 ? 0.239 5.538 -22.974 1.00 75.25 715 ALA A N 1
ATOM 5521 C CA . ALA A 1 715 ? -0.561 5.919 -21.806 1.00 75.25 715 ALA A CA 1
ATOM 5522 C C . ALA A 1 715 ? 0.216 5.908 -20.473 1.00 75.25 715 ALA A C 1
ATOM 5524 O O . ALA A 1 715 ? -0.287 6.402 -19.468 1.00 75.25 715 ALA A O 1
ATOM 5525 N N . LEU A 1 716 ? 1.419 5.325 -20.447 1.00 71.12 716 LEU A N 1
ATOM 5526 C CA . LEU A 1 716 ? 2.269 5.206 -19.256 1.00 71.12 716 LEU A CA 1
ATOM 5527 C C . LEU A 1 716 ? 3.420 6.225 -19.228 1.00 71.12 716 LEU A C 1
ATOM 5529 O O . LEU A 1 716 ? 4.320 6.116 -18.394 1.00 71.12 716 LEU A O 1
ATOM 5533 N N . GLY A 1 717 ? 3.397 7.220 -20.120 1.00 78.88 717 GLY A N 1
ATOM 5534 C CA . GLY A 1 717 ? 4.447 8.233 -20.210 1.00 78.88 717 GLY A CA 1
ATOM 5535 C C . GLY A 1 717 ? 5.806 7.631 -20.608 1.00 78.88 717 GLY A C 1
ATOM 5536 O O . GLY A 1 717 ? 5.842 6.639 -21.333 1.00 78.88 717 GLY A O 1
ATOM 5537 N N . PRO A 1 718 ? 6.941 8.201 -20.158 1.00 79.44 718 PRO A N 1
ATOM 5538 C CA . PRO A 1 718 ? 8.280 7.773 -20.581 1.00 79.44 718 PRO A CA 1
ATOM 5539 C C . PRO A 1 718 ? 8.799 6.498 -19.884 1.00 79.44 718 PRO A C 1
ATOM 5541 O O . PRO A 1 718 ? 9.949 6.103 -20.105 1.00 79.44 718 PRO A O 1
ATOM 5544 N N . SER A 1 719 ? 8.001 5.866 -19.019 1.00 85.38 719 SER A N 1
ATOM 5545 C CA . SER A 1 719 ? 8.430 4.713 -18.224 1.00 85.38 719 SER A CA 1
ATOM 5546 C C . SER A 1 719 ? 8.209 3.388 -18.958 1.00 85.38 719 SER A C 1
ATOM 5548 O O . SER A 1 719 ? 7.227 3.163 -19.666 1.00 85.38 719 SER A O 1
ATOM 5550 N N . SER A 1 720 ? 9.160 2.483 -18.769 1.00 91.31 720 SER A N 1
ATOM 5551 C CA . SER A 1 720 ? 9.155 1.106 -19.247 1.00 91.31 720 SER A CA 1
ATOM 5552 C C . SER A 1 720 ? 9.168 0.171 -18.054 1.00 91.31 720 SER A C 1
ATOM 5554 O O . SER A 1 720 ? 10.005 0.298 -17.159 1.00 91.31 720 SER A O 1
ATOM 5556 N N . HIS A 1 721 ? 8.257 -0.790 -18.060 1.00 93.56 721 HIS A N 1
ATOM 5557 C CA . HIS A 1 721 ? 8.159 -1.802 -17.027 1.00 93.56 721 HIS A CA 1
ATOM 5558 C C . HIS A 1 721 ? 8.423 -3.162 -17.661 1.00 93.56 721 HIS A C 1
ATOM 5560 O O . HIS A 1 721 ? 7.727 -3.545 -18.599 1.00 93.56 721 HIS A O 1
ATOM 5566 N N . VAL A 1 722 ? 9.440 -3.880 -17.187 1.00 95.31 722 VAL A N 1
ATOM 5567 C CA . VAL A 1 722 ? 9.902 -5.140 -17.784 1.00 95.31 722 VAL A CA 1
ATOM 5568 C C . VAL A 1 722 ? 10.133 -6.178 -16.692 1.00 95.31 722 VAL A C 1
ATOM 5570 O O . VAL A 1 722 ? 10.709 -5.875 -15.650 1.00 95.31 722 VAL A O 1
ATOM 5573 N N . ALA A 1 723 ? 9.719 -7.418 -16.934 1.00 97.00 723 ALA A N 1
ATOM 5574 C CA . ALA A 1 723 ? 10.072 -8.566 -16.110 1.00 97.00 723 ALA A CA 1
ATOM 5575 C C . ALA A 1 723 ? 10.768 -9.639 -16.947 1.00 97.00 723 ALA A C 1
ATOM 5577 O O . ALA A 1 723 ? 10.353 -9.937 -18.068 1.00 97.00 723 ALA A O 1
ATOM 5578 N N . VAL A 1 724 ? 11.815 -10.238 -16.382 1.00 96.88 724 VAL A N 1
ATOM 5579 C CA . VAL A 1 724 ? 12.548 -11.364 -16.973 1.00 96.88 724 VAL A CA 1
ATOM 5580 C C . VAL A 1 724 ? 12.539 -12.516 -15.981 1.00 96.88 724 VAL A C 1
ATOM 5582 O O . VAL A 1 724 ? 12.871 -12.321 -14.812 1.00 96.88 724 VAL A O 1
ATOM 5585 N N . ALA A 1 725 ? 12.188 -13.717 -16.441 1.00 96.81 725 ALA A N 1
ATOM 5586 C CA . ALA A 1 725 ? 12.128 -14.913 -15.608 1.00 96.81 725 ALA A CA 1
ATOM 5587 C C . ALA A 1 725 ? 12.818 -16.132 -16.226 1.00 96.81 725 ALA A C 1
ATOM 5589 O O . ALA A 1 725 ? 12.841 -16.325 -17.441 1.00 96.81 725 ALA A O 1
ATOM 5590 N N . PHE A 1 726 ? 13.306 -16.985 -15.332 1.00 96.69 726 PHE A N 1
ATOM 5591 C CA . PHE A 1 726 ? 13.764 -18.352 -15.545 1.00 96.69 726 PHE A CA 1
ATOM 5592 C C . PHE A 1 726 ? 12.750 -19.332 -14.935 1.00 96.69 726 PHE A C 1
ATOM 5594 O O . PHE A 1 726 ? 11.997 -18.969 -14.022 1.00 96.69 726 PHE A O 1
ATOM 5601 N N . GLU A 1 727 ? 12.779 -20.595 -15.374 1.00 96.56 727 GLU A N 1
ATOM 5602 C CA . GLU A 1 727 ? 12.082 -21.673 -14.660 1.00 96.56 727 GLU A CA 1
ATOM 5603 C C . GLU A 1 727 ? 12.708 -21.830 -13.263 1.00 96.56 727 GLU A C 1
ATOM 5605 O O . GLU A 1 727 ? 13.884 -22.170 -13.112 1.00 96.56 727 GLU A O 1
ATOM 5610 N N . GLY A 1 728 ? 11.911 -21.549 -12.235 1.00 95.44 728 GLY A N 1
ATOM 5611 C CA . GLY A 1 728 ? 12.268 -21.753 -10.838 1.00 95.44 728 GLY A CA 1
ATOM 5612 C C . GLY A 1 728 ? 12.124 -23.213 -10.410 1.00 95.44 728 GLY A C 1
ATOM 5613 O O . GLY A 1 728 ? 11.939 -24.128 -11.214 1.00 95.44 728 GLY A O 1
ATOM 5614 N N . VAL A 1 729 ? 12.190 -23.445 -9.101 1.00 95.62 729 VAL A N 1
ATOM 5615 C CA . VAL A 1 729 ? 12.061 -24.787 -8.523 1.00 95.62 729 VAL A CA 1
ATOM 5616 C C . VAL A 1 729 ? 10.716 -24.975 -7.830 1.00 95.62 729 VAL A C 1
ATOM 5618 O O . VAL A 1 729 ? 10.170 -24.020 -7.279 1.00 95.62 729 VAL A O 1
ATOM 5621 N N . PRO A 1 730 ? 10.186 -26.211 -7.798 1.00 94.12 730 PRO A N 1
ATOM 5622 C CA . PRO A 1 730 ? 9.016 -26.501 -6.992 1.00 94.12 730 PRO A CA 1
ATOM 5623 C C . PRO A 1 730 ? 9.320 -26.340 -5.510 1.00 94.12 730 PRO A C 1
ATOM 5625 O O . PRO A 1 730 ? 10.455 -26.550 -5.071 1.00 94.12 730 PRO A O 1
ATOM 5628 N N . TRP A 1 731 ? 8.277 -26.103 -4.718 1.00 90.81 731 TRP A N 1
ATOM 5629 C CA . TRP A 1 731 ? 8.393 -26.027 -3.265 1.00 90.81 731 TRP A CA 1
ATOM 5630 C C . TRP A 1 731 ? 9.150 -27.216 -2.659 1.00 90.81 731 TRP A C 1
ATOM 5632 O O . TRP A 1 731 ? 10.036 -27.037 -1.831 1.00 90.81 731 TRP A O 1
ATOM 5642 N N . THR A 1 732 ? 8.839 -28.446 -3.080 1.00 91.75 732 THR A N 1
ATOM 5643 C CA . THR A 1 732 ? 9.438 -29.669 -2.516 1.00 91.75 732 THR A CA 1
ATOM 5644 C C . THR A 1 732 ? 10.901 -29.887 -2.907 1.00 91.75 732 THR A C 1
ATOM 5646 O O . THR A 1 732 ? 11.511 -30.854 -2.448 1.00 91.75 732 THR A O 1
ATOM 5649 N N . SER A 1 733 ? 11.468 -29.039 -3.768 1.00 94.25 733 SER A N 1
ATOM 5650 C CA . SER A 1 733 ? 12.872 -29.128 -4.163 1.00 94.25 733 SER A CA 1
ATOM 5651 C C . SER A 1 733 ? 13.797 -28.845 -2.972 1.00 94.25 733 SER A C 1
ATOM 5653 O O . SER A 1 733 ? 13.576 -27.868 -2.252 1.00 94.25 733 SER A O 1
ATOM 5655 N N . PRO A 1 734 ? 14.882 -29.620 -2.780 1.00 91.50 734 PRO A N 1
ATOM 5656 C CA . PRO A 1 734 ? 15.897 -29.287 -1.779 1.00 91.50 734 PRO A CA 1
ATOM 5657 C C . PRO A 1 734 ? 16.571 -27.936 -2.071 1.00 91.50 734 PRO A C 1
ATOM 5659 O O . PRO A 1 734 ? 16.991 -27.254 -1.142 1.00 91.50 734 PRO A O 1
ATOM 5662 N N . ASP A 1 735 ? 16.599 -27.522 -3.343 1.00 95.31 735 ASP A N 1
ATOM 5663 C CA . ASP A 1 735 ? 17.220 -26.276 -3.795 1.00 95.31 735 ASP A CA 1
ATOM 5664 C C . ASP A 1 735 ? 16.340 -25.032 -3.506 1.00 95.31 735 ASP A C 1
ATOM 5666 O O . ASP A 1 735 ? 16.780 -23.905 -3.718 1.00 95.31 735 ASP A O 1
ATOM 5670 N N . CYS A 1 736 ? 15.100 -25.197 -3.014 1.00 94.06 736 CYS A N 1
ATOM 5671 C CA . CYS A 1 736 ? 14.143 -24.096 -2.815 1.00 94.06 736 CYS A CA 1
ATOM 5672 C C . CYS A 1 736 ? 14.644 -23.018 -1.837 1.00 94.06 736 CYS A C 1
ATOM 5674 O O . CYS A 1 736 ? 14.431 -21.829 -2.071 1.00 94.06 736 CYS A O 1
ATOM 5676 N N . ILE A 1 737 ? 15.330 -23.408 -0.758 1.00 93.81 737 ILE A N 1
ATOM 5677 C CA . ILE A 1 737 ? 15.894 -22.452 0.215 1.00 93.81 737 ILE A CA 1
ATOM 5678 C C . ILE A 1 737 ? 17.055 -21.676 -0.421 1.00 93.81 737 ILE A C 1
ATOM 5680 O O . ILE A 1 737 ? 17.193 -20.474 -0.198 1.00 93.81 737 ILE A O 1
ATOM 5684 N N . THR A 1 738 ? 17.842 -22.327 -1.279 1.00 96.00 738 THR A N 1
ATOM 5685 C CA . THR A 1 738 ? 18.908 -21.670 -2.042 1.00 96.00 738 THR A CA 1
ATOM 5686 C C . THR A 1 738 ? 18.340 -20.629 -3.010 1.00 96.00 738 THR A C 1
ATOM 5688 O O . THR A 1 738 ? 18.916 -19.555 -3.138 1.00 96.00 738 THR A O 1
ATOM 5691 N N . PHE A 1 739 ? 17.177 -20.875 -3.624 1.00 96.56 739 PHE A N 1
ATOM 5692 C CA . PHE A 1 739 ? 16.465 -19.868 -4.427 1.00 96.56 739 PHE A CA 1
ATOM 5693 C C . PHE A 1 739 ? 15.988 -18.665 -3.604 1.00 96.56 739 PHE A C 1
ATOM 5695 O O . PHE A 1 739 ? 16.167 -17.527 -4.038 1.00 96.56 739 PHE A O 1
ATOM 5702 N N . MET A 1 740 ? 15.457 -18.890 -2.396 1.00 95.38 740 MET A N 1
ATOM 5703 C CA . MET A 1 740 ? 15.117 -17.794 -1.475 1.00 95.38 740 MET A CA 1
ATOM 5704 C C . MET A 1 740 ? 16.358 -16.968 -1.112 1.00 95.38 740 MET A C 1
ATOM 5706 O O . MET A 1 740 ? 16.294 -15.744 -1.065 1.00 95.38 740 MET A O 1
ATOM 5710 N N . LEU A 1 741 ? 17.506 -17.619 -0.903 1.00 94.75 741 LEU A N 1
ATOM 5711 C CA . LEU A 1 741 ? 18.775 -16.930 -0.670 1.00 94.75 741 LEU A CA 1
ATOM 5712 C C . LEU A 1 741 ? 19.248 -16.135 -1.889 1.00 94.75 741 LEU A C 1
ATOM 5714 O O . LEU A 1 741 ? 19.633 -14.981 -1.730 1.00 94.75 741 LEU A O 1
ATOM 5718 N N . MET A 1 742 ? 19.195 -16.708 -3.094 1.00 95.25 742 MET A N 1
ATOM 5719 C CA . MET A 1 742 ? 19.559 -16.001 -4.330 1.00 95.25 742 MET A CA 1
ATOM 5720 C C . MET A 1 742 ? 18.701 -14.749 -4.534 1.00 95.25 742 MET A C 1
ATOM 5722 O O . MET A 1 742 ? 19.239 -13.701 -4.885 1.00 95.25 742 MET A O 1
ATOM 5726 N N . GLN A 1 743 ? 17.400 -14.819 -4.235 1.00 95.38 743 GLN A N 1
ATOM 5727 C CA . GLN A 1 743 ? 16.516 -13.653 -4.258 1.00 95.38 743 GLN A CA 1
ATOM 5728 C C . GLN A 1 743 ? 17.008 -12.550 -3.305 1.00 95.38 743 GLN A C 1
ATOM 5730 O O . GLN A 1 743 ? 17.057 -11.387 -3.692 1.00 95.38 743 GLN A O 1
ATOM 5735 N N . GLN A 1 744 ? 17.416 -12.901 -2.079 1.00 93.81 744 GLN A N 1
ATOM 5736 C CA . GLN A 1 744 ? 17.937 -11.930 -1.107 1.00 93.81 744 GLN A CA 1
ATOM 5737 C C . GLN A 1 744 ? 19.312 -11.365 -1.500 1.00 93.81 744 GLN A C 1
ATOM 5739 O O . GLN A 1 744 ? 19.587 -10.195 -1.240 1.00 93.81 744 GLN A O 1
ATOM 5744 N N . ILE A 1 745 ? 20.165 -12.161 -2.161 1.00 93.12 745 ILE A N 1
ATOM 5745 C CA . ILE A 1 745 ? 21.452 -11.689 -2.702 1.00 93.12 745 ILE A CA 1
ATOM 5746 C C . ILE A 1 745 ? 21.218 -10.622 -3.781 1.00 93.12 745 ILE A C 1
ATOM 5748 O O . ILE A 1 745 ? 21.890 -9.593 -3.765 1.00 93.12 745 ILE A O 1
ATOM 5752 N N . LEU A 1 746 ? 20.256 -10.829 -4.685 1.00 91.12 746 LEU A N 1
ATOM 5753 C CA . LEU A 1 746 ? 19.894 -9.844 -5.713 1.00 91.12 746 LEU A CA 1
ATOM 5754 C C . LEU A 1 746 ? 19.202 -8.613 -5.105 1.00 91.12 746 LEU A C 1
ATOM 5756 O O . LEU A 1 746 ? 19.559 -7.477 -5.413 1.00 91.12 746 LEU A O 1
ATOM 5760 N N . GLY A 1 747 ? 18.264 -8.837 -4.184 1.00 89.69 747 GLY A N 1
ATOM 5761 C CA . GLY A 1 747 ? 17.554 -7.791 -3.457 1.00 89.69 747 GLY A CA 1
ATOM 5762 C C . GLY A 1 747 ? 16.548 -7.012 -4.311 1.00 89.69 747 GLY A C 1
ATOM 5763 O O . GLY A 1 747 ? 16.023 -7.498 -5.313 1.00 89.69 747 GLY A O 1
ATOM 5764 N N . GLY A 1 748 ? 16.260 -5.788 -3.877 1.00 88.81 748 GLY A N 1
ATOM 5765 C CA . GLY A 1 748 ? 15.370 -4.861 -4.564 1.00 88.81 748 GLY A CA 1
ATOM 5766 C C . GLY A 1 748 ? 15.708 -3.417 -4.212 1.00 88.81 748 GLY A C 1
ATOM 5767 O O . GLY A 1 748 ? 16.322 -3.137 -3.179 1.00 88.81 748 GLY A O 1
ATOM 5768 N N . TYR A 1 749 ? 15.319 -2.504 -5.088 1.00 84.81 749 TYR A N 1
ATOM 5769 C CA . TYR A 1 749 ? 15.562 -1.075 -4.991 1.00 84.81 749 TYR A CA 1
ATOM 5770 C C . TYR A 1 749 ? 14.319 -0.302 -5.429 1.00 84.81 749 TYR A C 1
ATOM 5772 O O . TYR A 1 749 ? 13.642 -0.691 -6.376 1.00 84.81 749 TYR A O 1
ATOM 5780 N N . ASN A 1 750 ? 14.038 0.816 -4.767 1.00 83.50 750 ASN A N 1
ATOM 5781 C CA . ASN A 1 750 ? 12.976 1.731 -5.160 1.00 83.50 750 ASN A CA 1
ATOM 5782 C C . ASN A 1 750 ? 13.418 3.174 -4.877 1.00 83.50 750 ASN A C 1
ATOM 5784 O O . ASN A 1 750 ? 13.782 3.505 -3.746 1.00 83.50 750 ASN A O 1
ATOM 5788 N N . SER A 1 751 ? 13.392 4.022 -5.903 1.00 74.50 751 SER A N 1
ATOM 5789 C CA . SER A 1 751 ? 13.828 5.417 -5.848 1.00 74.50 751 SER A CA 1
ATOM 5790 C C . SER A 1 751 ? 12.938 6.279 -4.951 1.00 74.50 751 SER A C 1
ATOM 5792 O O . SER A 1 751 ? 13.446 7.173 -4.272 1.00 74.50 751 SER A O 1
ATOM 5794 N N . ALA A 1 752 ? 11.643 5.957 -4.848 1.00 66.94 752 ALA A N 1
ATOM 5795 C CA . ALA A 1 752 ? 10.701 6.627 -3.951 1.00 66.94 752 ALA A CA 1
ATOM 5796 C C . ALA A 1 752 ? 11.010 6.366 -2.466 1.00 66.94 752 ALA A C 1
ATOM 5798 O O . ALA A 1 752 ? 10.597 7.130 -1.592 1.00 66.94 752 ALA A O 1
ATOM 5799 N N . PHE A 1 753 ? 11.764 5.303 -2.173 1.00 60.00 753 PHE A N 1
ATOM 5800 C CA . PHE A 1 753 ? 12.198 4.923 -0.835 1.00 60.00 753 PHE A CA 1
ATOM 5801 C C . PHE A 1 753 ? 13.717 5.067 -0.707 1.00 60.00 753 PHE A C 1
ATOM 5803 O O . PHE A 1 753 ? 14.432 4.103 -0.428 1.00 60.00 753 PHE A O 1
ATOM 5810 N N . GLN A 1 754 ? 14.232 6.291 -0.874 1.00 55.38 754 GLN A N 1
ATOM 5811 C CA . GLN A 1 754 ? 15.596 6.604 -0.449 1.00 55.38 754 GLN A CA 1
ATOM 5812 C C . GLN A 1 754 ? 15.690 6.467 1.077 1.00 55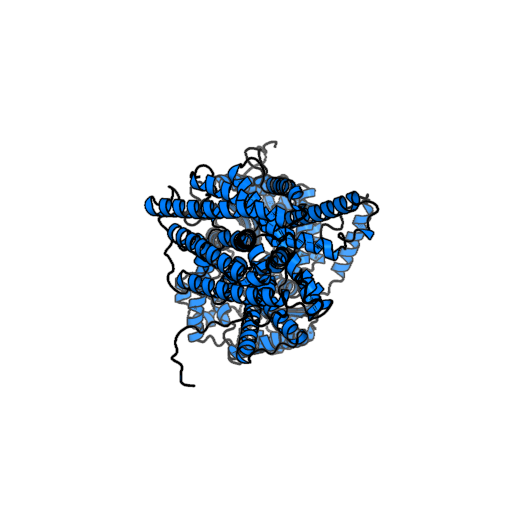.38 754 GLN A C 1
ATOM 5814 O O . GLN A 1 754 ? 15.340 7.367 1.841 1.00 55.38 754 GLN A O 1
ATOM 5819 N N . GLY A 1 755 ? 16.143 5.299 1.532 1.00 52.19 755 GLY A N 1
ATOM 5820 C CA . GLY A 1 755 ? 16.585 5.114 2.907 1.00 52.19 755 GLY A CA 1
ATOM 5821 C C . GLY A 1 755 ? 17.768 6.033 3.237 1.00 52.19 755 GLY A C 1
ATOM 5822 O O . GLY A 1 755 ? 18.342 6.690 2.374 1.00 52.19 755 GLY A O 1
ATOM 5823 N N . LEU A 1 756 ? 18.193 6.039 4.503 1.00 49.91 756 LEU A N 1
ATOM 5824 C CA . LEU A 1 756 ? 19.352 6.829 4.954 1.00 49.91 756 LEU A CA 1
ATOM 5825 C C . LEU A 1 756 ? 20.665 6.467 4.233 1.00 49.91 756 LEU A C 1
ATOM 5827 O O . LEU A 1 756 ? 21.615 7.245 4.276 1.00 49.91 756 LEU A O 1
ATOM 5831 N N . ILE A 1 757 ? 20.731 5.282 3.615 1.00 57.19 757 ILE A N 1
ATOM 5832 C CA . ILE A 1 757 ? 21.882 4.801 2.853 1.00 57.19 757 ILE A CA 1
ATOM 5833 C C . ILE A 1 757 ? 21.575 5.000 1.364 1.00 57.19 757 ILE A C 1
ATOM 5835 O O . ILE A 1 757 ? 20.685 4.325 0.841 1.00 57.19 757 ILE A O 1
ATOM 5839 N N . PRO A 1 758 ? 22.307 5.892 0.674 1.00 66.12 758 PRO A N 1
ATOM 5840 C CA . PRO A 1 758 ? 22.227 6.019 -0.772 1.00 66.12 758 PRO A CA 1
ATOM 5841 C C . PRO A 1 758 ? 22.478 4.665 -1.443 1.00 66.12 758 PRO A C 1
ATOM 5843 O O . PRO A 1 758 ? 23.351 3.918 -0.995 1.00 66.12 758 PRO A O 1
ATOM 5846 N N . PRO A 1 759 ? 21.785 4.339 -2.542 1.00 67.31 759 PRO A N 1
ATOM 5847 C CA . PRO A 1 759 ? 21.938 3.041 -3.197 1.00 67.31 759 PRO A CA 1
ATOM 5848 C C . PRO A 1 759 ? 23.355 2.818 -3.749 1.00 67.31 759 PRO A C 1
ATOM 5850 O O . PRO A 1 759 ? 23.836 1.688 -3.766 1.00 67.31 759 PRO A O 1
ATOM 5853 N N . THR A 1 760 ? 24.083 3.892 -4.071 1.00 67.25 760 THR A N 1
ATOM 5854 C CA . THR A 1 760 ? 25.513 3.861 -4.428 1.00 67.25 760 THR A CA 1
ATOM 5855 C C . THR A 1 760 ? 26.426 3.399 -3.286 1.00 67.25 760 THR A C 1
ATOM 5857 O O . THR A 1 760 ? 27.531 2.928 -3.544 1.00 67.25 760 THR A O 1
ATOM 5860 N N . LEU A 1 761 ? 25.968 3.506 -2.034 1.00 71.25 761 LEU A N 1
ATOM 5861 C CA . LEU A 1 761 ? 26.655 3.059 -0.818 1.00 71.25 761 LEU A CA 1
ATOM 5862 C C . LEU A 1 761 ? 26.036 1.779 -0.229 1.00 71.25 761 LEU A C 1
ATOM 5864 O O . LEU A 1 761 ? 26.424 1.352 0.860 1.00 71.25 761 LEU A O 1
ATOM 5868 N N . SER A 1 762 ? 25.065 1.166 -0.916 1.00 76.69 762 SER A N 1
ATOM 5869 C CA . SER A 1 762 ? 24.441 -0.087 -0.482 1.00 76.69 762 SER A CA 1
ATOM 5870 C C . SER A 1 762 ? 25.482 -1.196 -0.404 1.00 76.69 762 SER A C 1
ATOM 5872 O O . SER A 1 762 ? 26.243 -1.371 -1.337 1.00 76.69 762 SER A O 1
ATOM 5874 N N . ALA A 1 763 ? 25.509 -2.014 0.647 1.00 78.56 763 ALA A N 1
ATOM 5875 C CA . ALA A 1 763 ? 26.411 -3.170 0.672 1.00 78.56 763 ALA A CA 1
ATOM 5876 C C . ALA A 1 763 ? 26.047 -4.247 -0.377 1.00 78.56 763 ALA A C 1
ATOM 5878 O O . ALA A 1 763 ? 26.833 -5.157 -0.608 1.00 78.56 763 ALA A O 1
ATOM 5879 N N . ASN A 1 764 ? 24.858 -4.172 -0.989 1.00 83.94 764 ASN A N 1
ATOM 5880 C CA . ASN A 1 764 ? 24.422 -5.104 -2.025 1.00 83.94 764 ASN A CA 1
ATOM 5881 C C . ASN A 1 764 ? 24.960 -4.679 -3.402 1.00 83.94 764 ASN A C 1
ATOM 5883 O O . ASN A 1 764 ? 24.604 -3.614 -3.910 1.00 83.94 764 ASN A O 1
ATOM 5887 N N . SER A 1 765 ? 25.782 -5.538 -4.006 1.00 81.81 765 SER A N 1
ATOM 5888 C CA . SER A 1 765 ? 26.427 -5.320 -5.304 1.00 81.81 765 SER A CA 1
ATOM 5889 C C . SER A 1 765 ? 25.440 -5.119 -6.454 1.00 81.81 765 SER A C 1
ATOM 5891 O O . SER A 1 765 ? 25.681 -4.259 -7.293 1.00 81.81 765 SER A O 1
ATOM 5893 N N . SER A 1 766 ? 24.306 -5.826 -6.464 1.00 83.44 766 SER A N 1
ATOM 5894 C CA . SER A 1 766 ? 23.275 -5.674 -7.502 1.00 83.44 766 SER A CA 1
ATOM 5895 C C . SER A 1 766 ? 22.601 -4.308 -7.415 1.00 83.44 766 SER A C 1
ATOM 5897 O O . SER A 1 766 ? 22.450 -3.622 -8.420 1.00 83.44 766 SER A O 1
ATOM 5899 N N . ILE A 1 767 ? 22.276 -3.859 -6.197 1.00 83.75 767 ILE A N 1
ATOM 5900 C CA . ILE A 1 767 ? 21.724 -2.514 -5.978 1.00 83.75 767 ILE A CA 1
ATOM 5901 C C . ILE A 1 767 ? 22.740 -1.447 -6.397 1.00 83.75 767 ILE A C 1
ATOM 5903 O O . ILE A 1 767 ? 22.364 -0.483 -7.057 1.00 83.75 767 ILE A O 1
ATOM 5907 N N . GLN A 1 768 ? 24.021 -1.615 -6.052 1.00 81.75 768 GLN A N 1
ATOM 5908 C CA . GLN A 1 768 ? 25.058 -0.673 -6.478 1.00 81.75 768 GLN A CA 1
ATOM 5909 C C . GLN A 1 768 ? 25.220 -0.631 -8.001 1.00 81.75 768 GLN A C 1
ATOM 5911 O O . GLN A 1 768 ? 25.322 0.462 -8.551 1.00 81.75 768 GLN A O 1
ATOM 5916 N N . ALA A 1 769 ? 25.277 -1.789 -8.665 1.00 80.00 769 ALA A N 1
ATOM 5917 C CA . ALA A 1 769 ? 25.482 -1.888 -10.109 1.00 80.00 769 ALA A CA 1
ATOM 5918 C C . ALA A 1 769 ? 24.364 -1.169 -10.869 1.00 80.00 769 ALA A C 1
ATOM 5920 O O . ALA A 1 769 ? 24.623 -0.312 -11.706 1.00 80.00 769 ALA A O 1
ATOM 5921 N N . VAL A 1 770 ? 23.120 -1.434 -10.473 1.00 79.75 770 VAL A N 1
ATOM 5922 C CA . VAL A 1 770 ? 21.928 -0.838 -11.079 1.00 79.75 770 VAL A CA 1
ATOM 5923 C C . VAL A 1 770 ? 21.810 0.658 -10.753 1.00 79.75 770 VAL A C 1
ATOM 5925 O O . VAL A 1 770 ? 21.417 1.450 -11.600 1.00 79.75 770 VAL A O 1
ATOM 5928 N N . ALA A 1 771 ? 22.184 1.089 -9.545 1.00 73.12 771 ALA A N 1
ATOM 5929 C CA . ALA A 1 771 ? 22.025 2.482 -9.127 1.00 73.12 771 ALA A CA 1
ATOM 5930 C C . ALA A 1 771 ? 23.130 3.442 -9.602 1.00 73.12 771 ALA A C 1
ATOM 5932 O O . ALA A 1 771 ? 22.954 4.659 -9.503 1.00 73.12 771 ALA A O 1
ATOM 5933 N N . ARG A 1 772 ? 24.279 2.946 -10.078 1.00 69.31 772 ARG A N 1
ATOM 5934 C CA . ARG A 1 772 ? 25.378 3.800 -10.562 1.00 69.31 772 ARG A CA 1
ATOM 5935 C C . ARG A 1 772 ? 25.017 4.423 -11.914 1.00 69.31 772 ARG A C 1
ATOM 5937 O O . ARG A 1 772 ? 24.690 3.711 -12.855 1.00 69.31 772 ARG A O 1
ATOM 5944 N N . SER A 1 773 ? 25.084 5.754 -12.004 1.00 62.06 773 SER A N 1
ATOM 5945 C CA . SER A 1 773 ? 24.865 6.491 -13.257 1.00 62.06 773 SER A CA 1
ATOM 5946 C C . SER A 1 773 ? 26.031 6.285 -14.245 1.00 62.06 773 SER A C 1
ATOM 5948 O O . SER A 1 773 ? 27.187 6.290 -13.806 1.00 62.06 773 SER A O 1
ATOM 5950 N N . PRO A 1 774 ? 25.774 6.188 -15.567 1.00 55.53 774 PRO A N 1
ATOM 5951 C CA . PRO A 1 774 ? 26.810 6.061 -16.598 1.00 55.53 774 PRO A CA 1
ATOM 5952 C C . PRO A 1 774 ? 27.829 7.211 -16.637 1.00 55.53 774 PRO A C 1
ATOM 5954 O O . PRO A 1 774 ? 28.966 7.006 -17.054 1.00 55.53 774 PRO A O 1
ATOM 5957 N N . SER A 1 775 ? 27.444 8.421 -16.220 1.00 53.62 775 SER A N 1
ATOM 5958 C CA . SER A 1 775 ? 28.298 9.616 -16.286 1.00 53.62 775 SER A CA 1
ATOM 5959 C C . SER A 1 775 ? 29.248 9.770 -15.095 1.00 53.62 775 SER A C 1
ATOM 5961 O O . SER A 1 775 ? 30.088 10.664 -15.112 1.00 53.62 775 SER A O 1
ATOM 5963 N N . GLY A 1 776 ? 29.120 8.956 -14.038 1.00 52.09 776 GLY A N 1
ATOM 5964 C CA . GLY A 1 776 ? 29.912 9.093 -12.802 1.00 52.09 776 GLY A CA 1
ATOM 5965 C C . GLY A 1 776 ? 29.675 10.394 -12.014 1.00 52.09 776 GLY A C 1
ATOM 5966 O O . GLY A 1 776 ? 30.163 10.532 -10.892 1.00 52.09 776 GLY A O 1
ATOM 5967 N N . GLU A 1 777 ? 28.899 11.329 -12.563 1.00 38.62 777 GLU A N 1
ATOM 5968 C CA . GLU A 1 777 ? 28.595 12.637 -11.998 1.00 38.62 777 GLU A CA 1
ATOM 5969 C C . GLU A 1 777 ? 27.150 12.649 -11.487 1.00 38.62 777 GLU A C 1
ATOM 5971 O O . GLU A 1 777 ? 26.194 12.636 -12.260 1.00 38.62 777 GLU A O 1
ATOM 5976 N N . GLY A 1 778 ? 26.989 12.678 -10.162 1.00 43.41 778 GLY A N 1
ATOM 5977 C CA . GLY A 1 778 ? 25.708 12.953 -9.507 1.00 43.41 778 GLY A CA 1
ATOM 5978 C C . GLY A 1 778 ? 25.080 11.775 -8.754 1.00 43.41 778 GLY A C 1
ATOM 5979 O O . GLY A 1 778 ? 25.120 10.622 -9.164 1.00 43.41 778 GLY A O 1
ATOM 5980 N N . SER A 1 779 ? 24.456 12.102 -7.621 1.00 44.22 779 SER A N 1
ATOM 5981 C CA . SER A 1 779 ? 23.710 11.195 -6.729 1.00 44.22 779 SER A CA 1
ATOM 5982 C C . SER A 1 779 ? 22.316 10.805 -7.268 1.00 44.22 779 SER A C 1
ATOM 5984 O O . SER A 1 779 ? 21.511 10.250 -6.518 1.00 44.22 779 SER A O 1
ATOM 5986 N N . ALA A 1 780 ? 21.992 11.143 -8.519 1.00 46.88 780 ALA A N 1
ATOM 5987 C CA . ALA A 1 780 ? 20.673 10.914 -9.100 1.00 46.88 780 ALA A CA 1
ATOM 5988 C C . ALA A 1 780 ? 20.579 9.488 -9.662 1.00 46.88 780 ALA A C 1
ATOM 5990 O O . ALA A 1 780 ? 21.322 9.102 -10.562 1.00 46.88 780 ALA A O 1
ATOM 5991 N N . THR A 1 781 ? 19.676 8.694 -9.096 1.00 58.34 781 THR A N 1
ATOM 5992 C CA . THR A 1 781 ? 19.327 7.360 -9.589 1.00 58.34 781 THR A CA 1
ATOM 5993 C C . THR A 1 781 ? 18.459 7.469 -10.836 1.00 58.34 781 THR A C 1
ATOM 5995 O O . THR A 1 781 ? 17.491 8.220 -10.847 1.00 58.34 781 THR A O 1
ATOM 5998 N N . TRP A 1 782 ? 18.819 6.716 -11.873 1.00 74.56 782 TRP A N 1
ATOM 5999 C CA . TRP A 1 782 ? 18.254 6.775 -13.228 1.00 74.56 782 TRP A CA 1
ATOM 6000 C C . TRP A 1 782 ? 17.231 5.653 -13.509 1.00 74.56 782 TRP A C 1
ATOM 6002 O O . TRP A 1 782 ? 16.759 5.510 -14.632 1.00 74.56 782 TRP A O 1
ATOM 6012 N N . ILE A 1 783 ? 16.894 4.860 -12.484 1.00 82.25 783 ILE A N 1
ATOM 6013 C CA . ILE A 1 783 ? 15.906 3.769 -12.494 1.00 82.25 783 ILE A CA 1
ATOM 6014 C C . ILE A 1 783 ? 14.897 4.028 -11.374 1.00 82.25 783 ILE A C 1
ATOM 6016 O O . ILE A 1 783 ? 15.289 4.452 -10.282 1.00 82.25 783 ILE A O 1
ATOM 6020 N N . ASP A 1 784 ? 13.621 3.734 -11.627 1.00 85.50 784 ASP A N 1
ATOM 6021 C CA . ASP A 1 784 ? 12.541 3.973 -10.669 1.00 85.50 784 ASP A CA 1
ATOM 6022 C C . ASP A 1 784 ? 12.504 2.874 -9.606 1.00 85.50 784 ASP A C 1
ATOM 6024 O O . ASP A 1 784 ? 12.531 3.146 -8.407 1.00 85.50 784 ASP A O 1
ATOM 6028 N N . SER A 1 785 ? 12.488 1.607 -10.018 1.00 88.25 785 SER A N 1
ATOM 6029 C CA . SER A 1 785 ? 12.579 0.480 -9.088 1.00 88.25 785 SER A CA 1
ATOM 6030 C C . SER A 1 785 ? 13.026 -0.806 -9.772 1.00 88.25 785 SER A C 1
ATOM 6032 O O . SER A 1 785 ? 12.837 -0.981 -10.971 1.00 88.25 785 SER A O 1
ATOM 6034 N N . PHE A 1 786 ? 13.601 -1.731 -9.008 1.00 90.56 786 PHE A N 1
ATOM 6035 C CA . PHE A 1 786 ? 13.722 -3.128 -9.412 1.00 90.56 786 PHE A CA 1
ATOM 6036 C C . PHE A 1 786 ? 13.470 -4.041 -8.216 1.00 90.56 786 PHE A C 1
ATOM 6038 O O . PHE A 1 786 ? 13.771 -3.678 -7.081 1.00 90.56 786 PHE A O 1
ATOM 6045 N N . THR A 1 787 ? 12.956 -5.241 -8.452 1.00 92.44 787 THR A N 1
ATOM 6046 C CA . THR A 1 787 ? 12.750 -6.249 -7.406 1.00 92.44 787 THR A CA 1
ATOM 6047 C C . THR A 1 787 ? 13.036 -7.637 -7.955 1.00 92.44 787 THR A C 1
ATOM 6049 O O . THR A 1 787 ? 12.495 -8.018 -8.992 1.00 92.44 787 THR A O 1
ATOM 6052 N N . ALA A 1 788 ? 13.877 -8.408 -7.261 1.00 95.00 788 ALA A N 1
ATOM 6053 C CA . ALA A 1 788 ? 14.039 -9.831 -7.531 1.00 95.00 788 ALA A CA 1
ATOM 6054 C C . ALA A 1 788 ? 12.898 -10.639 -6.895 1.00 95.00 788 ALA A C 1
ATOM 6056 O O . ALA A 1 788 ? 12.567 -10.461 -5.717 1.00 95.00 788 ALA A O 1
ATOM 6057 N N . PHE A 1 789 ? 12.334 -11.578 -7.650 1.00 95.88 789 PHE A N 1
ATOM 6058 C CA . PHE A 1 789 ? 11.239 -12.431 -7.201 1.00 95.88 789 PHE A CA 1
ATOM 6059 C C . PHE A 1 789 ? 11.591 -13.916 -7.313 1.00 95.88 789 PHE A C 1
ATOM 6061 O O . PHE A 1 789 ? 12.361 -14.349 -8.173 1.00 95.88 789 PHE A O 1
ATOM 6068 N N . ASN A 1 790 ? 10.994 -14.703 -6.420 1.00 96.62 790 ASN A N 1
ATOM 6069 C CA . ASN A 1 790 ? 11.043 -16.158 -6.423 1.00 96.62 790 ASN A CA 1
ATOM 6070 C C . ASN A 1 790 ? 9.653 -16.697 -6.070 1.00 96.62 790 ASN A C 1
ATOM 6072 O O . ASN A 1 790 ? 9.230 -16.633 -4.915 1.00 96.62 790 ASN A O 1
ATOM 6076 N N . THR A 1 791 ? 8.953 -17.231 -7.062 1.00 95.88 791 THR A N 1
ATOM 6077 C CA . THR A 1 791 ? 7.609 -17.789 -6.916 1.00 95.88 791 THR A CA 1
ATOM 6078 C C . THR A 1 791 ? 7.682 -19.296 -7.087 1.00 95.88 791 THR A C 1
ATOM 6080 O O . THR A 1 791 ? 8.071 -19.787 -8.142 1.00 95.88 791 THR A O 1
ATOM 6083 N N . CYS A 1 792 ? 7.279 -20.047 -6.067 1.00 94.31 792 CYS A N 1
ATOM 6084 C CA . CYS A 1 792 ? 7.277 -21.506 -6.114 1.00 94.31 792 CYS A CA 1
ATOM 6085 C C . CYS A 1 792 ? 5.849 -22.038 -6.290 1.00 94.31 792 CYS A C 1
ATOM 6087 O O . CYS A 1 792 ? 4.916 -21.581 -5.628 1.00 94.31 792 CYS A O 1
ATOM 6089 N N . TYR A 1 793 ? 5.705 -23.060 -7.129 1.00 93.94 793 TYR A N 1
ATOM 6090 C CA . TYR A 1 793 ? 4.494 -23.864 -7.288 1.00 93.94 793 TYR A CA 1
ATOM 6091 C C . TYR A 1 793 ? 4.792 -25.321 -6.919 1.00 93.94 793 TYR A C 1
ATOM 6093 O O . TYR A 1 793 ? 5.907 -25.673 -6.516 1.00 93.94 793 TYR A O 1
ATOM 6101 N N . LYS A 1 794 ? 3.795 -26.203 -6.995 1.00 89.69 794 LYS A N 1
ATOM 6102 C CA . LYS A 1 794 ? 3.975 -27.618 -6.621 1.00 89.69 794 LYS A CA 1
ATOM 6103 C C . LYS A 1 794 ? 5.036 -28.369 -7.426 1.00 89.69 794 LYS A C 1
ATOM 6105 O O . LYS A 1 794 ? 5.702 -29.241 -6.875 1.00 89.69 794 LYS A O 1
ATOM 6110 N N . ASP A 1 795 ? 5.176 -28.066 -8.710 1.00 90.06 795 ASP A N 1
ATOM 6111 C CA . ASP A 1 795 ? 5.989 -28.822 -9.676 1.00 90.06 795 ASP A CA 1
ATOM 6112 C C . ASP A 1 795 ? 6.906 -27.952 -10.557 1.00 90.06 795 ASP A C 1
ATOM 6114 O O . ASP A 1 795 ? 7.742 -28.488 -11.288 1.00 90.06 795 ASP A O 1
ATOM 6118 N N . THR A 1 796 ? 6.802 -26.628 -10.450 1.00 94.00 796 THR A N 1
ATOM 6119 C CA . THR A 1 796 ? 7.662 -25.639 -11.118 1.00 94.00 796 THR A CA 1
ATOM 6120 C C . THR A 1 796 ? 7.768 -24.366 -10.264 1.00 94.00 796 THR A C 1
ATOM 6122 O O . THR A 1 796 ? 7.243 -24.320 -9.151 1.00 94.00 796 THR A O 1
ATOM 6125 N N . GLY A 1 797 ? 8.419 -23.328 -10.776 1.00 95.00 797 GLY A N 1
ATOM 6126 C CA . GLY A 1 797 ? 8.438 -21.992 -10.191 1.00 95.00 797 GLY A CA 1
ATOM 6127 C C . GLY A 1 797 ? 8.839 -20.937 -11.219 1.00 95.00 797 GLY A C 1
ATOM 6128 O O . GLY A 1 797 ? 9.122 -21.261 -12.371 1.00 95.00 797 GLY A O 1
ATOM 6129 N N . LEU A 1 798 ? 8.907 -19.683 -10.790 1.00 97.00 798 LEU A N 1
ATOM 6130 C CA . LEU A 1 798 ? 9.484 -18.570 -11.536 1.00 97.00 798 LEU A CA 1
ATOM 6131 C C . LEU A 1 798 ? 10.538 -17.886 -10.673 1.00 97.00 798 LEU A C 1
ATOM 6133 O O . LEU A 1 798 ? 10.299 -17.600 -9.502 1.00 97.00 798 LEU A O 1
ATOM 6137 N N . PHE A 1 799 ? 11.694 -17.605 -11.258 1.00 97.81 799 PHE A N 1
ATOM 6138 C CA . PHE A 1 799 ? 12.753 -16.841 -10.609 1.00 97.81 799 PHE A CA 1
ATOM 6139 C C . PHE A 1 799 ? 13.257 -15.770 -11.559 1.00 97.81 799 PHE A C 1
ATOM 6141 O O . PHE A 1 799 ? 13.541 -16.070 -12.717 1.00 97.81 799 PHE A O 1
ATOM 6148 N N . GLY A 1 800 ? 13.381 -14.536 -11.092 1.00 96.44 800 GLY A N 1
ATOM 6149 C CA . GLY A 1 800 ? 13.715 -13.442 -11.987 1.00 96.44 800 GLY A CA 1
ATOM 6150 C C . GLY A 1 800 ? 13.717 -12.084 -11.318 1.00 96.44 800 GLY A C 1
ATOM 6151 O O . GLY A 1 800 ? 13.826 -11.974 -10.095 1.00 96.44 800 GLY A O 1
ATOM 6152 N N . PHE A 1 801 ? 13.600 -11.049 -12.140 1.00 95.81 801 PHE A N 1
ATOM 6153 C CA . PHE A 1 801 ? 13.488 -9.673 -11.680 1.00 95.81 801 PHE A CA 1
ATOM 6154 C C . PHE A 1 801 ? 12.433 -8.910 -12.469 1.00 95.81 801 PHE A C 1
ATOM 6156 O O . PHE A 1 801 ? 12.183 -9.180 -13.644 1.00 95.81 801 PHE A O 1
ATOM 6163 N N . TYR A 1 802 ? 11.843 -7.937 -11.794 1.00 95.62 802 TYR A N 1
ATOM 6164 C CA . TYR A 1 802 ? 11.006 -6.895 -12.358 1.00 95.62 802 TYR A CA 1
ATOM 6165 C C . TYR A 1 802 ? 11.749 -5.563 -12.244 1.00 95.62 802 TYR A C 1
ATOM 6167 O O . TYR A 1 802 ? 12.388 -5.307 -11.223 1.00 95.62 802 TYR A O 1
ATOM 6175 N N . VAL A 1 803 ? 11.686 -4.729 -13.278 1.00 93.31 803 VAL A N 1
ATOM 6176 C CA . VAL A 1 803 ? 12.293 -3.397 -13.318 1.00 93.31 803 VAL A CA 1
ATOM 6177 C C . VAL A 1 803 ? 11.318 -2.383 -13.910 1.00 93.31 803 VAL A C 1
ATOM 6179 O O . VAL A 1 803 ? 10.676 -2.642 -14.925 1.00 93.31 803 VAL A O 1
ATOM 6182 N N . ALA A 1 804 ? 11.231 -1.222 -13.269 1.00 91.94 804 ALA A N 1
ATOM 6183 C CA . ALA A 1 804 ? 10.562 -0.030 -13.764 1.00 91.94 804 ALA A CA 1
ATOM 6184 C C . ALA A 1 804 ? 11.611 1.070 -13.944 1.00 91.94 804 ALA A C 1
ATOM 6186 O O . ALA A 1 804 ? 12.340 1.408 -13.006 1.00 91.94 804 ALA A O 1
ATOM 6187 N N . SER A 1 805 ? 11.721 1.600 -15.155 1.00 89.75 805 SER A N 1
ATOM 6188 C CA . SER A 1 805 ? 12.728 2.603 -15.499 1.00 89.75 805 SER A CA 1
ATOM 6189 C C . SER A 1 805 ? 12.309 3.425 -16.714 1.00 89.75 805 SER A C 1
ATOM 6191 O O . SER A 1 805 ? 11.593 2.897 -17.563 1.00 89.75 805 SER A O 1
ATOM 6193 N N . PRO A 1 806 ? 12.829 4.648 -16.892 1.00 88.44 806 PRO A N 1
ATOM 6194 C CA . PRO A 1 806 ? 12.695 5.382 -18.149 1.00 88.44 806 PRO A CA 1
ATOM 6195 C C . PRO A 1 806 ? 13.182 4.570 -19.364 1.00 88.44 806 PRO A C 1
ATOM 6197 O O . PRO A 1 806 ? 14.094 3.750 -19.246 1.00 88.44 806 PRO A O 1
ATOM 6200 N N . GLU A 1 807 ? 12.627 4.828 -20.550 1.00 85.56 807 GLU A N 1
ATOM 6201 C CA . GLU A 1 807 ? 12.988 4.131 -21.802 1.00 85.56 807 GLU A CA 1
ATOM 6202 C C . GLU A 1 807 ? 14.502 4.116 -22.079 1.00 85.56 807 GLU A C 1
ATOM 6204 O O . GLU A 1 807 ? 15.074 3.100 -22.464 1.00 85.56 807 GLU A O 1
ATOM 6209 N N . GLN A 1 808 ? 15.186 5.231 -21.827 1.00 83.88 808 GLN A N 1
ATOM 6210 C CA . GLN A 1 808 ? 16.630 5.363 -22.066 1.00 83.88 808 GLN A CA 1
ATOM 6211 C C . GLN A 1 808 ? 17.466 4.462 -21.141 1.00 83.88 808 GLN A C 1
ATOM 6213 O O . GLN A 1 808 ? 18.619 4.151 -21.439 1.00 83.88 808 GLN A O 1
ATOM 6218 N N . ALA A 1 809 ? 16.886 4.060 -20.008 1.00 85.69 809 ALA A N 1
ATOM 6219 C CA . ALA A 1 809 ? 17.559 3.359 -18.930 1.00 85.69 809 ALA A CA 1
ATOM 6220 C C . ALA A 1 809 ? 17.350 1.831 -18.960 1.00 85.69 809 ALA A C 1
ATOM 6222 O O . ALA A 1 809 ? 18.201 1.054 -18.517 1.00 85.69 809 ALA A O 1
ATOM 6223 N N . VAL A 1 810 ? 16.220 1.379 -19.500 1.00 88.88 810 VAL A N 1
ATOM 6224 C CA . VAL A 1 810 ? 15.735 0.001 -19.337 1.00 88.88 810 VAL A CA 1
ATOM 6225 C C . VAL A 1 810 ? 16.721 -1.067 -19.820 1.00 88.88 810 VAL A C 1
ATOM 6227 O O . VAL A 1 810 ? 16.965 -2.047 -19.119 1.00 88.88 810 VAL A O 1
ATOM 6230 N N . ASN A 1 811 ? 17.375 -0.856 -20.965 1.00 90.50 811 ASN A N 1
ATOM 6231 C CA . ASN A 1 811 ? 18.310 -1.833 -21.533 1.00 90.50 811 ASN A CA 1
ATOM 6232 C C . ASN A 1 811 ? 19.535 -2.049 -20.658 1.00 90.50 811 ASN A C 1
ATOM 6234 O O . ASN A 1 811 ? 19.996 -3.179 -20.499 1.00 90.50 811 ASN A O 1
ATOM 6238 N N . ARG A 1 812 ? 20.055 -0.970 -20.071 1.00 86.50 812 ARG A N 1
ATOM 6239 C CA . ARG A 1 812 ? 21.205 -1.070 -19.179 1.00 86.50 812 ARG A CA 1
ATOM 6240 C C . ARG A 1 812 ? 20.805 -1.691 -17.845 1.00 86.50 812 ARG A C 1
ATOM 6242 O O . ARG A 1 812 ? 21.576 -2.473 -17.302 1.00 86.50 812 ARG A O 1
ATOM 6249 N N . ALA A 1 813 ? 19.602 -1.407 -17.349 1.00 88.88 813 ALA A N 1
ATOM 6250 C CA . ALA A 1 813 ? 19.082 -2.056 -16.151 1.00 88.88 813 ALA A CA 1
ATOM 6251 C C . ALA A 1 813 ? 18.958 -3.578 -16.339 1.00 88.88 813 ALA A C 1
ATOM 6253 O O . ALA A 1 813 ? 19.397 -4.341 -15.481 1.00 88.88 813 ALA A O 1
ATOM 6254 N N . ILE A 1 814 ? 18.419 -4.018 -17.484 1.00 91.81 814 ILE A N 1
ATOM 6255 C CA . ILE A 1 814 ? 18.332 -5.439 -17.855 1.00 91.81 814 ILE A CA 1
ATOM 6256 C C . ILE A 1 814 ? 19.730 -6.061 -17.939 1.00 91.81 814 ILE A C 1
ATOM 6258 O O . ILE A 1 814 ? 19.942 -7.138 -17.389 1.00 91.81 814 ILE A O 1
ATOM 6262 N N . ASP A 1 815 ? 20.686 -5.388 -18.581 1.00 90.75 815 ASP A N 1
ATOM 6263 C CA . ASP A 1 815 ? 22.068 -5.862 -18.712 1.00 90.75 815 ASP A CA 1
ATOM 6264 C C . ASP A 1 815 ? 22.749 -6.061 -17.345 1.00 90.75 815 ASP A C 1
ATOM 6266 O O . ASP A 1 815 ? 23.265 -7.143 -17.060 1.00 90.75 815 ASP A O 1
ATOM 6270 N N . GLU A 1 816 ? 22.664 -5.071 -16.451 1.00 89.12 816 GLU A N 1
ATOM 6271 C CA . GLU A 1 816 ? 23.231 -5.150 -15.096 1.00 89.12 816 GLU A CA 1
ATOM 6272 C C . GLU A 1 816 ? 22.560 -6.239 -14.248 1.00 89.12 816 GLU A C 1
ATOM 6274 O O . GLU A 1 816 ? 23.239 -7.022 -13.585 1.00 89.12 816 GLU A O 1
ATOM 6279 N N . LEU A 1 817 ? 21.228 -6.353 -14.295 1.00 91.62 817 LEU A N 1
ATOM 6280 C CA . LEU A 1 817 ? 20.494 -7.371 -13.536 1.00 91.62 817 LEU A CA 1
ATOM 6281 C C . LEU A 1 817 ? 20.766 -8.789 -14.059 1.00 91.62 817 LEU A C 1
ATOM 6283 O O . LEU A 1 817 ? 20.939 -9.720 -13.267 1.00 91.62 817 LEU A O 1
ATOM 6287 N N . MET A 1 818 ? 20.878 -8.965 -15.377 1.00 92.56 818 MET A N 1
ATOM 6288 C CA . MET A 1 818 ? 21.280 -10.236 -15.985 1.00 92.56 818 MET A CA 1
ATOM 6289 C C . MET A 1 818 ? 22.739 -10.587 -15.675 1.00 92.56 818 MET A C 1
ATOM 6291 O O . MET A 1 818 ? 23.049 -11.761 -15.438 1.00 92.56 818 MET A O 1
ATOM 6295 N N . CYS A 1 819 ? 23.629 -9.593 -15.615 1.00 89.44 819 CYS A N 1
ATOM 6296 C CA . CYS A 1 819 ? 24.999 -9.768 -15.141 1.00 89.44 819 CYS A CA 1
ATOM 6297 C C . CYS A 1 819 ? 25.021 -10.195 -13.669 1.00 89.44 819 CYS A C 1
ATOM 6299 O O . CYS A 1 819 ? 25.686 -11.177 -13.340 1.00 89.44 819 CYS A O 1
ATOM 6301 N N . SER A 1 820 ? 24.240 -9.551 -12.797 1.00 89.62 820 SER A N 1
ATOM 6302 C CA . SER A 1 820 ? 24.082 -9.944 -11.392 1.00 89.62 820 SER A CA 1
ATOM 6303 C C . SER A 1 820 ? 23.566 -11.374 -11.242 1.00 89.62 820 SER A C 1
ATOM 6305 O O . SER A 1 820 ? 24.140 -12.146 -10.473 1.00 89.62 820 SER A O 1
ATOM 6307 N N . ILE A 1 821 ? 22.554 -11.782 -12.013 1.00 92.12 821 ILE A N 1
ATOM 6308 C CA . ILE A 1 821 ? 22.074 -13.172 -12.031 1.00 92.12 821 ILE A CA 1
ATOM 6309 C C . ILE A 1 821 ? 23.175 -14.135 -12.487 1.00 92.12 821 ILE A C 1
ATOM 6311 O O . ILE A 1 821 ? 23.403 -15.168 -11.855 1.00 92.12 821 ILE A O 1
ATOM 6315 N N . SER A 1 822 ? 23.895 -13.800 -13.556 1.00 89.81 822 SER A N 1
ATOM 6316 C CA . SER A 1 822 ? 24.978 -14.639 -14.077 1.00 89.81 822 SER A CA 1
ATOM 6317 C C . SER A 1 822 ? 26.144 -14.736 -13.090 1.00 89.81 822 SER A C 1
ATOM 6319 O O . SER A 1 822 ? 26.748 -15.800 -12.944 1.00 89.81 822 SER A O 1
ATOM 6321 N N . SER A 1 823 ? 26.415 -13.663 -12.341 1.00 89.12 823 SER A N 1
ATOM 6322 C CA . SER A 1 823 ? 27.440 -13.611 -11.297 1.00 89.12 823 SER A CA 1
ATOM 6323 C C . SER A 1 823 ? 27.188 -14.633 -10.186 1.00 89.12 823 SER A C 1
ATOM 6325 O O . SER A 1 823 ? 28.149 -15.192 -9.655 1.00 89.12 823 SER A O 1
ATOM 6327 N N . LEU A 1 824 ? 25.924 -15.000 -9.923 1.00 91.19 824 LEU A N 1
ATOM 6328 C CA . LEU A 1 824 ? 25.588 -16.062 -8.969 1.00 91.19 824 LEU A CA 1
ATOM 6329 C C . LEU A 1 824 ? 26.228 -17.410 -9.356 1.00 91.19 824 LEU A C 1
ATOM 6331 O O . LEU A 1 824 ? 26.557 -18.227 -8.498 1.00 91.19 824 LEU A O 1
ATOM 6335 N N . SER A 1 825 ? 26.470 -17.633 -10.650 1.00 90.44 825 SER A N 1
ATOM 6336 C CA . SER A 1 825 ? 27.100 -18.853 -11.169 1.00 90.44 825 SER A CA 1
ATOM 6337 C C . SER A 1 825 ? 28.630 -18.858 -11.072 1.00 90.44 825 SER A C 1
ATOM 6339 O O . SER A 1 825 ? 29.243 -19.907 -11.303 1.00 90.44 825 SER A O 1
ATOM 6341 N N . TYR A 1 826 ? 29.267 -17.731 -10.727 1.00 87.06 826 TYR A N 1
ATOM 6342 C CA . TYR A 1 826 ? 30.727 -17.580 -10.789 1.00 87.06 826 TYR A CA 1
ATOM 6343 C C . TYR A 1 826 ? 31.334 -16.884 -9.564 1.00 87.06 826 TYR A C 1
ATOM 6345 O O . TYR A 1 826 ? 32.255 -17.424 -8.950 1.00 87.06 826 TYR A O 1
ATOM 6353 N N . SER A 1 827 ? 30.825 -15.721 -9.169 1.00 81.50 827 SER A N 1
ATOM 6354 C CA . SER A 1 827 ? 31.497 -14.762 -8.285 1.00 81.50 827 SER A CA 1
ATOM 6355 C C . SER A 1 827 ? 30.624 -14.336 -7.099 1.00 81.50 827 SER A C 1
ATOM 6357 O O . SER A 1 827 ? 30.358 -13.152 -6.913 1.00 81.50 827 SER A O 1
ATOM 6359 N N . ILE A 1 828 ? 30.188 -15.300 -6.283 1.00 87.44 828 ILE A N 1
ATOM 6360 C CA . ILE A 1 828 ? 29.521 -15.030 -4.999 1.00 87.44 828 ILE A CA 1
ATOM 6361 C C . ILE A 1 828 ? 30.567 -14.939 -3.894 1.00 87.44 828 ILE A C 1
ATOM 6363 O O . ILE A 1 828 ? 31.387 -15.850 -3.744 1.00 87.44 828 ILE A O 1
ATOM 6367 N N . THR A 1 829 ? 30.512 -13.865 -3.108 1.00 87.12 829 THR A N 1
ATOM 6368 C CA . THR A 1 829 ? 31.346 -13.701 -1.915 1.00 87.12 829 THR A CA 1
ATOM 6369 C C . THR A 1 829 ? 30.661 -14.278 -0.674 1.00 87.12 829 THR A C 1
ATOM 6371 O O . THR A 1 829 ? 29.434 -14.347 -0.581 1.00 87.12 829 THR A O 1
ATOM 6374 N N . GLU A 1 830 ? 31.458 -14.688 0.312 1.00 88.44 830 GLU A N 1
ATOM 6375 C CA . GLU A 1 830 ? 30.940 -15.153 1.604 1.00 88.44 830 GLU A CA 1
ATOM 6376 C C . GLU A 1 830 ? 30.221 -14.027 2.368 1.00 88.44 830 GLU A C 1
ATOM 6378 O O . GLU A 1 830 ? 29.217 -14.268 3.035 1.00 88.44 830 GLU A O 1
ATOM 6383 N N . GLU A 1 831 ? 30.668 -12.779 2.203 1.00 88.44 831 GLU A N 1
ATOM 6384 C CA . GLU A 1 831 ? 30.038 -11.606 2.815 1.00 88.44 831 GLU A CA 1
ATOM 6385 C C . GLU A 1 831 ? 28.619 -11.360 2.283 1.00 88.44 831 GLU A C 1
ATOM 6387 O O . GLU A 1 831 ? 27.705 -11.078 3.066 1.00 88.44 831 GLU A O 1
ATOM 6392 N N . ASP A 1 832 ? 28.418 -11.495 0.967 1.00 87.44 832 ASP A N 1
ATOM 6393 C CA . ASP A 1 832 ? 27.100 -11.356 0.343 1.00 87.44 832 ASP A CA 1
ATOM 6394 C C . ASP A 1 832 ? 26.143 -12.447 0.826 1.00 87.44 832 ASP A C 1
ATOM 6396 O O . ASP A 1 832 ? 24.988 -12.161 1.154 1.00 87.44 832 ASP A O 1
ATOM 6400 N N . LEU A 1 833 ? 26.640 -13.683 0.934 1.00 91.31 833 LEU A N 1
ATOM 6401 C CA . LEU A 1 833 ? 25.867 -14.817 1.427 1.00 91.31 833 LEU A CA 1
ATOM 6402 C C . LEU A 1 833 ? 25.440 -14.627 2.886 1.00 91.31 833 LEU A C 1
ATOM 6404 O O . LEU A 1 833 ? 24.263 -14.777 3.211 1.00 91.31 833 LEU A O 1
ATOM 6408 N N . GLU A 1 834 ? 26.369 -14.271 3.772 1.00 91.56 834 GLU A N 1
ATOM 6409 C CA . GLU A 1 834 ? 26.072 -14.082 5.195 1.00 91.56 834 GLU A CA 1
ATOM 6410 C C . GLU A 1 834 ? 25.119 -12.905 5.437 1.00 91.56 834 GLU A C 1
ATOM 6412 O O . GLU A 1 834 ? 24.272 -12.945 6.335 1.00 91.56 834 GLU A O 1
ATOM 6417 N N . ARG A 1 835 ? 25.198 -11.855 4.613 1.00 90.50 835 ARG A N 1
ATOM 6418 C CA . ARG A 1 835 ? 24.226 -10.758 4.634 1.00 90.50 835 ARG A CA 1
ATOM 6419 C C . ARG A 1 835 ? 22.840 -11.227 4.186 1.00 90.50 835 ARG A C 1
ATOM 6421 O O . ARG A 1 835 ? 21.865 -10.945 4.884 1.00 90.50 835 ARG A O 1
ATOM 6428 N N . ALA A 1 836 ? 22.755 -11.974 3.086 1.00 91.50 836 ALA A N 1
ATOM 6429 C CA . ALA A 1 836 ? 21.498 -12.512 2.570 1.00 91.50 836 ALA A CA 1
ATOM 6430 C C . ALA A 1 836 ? 20.833 -13.490 3.554 1.00 91.50 836 ALA A C 1
ATOM 6432 O O . ALA A 1 836 ? 19.626 -13.402 3.778 1.00 91.50 836 ALA A O 1
ATOM 6433 N N . LYS A 1 837 ? 21.607 -14.357 4.227 1.00 93.44 837 LYS A N 1
ATOM 6434 C CA . LYS A 1 837 ? 21.100 -15.227 5.305 1.00 93.44 837 LYS A CA 1
ATOM 6435 C C . LYS A 1 837 ? 20.454 -14.415 6.425 1.00 93.44 837 LYS A C 1
ATOM 6437 O O . LYS A 1 837 ? 19.334 -14.712 6.830 1.00 93.44 837 LYS A O 1
ATOM 6442 N N . LYS A 1 838 ? 21.118 -13.354 6.895 1.00 91.50 838 LYS A N 1
ATOM 6443 C CA . LYS A 1 838 ? 20.580 -12.471 7.948 1.00 91.50 838 LYS A CA 1
ATOM 6444 C C . LYS A 1 838 ? 19.292 -11.772 7.510 1.00 91.50 838 LYS A C 1
ATOM 6446 O O . LYS A 1 838 ? 18.352 -11.690 8.300 1.00 91.50 838 LYS A O 1
ATOM 6451 N N . GLN A 1 839 ? 19.230 -11.295 6.267 1.00 90.50 839 GLN A N 1
ATOM 6452 C CA . GLN A 1 839 ? 18.027 -10.671 5.706 1.00 90.50 839 GLN A CA 1
ATOM 6453 C C . GLN A 1 839 ? 16.868 -11.668 5.591 1.00 90.50 839 GLN A C 1
ATOM 6455 O O . GLN A 1 839 ? 15.751 -11.356 6.008 1.00 90.50 839 GLN A O 1
ATOM 6460 N N . LEU A 1 840 ? 17.140 -12.889 5.121 1.00 91.75 840 LEU A N 1
ATOM 6461 C CA . LEU A 1 840 ? 16.139 -13.949 5.018 1.00 91.75 840 LEU A CA 1
ATOM 6462 C C . LEU A 1 840 ? 15.593 -14.358 6.393 1.00 91.75 840 LEU A C 1
ATOM 6464 O O . LEU A 1 840 ? 14.381 -14.459 6.562 1.00 91.75 840 LEU A O 1
ATOM 6468 N N . LEU A 1 841 ? 16.469 -14.538 7.388 1.00 91.12 841 LEU A N 1
ATOM 6469 C CA . LEU A 1 841 ? 16.064 -14.851 8.764 1.00 91.12 841 LEU A CA 1
ATOM 6470 C C . LEU A 1 841 ? 15.221 -13.738 9.382 1.00 91.12 841 LEU A C 1
ATOM 6472 O O . LEU A 1 841 ? 14.199 -14.013 10.002 1.00 91.12 841 LEU A O 1
ATOM 6476 N N . THR A 1 842 ? 15.621 -12.482 9.180 1.00 90.56 842 THR A N 1
ATOM 6477 C CA . THR A 1 842 ? 14.862 -11.326 9.673 1.00 90.56 842 THR A CA 1
ATOM 6478 C C . THR A 1 842 ? 13.468 -11.289 9.047 1.00 90.56 842 THR A C 1
ATOM 6480 O O . THR A 1 842 ? 12.482 -11.125 9.758 1.00 90.56 842 THR A O 1
ATOM 6483 N N . THR A 1 843 ? 13.380 -11.516 7.733 1.00 90.00 843 THR A N 1
ATOM 6484 C CA . THR A 1 843 ? 12.104 -11.568 7.001 1.00 90.00 843 THR A CA 1
ATOM 6485 C C . THR A 1 843 ? 11.207 -12.697 7.514 1.00 90.00 843 THR A C 1
ATOM 6487 O O . THR A 1 843 ? 10.023 -12.478 7.758 1.00 90.00 843 THR A O 1
ATOM 6490 N N . LEU A 1 844 ? 11.774 -13.887 7.745 1.00 89.31 844 LEU A N 1
ATOM 6491 C CA . LEU A 1 844 ? 11.048 -15.026 8.307 1.00 89.31 844 LEU A CA 1
ATOM 6492 C C . LEU A 1 844 ? 10.497 -14.718 9.705 1.00 89.31 844 LEU A C 1
ATOM 6494 O O . LEU A 1 844 ? 9.335 -15.004 9.971 1.00 89.31 844 LEU A O 1
ATOM 6498 N N . PHE A 1 845 ? 11.311 -14.155 10.602 1.00 89.00 845 PHE A N 1
ATOM 6499 C CA . PHE A 1 845 ? 10.882 -13.899 11.978 1.00 89.00 845 PHE A CA 1
ATOM 6500 C C . PHE A 1 845 ? 9.804 -12.821 12.061 1.00 89.00 845 PHE A C 1
ATOM 6502 O O . PHE A 1 845 ? 8.801 -13.049 12.729 1.00 89.00 845 PHE A O 1
ATOM 6509 N N . ILE A 1 846 ? 9.942 -11.725 11.309 1.00 88.44 846 ILE A N 1
ATOM 6510 C CA . ILE A 1 846 ? 8.909 -10.679 11.234 1.00 88.44 846 ILE A CA 1
ATOM 6511 C C . ILE A 1 846 ? 7.580 -11.268 10.738 1.00 88.44 846 ILE A C 1
ATOM 6513 O O . ILE A 1 846 ? 6.520 -10.961 11.279 1.00 88.44 846 ILE A O 1
ATOM 6517 N N . GLY A 1 847 ? 7.624 -12.162 9.744 1.00 85.94 847 GLY A N 1
ATOM 6518 C CA . GLY A 1 847 ? 6.426 -12.844 9.246 1.00 85.94 847 GLY A CA 1
ATOM 6519 C C . GLY A 1 847 ? 5.745 -13.750 10.281 1.00 85.94 847 GLY A C 1
ATOM 6520 O O . GLY A 1 847 ? 4.545 -13.998 10.183 1.00 85.94 847 GLY A O 1
ATOM 6521 N N . LEU A 1 848 ? 6.480 -14.225 11.290 1.00 89.19 848 LEU A N 1
ATOM 6522 C CA . LEU A 1 848 ? 5.983 -15.126 12.335 1.00 89.19 848 LEU A CA 1
ATOM 6523 C C . LEU A 1 848 ? 5.561 -14.408 13.632 1.00 89.19 848 LEU A C 1
ATOM 6525 O O . LEU A 1 848 ? 5.115 -15.082 14.562 1.00 89.19 848 LEU A O 1
ATOM 6529 N N . ASP A 1 849 ? 5.662 -13.076 13.706 1.00 88.44 849 ASP A N 1
ATOM 6530 C CA . ASP A 1 849 ? 5.315 -12.303 14.910 1.00 88.44 849 ASP A CA 1
ATOM 6531 C C . ASP A 1 849 ? 3.794 -12.204 15.156 1.00 88.44 849 ASP A C 1
ATOM 6533 O O . ASP A 1 849 ? 3.354 -12.078 16.303 1.00 88.44 849 ASP A O 1
ATOM 6537 N N . ASP A 1 850 ? 2.965 -12.287 14.105 1.00 89.88 850 ASP A N 1
ATOM 6538 C CA . ASP A 1 850 ? 1.499 -12.269 14.226 1.00 89.88 850 ASP A CA 1
ATOM 6539 C C . ASP A 1 850 ? 0.880 -13.671 14.131 1.00 89.88 850 ASP A C 1
ATOM 6541 O O . ASP A 1 850 ? 1.294 -14.522 13.345 1.00 89.88 850 ASP A O 1
ATOM 6545 N N . THR A 1 851 ? -0.213 -13.884 14.870 1.00 94.25 851 THR A N 1
ATOM 6546 C CA . THR A 1 851 ? -1.016 -15.119 14.801 1.00 94.25 851 THR A CA 1
ATOM 6547 C C . THR A 1 851 ? -1.504 -15.436 13.389 1.00 94.25 851 THR A C 1
ATOM 6549 O O . THR A 1 851 ? -1.564 -16.606 13.025 1.00 94.25 851 THR A O 1
ATOM 6552 N N . THR A 1 852 ? -1.815 -14.420 12.576 1.00 95.38 852 THR A N 1
ATOM 6553 C CA . THR A 1 852 ? -2.219 -14.615 11.176 1.00 95.38 852 THR A CA 1
ATOM 6554 C C . THR A 1 852 ? -1.066 -15.172 10.350 1.00 95.38 852 THR A C 1
ATOM 6556 O O . THR A 1 852 ? -1.262 -16.141 9.625 1.00 95.38 852 THR A O 1
ATOM 6559 N N . GLY A 1 853 ? 0.139 -14.613 10.509 1.00 94.19 853 GLY A N 1
ATOM 6560 C CA . GLY A 1 853 ? 1.340 -15.077 9.814 1.00 94.19 853 GLY A CA 1
ATOM 6561 C C . GLY A 1 853 ? 1.726 -16.500 10.214 1.00 94.19 853 GLY A C 1
ATOM 6562 O O . GLY A 1 853 ? 2.018 -17.331 9.360 1.00 94.19 853 GLY A O 1
ATOM 6563 N N . VAL A 1 854 ? 1.607 -16.844 11.501 1.00 94.69 854 VAL A N 1
ATOM 6564 C CA . VAL A 1 854 ? 1.814 -18.225 11.970 1.00 94.69 854 VAL A CA 1
ATOM 6565 C C . VAL A 1 854 ? 0.764 -19.185 11.398 1.00 94.69 854 VAL A C 1
ATOM 6567 O O . VAL A 1 854 ? 1.115 -20.293 10.995 1.00 94.69 854 VAL A O 1
ATOM 6570 N N . ALA A 1 855 ? -0.517 -18.799 11.367 1.00 96.12 855 ALA A N 1
ATOM 6571 C CA . ALA A 1 855 ? -1.581 -19.636 10.810 1.00 96.12 855 ALA A CA 1
ATOM 6572 C C . ALA A 1 855 ? -1.425 -19.835 9.290 1.00 96.12 855 ALA A C 1
ATOM 6574 O O . ALA A 1 855 ? -1.586 -20.961 8.818 1.00 96.12 855 ALA A O 1
ATOM 6575 N N . GLU A 1 856 ? -1.053 -18.781 8.555 1.00 95.50 856 GLU A N 1
ATOM 6576 C CA . GLU A 1 856 ? -0.703 -18.837 7.128 1.00 95.50 856 GLU A CA 1
ATOM 6577 C C . GLU A 1 856 ? 0.445 -19.806 6.884 1.00 95.50 856 GLU A C 1
ATOM 6579 O O . GLU A 1 856 ? 0.302 -20.730 6.082 1.00 95.50 856 GLU A O 1
ATOM 6584 N N . ASP A 1 857 ? 1.530 -19.665 7.646 1.00 94.75 857 ASP A N 1
ATOM 6585 C CA . ASP A 1 857 ? 2.705 -20.510 7.504 1.00 94.75 857 ASP A CA 1
ATOM 6586 C C . ASP A 1 857 ? 2.361 -21.987 7.749 1.00 94.75 857 ASP A C 1
ATOM 6588 O O . ASP A 1 857 ? 2.755 -22.861 6.977 1.00 94.75 857 ASP A O 1
ATOM 6592 N N . ILE A 1 858 ? 1.554 -22.283 8.775 1.00 96.12 858 ILE A N 1
ATOM 6593 C CA . ILE A 1 858 ? 1.062 -23.642 9.046 1.00 96.12 858 ILE A CA 1
ATOM 6594 C C . ILE A 1 858 ? 0.214 -24.165 7.883 1.00 96.12 858 ILE A C 1
ATOM 6596 O O . ILE A 1 858 ? 0.465 -25.271 7.392 1.00 96.12 858 ILE A O 1
ATOM 6600 N N . GLY A 1 859 ? -0.797 -23.401 7.464 1.00 96.12 859 GLY A N 1
ATOM 6601 C CA . GLY A 1 859 ? -1.752 -23.807 6.437 1.00 96.12 859 GLY A CA 1
ATOM 6602 C C . GLY A 1 859 ? -1.068 -24.077 5.100 1.00 96.12 859 GLY A C 1
ATOM 6603 O O . GLY A 1 859 ? -1.157 -25.189 4.568 1.00 96.12 859 GLY A O 1
ATOM 6604 N N . ARG A 1 860 ? -0.301 -23.100 4.604 1.00 94.88 860 ARG A N 1
ATOM 6605 C CA . ARG A 1 860 ? 0.443 -23.193 3.343 1.00 94.88 860 ARG A CA 1
ATOM 6606 C C . ARG A 1 860 ? 1.453 -24.334 3.366 1.00 94.88 860 ARG A C 1
ATOM 6608 O O . ARG A 1 860 ? 1.465 -25.153 2.446 1.00 94.88 860 ARG A O 1
ATOM 6615 N N . GLN A 1 861 ? 2.281 -24.444 4.409 1.00 94.94 861 GLN A N 1
ATOM 6616 C CA . GLN A 1 861 ? 3.285 -25.511 4.473 1.00 94.94 861 GLN A CA 1
ATOM 6617 C C . GLN A 1 861 ? 2.656 -26.905 4.547 1.00 94.94 861 GLN A C 1
ATOM 6619 O O . GLN A 1 861 ? 3.180 -27.845 3.950 1.00 94.94 861 GLN A O 1
ATOM 6624 N N . LEU A 1 862 ? 1.513 -27.069 5.219 1.00 95.50 862 LEU A N 1
ATOM 6625 C CA . LEU A 1 862 ? 0.814 -28.351 5.219 1.00 95.50 862 LEU A CA 1
ATOM 6626 C C . LEU A 1 862 ? 0.235 -28.694 3.850 1.00 95.50 862 LEU A C 1
ATOM 6628 O O . LEU A 1 862 ? 0.326 -29.855 3.448 1.00 95.50 862 LEU A O 1
ATOM 6632 N N . LEU A 1 863 ? -0.317 -27.733 3.109 1.00 92.06 863 LEU A N 1
ATOM 6633 C CA . LEU A 1 863 ? -0.763 -27.987 1.735 1.00 92.06 863 LEU A CA 1
ATOM 6634 C C . LEU A 1 863 ? 0.394 -28.420 0.830 1.00 92.06 863 LEU A C 1
ATOM 6636 O O . LEU A 1 863 ? 0.261 -29.376 0.069 1.00 92.06 863 LEU A O 1
ATOM 6640 N N . VAL A 1 864 ? 1.533 -27.748 0.962 1.00 90.06 864 VAL A N 1
ATOM 6641 C CA . VAL A 1 864 ? 2.679 -27.900 0.069 1.00 90.06 864 VAL A CA 1
ATOM 6642 C C . VAL A 1 864 ? 3.574 -29.088 0.448 1.00 90.06 864 VAL A C 1
ATOM 6644 O O . VAL A 1 864 ? 3.792 -29.993 -0.355 1.00 90.06 864 VAL A O 1
ATOM 6647 N N . TYR A 1 865 ? 4.092 -29.110 1.676 1.00 90.94 865 TYR A N 1
ATOM 6648 C CA . TYR A 1 865 ? 5.052 -30.111 2.156 1.00 90.94 865 TYR A CA 1
ATOM 6649 C C . TYR A 1 865 ? 4.390 -31.308 2.837 1.00 90.94 865 TYR A C 1
ATOM 6651 O O . TYR A 1 865 ? 5.041 -32.326 3.071 1.00 90.94 865 TYR A O 1
ATOM 6659 N N . GLY A 1 866 ? 3.118 -31.189 3.227 1.00 91.44 866 GLY A N 1
ATOM 6660 C CA . GLY A 1 866 ? 2.448 -32.182 4.070 1.00 91.44 866 GLY A CA 1
ATOM 6661 C C . GLY A 1 866 ? 2.856 -32.131 5.546 1.00 91.44 866 GLY A C 1
ATOM 6662 O O . GLY A 1 866 ? 2.310 -32.883 6.348 1.00 91.44 866 GLY A O 1
ATOM 6663 N N . ARG A 1 867 ? 3.780 -31.240 5.918 1.00 93.94 867 ARG A N 1
ATOM 6664 C CA . ARG A 1 867 ? 4.242 -30.997 7.291 1.00 93.94 867 ARG A CA 1
ATOM 6665 C C . ARG A 1 867 ? 4.682 -29.545 7.442 1.00 93.94 867 ARG A C 1
ATOM 6667 O O . ARG A 1 867 ? 4.999 -28.901 6.448 1.00 93.94 867 ARG A O 1
ATOM 6674 N N . ARG A 1 868 ? 4.801 -29.070 8.680 1.00 93.94 868 ARG A N 1
ATOM 6675 C CA . ARG A 1 868 ? 5.465 -27.797 8.961 1.00 93.94 868 ARG A CA 1
ATOM 6676 C C . ARG A 1 868 ? 6.957 -28.005 9.220 1.00 93.94 868 ARG A C 1
ATOM 6678 O O . ARG A 1 868 ? 7.336 -28.818 10.062 1.00 93.94 868 ARG A O 1
ATOM 6685 N N . ILE A 1 869 ? 7.789 -27.287 8.479 1.00 92.19 869 ILE A N 1
ATOM 6686 C CA . ILE A 1 869 ? 9.211 -27.080 8.742 1.00 92.19 869 ILE A CA 1
ATOM 6687 C C . ILE A 1 869 ? 9.286 -26.064 9.881 1.00 92.19 869 ILE A C 1
ATOM 6689 O O . ILE A 1 869 ? 8.793 -24.943 9.754 1.00 92.19 869 ILE A O 1
ATOM 6693 N N . SER A 1 870 ? 9.853 -26.463 11.018 1.00 90.25 870 SER A N 1
ATOM 6694 C CA . SER A 1 870 ? 9.991 -25.549 12.152 1.00 90.25 870 SER A CA 1
ATOM 6695 C C . SER A 1 870 ? 11.016 -24.450 11.842 1.00 90.25 870 SER A C 1
ATOM 6697 O O . SER A 1 870 ? 11.949 -24.690 11.069 1.00 90.25 870 SER A O 1
ATOM 6699 N N . PRO A 1 871 ? 10.921 -23.271 12.484 1.00 89.69 871 PRO A N 1
ATOM 6700 C CA . PRO A 1 871 ? 11.943 -22.234 12.353 1.00 89.69 871 PRO A CA 1
ATOM 6701 C C . PRO A 1 871 ? 13.358 -22.745 12.669 1.00 89.69 871 PRO A C 1
ATOM 6703 O O . PRO A 1 871 ? 14.301 -22.418 11.958 1.00 89.69 871 PRO A O 1
ATOM 6706 N N . ALA A 1 872 ? 13.503 -23.624 13.668 1.00 89.31 872 ALA A N 1
ATOM 6707 C CA . ALA A 1 872 ? 14.782 -24.253 14.001 1.00 89.31 872 ALA A CA 1
ATOM 6708 C C . ALA A 1 872 ? 15.319 -25.157 12.871 1.00 89.31 872 ALA A C 1
ATOM 6710 O O . ALA A 1 872 ? 16.509 -25.126 12.562 1.00 89.31 872 ALA A O 1
ATOM 6711 N N . GLU A 1 873 ? 14.453 -25.946 12.222 1.00 90.50 873 GLU A N 1
ATOM 6712 C CA . GLU A 1 873 ? 14.849 -26.742 11.056 1.00 90.50 873 GLU A CA 1
ATOM 6713 C C . GLU A 1 873 ? 15.224 -25.845 9.870 1.00 90.50 873 GLU A C 1
ATOM 6715 O O . GLU A 1 873 ? 16.214 -26.122 9.193 1.00 90.50 873 GLU A O 1
ATOM 6720 N N . PHE A 1 874 ? 14.467 -24.771 9.629 1.00 91.06 874 PHE A N 1
ATOM 6721 C CA . PHE A 1 874 ? 14.750 -23.820 8.556 1.00 91.06 874 PHE A CA 1
ATOM 6722 C C . PHE A 1 874 ? 16.116 -23.152 8.743 1.00 91.06 874 PHE A C 1
ATOM 6724 O O . PHE A 1 874 ? 16.921 -23.172 7.817 1.00 91.06 874 PHE A O 1
ATOM 6731 N N . VAL A 1 875 ? 16.411 -22.647 9.947 1.00 90.88 875 VAL A N 1
ATOM 6732 C CA . VAL A 1 875 ? 17.718 -22.061 10.294 1.00 90.88 875 VAL A CA 1
ATOM 6733 C C . VAL A 1 875 ? 18.837 -23.072 10.066 1.00 90.88 875 VAL A C 1
ATOM 6735 O O . VAL A 1 875 ? 19.807 -22.768 9.385 1.00 90.88 875 VAL A O 1
ATOM 6738 N N . LYS A 1 876 ? 18.671 -24.318 10.525 1.00 90.31 876 LYS A N 1
ATOM 6739 C CA . LYS A 1 876 ? 19.683 -25.362 10.319 1.00 90.31 876 LYS A CA 1
ATOM 6740 C C . LYS A 1 876 ? 19.934 -25.664 8.839 1.00 90.31 876 LYS A C 1
ATOM 6742 O O . LYS A 1 876 ? 21.077 -25.882 8.451 1.00 90.31 876 LYS A O 1
ATOM 6747 N N . ARG A 1 877 ? 18.881 -25.710 8.016 1.00 91.31 877 ARG A N 1
ATOM 6748 C CA . ARG A 1 877 ? 19.014 -25.886 6.560 1.00 91.31 877 ARG A CA 1
ATOM 6749 C C . ARG A 1 877 ? 19.702 -24.684 5.920 1.00 91.31 877 ARG A C 1
ATOM 6751 O O . ARG A 1 877 ? 20.497 -24.866 5.009 1.00 91.31 877 ARG A O 1
ATOM 6758 N N . LEU A 1 878 ? 19.411 -23.481 6.404 1.00 91.88 878 LEU A N 1
ATOM 6759 C CA . LEU A 1 878 ? 20.010 -22.246 5.919 1.00 91.88 878 LEU A CA 1
ATOM 6760 C C . LEU A 1 878 ? 21.508 -22.164 6.244 1.00 91.88 878 LEU A C 1
ATOM 6762 O O . LEU A 1 878 ? 22.305 -21.801 5.381 1.00 91.88 878 LEU A O 1
ATOM 6766 N N . ASP A 1 879 ? 21.895 -22.550 7.459 1.00 89.88 879 ASP A N 1
ATOM 6767 C CA . ASP A 1 879 ? 23.287 -22.547 7.922 1.00 89.88 879 ASP A CA 1
ATOM 6768 C C . ASP A 1 879 ? 24.169 -23.523 7.132 1.00 89.88 879 ASP A C 1
ATOM 6770 O O . ASP A 1 879 ? 25.367 -23.293 6.984 1.00 89.88 879 ASP A O 1
ATOM 6774 N N . GLN A 1 880 ? 23.578 -24.594 6.592 1.00 91.00 880 GLN A N 1
ATOM 6775 C CA . GLN A 1 880 ? 24.269 -25.579 5.753 1.00 91.00 880 GLN A CA 1
ATOM 6776 C C . GLN A 1 880 ? 24.601 -25.067 4.346 1.00 91.00 880 GLN A C 1
ATOM 6778 O O . GLN A 1 880 ? 25.400 -25.699 3.659 1.00 91.00 880 GLN A O 1
ATOM 6783 N N . ILE A 1 881 ? 23.996 -23.962 3.903 1.00 93.69 881 ILE A N 1
ATOM 6784 C CA . ILE A 1 881 ? 24.223 -23.420 2.562 1.00 93.69 881 ILE A CA 1
ATOM 6785 C C . ILE A 1 881 ? 25.483 -22.555 2.585 1.00 93.69 881 ILE A C 1
ATOM 6787 O O . ILE A 1 881 ? 25.546 -21.538 3.281 1.00 93.69 881 ILE A O 1
ATOM 6791 N N . ASP A 1 882 ? 26.477 -22.951 1.798 1.00 92.19 882 ASP A N 1
ATOM 6792 C CA . ASP A 1 882 ? 27.686 -22.179 1.529 1.00 92.19 882 ASP A CA 1
ATOM 6793 C C . ASP A 1 882 ? 27.638 -21.539 0.127 1.00 92.19 882 ASP A C 1
ATOM 6795 O O . ASP A 1 882 ? 26.696 -21.715 -0.651 1.00 92.19 882 ASP A O 1
ATOM 6799 N N . HIS A 1 883 ? 28.657 -20.749 -0.209 1.00 90.94 883 HIS A N 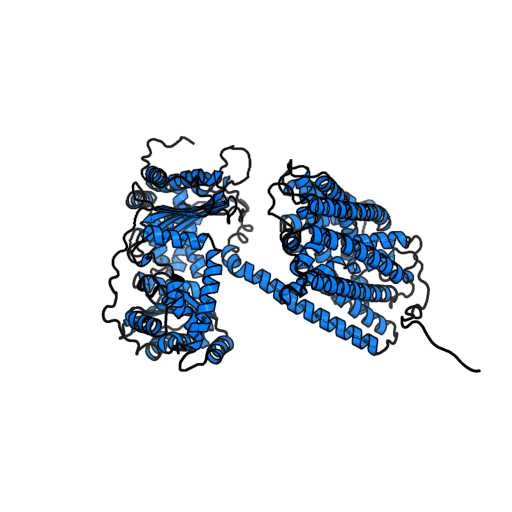1
ATOM 6800 C CA . HIS A 1 883 ? 28.719 -20.056 -1.498 1.00 90.94 883 HIS A CA 1
ATOM 6801 C C . HIS A 1 883 ? 28.934 -21.026 -2.677 1.00 90.94 883 HIS A C 1
ATOM 6803 O O . HIS A 1 883 ? 28.559 -20.705 -3.808 1.00 90.94 883 HIS A O 1
ATOM 6809 N N . TYR A 1 884 ? 29.491 -22.222 -2.436 1.00 92.06 884 TYR A N 1
ATOM 6810 C CA . TYR A 1 884 ? 29.620 -23.272 -3.450 1.00 92.06 884 TYR A CA 1
ATOM 6811 C C . TYR A 1 884 ? 28.262 -23.868 -3.814 1.00 92.06 884 TYR A C 1
ATOM 6813 O O . TYR A 1 884 ? 28.002 -24.118 -4.991 1.00 92.06 884 TYR A O 1
ATOM 6821 N N . GLU A 1 885 ? 27.384 -24.049 -2.832 1.00 93.81 885 GLU A N 1
ATOM 6822 C CA . GLU A 1 885 ? 26.034 -24.550 -3.039 1.00 93.81 885 GLU A CA 1
ATOM 6823 C C . GLU A 1 885 ? 25.183 -23.556 -3.834 1.00 93.81 885 GLU A C 1
ATOM 6825 O O . GLU A 1 885 ? 24.518 -23.949 -4.796 1.00 93.81 885 GLU A O 1
ATOM 6830 N N . VAL A 1 886 ? 25.266 -22.255 -3.523 1.00 94.94 886 VAL A N 1
ATOM 6831 C CA . VAL A 1 886 ? 24.591 -21.226 -4.335 1.00 94.94 886 VAL A CA 1
ATOM 6832 C C . VAL A 1 886 ? 25.103 -21.253 -5.776 1.00 94.94 886 VAL A C 1
ATOM 6834 O O . VAL A 1 886 ? 24.302 -21.273 -6.711 1.00 94.94 886 VAL A O 1
ATOM 6837 N N . ARG A 1 887 ? 26.425 -21.363 -5.967 1.00 94.31 887 ARG A N 1
ATOM 6838 C CA . ARG A 1 887 ? 27.033 -21.488 -7.297 1.00 94.31 887 ARG A CA 1
ATOM 6839 C C . ARG A 1 887 ? 26.527 -22.721 -8.047 1.00 94.31 887 ARG A C 1
ATOM 6841 O O . ARG A 1 887 ? 26.164 -22.621 -9.217 1.00 94.31 887 ARG A O 1
ATOM 6848 N N . ARG A 1 888 ? 26.480 -23.881 -7.385 1.00 94.94 888 ARG A N 1
ATOM 6849 C CA . ARG A 1 888 ? 25.991 -25.144 -7.957 1.00 94.94 888 ARG A CA 1
ATOM 6850 C C . ARG A 1 888 ? 24.541 -25.015 -8.421 1.00 94.94 888 ARG A C 1
ATOM 6852 O O . ARG A 1 888 ? 24.200 -25.482 -9.509 1.00 94.94 888 ARG A O 1
ATOM 6859 N N . VAL A 1 889 ? 23.685 -24.401 -7.603 1.00 95.94 889 VAL A N 1
ATOM 6860 C CA . VAL A 1 889 ? 22.265 -24.193 -7.920 1.00 95.94 889 VAL A CA 1
ATOM 6861 C C . VAL A 1 889 ? 22.108 -23.195 -9.070 1.00 95.94 889 VAL A C 1
ATOM 6863 O O . VAL A 1 889 ? 21.425 -23.513 -10.045 1.00 95.94 889 VAL A O 1
ATOM 6866 N N . ALA A 1 890 ? 22.798 -22.055 -9.034 1.00 94.69 890 ALA A N 1
ATOM 6867 C CA . ALA A 1 890 ? 22.769 -21.067 -10.114 1.00 94.69 890 ALA A CA 1
ATOM 6868 C C . ALA A 1 890 ? 23.239 -21.661 -11.458 1.00 94.69 890 ALA A C 1
ATOM 6870 O O . ALA A 1 890 ? 22.567 -21.509 -12.478 1.00 94.69 890 ALA A O 1
ATOM 6871 N N . GLN A 1 891 ? 24.319 -22.450 -11.461 1.00 93.94 891 GLN A N 1
ATOM 6872 C CA . GLN A 1 891 ? 24.800 -23.141 -12.665 1.00 93.94 891 GLN A CA 1
ATOM 6873 C C . GLN A 1 891 ? 23.801 -24.172 -13.205 1.00 93.94 891 GLN A C 1
ATOM 6875 O O . GLN A 1 891 ? 23.698 -24.371 -14.414 1.00 93.94 891 GLN A O 1
ATOM 6880 N N . LYS A 1 892 ? 23.058 -24.844 -12.320 1.00 94.75 892 LYS A N 1
ATOM 6881 C CA . LYS A 1 892 ? 22.082 -25.867 -12.710 1.00 94.75 892 LYS A CA 1
ATOM 6882 C C . LYS A 1 892 ? 20.825 -25.266 -13.344 1.00 94.75 892 LYS A C 1
ATOM 6884 O O . LYS A 1 892 ? 20.321 -25.851 -14.306 1.00 94.75 892 LYS A O 1
ATOM 6889 N N . TYR A 1 893 ? 20.315 -24.155 -12.807 1.00 95.00 893 TYR A N 1
ATOM 6890 C CA . TYR A 1 893 ? 18.991 -23.618 -13.162 1.00 95.00 893 TYR A CA 1
ATOM 6891 C C . TYR A 1 893 ? 18.994 -22.267 -13.885 1.00 95.00 893 TYR A C 1
ATOM 6893 O O . TYR A 1 893 ? 17.980 -21.926 -14.479 1.00 95.00 893 TYR A O 1
ATOM 6901 N N . LEU A 1 894 ? 20.091 -21.507 -13.867 1.00 93.62 894 LEU A N 1
ATOM 6902 C CA . LEU A 1 894 ? 20.141 -20.163 -14.461 1.00 93.62 894 LEU A CA 1
ATOM 6903 C C . LEU A 1 894 ? 21.107 -20.118 -15.649 1.00 93.62 894 LEU A C 1
ATOM 6905 O O . LEU A 1 894 ? 20.777 -19.583 -16.707 1.00 93.62 894 LEU A O 1
ATOM 6909 N N . LEU A 1 895 ? 22.280 -20.748 -15.521 1.00 91.00 895 LEU A N 1
ATOM 6910 C CA . LEU A 1 895 ? 23.297 -20.709 -16.570 1.00 91.00 895 LEU A CA 1
ATOM 6911 C C . LEU A 1 895 ? 22.835 -21.420 -17.852 1.00 91.00 895 LEU A C 1
ATOM 6913 O O . LEU A 1 895 ? 22.527 -22.614 -17.858 1.00 91.00 895 LEU A O 1
ATOM 6917 N N . SER A 1 896 ? 22.853 -20.687 -18.969 1.00 88.31 896 SER A N 1
ATOM 6918 C CA . SER A 1 896 ? 22.449 -21.165 -20.300 1.00 88.31 896 SER A CA 1
ATOM 6919 C C . SER A 1 896 ? 21.026 -21.736 -20.367 1.00 88.31 896 SER A C 1
ATOM 6921 O O . SER A 1 896 ? 20.730 -22.560 -21.238 1.00 88.31 896 SER A O 1
ATOM 6923 N N . LYS A 1 897 ? 20.140 -21.322 -19.454 1.00 93.38 897 LYS A N 1
ATOM 6924 C CA . LYS A 1 897 ? 18.732 -21.732 -19.443 1.00 93.38 897 LYS A CA 1
ATOM 6925 C C . LYS A 1 897 ? 17.846 -20.776 -20.239 1.00 93.38 897 LYS A C 1
ATOM 6927 O O . LYS A 1 897 ? 18.218 -19.614 -20.416 1.00 93.38 897 LYS A O 1
ATOM 6932 N N . PRO A 1 898 ? 16.716 -21.273 -20.778 1.00 93.44 898 PRO A N 1
ATOM 6933 C CA . PRO A 1 898 ? 15.749 -20.428 -21.460 1.00 93.44 898 PRO A CA 1
ATOM 6934 C C . PRO A 1 898 ? 15.213 -19.346 -20.521 1.00 93.44 898 PRO A C 1
ATOM 6936 O O . PRO A 1 898 ? 14.921 -19.633 -19.361 1.00 93.44 898 PRO A O 1
ATOM 6939 N N . VAL A 1 899 ? 15.057 -18.134 -21.048 1.00 95.31 899 VAL A N 1
ATOM 6940 C CA . VAL A 1 899 ? 14.417 -17.011 -20.351 1.00 95.31 899 VAL A CA 1
ATOM 6941 C C . VAL A 1 899 ? 13.126 -16.607 -21.046 1.00 95.31 899 VAL A C 1
ATOM 6943 O O . VAL A 1 899 ? 12.948 -16.862 -22.240 1.00 95.31 899 VAL A O 1
ATOM 6946 N N . THR A 1 900 ? 12.247 -15.960 -20.295 1.00 96.38 900 THR A N 1
ATOM 6947 C CA . THR A 1 900 ? 11.018 -15.342 -20.793 1.00 96.38 900 THR A CA 1
ATOM 6948 C C . THR A 1 900 ? 10.989 -13.894 -20.351 1.00 96.38 900 THR A C 1
ATOM 6950 O O . THR A 1 900 ? 11.381 -13.591 -19.225 1.00 96.38 900 THR A O 1
ATOM 6953 N N . MET A 1 901 ? 10.552 -13.010 -21.242 1.00 95.75 901 MET A N 1
ATOM 6954 C CA . MET A 1 901 ? 10.523 -11.573 -21.006 1.00 95.75 901 MET A CA 1
ATOM 6955 C C . MET A 1 901 ? 9.140 -11.008 -21.307 1.00 95.75 901 MET A C 1
ATOM 6957 O O . MET A 1 901 ? 8.540 -11.321 -22.335 1.00 95.75 901 MET A O 1
ATOM 6961 N N . THR A 1 902 ? 8.654 -10.139 -20.431 1.00 96.38 902 THR A N 1
ATOM 6962 C CA . THR A 1 902 ? 7.416 -9.389 -20.644 1.00 96.38 902 THR A CA 1
ATOM 6963 C C . THR A 1 902 ? 7.625 -7.922 -20.338 1.00 96.38 902 THR A C 1
ATOM 6965 O O . THR A 1 902 ? 8.399 -7.596 -19.440 1.00 96.38 902 THR A O 1
ATOM 6968 N N . GLY A 1 903 ? 6.930 -7.032 -21.037 1.00 94.25 903 GLY A N 1
ATOM 6969 C CA . GLY A 1 903 ? 7.061 -5.606 -20.772 1.00 94.25 903 GLY A CA 1
ATOM 6970 C C . GLY A 1 903 ? 5.909 -4.761 -21.289 1.00 94.25 903 GLY A C 1
ATOM 6971 O O . GLY A 1 903 ? 5.283 -5.090 -22.294 1.00 94.25 903 GLY A O 1
ATOM 6972 N N . VAL A 1 904 ? 5.648 -3.658 -20.591 1.00 92.56 904 VAL A N 1
ATOM 6973 C CA . VAL A 1 904 ? 4.581 -2.696 -20.885 1.00 92.56 904 VAL A CA 1
ATOM 6974 C C . VAL A 1 904 ? 5.133 -1.269 -20.779 1.00 92.56 904 VAL A C 1
ATOM 6976 O O . VAL A 1 904 ? 5.997 -0.994 -19.944 1.00 92.56 904 VAL A O 1
ATOM 6979 N N . GLY A 1 905 ? 4.644 -0.360 -21.625 1.00 90.19 905 GLY A N 1
ATOM 6980 C CA . GLY A 1 905 ? 5.057 1.051 -21.661 1.00 90.19 905 GLY A CA 1
ATOM 6981 C C . GLY A 1 905 ? 5.905 1.360 -22.891 1.00 90.19 905 GLY A C 1
ATOM 6982 O O . GLY A 1 905 ? 5.610 0.856 -23.978 1.00 90.19 905 GLY A O 1
ATOM 6983 N N . MET A 1 906 ? 6.971 2.146 -22.735 1.00 88.31 906 MET A N 1
ATOM 6984 C CA . MET A 1 906 ? 7.883 2.520 -23.831 1.00 88.31 906 MET A CA 1
ATOM 6985 C C . MET A 1 906 ? 8.880 1.406 -24.193 1.00 88.31 906 MET A C 1
ATOM 6987 O O . MET A 1 906 ? 10.094 1.564 -24.149 1.00 88.31 906 MET A O 1
ATOM 6991 N N . VAL A 1 907 ? 8.357 0.242 -24.580 1.00 87.25 907 VAL A N 1
ATOM 6992 C CA . VAL A 1 907 ? 9.155 -0.974 -24.814 1.00 87.25 907 VAL A CA 1
ATOM 6993 C C . VAL A 1 907 ? 9.657 -1.145 -26.255 1.00 87.25 907 VAL A C 1
ATOM 6995 O O . VAL A 1 907 ? 10.161 -2.207 -26.606 1.00 87.25 907 VAL A O 1
ATOM 6998 N N . GLN A 1 908 ? 9.537 -0.121 -27.107 1.00 83.88 908 GLN A N 1
ATOM 6999 C CA . GLN A 1 908 ? 9.917 -0.205 -28.529 1.00 83.88 908 GLN A CA 1
ATOM 7000 C C . GLN A 1 908 ? 11.422 -0.421 -28.727 1.00 83.88 908 GLN A C 1
ATOM 7002 O O . GLN A 1 908 ? 11.833 -1.160 -29.619 1.00 83.88 908 GLN A O 1
ATOM 7007 N N . ASN A 1 909 ? 12.231 0.208 -27.874 1.00 83.88 909 ASN A N 1
ATOM 7008 C CA . ASN A 1 909 ? 13.688 0.136 -27.915 1.00 83.88 909 ASN A CA 1
ATOM 7009 C C . ASN A 1 909 ? 14.268 -0.866 -26.903 1.00 83.88 909 ASN A C 1
ATOM 7011 O O . ASN A 1 909 ? 15.483 -0.893 -26.709 1.00 83.88 909 ASN A O 1
ATOM 7015 N N . VAL A 1 910 ? 13.430 -1.681 -26.249 1.00 88.94 910 VAL A N 1
ATOM 7016 C CA . VAL A 1 910 ? 13.885 -2.684 -25.275 1.00 88.94 910 VAL A CA 1
ATOM 7017 C C . VAL A 1 910 ? 14.664 -3.805 -25.973 1.00 88.94 910 VAL A C 1
ATOM 7019 O O . VAL A 1 910 ? 14.329 -4.233 -27.077 1.00 88.94 910 VAL A O 1
ATOM 7022 N N . MET A 1 911 ? 15.713 -4.284 -25.306 1.00 89.00 911 MET A N 1
ATOM 7023 C CA . MET A 1 911 ? 16.547 -5.412 -25.708 1.00 89.00 911 MET A CA 1
ATOM 7024 C C . MET A 1 911 ? 15.683 -6.630 -26.045 1.00 89.00 911 MET A C 1
ATOM 7026 O O . MET A 1 911 ? 14.931 -7.107 -25.201 1.00 89.00 911 MET A O 1
ATOM 7030 N N . GLN A 1 912 ? 15.827 -7.172 -27.254 1.00 90.19 912 GLN A N 1
ATOM 7031 C CA . GLN A 1 912 ? 15.020 -8.312 -27.697 1.00 90.19 912 GLN A CA 1
ATOM 7032 C C . GLN A 1 912 ? 15.404 -9.601 -26.963 1.00 90.19 912 GLN A C 1
ATOM 7034 O O . GLN A 1 912 ? 16.561 -9.802 -26.571 1.00 90.19 912 GLN A O 1
ATOM 7039 N N . LEU A 1 913 ? 14.468 -10.549 -26.876 1.00 91.44 913 LEU A N 1
ATOM 7040 C CA . LEU A 1 913 ? 14.682 -11.832 -26.197 1.00 91.44 913 LEU A CA 1
ATOM 7041 C C . LEU A 1 913 ? 15.981 -12.573 -26.596 1.00 91.44 913 LEU A C 1
ATOM 7043 O O . LEU A 1 913 ? 16.654 -13.087 -25.698 1.00 91.44 913 LEU A O 1
ATOM 7047 N N . PRO A 1 914 ? 16.413 -12.641 -27.877 1.00 90.81 914 PRO A N 1
ATOM 7048 C CA . PRO A 1 914 ? 17.666 -13.307 -28.239 1.00 90.81 914 PRO A CA 1
ATOM 7049 C C . PRO A 1 914 ? 18.915 -12.673 -27.616 1.00 90.81 914 PRO A C 1
ATOM 7051 O O . PRO A 1 914 ? 19.910 -13.370 -27.416 1.00 90.81 914 PRO A O 1
ATOM 7054 N N . GLU A 1 915 ? 18.893 -11.373 -27.328 1.00 89.94 915 GLU A N 1
ATOM 7055 C CA . GLU A 1 915 ? 19.995 -10.656 -26.684 1.00 89.94 915 GLU A CA 1
ATOM 7056 C C . GLU A 1 915 ? 20.013 -10.932 -25.179 1.00 89.94 915 GLU A C 1
ATOM 7058 O O . GLU A 1 915 ? 21.042 -11.370 -24.660 1.00 89.94 915 GLU A O 1
ATOM 7063 N N . VAL A 1 916 ? 18.858 -10.855 -24.511 1.00 90.50 916 VAL A N 1
ATOM 7064 C CA . VAL A 1 916 ? 18.711 -11.259 -23.099 1.00 90.50 916 VAL A CA 1
ATOM 7065 C C . VAL A 1 916 ? 19.123 -12.727 -22.907 1.00 90.50 916 VAL A C 1
ATOM 7067 O O . VAL A 1 916 ? 19.855 -13.085 -21.982 1.00 90.50 916 VAL A O 1
ATOM 7070 N N . GLN A 1 917 ? 18.750 -13.597 -23.846 1.00 90.38 917 GLN A N 1
ATOM 7071 C CA . GLN A 1 917 ? 19.122 -15.010 -23.841 1.00 90.38 917 GLN A CA 1
ATOM 7072 C C . GLN A 1 917 ? 20.633 -15.240 -24.024 1.00 90.38 917 GLN A C 1
ATOM 7074 O O . GLN A 1 917 ? 21.152 -16.255 -23.545 1.00 90.38 917 GLN A O 1
ATOM 7079 N N . LYS A 1 918 ? 21.351 -14.342 -24.718 1.00 88.12 918 LYS A N 1
ATOM 7080 C CA . LYS A 1 918 ? 22.822 -14.381 -24.807 1.00 88.12 918 LYS A CA 1
ATOM 7081 C C . LYS A 1 918 ? 23.458 -14.006 -23.471 1.00 88.12 918 LYS A C 1
ATOM 7083 O O . LYS A 1 918 ? 24.414 -14.673 -23.084 1.00 88.12 918 LYS A O 1
ATOM 7088 N N . LEU A 1 919 ? 22.909 -13.022 -22.754 1.00 86.25 919 LEU A N 1
ATOM 7089 C CA . LEU A 1 919 ? 23.385 -12.650 -21.416 1.00 86.25 919 LEU A CA 1
ATOM 7090 C C . LEU A 1 919 ? 23.269 -13.825 -20.433 1.00 86.25 919 LEU A C 1
ATOM 7092 O O . LEU A 1 919 ? 24.196 -14.087 -19.677 1.00 86.25 919 LEU A O 1
ATOM 7096 N N . ALA A 1 920 ? 22.213 -14.639 -20.532 1.00 83.38 920 ALA A N 1
ATOM 7097 C CA . ALA A 1 920 ? 22.077 -15.862 -19.729 1.00 83.38 920 ALA A CA 1
ATOM 7098 C C . ALA A 1 920 ? 23.132 -16.955 -20.036 1.00 83.38 920 ALA A C 1
ATOM 7100 O O . ALA A 1 920 ? 23.328 -17.878 -19.242 1.00 83.38 920 ALA A O 1
ATOM 7101 N N . LYS A 1 921 ? 23.800 -16.901 -21.198 1.00 77.62 921 LYS A N 1
ATOM 7102 C CA . LYS A 1 921 ? 24.830 -17.872 -21.628 1.00 77.62 921 LYS A CA 1
ATOM 7103 C C . LYS A 1 921 ? 26.255 -17.438 -21.278 1.00 77.62 921 LYS A C 1
ATOM 7105 O O . LYS A 1 921 ? 27.200 -18.138 -21.637 1.00 77.62 921 LYS A O 1
ATOM 7110 N N . TRP A 1 922 ? 26.423 -16.284 -20.642 1.00 67.06 922 TRP A N 1
ATOM 7111 C CA . TRP A 1 922 ? 27.715 -15.627 -20.519 1.00 67.06 922 TRP A CA 1
ATOM 7112 C C . TRP A 1 922 ? 28.734 -16.472 -19.737 1.00 67.06 922 TRP A C 1
ATOM 7114 O O . TRP A 1 922 ? 28.554 -16.777 -18.561 1.00 67.06 922 TRP A O 1
ATOM 7124 N N . THR A 1 923 ? 29.818 -16.867 -20.407 1.00 52.16 923 THR A N 1
ATOM 7125 C CA . THR A 1 923 ? 30.948 -17.601 -19.823 1.00 52.16 923 THR A CA 1
ATOM 7126 C C . THR A 1 923 ? 31.997 -16.588 -19.379 1.00 52.16 923 THR A C 1
ATOM 7128 O O . THR A 1 923 ? 32.460 -15.832 -20.226 1.00 52.16 923 THR A O 1
ATOM 7131 N N . GLY A 1 924 ? 32.383 -16.567 -18.098 1.00 47.12 924 GLY A N 1
ATOM 7132 C CA . GLY A 1 924 ? 33.189 -15.522 -17.427 1.00 47.12 924 GLY A CA 1
ATOM 7133 C C . GLY A 1 924 ? 34.584 -15.138 -17.972 1.00 47.12 924 GLY A C 1
ATOM 7134 O O . GLY A 1 924 ? 35.391 -14.606 -17.219 1.00 47.12 924 GLY A O 1
ATOM 7135 N N . ALA A 1 925 ? 34.896 -15.361 -19.251 1.00 40.06 925 ALA A N 1
ATOM 7136 C CA . ALA A 1 925 ? 36.108 -14.901 -19.934 1.00 40.06 925 ALA A CA 1
ATOM 7137 C C . ALA A 1 925 ? 36.134 -13.382 -20.220 1.00 40.06 925 ALA A C 1
ATOM 7139 O O . ALA A 1 925 ? 37.129 -12.876 -20.732 1.00 40.06 925 ALA A O 1
ATOM 7140 N N . SER A 1 926 ? 35.063 -12.655 -19.900 1.00 40.25 926 SER A N 1
ATOM 7141 C CA . SER A 1 926 ? 34.907 -11.232 -20.215 1.00 40.25 926 SER A CA 1
ATOM 7142 C C . SER A 1 926 ? 34.383 -10.405 -19.041 1.00 40.25 926 SER A C 1
ATOM 7144 O O . SER A 1 926 ? 33.650 -9.455 -19.273 1.00 40.25 926 SER A O 1
ATOM 7146 N N . LEU A 1 927 ? 34.731 -10.733 -17.790 1.00 40.50 927 LEU A N 1
ATOM 7147 C CA . LEU A 1 927 ? 34.562 -9.783 -16.678 1.00 40.50 927 LEU A CA 1
ATOM 7148 C C . LEU A 1 927 ? 35.230 -8.455 -17.068 1.00 40.50 927 LEU A C 1
ATOM 7150 O O . LEU A 1 927 ? 36.455 -8.445 -17.229 1.00 40.50 927 LEU A O 1
ATOM 7154 N N . PRO A 1 928 ? 34.481 -7.345 -17.236 1.00 31.81 928 PRO A N 1
ATOM 7155 C CA . PRO A 1 928 ? 35.115 -6.044 -17.221 1.00 31.81 928 PRO A CA 1
ATOM 7156 C C . PRO A 1 928 ? 35.787 -5.942 -15.854 1.00 31.81 928 PRO A C 1
ATOM 7158 O O . PRO A 1 928 ? 35.139 -6.127 -14.823 1.00 31.81 928 PRO A O 1
ATOM 7161 N N . GLN A 1 929 ? 37.100 -5.730 -15.839 1.00 28.52 929 GLN A N 1
ATOM 7162 C CA . GLN A 1 929 ? 37.773 -5.284 -14.628 1.00 28.52 929 GLN A CA 1
ATOM 7163 C C . GLN A 1 929 ? 37.206 -3.893 -14.316 1.00 28.52 929 GLN A C 1
ATOM 7165 O O . GLN A 1 929 ? 37.634 -2.911 -14.920 1.00 28.52 929 GLN A O 1
ATOM 7170 N N . HIS A 1 930 ? 36.189 -3.832 -13.458 1.00 30.00 930 HIS A N 1
ATOM 7171 C CA . HIS A 1 930 ? 35.673 -2.594 -12.885 1.00 30.00 930 HIS A CA 1
ATOM 7172 C C . HIS A 1 930 ? 36.087 -2.485 -11.426 1.00 30.00 930 HIS A C 1
ATOM 7174 O O . HIS A 1 930 ? 35.913 -3.480 -10.685 1.00 30.00 930 HIS A O 1
#

Sequence (930 aa):
MSPGSPTSSVLFKIGESYKAEIIVPNGCSNAKAVFNLVMTAIGLGIMTLPMAFGRAGWVSGCILLIVAAAFVYYNVVLLCHALCLNPENPQHVIRSFEELGRICYGRLATVMNSVTLHPLLIAACAVFLILLSTSMYNMTDVLSYNLWLLIVSLVIAPFACLPTMKEVGVLSALGVASVAAIVVLVVLASLDRYINGPPEGEEEGPEEVTYILSGSPVQLVAVFCTFLLSYNVSITVPTIIKDVYRPQTFPKVAWISFVIVAVVYFAITVAGYLAFGDGISKYDTMVEAFTPPNRADWTIYSWLINASTIVLVGTHFLVLFSPTAQLSDTLLKLDDKSRWKSPAVGEAVRCTCRVGLVALCALIALLVPSVDKLVNLLSAVFVVLIALVYPTVYYWRVLQLSHVKQAAWKTWHQRSLLVVAAAAMFFITLYVVNMLVQKSVPYFAHSLGPAVLTAAGRKGFLNSRTISSMSASLGDALYNAPPTKVTTLPNGLRVATQHTFTQSATVGVWIDAGSRYETKQTNGTAHFLEHLAFKGTQRRSRIQLEREVEDIGAHLNAYTSREQTVYYAKTRRECVGQGLDILSDILQHSKLERRAIEEERGVILREMEEVNKSLEEVIYDQLHIACFREDPLGYTILGPVENIRSINRDNLVDYISTNYKADRMVVAAAGPVDHEEIVKCAAEKFGNLPKSSEPRRAVSKPHFVSSELLSATEALGPSSHVAVAFEGVPWTSPDCITFMLMQQILGGYNSAFQGLIPPTLSANSSIQAVARSPSGEGSATWIDSFTAFNTCYKDTGLFGFYVASPEQAVNRAIDELMCSISSLSYSITEEDLERAKKQLLTTLFIGLDDTTGVAEDIGRQLLVYGRRISPAEFVKRLDQIDHYEVRRVAQKYLLSKPVTMTGVGMVQNVMQLPEVQKLAKWTGASLPQH

Secondary structure (DSSP, 8-state):
--------------GGG-SS----TTPBPHHHHHHHHHHHHHHHHHHHHHHHHHHH-HHHHHHHHHHHHHHHHHHHHHHHHHHHS-SS-TTS---SHHHHHHHHHTHHHHHHHHHHHHHHHHHHHHHHHHHHHHHHHHHH-SS-HHHHHHHHHHHHTTGGG---HHHHHHHHHHHHHHHHHHHHHHHHHHHHHHHH-SPTTS-SSPPP---S--S-HHHHHHHHHHHHHHT--TTTHHHHHTTBS-GGGHHHHHHHHHHHHHHHHHHHHHHHHHHHGGGGGGSSSHHHHTS-SSGGG--HHHHHHHHHHHHHHHHHHHHHHHHHHHHHHHHTT-S-GGG-SSHHHHHHHHHHHHHHHHHHHHHHHHH---HHHHHHHHIIIIIHIIIIIHHHHHHHHHHHHTT----HHHHHHHHHHHHHHHHHHHHHHHHHHHHHHHHHHHHHHHHSSSTTTTSS-------THHHHHHHHHHHHHHHTSPPPEEEE-TTS-EEEEEE-S-SEEEEEEEES-SGGGS-GGGTTHHHHHHHHHTS-BSSS-HHHHHHHHHHTT-EEEEEE-SS-EEEEEEEEGGGHHHHHHHHHHHHHHB---HHHHHHHHHHHHHHHHHHTT-HHHHHHHHHHHHHHTTSGGGS-SS--HHHHHH--HHHHHHHHHHH--GGGEEEEEEES--HHHHHHHHHHHHTTSPPPSSSS--PPPP-----EEEEE-GGGTTEEEEEEEEEE--TT-TTHHHHHHHHHHH-EEEGGG--SS-GGG-S-HHHHHHHS-TTS--S----SEEEEEEEE-SS-EEEEEEEEEEHHHHHHHHHHHHHHHHHTTT---HHHHHHHHHHHHHHHHHHTSSHHHHHHHHHHHHHHHSSPPPHHHHHHHHHT--HHHHHHHHHHHTTT--EEEEEEESGGGSPPHHHHHHHTT--STT----

InterPro domains:
  IPR001431 Peptidase M16, zinc-binding site [PS00143] (514-537)
  IPR007863 Peptidase M16, C-terminal [PF05193] (646-840)
  IPR011249 Metalloenzyme, LuxS/M16 peptidase-like [SSF63411] (480-695)
  IPR011249 Metalloenzyme, LuxS/M16 peptidase-like [SSF63411] (717-905)
  IPR011765 Peptidase M16, N-terminal [PF00675] (494-640)
  IPR013057 Amino acid transporter, transmembrane domain [PF01490] (29-429)
  IPR050361 Mitochondrial Processing Peptidase/Ubiquinol-cytochrome c Reductase Complex [PTHR11851] (476-910)

Radius of gyration: 33.98 Å; chains: 1; bounding box: 85×103×66 Å

Organism: Perkinsus olseni (NCBI:txid32597)

pLDDT: mean 82.13, std 16.22, range [23.16, 98.31]